Protein AF-0000000069042159 (afdb_homodimer)

Solvent-accessible surface area (backbone atoms only — not comparable to full-atom values): 61521 Å² total; per-residue (Å²): 100,77,75,77,75,79,74,76,74,69,69,56,66,71,62,62,56,32,76,40,25,38,33,40,35,64,17,33,31,37,26,49,87,48,72,45,83,33,25,41,34,33,45,80,24,24,22,69,42,70,40,71,87,74,88,71,70,82,74,48,42,73,44,80,29,67,89,23,36,37,28,33,17,25,34,32,68,30,34,33,58,53,36,77,51,77,90,43,57,24,56,23,30,37,38,39,39,29,46,14,14,40,66,26,26,23,29,29,40,24,30,59,30,64,45,55,91,91,48,49,61,63,56,25,47,52,51,46,52,57,60,34,57,68,23,17,37,28,30,32,36,56,31,38,38,47,50,66,75,52,74,65,52,53,50,46,51,50,47,35,36,75,75,61,27,30,26,36,38,35,34,31,39,25,55,70,93,69,37,34,48,50,66,50,44,48,45,54,50,35,43,51,22,45,75,63,32,31,38,33,27,34,34,45,31,40,20,43,56,35,52,55,38,42,52,51,38,47,74,71,66,45,23,49,54,65,42,49,40,69,26,49,47,51,64,42,30,18,49,25,44,48,47,52,52,51,46,25,59,75,64,68,27,51,36,35,39,48,54,47,49,40,65,56,26,46,50,46,53,32,50,55,32,50,49,33,25,74,74,66,33,23,61,45,62,43,32,24,31,33,30,52,37,48,63,44,53,42,48,68,86,75,42,70,49,69,64,59,31,39,50,58,34,34,84,71,33,51,39,64,55,80,59,43,18,61,51,53,48,49,32,43,58,36,63,52,27,47,34,39,21,25,49,21,22,28,59,34,71,73,57,34,51,64,11,67,80,33,28,90,42,33,42,65,21,30,65,23,49,34,47,27,54,32,42,48,39,35,63,27,40,74,64,63,64,36,53,69,27,54,50,34,25,30,33,12,26,41,52,19,32,61,48,33,38,50,63,45,36,35,28,78,46,68,69,4,41,25,30,30,18,36,33,27,62,80,36,73,48,66,41,40,46,87,72,52,62,52,64,38,79,60,46,88,57,55,68,43,75,26,58,32,41,47,33,29,21,20,48,53,52,39,70,29,22,56,80,61,41,77,50,78,50,75,34,65,26,44,85,48,65,17,47,47,54,19,60,71,56,70,42,86,62,72,53,78,83,59,73,68,68,80,37,82,68,65,63,58,69,73,55,77,67,69,69,67,83,72,75,71,72,71,76,74,69,86,77,75,85,66,92,82,77,88,84,74,88,82,77,89,84,84,92,80,91,85,86,90,87,94,85,77,64,90,85,86,86,89,84,88,84,83,88,84,93,85,91,95,79,93,86,95,92,93,99,94,98,100,80,90,131,133,84,80,76,74,75,75,78,76,72,73,56,67,71,62,63,55,31,74,40,26,38,33,40,35,63,19,33,32,37,27,51,89,49,72,46,81,33,25,41,33,32,46,80,24,24,22,68,43,70,40,70,90,74,89,72,71,82,74,48,44,74,45,80,30,66,88,22,35,37,26,34,16,24,34,31,68,30,33,31,56,52,36,78,48,80,91,43,56,22,56,23,30,37,37,40,41,29,46,14,15,37,64,26,27,25,30,28,38,25,31,59,29,64,43,54,92,89,48,49,62,63,56,24,47,52,51,46,52,58,62,35,57,69,22,17,37,26,30,31,36,56,32,39,39,47,51,67,77,50,72,65,51,54,52,43,52,51,46,34,36,75,74,62,27,30,26,37,38,36,34,29,38,24,56,70,94,69,35,33,48,50,65,50,45,48,45,52,50,34,44,50,22,46,74,63,32,30,38,33,29,34,34,44,31,40,21,43,55,34,53,52,38,42,52,51,38,47,74,71,67,45,22,49,53,67,40,48,38,69,27,50,46,54,64,41,30,17,49,25,44,48,47,51,52,50,47,25,59,74,64,68,27,51,37,35,40,49,54,46,49,40,65,56,26,46,52,45,52,33,49,54,31,52,50,33,25,73,74,67,32,24,62,44,62,42,32,24,30,32,31,52,36,49,63,42,52,42,48,69,86,75,42,72,49,68,66,60,32,38,50,59,34,35,84,69,34,50,38,64,56,78,58,43,17,61,51,54,48,50,31,42,59,36,62,54,27,45,36,38,20,25,48,22,22,26,58,33,70,72,56,33,52,64,10,67,82,32,27,90,42,35,42,64,21,30,67,21,50,35,48,28,55,31,44,48,40,34,62,26,40,74,62,62,64,35,52,69,26,53,50,35,24,30,34,12,26,43,52,20,32,60,50,32,39,52,62,45,36,35,29,78,46,69,70,5,42,23,30,31,18,37,33,27,61,80,36,75,48,66,40,40,45,88,71,52,61,53,62,39,78,62,46,86,56,54,68,43,74,26,58,32,40,46,32,29,21,21,47,52,53,40,70,29,22,56,80,62,42,76,50,78,50,75,34,64,26,46,84,49,65,18,47,48,53,18,59,72,56,70,44,87,62,71,55,78,81,60,72,69,70,80,40,84,69,65,69,62,67,78,56,78,70,71,69,69,82,73,79,72,75,74,73,80,72,82,79,66,86,67,78,74,82,74,87,69,91,84,76,88,86,85,88,76,85,91,83,93,88,92,94,94,92,97,95,90,93,88,89,92,89,83,88,85,86,80,91,78,82,87,86,88,85,92,80,75,88,82,72,87,132

Radius of gyration: 42.41 Å; Cα contacts (8 Å, |Δi|>4): 2519; chains: 2; bounding box: 76×169×133 Å

InterPro domains:
  IPR006680 Amidohydrolase-related [PF01979] (69-463)
  IPR011059 Metal-dependent hydrolase, composite domain superfamily [G3DSA:2.30.40.10] (20-493)
  IPR011059 Metal-dependent hydrolase, composite domain superfamily [SSF51338] (21-84)
  IPR011059 Metal-dependent hydrolase, composite domain superfamily [SSF51338] (387-484)
  IPR011778 Hydantoinase/dihydropyrimidinase [TIGR02033] (22-481)
  IPR011778 Hydantoinase/dihydropyrimidinase [cd01314] (22-477)
  IPR032466 Metal-dependent hydrolase [SSF51556] (73-410)
  IPR050378 Metallo-dependent Hydrolases Superfamily [PTHR11647] (15-495)

Structure (mmCIF, N/CA/C/O backbone):
data_AF-0000000069042159-model_v1
#
loop_
_entity.id
_entity.type
_entity.pdbx_description
1 polymer dihydropyrimidinase
#
loop_
_atom_site.group_PDB
_atom_site.id
_atom_site.type_symbol
_atom_site.label_atom_id
_atom_site.label_alt_id
_atom_site.label_comp_id
_atom_site.label_asym_id
_atom_site.label_entity_id
_atom_site.label_seq_id
_atom_site.pdbx_PDB_ins_code
_atom_site.Cartn_x
_atom_site.Cartn_y
_atom_site.Cartn_z
_atom_site.occupancy
_atom_site.B_iso_or_equiv
_atom_site.auth_seq_id
_atom_site.auth_comp_id
_atom_site.auth_asym_id
_atom_site.auth_atom_id
_atom_site.pdbx_PDB_model_num
ATOM 1 N N . MET A 1 1 ? 16.25 -82.562 -1.012 1 20.92 1 MET A N 1
ATOM 2 C CA . MET A 1 1 ? 15.82 -82.25 -2.373 1 20.92 1 MET A CA 1
ATOM 3 C C . MET A 1 1 ? 15.68 -80.75 -2.572 1 20.92 1 MET A C 1
ATOM 5 O O . MET A 1 1 ? 14.953 -80.062 -1.827 1 20.92 1 MET A O 1
ATOM 9 N N . ALA A 1 2 ? 16.828 -80.125 -3.121 1 24.36 2 ALA A N 1
ATOM 10 C CA . ALA A 1 2 ? 17.328 -78.812 -3.535 1 24.36 2 ALA A CA 1
ATOM 11 C C . ALA A 1 2 ? 16.344 -78.125 -4.477 1 24.36 2 ALA A C 1
ATOM 13 O O . ALA A 1 2 ? 16.125 -78.562 -5.602 1 24.36 2 ALA A O 1
ATOM 14 N N . ASN A 1 3 ? 15.266 -77.75 -3.994 1 24.73 3 ASN A N 1
ATOM 15 C CA . ASN A 1 3 ? 14.164 -77.125 -4.746 1 24.73 3 ASN A CA 1
ATOM 16 C C . ASN A 1 3 ? 14.656 -76 -5.629 1 24.73 3 ASN A C 1
ATOM 18 O O . ASN A 1 3 ? 14.672 -74.812 -5.203 1 24.73 3 ASN A O 1
ATOM 22 N N . GLN A 1 4 ? 15.938 -76.125 -6.219 1 28.98 4 GLN A N 1
ATOM 23 C CA . GLN A 1 4 ? 16.406 -74.938 -6.828 1 28.98 4 GLN A CA 1
ATOM 24 C C . GLN A 1 4 ? 15.375 -74.375 -7.82 1 28.98 4 GLN A C 1
ATOM 26 O O . GLN A 1 4 ? 14.734 -75.125 -8.539 1 28.98 4 GLN A O 1
ATOM 31 N N . SER A 1 5 ? 14.875 -73.125 -7.605 1 31.19 5 SER A N 1
ATOM 32 C CA . SER A 1 5 ? 14.156 -71.938 -8.086 1 31.19 5 SER A CA 1
ATOM 33 C C . SER A 1 5 ? 14.547 -71.625 -9.516 1 31.19 5 SER A C 1
ATOM 35 O O . SER A 1 5 ? 15.734 -71.562 -9.844 1 31.19 5 SER A O 1
ATOM 37 N N . ASN A 1 6 ? 13.773 -72 -10.469 1 32.53 6 ASN A N 1
ATOM 38 C CA . ASN A 1 6 ? 13.93 -71.75 -11.891 1 32.53 6 ASN A CA 1
ATOM 39 C C . ASN A 1 6 ? 14.242 -70.25 -12.148 1 32.53 6 ASN A C 1
ATOM 41 O O . ASN A 1 6 ? 13.562 -69.375 -11.617 1 32.53 6 ASN A O 1
ATOM 45 N N . PRO A 1 7 ? 15.477 -69.875 -12.531 1 33.12 7 PRO A N 1
ATOM 46 C CA . PRO A 1 7 ? 15.922 -68.5 -12.773 1 33.12 7 PRO A CA 1
ATOM 47 C C . PRO A 1 7 ? 14.977 -67.75 -13.695 1 33.12 7 PRO A C 1
ATOM 49 O O . PRO A 1 7 ? 14.375 -68.312 -14.594 1 33.12 7 PRO A O 1
ATOM 52 N N . VAL A 1 8 ? 14.258 -66.688 -13.195 1 35.41 8 VAL A N 1
ATOM 53 C CA . VAL A 1 8 ? 13.484 -65.75 -13.992 1 35.41 8 VAL A CA 1
ATOM 54 C C . VAL A 1 8 ? 14.312 -65.312 -15.188 1 35.41 8 VAL A C 1
ATOM 56 O O . VAL A 1 8 ? 15.445 -64.875 -15.031 1 35.41 8 VAL A O 1
ATOM 59 N N . LYS A 1 9 ? 14.141 -66.062 -16.234 1 34.44 9 LYS A N 1
ATOM 60 C CA . LYS A 1 9 ? 14.773 -65.688 -17.484 1 34.44 9 LYS A CA 1
ATOM 61 C C . LYS A 1 9 ? 14.836 -64.188 -17.609 1 34.44 9 LYS A C 1
ATOM 63 O O . LYS A 1 9 ? 13.812 -63.5 -17.562 1 34.44 9 LYS A O 1
ATOM 68 N N . LYS A 1 10 ? 15.953 -63.625 -17.328 1 37.38 10 LYS A N 1
ATOM 69 C CA . LYS A 1 10 ? 16.266 -62.219 -17.594 1 37.38 10 LYS A CA 1
ATOM 70 C C . LYS A 1 10 ? 15.859 -61.812 -19 1 37.38 10 LYS A C 1
ATOM 72 O O . LYS A 1 10 ? 16.266 -62.438 -19.984 1 37.38 10 LYS A O 1
ATOM 77 N N . VAL A 1 11 ? 14.711 -61.375 -19.109 1 39.34 11 VAL A N 1
ATOM 78 C CA . VAL A 1 11 ? 14.391 -60.812 -20.406 1 39.34 11 VAL A CA 1
ATOM 79 C C . VAL A 1 11 ? 15.617 -60.094 -20.969 1 39.34 11 VAL A C 1
ATOM 81 O O . VAL A 1 11 ? 16.312 -59.375 -20.266 1 39.34 11 VAL A O 1
ATOM 84 N N . PRO A 1 12 ? 16.156 -60.531 -22.078 1 36.91 12 PRO A N 1
ATOM 85 C CA . PRO A 1 12 ? 17.406 -59.969 -22.594 1 36.91 12 PRO A CA 1
ATOM 86 C C . PRO A 1 12 ? 17.391 -58.438 -22.562 1 36.91 12 PRO A C 1
ATOM 88 O O . PRO A 1 12 ? 16.344 -57.812 -22.734 1 36.91 12 PRO A O 1
ATOM 91 N N . ILE A 1 13 ? 18.406 -57.812 -22.047 1 41.16 13 ILE A N 1
ATOM 92 C CA . ILE A 1 13 ? 18.703 -56.375 -21.922 1 41.16 13 ILE A CA 1
ATOM 93 C C . ILE A 1 13 ? 18.297 -55.656 -23.203 1 41.16 13 ILE A C 1
ATOM 95 O O . ILE A 1 13 ? 17.844 -54.531 -23.156 1 41.16 13 ILE A O 1
ATOM 99 N N . HIS A 1 14 ? 18.469 -56.375 -24.281 1 40.78 14 HIS A N 1
ATOM 100 C CA . HIS A 1 14 ? 18.141 -55.719 -25.547 1 40.78 14 HIS A CA 1
ATOM 101 C C . HIS A 1 14 ? 16.641 -55.469 -25.672 1 40.78 14 HIS A C 1
ATOM 103 O O . HIS A 1 14 ? 16.219 -54.594 -26.422 1 40.78 14 HIS A O 1
ATOM 109 N N . LEU A 1 15 ? 15.828 -56.25 -25.234 1 42.81 15 LEU A N 1
ATOM 110 C CA . LEU A 1 15 ? 14.375 -56.062 -25.25 1 42.81 15 LEU A CA 1
ATOM 111 C C . LEU A 1 15 ? 13.953 -55 -24.25 1 42.81 15 LEU A C 1
ATOM 113 O O . LEU A 1 15 ? 12.922 -54.344 -24.422 1 42.81 15 LEU A O 1
ATOM 117 N N . GLN A 1 16 ? 14.547 -55.031 -23.109 1 43.59 16 GLN A N 1
ATOM 118 C CA . GLN A 1 16 ? 14.25 -54 -22.125 1 43.59 16 GLN A CA 1
ATOM 119 C C . GLN A 1 16 ? 14.531 -52.594 -22.688 1 43.59 16 GLN A C 1
ATOM 121 O O . GLN A 1 16 ? 13.82 -51.656 -22.375 1 43.59 16 GLN A O 1
ATOM 126 N N . SER A 1 17 ? 15.609 -52.562 -23.5 1 48.44 17 SER A N 1
ATOM 127 C CA . SER A 1 17 ? 16.125 -51.312 -24.047 1 48.44 17 SER A CA 1
ATOM 128 C C . SER A 1 17 ? 15.148 -50.719 -25.062 1 48.44 17 SER A C 1
ATOM 130 O O . SER A 1 17 ? 15 -49.5 -25.141 1 48.44 17 SER A O 1
ATOM 132 N N . SER A 1 18 ? 14.461 -51.562 -25.781 1 54.5 18 SER A N 1
ATOM 133 C CA . SER A 1 18 ? 13.586 -51.062 -26.844 1 54.5 18 SER A CA 1
ATOM 134 C C . SER A 1 18 ? 12.32 -50.438 -26.266 1 54.5 18 SER A C 1
ATOM 136 O O . SER A 1 18 ? 11.758 -49.531 -26.875 1 54.5 18 SER A O 1
ATOM 138 N N . GLN A 1 19 ? 11.969 -50.844 -25.078 1 60.5 19 GLN A N 1
ATOM 139 C CA . GLN A 1 19 ? 10.695 -50.406 -24.516 1 60.5 19 GLN A CA 1
ATOM 140 C C . GLN A 1 19 ? 10.773 -48.938 -24.062 1 60.5 19 GLN A C 1
ATOM 142 O O . GLN A 1 19 ? 9.75 -48.281 -23.875 1 60.5 19 GLN A O 1
ATOM 147 N N . ASN A 1 20 ? 11.891 -48.438 -24.219 1 84.44 20 ASN A N 1
ATOM 148 C CA . ASN A 1 20 ? 12.055 -47.062 -23.719 1 84.44 20 ASN A CA 1
ATOM 149 C C . ASN A 1 20 ? 12.352 -46.094 -24.844 1 84.44 20 ASN A C 1
ATOM 151 O O . ASN A 1 20 ? 12.898 -45 -24.609 1 84.44 20 ASN A O 1
ATOM 155 N N . ARG A 1 21 ? 12.039 -46.594 -26.047 1 94.75 21 ARG A N 1
ATOM 156 C CA . ARG A 1 21 ? 12.297 -45.719 -27.203 1 94.75 21 ARG A CA 1
ATOM 157 C C . ARG A 1 21 ? 10.984 -45.312 -27.891 1 94.75 21 ARG A C 1
ATOM 159 O O . ARG A 1 21 ? 10.125 -46.156 -28.141 1 94.75 21 ARG A O 1
ATOM 166 N N . ILE A 1 22 ? 10.867 -44 -28.094 1 97.31 22 ILE A N 1
ATOM 167 C CA . ILE A 1 22 ? 9.664 -43.469 -28.734 1 97.31 22 ILE A CA 1
ATOM 168 C C . ILE A 1 22 ? 10.055 -42.469 -29.812 1 97.31 22 ILE A C 1
ATOM 170 O O . ILE A 1 22 ? 10.984 -41.688 -29.625 1 97.31 22 ILE A O 1
ATOM 174 N N . LEU A 1 23 ? 9.453 -42.625 -30.953 1 97.69 23 LEU A N 1
ATOM 175 C CA . LEU A 1 23 ? 9.555 -41.594 -32 1 97.69 23 LEU A CA 1
ATOM 176 C C . LEU A 1 23 ? 8.211 -40.906 -32.219 1 97.69 23 LEU A C 1
ATOM 178 O O . LEU A 1 23 ? 7.211 -41.562 -32.531 1 97.69 23 LEU A O 1
ATOM 182 N N . ILE A 1 24 ? 8.125 -39.656 -32 1 98.31 24 ILE A N 1
ATOM 183 C CA . ILE A 1 24 ? 6.973 -38.844 -32.375 1 98.31 24 ILE A CA 1
ATOM 184 C C . ILE A 1 24 ? 7.184 -38.25 -33.75 1 98.31 24 ILE A C 1
ATOM 186 O O . ILE A 1 24 ? 8.094 -37.438 -33.969 1 98.31 24 ILE A O 1
ATOM 190 N N . LYS A 1 25 ? 6.309 -38.625 -34.656 1 96.88 25 LYS A N 1
ATOM 191 C CA . LYS A 1 25 ? 6.547 -38.281 -36.031 1 96.88 25 LYS A CA 1
ATOM 192 C C . LYS A 1 25 ? 5.445 -37.375 -36.594 1 96.88 25 LYS A C 1
ATOM 194 O O . LYS A 1 25 ? 4.285 -37.5 -36.188 1 96.88 25 LYS A O 1
ATOM 199 N N . ASN A 1 26 ? 5.82 -36.469 -37.469 1 96.12 26 ASN A N 1
ATOM 200 C CA . ASN A 1 26 ? 4.922 -35.688 -38.312 1 96.12 26 ASN A CA 1
ATOM 201 C C . ASN A 1 26 ? 4.195 -34.594 -37.5 1 96.12 26 ASN A C 1
ATOM 203 O O . ASN A 1 26 ? 3.152 -34.094 -37.938 1 96.12 26 ASN A O 1
ATOM 207 N N . GLY A 1 27 ? 4.617 -34.25 -36.344 1 96.88 27 GLY A N 1
ATOM 208 C CA . GLY A 1 27 ? 4 -33.188 -35.562 1 96.88 27 GLY A CA 1
ATOM 209 C C . GLY A 1 27 ? 4.664 -31.828 -35.75 1 96.88 27 GLY A C 1
ATOM 210 O O . GLY A 1 27 ? 5.715 -31.734 -36.375 1 96.88 27 GLY A O 1
ATOM 211 N N . LYS A 1 28 ? 4.023 -30.781 -35.312 1 98.19 28 LYS A N 1
ATOM 212 C CA . LYS A 1 28 ? 4.621 -29.453 -35.219 1 98.19 28 LYS A CA 1
ATOM 213 C C . LYS A 1 28 ? 5.113 -29.172 -33.812 1 98.19 28 LYS A C 1
ATOM 215 O O . LYS A 1 28 ? 4.312 -29.094 -32.875 1 98.19 28 LYS A O 1
ATOM 220 N N . ILE A 1 29 ? 6.367 -29.031 -33.656 1 98.62 29 ILE A N 1
ATOM 221 C CA . ILE A 1 29 ? 6.941 -28.734 -32.375 1 98.62 29 ILE A CA 1
ATOM 222 C C . ILE A 1 29 ? 6.668 -27.281 -32 1 98.62 29 ILE A C 1
ATOM 224 O O . ILE A 1 29 ? 6.887 -26.375 -32.812 1 98.62 29 ILE A O 1
ATOM 228 N N . VAL A 1 30 ? 6.113 -27.031 -30.828 1 98.81 30 VAL A N 1
ATOM 229 C CA . VAL A 1 30 ? 5.848 -25.688 -30.344 1 98.81 30 VAL A CA 1
ATOM 230 C C . VAL A 1 30 ? 6.629 -25.438 -29.062 1 98.81 30 VAL A C 1
ATOM 232 O O . VAL A 1 30 ? 6.359 -26.062 -28.031 1 98.81 30 VAL A O 1
ATOM 235 N N . ASN A 1 31 ? 7.625 -24.594 -29.078 1 98.69 31 ASN A N 1
ATOM 236 C CA . ASN A 1 31 ? 8.281 -24.031 -27.906 1 98.69 31 ASN A CA 1
ATOM 237 C C . ASN A 1 31 ? 7.828 -22.594 -27.656 1 98.69 31 ASN A C 1
ATOM 239 O O . ASN A 1 31 ? 7.031 -22.047 -28.422 1 98.69 31 ASN A O 1
ATOM 243 N N . ALA A 1 32 ? 8.312 -22.031 -26.594 1 98.56 32 ALA A N 1
ATOM 244 C CA . ALA A 1 32 ? 7.887 -20.688 -26.234 1 98.56 32 ALA A CA 1
ATOM 245 C C . ALA A 1 32 ? 8.336 -19.672 -27.281 1 98.56 32 ALA A C 1
ATOM 247 O O . ALA A 1 32 ? 7.688 -18.641 -27.469 1 98.56 32 ALA A O 1
ATOM 248 N N . ASP A 1 33 ? 9.375 -19.969 -27.984 1 96.56 33 ASP A N 1
ATOM 249 C CA . ASP A 1 33 ? 9.984 -18.953 -28.844 1 96.56 33 ASP A CA 1
ATOM 250 C C . ASP A 1 33 ? 9.781 -19.297 -30.312 1 96.56 33 ASP A C 1
ATOM 252 O O . ASP A 1 33 ? 9.969 -18.438 -31.188 1 96.56 33 ASP A O 1
ATOM 256 N N . LYS A 1 34 ? 9.391 -20.641 -30.625 1 96.25 34 LYS A N 1
ATOM 257 C CA . LYS A 1 34 ? 9.289 -20.969 -32.062 1 96.25 34 LYS A CA 1
ATOM 258 C C . LYS A 1 34 ? 8.422 -22.203 -32.25 1 96.25 34 LYS A C 1
ATOM 260 O O . LYS A 1 34 ? 8.18 -22.969 -31.328 1 96.25 34 LYS A O 1
ATOM 265 N N . MET A 1 35 ? 7.992 -22.328 -33.438 1 97.44 35 MET A N 1
ATOM 266 C CA . MET A 1 35 ? 7.273 -23.5 -33.938 1 97.44 35 MET A CA 1
ATOM 267 C C . MET A 1 35 ? 7.957 -24.094 -35.156 1 97.44 35 MET A C 1
ATOM 269 O O . MET A 1 35 ? 8.328 -23.359 -36.094 1 97.44 35 MET A O 1
ATOM 273 N N . VAL A 1 36 ? 8.141 -25.453 -35.094 1 96.81 36 VAL A N 1
ATOM 274 C CA . VAL A 1 36 ? 8.867 -26.062 -36.219 1 96.81 36 VAL A CA 1
ATOM 275 C C . VAL A 1 36 ? 8.289 -27.453 -36.5 1 96.81 36 VAL A C 1
ATOM 277 O O . VAL A 1 36 ? 7.969 -28.203 -35.594 1 96.81 36 VAL A O 1
ATOM 280 N N . ASP A 1 37 ? 8.195 -27.75 -37.812 1 96.19 37 ASP A N 1
ATOM 281 C CA . ASP A 1 37 ? 7.844 -29.109 -38.188 1 96.19 37 ASP A CA 1
ATOM 282 C C . ASP A 1 37 ? 9.039 -30.047 -38.062 1 96.19 37 ASP A C 1
ATOM 284 O O . ASP A 1 37 ? 10.031 -29.906 -38.781 1 96.19 37 ASP A O 1
ATOM 288 N N . SER A 1 38 ? 8.953 -30.953 -37.062 1 95.44 38 SER A N 1
ATOM 289 C CA . SER A 1 38 ? 10.062 -31.859 -36.812 1 95.44 38 SER A CA 1
ATOM 290 C C . SER A 1 38 ? 9.617 -33.094 -36.031 1 95.44 38 SER A C 1
ATOM 292 O O . SER A 1 38 ? 8.562 -33.062 -35.406 1 95.44 38 SER A O 1
ATOM 294 N N . ASP A 1 39 ? 10.438 -34.125 -36.156 1 97.5 39 ASP A N 1
ATOM 295 C CA . ASP A 1 39 ? 10.219 -35.344 -35.344 1 97.5 39 ASP A CA 1
ATOM 296 C C . ASP A 1 39 ? 11.023 -35.281 -34.062 1 97.5 39 ASP A C 1
ATOM 298 O O . ASP A 1 39 ? 12 -34.531 -33.938 1 97.5 39 ASP A O 1
ATOM 302 N N . VAL A 1 40 ? 10.555 -36 -33.094 1 98.5 40 VAL A N 1
ATOM 303 C CA . VAL A 1 40 ? 11.219 -36.094 -31.812 1 98.5 40 VAL A CA 1
ATOM 304 C C . VAL A 1 40 ? 11.523 -37.531 -31.453 1 98.5 40 VAL A C 1
ATOM 306 O O . VAL A 1 40 ? 10.617 -38.375 -31.406 1 98.5 40 VAL A O 1
ATOM 309 N N . TYR A 1 41 ? 12.766 -37.875 -31.281 1 97.94 41 TYR A N 1
ATOM 310 C CA . TYR A 1 41 ? 13.18 -39.188 -30.844 1 97.94 41 TYR A CA 1
ATOM 311 C C . TYR A 1 41 ? 13.562 -39.188 -29.359 1 97.94 41 TYR A C 1
ATOM 313 O O . TYR A 1 41 ? 14.375 -38.375 -28.938 1 97.94 41 TYR A O 1
ATOM 321 N N . ILE A 1 42 ? 12.945 -40.125 -28.625 1 97.94 42 ILE A N 1
ATOM 322 C CA . ILE A 1 42 ? 13.125 -40.219 -27.172 1 97.94 42 ILE A CA 1
ATOM 323 C C . ILE A 1 42 ? 13.789 -41.562 -26.828 1 97.94 42 ILE A C 1
ATOM 325 O O . ILE A 1 42 ? 13.43 -42.594 -27.375 1 97.94 42 ILE A O 1
ATOM 329 N N . GLU A 1 43 ? 14.719 -41.469 -25.953 1 96.19 43 GLU A N 1
ATOM 330 C CA . GLU A 1 43 ? 15.359 -42.656 -25.422 1 96.19 43 GLU A CA 1
ATOM 331 C C . GLU A 1 43 ? 15.703 -42.5 -23.938 1 96.19 43 GLU A C 1
ATOM 333 O O . GLU A 1 43 ? 16.281 -41.469 -23.547 1 96.19 43 GLU A O 1
ATOM 338 N N . ASP A 1 44 ? 15.359 -43.469 -23.156 1 95 44 ASP A N 1
ATOM 339 C CA . ASP A 1 44 ? 15.664 -43.5 -21.734 1 95 44 ASP A CA 1
ATOM 340 C C . ASP A 1 44 ? 15.188 -42.25 -21.031 1 95 44 ASP A C 1
ATOM 342 O O . ASP A 1 44 ? 15.93 -41.625 -20.25 1 95 44 ASP A O 1
ATOM 346 N N . GLY A 1 45 ? 14.008 -41.719 -21.453 1 96.81 45 GLY A N 1
ATOM 347 C CA . GLY A 1 45 ? 13.344 -40.656 -20.75 1 96.81 45 GLY A CA 1
ATOM 348 C C . GLY A 1 45 ? 13.844 -39.281 -21.172 1 96.81 45 GLY A C 1
ATOM 349 O O . GLY A 1 45 ? 13.406 -38.25 -20.625 1 96.81 45 GLY A O 1
ATOM 350 N N . ILE A 1 46 ? 14.711 -39.281 -22.156 1 97.94 46 ILE A N 1
ATOM 351 C CA . ILE A 1 46 ? 15.336 -38.031 -22.594 1 97.94 46 ILE A CA 1
ATOM 352 C C . ILE A 1 46 ? 15.125 -37.844 -24.094 1 97.94 46 ILE A C 1
ATOM 354 O O . ILE A 1 46 ? 15.125 -38.812 -24.859 1 97.94 46 ILE A O 1
ATOM 358 N N . ILE A 1 47 ? 14.914 -36.594 -24.484 1 98.38 47 ILE A N 1
ATOM 359 C CA . ILE A 1 47 ? 14.867 -36.312 -25.906 1 98.38 47 ILE A CA 1
ATOM 360 C C . ILE A 1 47 ? 16.266 -36.406 -26.5 1 98.38 47 ILE A C 1
ATOM 362 O O . ILE A 1 47 ? 17.156 -35.625 -26.172 1 98.38 47 ILE A O 1
ATOM 366 N N . LYS A 1 48 ? 16.438 -37.281 -27.422 1 97.44 48 LYS A N 1
ATOM 367 C CA . LYS A 1 48 ? 17.781 -37.562 -27.938 1 97.44 48 LYS A CA 1
ATOM 368 C C . LYS A 1 48 ? 18.016 -36.844 -29.266 1 97.44 48 LYS A C 1
ATOM 370 O O . LYS A 1 48 ? 19.141 -36.469 -29.578 1 97.44 48 LYS A O 1
ATOM 375 N N . MET A 1 49 ? 16.969 -36.781 -30.047 1 97.25 49 MET A N 1
ATOM 376 C CA . MET A 1 49 ? 17.078 -36.125 -31.344 1 97.25 49 MET A CA 1
ATOM 377 C C . MET A 1 49 ? 1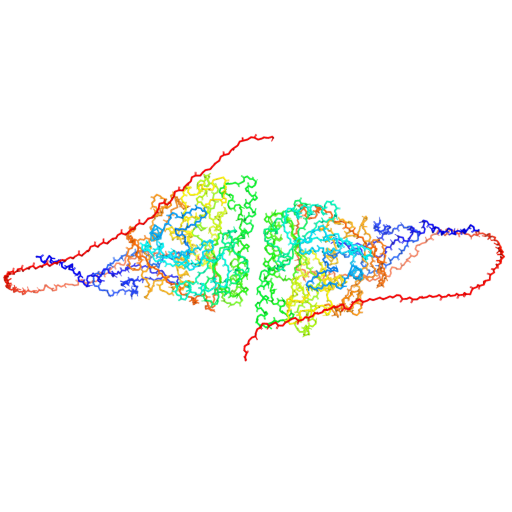5.812 -35.344 -31.688 1 97.25 49 MET A C 1
ATOM 379 O O . MET A 1 49 ? 14.711 -35.781 -31.328 1 97.25 49 MET A O 1
ATOM 383 N N . VAL A 1 50 ? 16 -34.281 -32.312 1 97.5 50 VAL A N 1
ATOM 384 C CA . VAL A 1 50 ? 14.938 -33.5 -32.938 1 97.5 50 VAL A CA 1
ATOM 385 C C . VAL A 1 50 ? 15.312 -33.156 -34.375 1 97.5 50 VAL A C 1
ATOM 387 O O . VAL A 1 50 ? 16.406 -32.656 -34.656 1 97.5 50 VAL A O 1
ATOM 390 N N . GLY A 1 51 ? 14.477 -33.531 -35.281 1 94.56 51 GLY A N 1
ATOM 391 C CA . GLY A 1 51 ? 14.805 -33.25 -36.688 1 94.56 51 GLY A CA 1
ATOM 392 C C . GLY A 1 51 ? 13.922 -34 -37.656 1 94.56 51 GLY A C 1
ATOM 393 O O . GLY A 1 51 ? 12.93 -34.625 -37.25 1 94.56 51 GLY A O 1
ATOM 394 N N . CYS A 1 52 ? 14.281 -33.844 -38.906 1 91.25 52 CYS A N 1
ATOM 395 C CA . CYS A 1 52 ? 13.547 -34.531 -39.969 1 91.25 52 CYS A CA 1
ATOM 396 C C . CYS A 1 52 ? 14.297 -35.781 -40.438 1 91.25 52 CYS A C 1
ATOM 398 O O . CYS A 1 52 ? 15.523 -35.812 -40.375 1 91.25 52 CYS A O 1
ATOM 400 N N . ASN A 1 53 ? 13.562 -36.75 -40.875 1 88.31 53 ASN A N 1
ATOM 401 C CA . ASN A 1 53 ? 14.117 -37.969 -41.469 1 88.31 53 ASN A CA 1
ATOM 402 C C . ASN A 1 53 ? 15.148 -38.625 -40.531 1 88.31 53 ASN A C 1
ATOM 404 O O . ASN A 1 53 ? 16.281 -38.906 -40.969 1 88.31 53 ASN A O 1
ATOM 408 N N . LEU A 1 54 ? 14.734 -38.812 -39.406 1 91.31 54 LEU A N 1
ATOM 409 C CA . LEU A 1 54 ? 15.633 -39.375 -38.406 1 91.31 54 LEU A CA 1
ATOM 410 C C . LEU A 1 54 ? 15.852 -40.875 -38.625 1 91.31 54 LEU A C 1
ATOM 412 O O . LEU A 1 54 ? 14.922 -41.594 -39 1 91.31 54 LEU A O 1
ATOM 416 N N . ILE A 1 55 ? 17.078 -41.281 -38.5 1 88.56 55 ILE A N 1
ATOM 417 C CA . ILE A 1 55 ? 17.406 -42.719 -38.5 1 88.56 55 ILE A CA 1
ATOM 418 C C . ILE A 1 55 ? 17.344 -43.25 -37.094 1 88.56 55 ILE A C 1
ATOM 420 O O . ILE A 1 55 ? 18.141 -42.875 -36.25 1 88.56 55 ILE A O 1
ATOM 424 N N . ILE A 1 56 ? 16.406 -44.094 -36.875 1 86.75 56 ILE A N 1
ATOM 425 C CA . ILE A 1 56 ? 16.203 -44.531 -35.5 1 86.75 56 ILE A CA 1
ATOM 426 C C . ILE A 1 56 ? 16.328 -46.031 -35.406 1 86.75 56 ILE A C 1
ATOM 428 O O . ILE A 1 56 ? 16.141 -46.75 -36.406 1 86.75 56 ILE A O 1
ATOM 432 N N . PRO A 1 57 ? 16.688 -46.562 -34.281 1 88.5 57 PRO A N 1
ATOM 433 C CA . PRO A 1 57 ? 16.797 -48 -34.125 1 88.5 57 PRO A CA 1
ATOM 434 C C . PRO A 1 57 ? 15.477 -48.75 -34.344 1 88.5 57 PRO A C 1
ATOM 436 O O . PRO A 1 57 ? 14.406 -48.156 -34.156 1 88.5 57 PRO A O 1
ATOM 439 N N . GLY A 1 58 ? 15.555 -50 -34.688 1 86.25 58 GLY A N 1
ATOM 440 C CA . GLY A 1 58 ? 14.367 -50.812 -34.812 1 86.25 58 GLY A CA 1
ATOM 441 C C . GLY A 1 58 ? 13.664 -51.062 -33.5 1 86.25 58 GLY A C 1
ATOM 442 O O . GLY A 1 58 ? 14.273 -50.938 -32.438 1 86.25 58 GLY A O 1
ATOM 443 N N . GLY A 1 59 ? 12.375 -51.312 -33.5 1 88.38 59 GLY A N 1
ATOM 444 C CA . GLY A 1 59 ? 11.609 -51.594 -32.312 1 88.38 59 GLY A CA 1
ATOM 445 C C . GLY A 1 59 ? 11.133 -50.375 -31.578 1 88.38 59 GLY A C 1
ATOM 446 O O . GLY A 1 59 ? 10.547 -50.469 -30.484 1 88.38 59 GLY A O 1
ATOM 447 N N . THR A 1 60 ? 11.406 -49.25 -32.125 1 92.94 60 THR A N 1
ATOM 448 C CA . THR A 1 60 ? 10.977 -47.969 -31.562 1 92.94 60 THR A CA 1
ATOM 449 C C . THR A 1 60 ? 9.477 -47.781 -31.766 1 92.94 60 THR A C 1
ATOM 451 O O . THR A 1 60 ? 8.945 -48.031 -32.844 1 92.94 60 THR A O 1
ATOM 454 N N . ARG A 1 61 ? 8.82 -47.438 -30.562 1 95.31 61 ARG A N 1
ATOM 455 C CA . ARG A 1 61 ? 7.406 -47.094 -30.688 1 95.31 61 ARG A CA 1
ATOM 456 C C . ARG A 1 61 ? 7.234 -45.781 -31.438 1 95.31 61 ARG A C 1
ATOM 458 O O . ARG A 1 61 ? 7.926 -44.812 -31.156 1 95.31 61 ARG A O 1
ATOM 465 N N . VAL A 1 62 ? 6.301 -45.812 -32.406 1 96 62 VAL A N 1
ATOM 466 C CA . VAL A 1 62 ? 6.074 -44.594 -33.219 1 96 62 VAL A CA 1
ATOM 467 C C . VAL A 1 62 ? 4.727 -44 -32.844 1 96 62 VAL A C 1
ATOM 469 O O . VAL A 1 62 ? 3.703 -44.688 -32.844 1 96 62 VAL A O 1
ATOM 472 N N . ILE A 1 63 ? 4.668 -42.781 -32.438 1 97.25 63 ILE A N 1
ATOM 473 C CA . ILE A 1 63 ? 3.467 -41.969 -32.25 1 97.25 63 ILE A CA 1
ATOM 474 C C . ILE A 1 63 ? 3.287 -41.031 -33.438 1 97.25 63 ILE A C 1
ATOM 476 O O . ILE A 1 63 ? 4.16 -40.188 -33.719 1 97.25 63 ILE A O 1
ATOM 480 N N . ASP A 1 64 ? 2.246 -41.188 -34.156 1 97.38 64 ASP A N 1
ATOM 481 C CA . ASP A 1 64 ? 1.938 -40.312 -35.281 1 97.38 64 ASP A CA 1
ATOM 482 C C . ASP A 1 64 ? 1.229 -39.031 -34.781 1 97.38 64 ASP A C 1
ATOM 484 O O . ASP A 1 64 ? 0.073 -39.094 -34.375 1 97.38 64 ASP A O 1
ATOM 488 N N . ALA A 1 65 ? 1.88 -37.969 -34.906 1 98 65 ALA A N 1
ATOM 489 C CA . ALA A 1 65 ? 1.353 -36.688 -34.438 1 98 65 ALA A CA 1
ATOM 490 C C . ALA A 1 65 ? 0.891 -35.812 -35.594 1 98 65 ALA A C 1
ATOM 492 O O . ALA A 1 65 ? 0.915 -34.562 -35.5 1 98 65 ALA A O 1
ATOM 493 N N . THR A 1 66 ? 0.466 -36.406 -36.656 1 96.88 66 THR A N 1
ATOM 494 C CA . THR A 1 66 ? -0.014 -35.656 -37.812 1 96.88 66 THR A CA 1
ATOM 495 C C . THR A 1 66 ? -1.143 -34.719 -37.406 1 96.88 66 THR A C 1
ATOM 497 O O . THR A 1 66 ? -2.094 -35.125 -36.75 1 96.88 66 THR A O 1
ATOM 500 N N . SER A 1 67 ? -1.038 -33.469 -37.781 1 96.69 67 SER A N 1
ATOM 501 C CA . SER A 1 67 ? -2.014 -32.406 -37.562 1 96.69 67 SER A CA 1
ATOM 502 C C . SER A 1 67 ? -2.135 -32.031 -36.094 1 96.69 67 SER A C 1
ATOM 504 O O . SER A 1 67 ? -3.145 -31.469 -35.656 1 96.69 67 SER A O 1
ATOM 506 N N . MET A 1 68 ? -1.129 -32.406 -35.344 1 98.38 68 MET A N 1
ATOM 507 C CA . MET A 1 68 ? -1.129 -32.094 -33.906 1 98.38 68 MET A CA 1
ATOM 508 C C . MET A 1 68 ? 0.119 -31.312 -33.531 1 98.38 68 MET A C 1
ATOM 510 O O . MET A 1 68 ? 1.008 -31.109 -34.344 1 98.38 68 MET A O 1
ATOM 514 N N . LEU A 1 69 ? 0.088 -30.781 -32.344 1 98.75 69 LEU A N 1
ATOM 515 C CA . LEU A 1 69 ? 1.2 -30 -31.812 1 98.75 69 LEU A CA 1
ATOM 516 C C . LEU A 1 69 ? 1.987 -30.812 -30.781 1 98.75 69 LEU A C 1
ATOM 518 O O . LEU A 1 69 ? 1.402 -31.547 -30 1 98.75 69 LEU A O 1
ATOM 522 N N . VAL A 1 70 ? 3.309 -30.75 -30.859 1 98.88 70 VAL A N 1
ATOM 523 C CA . VAL A 1 70 ? 4.199 -31.375 -29.891 1 98.88 70 VAL A CA 1
ATOM 524 C C . VAL A 1 70 ? 4.801 -30.312 -28.984 1 98.88 70 VAL A C 1
ATOM 526 O O . VAL A 1 70 ? 5.637 -29.516 -29.422 1 98.88 70 VAL A O 1
ATOM 529 N N . MET A 1 71 ? 4.398 -30.281 -27.734 1 98.81 71 MET A N 1
ATOM 530 C CA . MET A 1 71 ? 4.762 -29.219 -26.797 1 98.81 71 MET A CA 1
ATOM 531 C C . MET A 1 71 ? 5.371 -29.797 -25.516 1 98.81 71 MET A C 1
ATOM 533 O O . MET A 1 71 ? 5.172 -30.969 -25.203 1 98.81 71 MET A O 1
ATOM 537 N N . PRO A 1 72 ? 6.203 -28.984 -24.844 1 98.94 72 PRO A N 1
ATOM 538 C CA . PRO A 1 72 ? 6.566 -29.453 -23.5 1 98.94 72 PRO A CA 1
ATOM 539 C C . PRO A 1 72 ? 5.352 -29.656 -22.594 1 98.94 72 PRO A C 1
ATOM 541 O O . PRO A 1 72 ? 4.375 -28.906 -22.688 1 98.94 72 PRO A O 1
ATOM 544 N N . GLY A 1 73 ? 5.391 -30.703 -21.766 1 98.88 73 GLY A N 1
ATOM 545 C CA . GLY A 1 73 ? 4.344 -30.875 -20.766 1 98.88 73 GLY A CA 1
ATOM 546 C C . GLY A 1 73 ? 4.129 -29.656 -19.906 1 98.88 73 GLY A C 1
ATOM 547 O O . GLY A 1 73 ? 5.074 -28.922 -19.609 1 98.88 73 GLY A O 1
ATOM 548 N N . GLY A 1 74 ? 2.889 -29.391 -19.484 1 98.88 74 GLY A N 1
ATOM 549 C CA . GLY A 1 74 ? 2.625 -28.297 -18.578 1 98.88 74 GLY A CA 1
ATOM 550 C C . GLY A 1 74 ? 3.359 -28.438 -17.25 1 98.88 74 GLY A C 1
ATOM 551 O O . GLY A 1 74 ? 3.543 -29.547 -16.75 1 98.88 74 GLY A O 1
ATOM 552 N N . ILE A 1 75 ? 3.805 -27.359 -16.75 1 98.94 75 ILE A N 1
ATOM 553 C CA . ILE A 1 75 ? 4.332 -27.25 -15.391 1 98.94 75 ILE A CA 1
ATOM 554 C C . ILE A 1 75 ? 3.414 -26.375 -14.547 1 98.94 75 ILE A C 1
ATOM 556 O O . ILE A 1 75 ? 3.318 -25.172 -14.773 1 98.94 75 ILE A O 1
ATOM 560 N N . ASP A 1 76 ? 2.697 -26.969 -13.633 1 98.94 76 ASP A N 1
ATOM 561 C CA . ASP A 1 76 ? 1.813 -26.234 -12.734 1 98.94 76 ASP A CA 1
ATOM 562 C C . ASP A 1 76 ? 2.562 -25.766 -11.492 1 98.94 76 ASP A C 1
ATOM 564 O O . ASP A 1 76 ? 2.824 -26.562 -10.586 1 98.94 76 ASP A O 1
ATOM 568 N N . PRO A 1 77 ? 2.812 -24.484 -11.414 1 98.88 77 PRO A N 1
ATOM 569 C CA . PRO A 1 77 ? 3.66 -24 -10.32 1 98.88 77 PRO A CA 1
ATOM 570 C C . PRO A 1 77 ? 2.889 -23.828 -9.016 1 98.88 77 PRO A C 1
ATOM 572 O O . PRO A 1 77 ? 3.457 -23.375 -8.016 1 98.88 77 PRO A O 1
ATOM 575 N N . HIS A 1 78 ? 1.606 -24.203 -8.969 1 98.88 78 HIS A N 1
ATOM 576 C CA . HIS A 1 78 ? 0.776 -23.859 -7.812 1 98.88 78 HIS A CA 1
ATOM 577 C C . HIS A 1 78 ? -0.275 -24.938 -7.562 1 98.88 78 HIS A C 1
ATOM 579 O O . HIS A 1 78 ? -1.387 -24.859 -8.094 1 98.88 78 HIS A O 1
ATOM 585 N N . THR A 1 79 ? 0.026 -25.844 -6.707 1 98.88 79 THR A N 1
ATOM 586 C CA . THR A 1 79 ? -0.929 -26.859 -6.281 1 98.88 79 THR A CA 1
ATOM 587 C C . THR A 1 79 ? -0.867 -27.078 -4.77 1 98.88 79 THR A C 1
ATOM 589 O O . THR A 1 79 ? 0.128 -26.719 -4.133 1 98.88 79 THR A O 1
ATOM 592 N N . HIS A 1 80 ? -1.896 -27.516 -4.242 1 98.69 80 HIS A N 1
ATOM 593 C CA . HIS A 1 80 ? -2.004 -27.953 -2.854 1 98.69 80 HIS A CA 1
ATOM 594 C C . HIS A 1 80 ? -2.633 -29.328 -2.75 1 98.69 80 HIS A C 1
ATOM 596 O O . HIS A 1 80 ? -3.854 -29.453 -2.635 1 98.69 80 HIS A O 1
ATOM 602 N N . LEU A 1 81 ? -1.789 -30.375 -2.725 1 98.5 81 LEU A N 1
ATOM 603 C CA . LEU A 1 81 ? -2.273 -31.734 -2.629 1 98.5 81 LEU A CA 1
ATOM 604 C C . LEU A 1 81 ? -2.141 -32.281 -1.203 1 98.5 81 LEU A C 1
ATOM 606 O O . LEU A 1 81 ? -1.112 -32.062 -0.555 1 98.5 81 LEU A O 1
ATOM 610 N N . GLU A 1 82 ? -3.242 -32.875 -0.723 1 97.31 82 GLU A N 1
ATOM 611 C CA . GLU A 1 82 ? -3.311 -33.406 0.628 1 97.31 82 GLU A CA 1
ATOM 612 C C . GLU A 1 82 ? -2.969 -32.344 1.672 1 97.31 82 GLU A C 1
ATOM 614 O O . GLU A 1 82 ? -2.234 -32.625 2.623 1 97.31 82 GLU A O 1
ATOM 619 N N . LEU A 1 83 ? -3.447 -31.125 1.443 1 96.81 83 LEU A N 1
ATOM 620 C CA . LEU A 1 83 ? -3.211 -29.969 2.293 1 96.81 83 LEU A CA 1
ATOM 621 C C . LEU A 1 83 ? -4.168 -29.969 3.48 1 96.81 83 LEU A C 1
ATOM 623 O O . LEU A 1 83 ? -5.383 -30.094 3.305 1 96.81 83 LEU A O 1
ATOM 627 N N . GLU A 1 84 ? -3.645 -29.891 4.656 1 95.12 84 GLU A N 1
ATOM 628 C CA . GLU A 1 84 ? -4.453 -29.594 5.836 1 95.12 84 GLU A CA 1
ATOM 629 C C . GLU A 1 84 ? -4.699 -28.094 5.977 1 95.12 84 GLU A C 1
ATOM 631 O O . GLU A 1 84 ? -3.756 -27.328 6.18 1 95.12 84 GLU A O 1
ATOM 636 N N . PHE A 1 85 ? -5.961 -27.719 5.898 1 92.81 85 PHE A N 1
ATOM 637 C CA . PHE A 1 85 ? -6.262 -26.281 5.867 1 92.81 85 PHE A CA 1
ATOM 638 C C . PHE A 1 85 ? -7.703 -26.031 6.285 1 92.81 85 PHE A C 1
ATOM 640 O O . PHE A 1 85 ? -8.625 -26.688 5.805 1 92.81 85 PHE A O 1
ATOM 647 N N . MET A 1 86 ? -7.898 -25.125 7.219 1 94.81 86 MET A N 1
ATOM 648 C CA . MET A 1 86 ? -9.188 -24.625 7.676 1 94.81 86 MET A CA 1
ATOM 649 C C . MET A 1 86 ? -10.078 -25.75 8.172 1 94.81 86 MET A C 1
ATOM 651 O O . MET A 1 86 ? -11.273 -25.797 7.875 1 94.81 86 MET A O 1
ATOM 655 N N . GLY A 1 87 ? -9.477 -26.734 8.773 1 93.25 87 GLY A N 1
ATOM 656 C CA . GLY A 1 87 ? -10.211 -27.797 9.461 1 93.25 87 GLY A CA 1
ATOM 657 C C . GLY A 1 87 ? -10.484 -29 8.578 1 93.25 87 GLY A C 1
ATOM 658 O O . GLY A 1 87 ? -11.188 -29.922 8.984 1 93.25 87 GLY A O 1
ATOM 659 N N . ALA A 1 88 ? -9.891 -29.016 7.383 1 97.25 88 ALA A N 1
ATOM 660 C CA . ALA A 1 88 ? -10.086 -30.125 6.438 1 97.25 88 ALA A CA 1
ATOM 661 C C . ALA A 1 88 ? -8.789 -30.453 5.703 1 97.25 88 ALA A C 1
ATOM 663 O O . ALA A 1 88 ? -7.777 -29.766 5.887 1 97.25 88 ALA A O 1
ATOM 664 N N . VAL A 1 89 ? -8.797 -31.547 5.035 1 97.81 89 VAL A N 1
ATOM 665 C CA . VAL A 1 89 ? -7.699 -31.953 4.16 1 97.81 89 VAL A CA 1
ATOM 666 C C . VAL A 1 89 ? -8.18 -32 2.713 1 97.81 89 VAL A C 1
ATOM 668 O O . VAL A 1 89 ? -9.242 -32.562 2.426 1 97.81 89 VAL A O 1
ATOM 671 N N . SER A 1 90 ? -7.422 -31.375 1.854 1 98.06 90 SER A N 1
ATOM 672 C CA . SER A 1 90 ? -7.832 -31.406 0.455 1 98.06 90 SER A CA 1
ATOM 673 C C . SER A 1 90 ? -8.016 -32.844 -0.022 1 98.06 90 SER A C 1
ATOM 675 O O . SER A 1 90 ? -7.238 -33.75 0.341 1 98.06 90 SER A O 1
ATOM 677 N N . VAL A 1 91 ? -9.008 -33.094 -0.84 1 98.44 91 VAL A N 1
ATOM 678 C CA . VAL A 1 91 ? -9.422 -34.469 -1.164 1 98.44 91 VAL A CA 1
ATOM 679 C C . VAL A 1 91 ? -8.484 -35.031 -2.223 1 98.44 91 VAL A C 1
ATOM 681 O O . VAL A 1 91 ? -8.289 -36.25 -2.283 1 98.44 91 VAL A O 1
ATOM 684 N N . ASP A 1 92 ? -7.938 -34.219 -3.037 1 98.06 92 ASP A N 1
ATOM 685 C CA . ASP A 1 92 ? -6.922 -34.719 -3.957 1 98.06 92 ASP A CA 1
ATOM 686 C C . ASP A 1 92 ? -5.59 -34.938 -3.24 1 98.06 92 ASP A C 1
ATOM 688 O O . ASP A 1 92 ? -4.938 -33.969 -2.826 1 98.06 92 ASP A O 1
ATOM 692 N N . ASP A 1 93 ? -5.23 -36.156 -3.117 1 97.62 93 ASP A N 1
ATOM 693 C CA . ASP A 1 93 ? -3.887 -36.469 -2.625 1 97.62 93 ASP A CA 1
ATOM 694 C C . ASP A 1 93 ? -2.875 -36.469 -3.768 1 97.62 93 ASP A C 1
ATOM 696 O O . ASP A 1 93 ? -3.178 -36.031 -4.879 1 97.62 93 ASP A O 1
ATOM 700 N N . PHE A 1 94 ? -1.678 -36.938 -3.502 1 98.5 94 PHE A N 1
ATOM 701 C CA . PHE A 1 94 ? -0.622 -36.844 -4.504 1 98.5 94 PHE A CA 1
ATOM 702 C C . PHE A 1 94 ? -0.861 -37.844 -5.633 1 98.5 94 PHE A C 1
ATOM 704 O O . PHE A 1 94 ? -0.414 -37.625 -6.762 1 98.5 94 PHE A O 1
ATOM 711 N N . TYR A 1 95 ? -1.508 -38.969 -5.312 1 98.25 95 TYR A N 1
ATOM 712 C CA . TYR A 1 95 ? -1.833 -39.906 -6.387 1 98.25 95 TYR A CA 1
ATOM 713 C C . TYR A 1 95 ? -2.924 -39.344 -7.289 1 98.25 95 TYR A C 1
ATOM 715 O O . TYR A 1 95 ? -2.703 -39.125 -8.484 1 98.25 95 TYR A O 1
ATOM 723 N N . GLN A 1 96 ? -4.055 -39.031 -6.699 1 97.81 96 GLN A N 1
ATOM 724 C CA . GLN A 1 96 ? -5.195 -38.562 -7.48 1 97.81 96 GLN A CA 1
ATOM 725 C C . GLN A 1 96 ? -4.879 -37.25 -8.18 1 97.81 96 GLN A C 1
ATOM 727 O O . GLN A 1 96 ? -5.246 -37.031 -9.336 1 97.81 96 GLN A O 1
ATOM 732 N N . GLY A 1 97 ? -4.254 -36.344 -7.477 1 98.5 97 GLY A N 1
ATOM 733 C CA . GLY A 1 97 ? -3.939 -35.031 -8.031 1 98.5 97 GLY A CA 1
ATOM 734 C C . GLY A 1 97 ? -2.98 -35.094 -9.211 1 98.5 97 GLY A C 1
ATOM 735 O O . GLY A 1 97 ? -3.184 -34.438 -10.219 1 98.5 97 GLY A O 1
ATOM 736 N N . THR A 1 98 ? -1.909 -35.875 -9.102 1 98.75 98 THR A N 1
ATOM 737 C CA . THR A 1 98 ? -0.926 -35.938 -10.172 1 98.75 98 THR A CA 1
ATOM 738 C C . THR A 1 98 ? -1.469 -36.781 -11.336 1 98.75 98 THR A C 1
ATOM 740 O O . THR A 1 98 ? -1.12 -36.531 -12.492 1 98.75 98 THR A O 1
ATOM 743 N N . LYS A 1 99 ? -2.291 -37.781 -11.008 1 98.56 99 LYS A N 1
ATOM 744 C CA . LYS A 1 99 ? -3.014 -38.469 -12.055 1 98.56 99 LYS A CA 1
ATOM 745 C C . LYS A 1 99 ? -3.879 -37.531 -12.875 1 98.56 99 LYS A C 1
ATOM 747 O O . LYS A 1 99 ? -3.854 -37.562 -14.109 1 98.56 99 LYS A O 1
ATOM 752 N N . ALA A 1 100 ? -4.633 -36.688 -12.164 1 98.81 100 ALA A N 1
ATOM 753 C CA . ALA A 1 100 ? -5.469 -35.688 -12.82 1 98.81 100 ALA A CA 1
ATOM 754 C C . ALA A 1 100 ? -4.621 -34.719 -13.633 1 98.81 100 ALA A C 1
ATOM 756 O O . ALA A 1 100 ? -5.02 -34.281 -14.719 1 98.81 100 ALA A O 1
ATOM 757 N N . ALA A 1 101 ? -3.471 -34.312 -13.086 1 98.88 101 ALA A N 1
ATOM 758 C CA . ALA A 1 101 ? -2.557 -33.406 -13.797 1 98.88 101 ALA A CA 1
ATOM 759 C C . ALA A 1 101 ? -2.17 -34 -15.156 1 98.88 101 ALA A C 1
ATOM 761 O O . ALA A 1 101 ? -2.283 -33.312 -16.172 1 98.88 101 ALA A O 1
ATOM 762 N N . ILE A 1 102 ? -1.796 -35.25 -15.172 1 98.88 102 ILE A N 1
ATOM 763 C CA . ILE A 1 102 ? -1.367 -35.938 -16.391 1 98.88 102 ILE A CA 1
ATOM 764 C C . ILE A 1 102 ? -2.525 -36 -17.375 1 98.88 102 ILE A C 1
ATOM 766 O O . ILE A 1 102 ? -2.338 -35.75 -18.578 1 98.88 102 ILE A O 1
ATOM 770 N N . ALA A 1 103 ? -3.68 -36.25 -16.859 1 98.75 103 ALA A N 1
ATOM 771 C CA . ALA A 1 103 ? -4.859 -36.344 -17.719 1 98.75 103 ALA A CA 1
ATOM 772 C C . ALA A 1 103 ? -5.066 -35.031 -18.484 1 98.75 103 ALA A C 1
ATOM 774 O O . ALA A 1 103 ? -5.594 -35.062 -19.609 1 98.75 103 ALA A O 1
ATOM 775 N N . GLY A 1 104 ? -4.664 -33.969 -17.891 1 98.5 104 GLY A N 1
ATOM 776 C CA . GLY A 1 104 ? -4.859 -32.656 -18.5 1 98.5 104 GLY A CA 1
ATOM 777 C C . GLY A 1 104 ? -3.646 -32.156 -19.266 1 98.5 104 GLY A C 1
ATOM 778 O O . GLY A 1 104 ? -3.658 -31.047 -19.812 1 98.5 104 GLY A O 1
ATOM 779 N N . GLY A 1 105 ? -2.57 -32.875 -19.281 1 98.75 105 GLY A N 1
ATOM 780 C CA . GLY A 1 105 ? -1.398 -32.5 -20.047 1 98.75 105 GLY A CA 1
ATOM 781 C C . GLY A 1 105 ? -0.303 -31.875 -19.203 1 98.75 105 GLY A C 1
ATOM 782 O O . GLY A 1 105 ? 0.664 -31.328 -19.734 1 98.75 105 GLY A O 1
ATOM 783 N N . THR A 1 106 ? -0.462 -31.875 -17.906 1 98.88 106 THR A N 1
ATOM 784 C CA . THR A 1 106 ? 0.554 -31.391 -16.984 1 98.88 106 THR A CA 1
ATOM 785 C C . THR A 1 106 ? 1.469 -32.531 -16.531 1 98.88 106 THR A C 1
ATOM 787 O O . THR A 1 106 ? 0.998 -33.562 -16.047 1 98.88 106 THR A O 1
ATOM 790 N N . THR A 1 107 ? 2.76 -32.375 -16.734 1 98.88 107 THR A N 1
ATOM 791 C CA . THR A 1 107 ? 3.689 -33.469 -16.469 1 98.88 107 THR A CA 1
ATOM 792 C C . THR A 1 107 ? 4.527 -33.156 -15.227 1 98.88 107 THR A C 1
ATOM 794 O O . THR A 1 107 ? 5.312 -34.031 -14.789 1 98.88 107 THR A O 1
ATOM 797 N N . MET A 1 108 ? 4.355 -32 -14.68 1 98.88 108 MET A N 1
ATOM 798 C CA . MET A 1 108 ? 5.035 -31.656 -13.438 1 98.88 108 MET A CA 1
ATOM 799 C C . MET A 1 108 ? 4.223 -30.641 -12.633 1 98.88 108 MET A C 1
ATOM 801 O O . MET A 1 108 ? 3.629 -29.719 -13.203 1 98.88 108 MET A O 1
ATOM 805 N N . ILE A 1 109 ? 4.211 -30.859 -11.32 1 98.88 109 ILE A N 1
ATOM 806 C CA . ILE A 1 109 ? 3.613 -29.859 -10.43 1 98.88 109 ILE A CA 1
ATOM 807 C C . ILE A 1 109 ? 4.656 -29.391 -9.422 1 98.88 109 ILE A C 1
ATOM 809 O O . ILE A 1 109 ? 5.637 -30.078 -9.156 1 98.88 109 ILE A O 1
ATOM 813 N N . ILE A 1 110 ? 4.496 -28.141 -8.977 1 98.94 110 ILE A N 1
ATOM 814 C CA . ILE A 1 110 ? 5.223 -27.656 -7.801 1 98.94 110 ILE A CA 1
ATOM 815 C C . ILE A 1 110 ? 4.238 -27.375 -6.668 1 98.94 110 ILE A C 1
ATOM 817 O O . ILE A 1 110 ? 3.41 -26.469 -6.773 1 98.94 110 ILE A O 1
ATOM 821 N N . ASP A 1 111 ? 4.266 -28.188 -5.66 1 98.88 111 ASP A N 1
ATOM 822 C CA . ASP A 1 111 ? 3.326 -28.109 -4.547 1 98.88 111 ASP A CA 1
ATOM 823 C C . ASP A 1 111 ? 3.877 -27.234 -3.422 1 98.88 111 ASP A C 1
ATOM 825 O O . ASP A 1 111 ? 5.055 -26.875 -3.43 1 98.88 111 ASP A O 1
ATOM 829 N N . PHE A 1 112 ? 3.006 -26.797 -2.545 1 98.75 112 PHE A N 1
ATOM 830 C CA . PHE A 1 112 ? 3.408 -25.953 -1.42 1 98.75 112 PHE A CA 1
ATOM 831 C C . PHE A 1 112 ? 3.436 -26.766 -0.127 1 98.75 112 PHE A C 1
ATOM 833 O O . PHE A 1 112 ? 2.396 -27.234 0.339 1 98.75 112 PHE A O 1
ATOM 840 N N . ALA A 1 113 ? 4.586 -26.938 0.433 1 98.69 113 ALA A N 1
ATOM 841 C CA . ALA A 1 113 ? 4.707 -27.453 1.793 1 98.69 113 ALA A CA 1
ATOM 842 C C . ALA A 1 113 ? 4.539 -26.344 2.822 1 98.69 113 ALA A C 1
ATOM 844 O O . ALA A 1 113 ? 5.402 -25.469 2.945 1 98.69 113 ALA A O 1
ATOM 845 N N . LEU A 1 114 ? 3.475 -26.375 3.568 1 97.94 114 LEU A N 1
ATOM 846 C CA . LEU A 1 114 ? 3.146 -25.328 4.523 1 97.94 114 LEU A CA 1
ATOM 847 C C . LEU A 1 114 ? 3.287 -25.828 5.957 1 97.94 114 LEU A C 1
ATOM 849 O O . 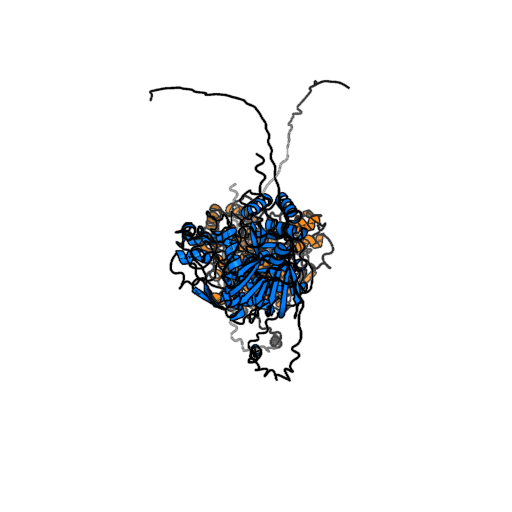LEU A 1 114 ? 2.545 -26.719 6.379 1 97.94 114 LEU A O 1
ATOM 853 N N . PRO A 1 115 ? 4.211 -25.281 6.691 1 97 115 PRO A N 1
ATOM 854 C CA . PRO A 1 115 ? 4.355 -25.703 8.086 1 97 115 PRO A CA 1
ATOM 855 C C . PRO A 1 115 ? 3.145 -25.328 8.945 1 97 115 PRO A C 1
ATOM 857 O O . PRO A 1 115 ? 2.559 -24.25 8.766 1 97 115 PRO A O 1
ATOM 860 N N . SER A 1 116 ? 2.781 -26.188 9.828 1 92.56 116 SER A N 1
ATOM 861 C CA . SER A 1 116 ? 1.829 -25.844 10.875 1 92.56 116 SER A CA 1
ATOM 862 C C . SER A 1 116 ? 2.447 -24.891 11.891 1 92.56 116 SER A C 1
ATOM 864 O O . SER A 1 116 ? 3.664 -24.688 11.906 1 92.56 116 SER A O 1
ATOM 866 N N . LYS A 1 117 ? 1.538 -24.328 12.68 1 88.25 117 LYS A N 1
ATOM 867 C CA . LYS A 1 117 ? 2.045 -23.422 13.703 1 88.25 117 LYS A CA 1
ATOM 868 C C . LYS A 1 117 ? 3.094 -24.109 14.578 1 88.25 117 LYS A C 1
ATOM 870 O O . LYS A 1 117 ? 2.838 -25.172 15.141 1 88.25 117 LYS A O 1
ATOM 875 N N . GLY A 1 118 ? 4.242 -23.547 14.641 1 89.38 118 GLY A N 1
ATOM 876 C CA . GLY A 1 118 ? 5.309 -24.094 15.477 1 89.38 118 GLY A CA 1
ATOM 877 C C . GLY A 1 118 ? 6.133 -25.156 14.781 1 89.38 118 GLY A C 1
ATOM 878 O O . GLY A 1 118 ? 7.176 -25.562 15.289 1 89.38 118 GLY A O 1
ATOM 879 N N . GLU A 1 119 ? 5.707 -25.625 13.625 1 95.62 119 GLU A N 1
ATOM 880 C CA . GLU A 1 119 ? 6.449 -26.625 12.859 1 95.62 119 GLU A CA 1
ATOM 881 C C . GLU A 1 119 ? 7.594 -25.984 12.078 1 95.62 119 GLU A C 1
ATOM 883 O O . GLU A 1 119 ? 7.438 -24.906 11.516 1 95.62 119 GLU A O 1
ATOM 888 N N . SER A 1 120 ? 8.758 -26.625 12.062 1 97.75 120 SER A N 1
ATOM 889 C CA . SER A 1 120 ? 9.906 -26.094 11.328 1 97.75 120 SER A CA 1
ATOM 890 C C . SER A 1 120 ? 9.711 -26.25 9.828 1 97.75 120 SER A C 1
ATOM 892 O O . SER A 1 120 ? 8.93 -27.078 9.375 1 97.75 120 SER A O 1
ATOM 894 N N . LEU A 1 121 ? 10.508 -25.5 9.039 1 98.69 121 LEU A N 1
ATOM 895 C CA . LEU A 1 121 ? 10.453 -25.594 7.582 1 98.69 121 LEU A CA 1
ATOM 896 C C . LEU A 1 121 ? 10.938 -26.969 7.117 1 98.69 121 LEU A C 1
ATOM 898 O O . LEU A 1 121 ? 10.367 -27.547 6.195 1 98.69 121 LEU A O 1
ATOM 902 N N . LEU A 1 122 ? 11.953 -27.484 7.77 1 98.69 122 LEU A N 1
ATOM 903 C CA . LEU A 1 122 ? 12.523 -28.781 7.414 1 98.69 122 LEU A CA 1
ATOM 904 C C . LEU A 1 122 ? 11.539 -29.906 7.688 1 98.69 122 LEU A C 1
ATOM 906 O O . LEU A 1 122 ? 11.414 -30.828 6.891 1 98.69 122 LEU A O 1
ATOM 910 N N . ASP A 1 123 ? 10.852 -29.781 8.828 1 98.56 123 ASP A N 1
ATOM 911 C CA . ASP A 1 123 ? 9.852 -30.797 9.148 1 98.56 123 ASP A CA 1
ATOM 912 C C . ASP A 1 123 ? 8.727 -30.797 8.117 1 98.56 123 ASP A C 1
ATOM 914 O O . ASP A 1 123 ? 8.25 -31.859 7.707 1 98.56 123 ASP A O 1
ATOM 918 N N . ALA A 1 124 ? 8.289 -29.688 7.746 1 98.5 124 ALA A N 1
ATOM 919 C CA . ALA A 1 124 ? 7.246 -29.578 6.727 1 98.5 124 ALA A CA 1
ATOM 920 C C . ALA A 1 124 ? 7.707 -30.188 5.406 1 98.5 124 ALA A C 1
ATOM 922 O O . ALA A 1 124 ? 6.961 -30.922 4.762 1 98.5 124 ALA A O 1
ATOM 923 N N . TYR A 1 125 ? 8.953 -29.891 5.043 1 98.69 125 TYR A N 1
ATOM 924 C CA . TYR A 1 125 ? 9.531 -30.438 3.824 1 98.69 125 TYR A CA 1
ATOM 925 C C . TYR A 1 125 ? 9.492 -31.969 3.846 1 98.69 125 TYR A C 1
ATOM 927 O O . TYR A 1 125 ? 9.016 -32.594 2.898 1 98.69 125 TYR A O 1
ATOM 935 N N . HIS A 1 126 ? 9.922 -32.531 4.902 1 98.62 126 HIS A N 1
ATOM 936 C CA . HIS A 1 126 ? 9.992 -33.969 5.004 1 98.62 126 HIS A CA 1
ATOM 937 C C . HIS A 1 126 ? 8.602 -34.594 5.035 1 98.62 126 HIS A C 1
ATOM 939 O O . HIS A 1 126 ? 8.383 -35.688 4.484 1 98.62 126 HIS A O 1
ATOM 945 N N . LYS A 1 127 ? 7.766 -33.938 5.672 1 98.12 127 LYS A N 1
ATOM 946 C CA . LYS A 1 127 ? 6.383 -34.406 5.711 1 98.12 127 LYS A CA 1
ATOM 947 C C . LYS A 1 127 ? 5.789 -34.469 4.305 1 98.12 127 LYS A C 1
ATOM 949 O O . LYS A 1 127 ? 5.164 -35.469 3.943 1 98.12 127 LYS A O 1
ATOM 954 N N . TRP A 1 128 ? 5.98 -33.469 3.508 1 98.5 128 TRP A N 1
ATOM 955 C CA . TRP A 1 128 ? 5.441 -33.469 2.152 1 98.5 128 TRP A CA 1
ATOM 956 C C . TRP A 1 128 ? 6.168 -34.469 1.265 1 98.5 128 TRP A C 1
ATOM 958 O O . TRP A 1 128 ? 5.555 -35.094 0.4 1 98.5 128 TRP A O 1
ATOM 968 N N . ARG A 1 129 ? 7.48 -34.625 1.448 1 98.38 129 ARG A N 1
ATOM 969 C CA . ARG A 1 129 ? 8.219 -35.656 0.719 1 98.38 129 ARG A CA 1
ATOM 970 C C . ARG A 1 129 ? 7.656 -37.062 0.999 1 98.38 129 ARG A C 1
ATOM 972 O O . ARG A 1 129 ? 7.504 -37.844 0.083 1 98.38 129 ARG A O 1
ATOM 979 N N . THR A 1 130 ? 7.34 -37.25 2.199 1 97.69 130 THR A N 1
ATOM 980 C CA . THR A 1 130 ? 6.777 -38.531 2.605 1 97.69 130 THR A CA 1
ATOM 981 C C . THR A 1 130 ? 5.395 -38.75 1.991 1 97.69 130 THR A C 1
ATOM 983 O O . THR A 1 130 ? 5.086 -39.844 1.498 1 97.69 130 THR A O 1
ATOM 986 N N . ARG A 1 131 ? 4.617 -37.719 2 1 96.81 131 ARG A N 1
ATOM 987 C CA . ARG A 1 131 ? 3.277 -37.781 1.426 1 96.81 131 ARG A CA 1
ATOM 988 C C . ARG A 1 131 ? 3.336 -38.094 -0.063 1 96.81 131 ARG A C 1
ATOM 990 O O . ARG A 1 131 ? 2.482 -38.812 -0.579 1 96.81 131 ARG A O 1
ATOM 997 N N . ALA A 1 132 ? 4.316 -37.562 -0.735 1 97.94 132 ALA A N 1
ATOM 998 C CA . ALA A 1 132 ? 4.406 -37.625 -2.191 1 97.94 132 ALA A CA 1
ATOM 999 C C . ALA A 1 132 ? 5.055 -38.969 -2.621 1 97.94 132 ALA A C 1
ATOM 1001 O O . ALA A 1 132 ? 4.688 -39.531 -3.648 1 97.94 132 ALA A O 1
ATOM 1002 N N . THR A 1 133 ? 5.934 -39.469 -1.753 1 93.31 133 THR A N 1
ATOM 1003 C CA . THR A 1 133 ? 6.727 -40.625 -2.096 1 93.31 133 THR A CA 1
ATOM 1004 C C . THR A 1 133 ? 5.824 -41.844 -2.389 1 93.31 133 THR A C 1
ATOM 1006 O O . THR A 1 133 ? 4.906 -42.125 -1.621 1 93.31 133 THR A O 1
ATOM 1009 N N . ASN A 1 134 ? 6.016 -42.469 -3.5 1 93.75 134 ASN A N 1
ATOM 1010 C CA . ASN A 1 134 ? 5.355 -43.656 -3.975 1 93.75 134 ASN A CA 1
ATOM 1011 C C . ASN A 1 134 ? 3.916 -43.406 -4.395 1 93.75 134 ASN A C 1
ATOM 1013 O O . ASN A 1 134 ? 3.15 -44.312 -4.648 1 93.75 134 ASN A O 1
ATOM 1017 N N . LYS A 1 135 ? 3.518 -42.156 -4.383 1 97.31 135 LYS A N 1
ATOM 1018 C CA . LYS A 1 135 ? 2.154 -41.844 -4.797 1 97.31 135 LYS A CA 1
ATOM 1019 C C . LYS A 1 135 ? 2.143 -41.062 -6.109 1 97.31 135 LYS A C 1
ATOM 1021 O O . LYS A 1 135 ? 1.271 -41.281 -6.957 1 97.31 135 LYS A O 1
ATOM 1026 N N . VAL A 1 136 ? 3.08 -40.188 -6.297 1 98.06 136 VAL A N 1
ATOM 1027 C CA . VAL A 1 136 ? 3.051 -39.219 -7.395 1 98.06 136 VAL A CA 1
ATOM 1028 C C . VAL A 1 136 ? 3.154 -39.969 -8.727 1 98.06 136 VAL A C 1
ATOM 1030 O O . VAL A 1 136 ? 3.908 -40.938 -8.852 1 98.06 136 VAL A O 1
ATOM 1033 N N . CYS A 1 137 ? 2.41 -39.5 -9.688 1 98.19 137 CYS A N 1
ATOM 1034 C CA . CYS A 1 137 ? 2.41 -40.094 -11.023 1 98.19 137 CYS A CA 1
ATOM 1035 C C . CYS A 1 137 ? 3.242 -39.25 -11.984 1 98.19 137 CYS A C 1
ATOM 1037 O O . CYS A 1 137 ? 3.785 -39.75 -12.961 1 98.19 137 CYS A O 1
ATOM 1039 N N . CYS A 1 138 ? 3.252 -37.969 -11.836 1 98.19 138 CYS A N 1
ATOM 1040 C CA . CYS A 1 138 ? 4.117 -37.094 -12.586 1 98.19 138 CYS A CA 1
ATOM 1041 C C . CYS A 1 138 ? 5.195 -36.5 -11.695 1 98.19 138 CYS A C 1
ATOM 1043 O O . CYS A 1 138 ? 5.176 -36.688 -10.477 1 98.19 138 CYS A O 1
ATOM 1045 N N . ASP A 1 139 ? 6.188 -35.75 -12.297 1 98.62 139 ASP A N 1
ATOM 1046 C CA . ASP A 1 139 ? 7.273 -35.156 -11.531 1 98.62 139 ASP A CA 1
ATOM 1047 C C . ASP A 1 139 ? 6.754 -34.031 -10.648 1 98.62 139 ASP A C 1
ATOM 1049 O O . ASP A 1 139 ? 5.676 -33.469 -10.898 1 98.62 139 ASP A O 1
ATOM 1053 N N . TYR A 1 140 ? 7.5 -33.75 -9.57 1 98.75 140 TYR A N 1
ATOM 1054 C CA . TYR A 1 140 ? 7.047 -32.719 -8.672 1 98.75 140 TYR A CA 1
ATOM 1055 C C . TYR A 1 140 ? 8.227 -32.031 -7.992 1 98.75 140 TYR A C 1
ATOM 1057 O O . TYR A 1 140 ? 9.344 -32.562 -7.992 1 98.75 140 TYR A O 1
ATOM 1065 N N . ALA A 1 141 ? 8.062 -30.812 -7.59 1 98.88 141 ALA A N 1
ATOM 1066 C CA . ALA A 1 141 ? 8.938 -30.047 -6.707 1 98.88 141 ALA A CA 1
ATOM 1067 C C . ALA A 1 141 ? 8.141 -29.375 -5.59 1 98.88 141 ALA A C 1
ATOM 1069 O O . ALA A 1 141 ? 6.926 -29.547 -5.496 1 98.88 141 ALA A O 1
ATOM 1070 N N . LEU A 1 142 ? 8.875 -28.719 -4.652 1 98.88 142 LEU A N 1
ATOM 1071 C CA . LEU A 1 142 ? 8.18 -28.125 -3.514 1 98.88 142 LEU A CA 1
ATOM 1072 C C . LEU A 1 142 ? 8.586 -26.672 -3.324 1 98.88 142 LEU A C 1
ATOM 1074 O O . LEU A 1 142 ? 9.766 -26.328 -3.434 1 98.88 142 LEU A O 1
ATOM 1078 N N . HIS A 1 143 ? 7.586 -25.812 -3.168 1 98.88 143 HIS A N 1
ATOM 1079 C CA . HIS A 1 143 ? 7.758 -24.531 -2.467 1 98.88 143 HIS A CA 1
ATOM 1080 C C . HIS A 1 143 ? 7.609 -24.719 -0.959 1 98.88 143 HIS A C 1
ATOM 1082 O O . HIS A 1 143 ? 6.809 -25.531 -0.504 1 98.88 143 HIS A O 1
ATOM 1088 N N . ILE A 1 144 ? 8.336 -23.891 -0.221 1 98.94 144 ILE A N 1
ATOM 1089 C CA . ILE A 1 144 ? 8.211 -24.016 1.228 1 98.94 144 ILE A CA 1
ATOM 1090 C C . ILE A 1 144 ? 7.617 -22.734 1.801 1 98.94 144 ILE A C 1
ATOM 1092 O O . ILE A 1 144 ? 8.047 -21.625 1.453 1 98.94 144 ILE A O 1
ATOM 1096 N N . GLY A 1 145 ? 6.629 -22.906 2.697 1 98.75 145 GLY A N 1
ATOM 1097 C CA . GLY A 1 145 ? 6.023 -21.766 3.352 1 98.75 145 GLY A CA 1
ATOM 1098 C C . GLY A 1 145 ? 6.871 -21.203 4.473 1 98.75 145 GLY A C 1
ATOM 1099 O O . GLY A 1 145 ? 7.469 -21.953 5.246 1 98.75 145 GLY A O 1
ATOM 1100 N N . VAL A 1 146 ? 6.996 -19.875 4.488 1 98.62 146 VAL A N 1
ATOM 1101 C CA . VAL A 1 146 ? 7.586 -19.141 5.602 1 98.62 146 VAL A CA 1
ATOM 1102 C C . VAL A 1 146 ? 6.5 -18.375 6.352 1 98.62 146 VAL A C 1
ATOM 1104 O O . VAL A 1 146 ? 6.145 -17.25 5.969 1 98.62 146 VAL A O 1
ATOM 1107 N N . THR A 1 147 ? 6.062 -18.891 7.461 1 97.75 147 THR A N 1
ATOM 1108 C CA . THR A 1 147 ? 4.902 -18.359 8.164 1 97.75 147 THR A CA 1
ATOM 1109 C C . THR A 1 147 ? 5.32 -17.656 9.445 1 97.75 147 THR A C 1
ATOM 1111 O O . THR A 1 147 ? 4.477 -17.266 10.258 1 97.75 147 THR A O 1
ATOM 1114 N N . SER A 1 148 ? 6.551 -17.578 9.695 1 97.19 148 SER A N 1
ATOM 1115 C CA . SER A 1 148 ? 7.199 -16.812 10.758 1 97.19 148 SER A CA 1
ATOM 1116 C C . SER A 1 148 ? 8.656 -16.516 10.422 1 97.19 148 SER A C 1
ATOM 1118 O O . SER A 1 148 ? 9.203 -17.078 9.469 1 97.19 148 SER A O 1
ATOM 1120 N N . TRP A 1 149 ? 9.281 -15.664 11.211 1 97.38 149 TRP A N 1
ATOM 1121 C CA . TRP A 1 149 ? 10.664 -15.328 10.906 1 97.38 149 TRP A CA 1
ATOM 1122 C C . TRP A 1 149 ? 11.531 -15.406 12.156 1 97.38 149 TRP A C 1
ATOM 1124 O O . TRP A 1 149 ? 11.109 -15 13.242 1 97.38 149 TRP A O 1
ATOM 1134 N N . SER A 1 150 ? 12.648 -15.922 12.078 1 97.69 150 SER A N 1
ATOM 1135 C CA . SER A 1 150 ? 13.719 -16 13.07 1 97.69 150 SER A CA 1
ATOM 1136 C C . SER A 1 150 ? 15.047 -16.391 12.422 1 97.69 150 SER A C 1
ATOM 1138 O O . SER A 1 150 ? 15.086 -16.734 11.242 1 97.69 150 SER A O 1
ATOM 1140 N N . ASP A 1 151 ? 16.125 -16.344 13.148 1 97.19 151 ASP A N 1
ATOM 1141 C CA . ASP A 1 151 ? 17.422 -16.797 12.648 1 97.19 151 ASP A CA 1
ATOM 1142 C C . ASP A 1 151 ? 17.391 -18.281 12.312 1 97.19 151 ASP A C 1
ATOM 1144 O O . ASP A 1 151 ? 18.078 -18.719 11.383 1 97.19 151 ASP A O 1
ATOM 1148 N N . GLU A 1 152 ? 16.656 -18.969 13.047 1 98.06 152 GLU A N 1
ATOM 1149 C CA . GLU A 1 152 ? 16.516 -20.406 12.773 1 98.06 152 GLU A CA 1
ATOM 1150 C C . GLU A 1 152 ? 15.836 -20.641 11.43 1 98.06 152 GLU A C 1
ATOM 1152 O O . GLU A 1 152 ? 16.25 -21.531 10.672 1 98.06 152 GLU A O 1
ATOM 1157 N N . VAL A 1 153 ? 14.805 -19.891 11.18 1 98.5 153 VAL A N 1
ATOM 1158 C CA . VAL A 1 153 ? 14.117 -20 9.898 1 98.5 153 VAL A CA 1
ATOM 1159 C C . VAL A 1 153 ? 15.094 -19.719 8.758 1 98.5 153 VAL A C 1
ATOM 1161 O O . VAL A 1 153 ? 15.117 -20.438 7.762 1 98.5 153 VAL A O 1
ATOM 1164 N N . LYS A 1 154 ? 15.914 -18.719 8.914 1 98.56 154 LYS A N 1
ATOM 1165 C CA . LYS A 1 154 ? 16.922 -18.391 7.91 1 98.56 154 LYS A CA 1
ATOM 1166 C C . LYS A 1 154 ? 17.875 -19.562 7.676 1 98.56 154 LYS A C 1
ATOM 1168 O O . LYS A 1 154 ? 18.203 -19.875 6.531 1 98.56 154 LYS A O 1
ATOM 1173 N N . ARG A 1 155 ? 18.297 -20.156 8.75 1 98.62 155 ARG A N 1
ATOM 1174 C CA . ARG A 1 155 ? 19.203 -21.297 8.656 1 98.62 155 ARG A CA 1
ATOM 1175 C C . ARG A 1 155 ? 18.547 -22.469 7.934 1 98.62 155 ARG A C 1
ATOM 1177 O O . ARG A 1 155 ? 19.172 -23.141 7.129 1 98.62 155 ARG A O 1
ATOM 1184 N N . GLU A 1 156 ? 17.328 -22.719 8.25 1 98.81 156 GLU A N 1
ATOM 1185 C CA . GLU A 1 156 ? 16.594 -23.812 7.605 1 98.81 156 GLU A CA 1
ATOM 1186 C C . GLU A 1 156 ? 16.406 -23.531 6.117 1 98.81 156 GLU A C 1
ATOM 1188 O O . GLU A 1 156 ? 16.469 -24.453 5.297 1 98.81 156 GLU A O 1
ATOM 1193 N N . MET A 1 157 ? 16.109 -22.281 5.777 1 98.88 157 MET A N 1
ATOM 1194 C CA . MET A 1 157 ? 16.031 -21.906 4.371 1 98.88 157 MET A CA 1
ATOM 1195 C C . MET A 1 157 ? 17.344 -22.219 3.645 1 98.88 157 MET A C 1
ATOM 1197 O O . MET A 1 157 ? 17.312 -22.75 2.527 1 98.88 157 MET A O 1
ATOM 1201 N N . GLU A 1 158 ? 18.422 -21.891 4.289 1 98.81 158 GLU A N 1
ATOM 1202 C CA . GLU A 1 158 ? 19.734 -22.172 3.711 1 98.81 158 GLU A CA 1
ATOM 1203 C C . GLU A 1 158 ? 19.938 -23.672 3.486 1 98.81 158 GLU A C 1
ATOM 1205 O O . GLU A 1 158 ? 20.406 -24.094 2.426 1 98.81 158 GLU A O 1
ATOM 1210 N N . GLU A 1 159 ? 19.578 -24.438 4.461 1 98.88 159 GLU A N 1
ATOM 1211 C CA . GLU A 1 159 ? 19.703 -25.891 4.344 1 98.88 159 GLU A CA 1
ATOM 1212 C C . GLU A 1 159 ? 18.828 -26.438 3.217 1 98.88 159 GLU A C 1
ATOM 1214 O O . GLU A 1 159 ? 19.266 -27.297 2.443 1 98.88 159 GLU A O 1
ATOM 1219 N N . LEU A 1 160 ? 17.641 -25.969 3.162 1 98.94 160 LEU A N 1
ATOM 1220 C CA . LEU A 1 160 ? 16.719 -26.406 2.131 1 98.94 160 LEU A CA 1
ATOM 1221 C C . LEU A 1 160 ? 17.25 -26.094 0.74 1 98.94 160 LEU A C 1
ATOM 1223 O O . LEU A 1 160 ? 17.125 -26.891 -0.179 1 98.94 160 LEU A O 1
ATOM 1227 N N . CYS A 1 161 ? 17.812 -24.922 0.598 1 98.88 161 CYS A N 1
ATOM 1228 C CA . CYS A 1 161 ? 18.375 -24.5 -0.682 1 98.88 161 CYS A CA 1
ATOM 1229 C C . CYS A 1 161 ? 19.594 -25.344 -1.035 1 98.88 161 CYS A C 1
ATOM 1231 O O . CYS A 1 161 ? 19.719 -25.844 -2.156 1 98.88 161 CYS A O 1
ATOM 1233 N N . LYS A 1 162 ? 20.469 -25.656 -0.085 1 98.5 162 LYS A N 1
ATOM 1234 C CA . LYS A 1 162 ? 21.766 -26.266 -0.335 1 98.5 162 LYS A CA 1
ATOM 1235 C C . LYS A 1 162 ? 21.641 -27.781 -0.452 1 98.5 162 LYS A C 1
ATOM 1237 O O . LYS A 1 162 ? 22.328 -28.406 -1.264 1 98.5 162 LYS A O 1
ATOM 1242 N N . LEU A 1 163 ? 20.75 -28.344 0.369 1 98.62 163 LEU A N 1
ATOM 1243 C CA . LEU A 1 163 ? 20.797 -29.797 0.513 1 98.62 163 LEU A CA 1
ATOM 1244 C C . LEU A 1 163 ? 19.547 -30.453 -0.079 1 98.62 163 LEU A C 1
ATOM 1246 O O . LEU A 1 163 ? 19.547 -31.656 -0.35 1 98.62 163 LEU A O 1
ATOM 1250 N N . HIS A 1 164 ? 18.5 -29.672 -0.293 1 98.62 164 HIS A N 1
ATOM 1251 C CA . HIS A 1 164 ? 17.25 -30.344 -0.617 1 98.62 164 HIS A CA 1
ATOM 1252 C C . HIS A 1 164 ? 16.672 -29.812 -1.923 1 98.62 164 HIS A C 1
ATOM 1254 O O . HIS A 1 164 ? 15.57 -30.219 -2.32 1 98.62 164 HIS A O 1
ATOM 1260 N N . GLY A 1 165 ? 17.266 -28.906 -2.641 1 98.56 165 GLY A N 1
ATOM 1261 C CA . GLY A 1 165 ? 16.859 -28.469 -3.965 1 98.56 165 GLY A CA 1
ATOM 1262 C C . GLY A 1 165 ? 15.594 -27.625 -3.945 1 98.56 165 GLY A C 1
ATOM 1263 O O . GLY A 1 165 ? 14.719 -27.797 -4.797 1 98.56 165 GLY A O 1
ATOM 1264 N N . VAL A 1 166 ? 15.492 -26.734 -2.951 1 98.88 166 VAL A N 1
ATOM 1265 C CA . VAL A 1 166 ? 14.375 -25.797 -2.85 1 98.88 166 VAL A CA 1
ATOM 1266 C C . VAL A 1 166 ? 14.859 -24.391 -3.154 1 98.88 166 VAL A C 1
ATOM 1268 O O . VAL A 1 166 ? 15.805 -23.891 -2.527 1 98.88 166 VAL A O 1
ATOM 1271 N N . ASN A 1 167 ? 14.211 -23.688 -4.078 1 98.81 167 ASN A N 1
ATOM 1272 C CA . ASN A 1 167 ? 14.695 -22.344 -4.387 1 98.81 167 ASN A CA 1
ATOM 1273 C C . ASN A 1 167 ? 13.586 -21.297 -4.262 1 98.81 167 ASN A C 1
ATOM 1275 O O . ASN A 1 167 ? 13.719 -20.172 -4.75 1 98.81 167 ASN A O 1
ATOM 1279 N N . SER A 1 168 ? 12.445 -21.672 -3.746 1 98.94 168 SER A N 1
ATOM 1280 C CA . SER A 1 168 ? 11.336 -20.734 -3.641 1 98.94 168 SER A CA 1
ATOM 1281 C C . SER A 1 168 ? 10.625 -20.859 -2.301 1 98.94 168 SER A C 1
ATOM 1283 O O . SER A 1 168 ? 10.43 -21.969 -1.801 1 98.94 168 SER A O 1
ATOM 1285 N N . PHE A 1 169 ? 10.273 -19.75 -1.708 1 98.94 169 PHE A N 1
ATOM 1286 C CA . PHE A 1 169 ? 9.672 -19.688 -0.383 1 98.94 169 PHE A CA 1
ATOM 1287 C C . PHE A 1 169 ? 8.438 -18.781 -0.395 1 98.94 169 PHE A C 1
ATOM 1289 O O . PHE A 1 169 ? 8.484 -17.656 -0.879 1 98.94 169 PHE A O 1
ATOM 1296 N N . LYS A 1 170 ? 7.336 -19.281 0.157 1 98.81 170 LYS A N 1
ATOM 1297 C CA . LYS A 1 170 ? 6.043 -18.609 0.104 1 98.81 170 LYS A CA 1
ATOM 1298 C C . LYS A 1 170 ? 5.738 -17.906 1.424 1 98.81 170 LYS A C 1
ATOM 1300 O O . LYS A 1 170 ? 5.797 -18.531 2.488 1 98.81 170 LYS A O 1
ATOM 1305 N N . MET A 1 171 ? 5.465 -16.609 1.364 1 98.75 171 MET A N 1
ATOM 1306 C CA . MET A 1 171 ? 4.961 -15.852 2.5 1 98.75 171 MET A CA 1
ATOM 1307 C C . MET A 1 171 ? 3.527 -15.398 2.256 1 98.75 171 MET A C 1
ATOM 1309 O O . MET A 1 171 ? 3.062 -15.375 1.114 1 98.75 171 MET A O 1
ATOM 1313 N N . PHE A 1 172 ? 2.838 -15.055 3.355 1 98.69 172 PHE A N 1
ATOM 1314 C CA . PHE A 1 172 ? 1.431 -14.68 3.277 1 98.69 172 PHE A CA 1
ATOM 1315 C C . PHE A 1 172 ? 1.197 -13.312 3.902 1 98.69 172 PHE A C 1
ATOM 1317 O O . PHE A 1 172 ? 1.7 -13.023 4.992 1 98.69 172 PHE A O 1
ATOM 1324 N N . MET A 1 173 ? 0.412 -12.484 3.199 1 98.75 173 MET A N 1
ATOM 1325 C CA . MET A 1 173 ? 0.001 -11.195 3.744 1 98.75 173 MET A CA 1
ATOM 1326 C C . MET A 1 173 ? -1.429 -11.258 4.27 1 98.75 173 MET A C 1
ATOM 1328 O O . MET A 1 173 ? -1.991 -10.234 4.676 1 98.75 173 MET A O 1
ATOM 1332 N N . ALA A 1 174 ? -2.008 -12.438 4.242 1 97.75 174 ALA A N 1
ATOM 1333 C CA . ALA A 1 174 ? -3.352 -12.688 4.762 1 97.75 174 ALA A CA 1
ATOM 1334 C C . ALA A 1 174 ? -3.379 -13.938 5.633 1 97.75 174 ALA A C 1
ATOM 1336 O O . ALA A 1 174 ? -2.328 -14.484 5.98 1 97.75 174 ALA A O 1
ATOM 1337 N N . TYR A 1 175 ? -4.633 -14.273 6.047 1 95.75 175 TYR A N 1
ATOM 1338 C CA . TYR A 1 175 ? -4.828 -15.375 6.98 1 95.75 175 TYR A CA 1
ATOM 1339 C C . TYR A 1 175 ? -4.262 -15.031 8.352 1 95.75 175 TYR A C 1
ATOM 1341 O O . TYR A 1 175 ? -3.416 -15.758 8.883 1 95.75 175 TYR A O 1
ATOM 1349 N N . LYS A 1 176 ? -4.797 -13.953 8.852 1 94.81 176 LYS A N 1
ATOM 1350 C CA . LYS A 1 176 ? -4.367 -13.406 10.133 1 94.81 176 LYS A CA 1
ATOM 1351 C C . LYS A 1 176 ? -4.449 -14.469 11.234 1 94.81 176 LYS A C 1
ATOM 1353 O O . LYS A 1 176 ? -5.469 -15.148 11.375 1 94.81 176 LYS A O 1
ATOM 1358 N N . GLY A 1 177 ? -3.369 -14.602 11.977 1 92.19 177 GLY A N 1
ATOM 1359 C CA . GLY A 1 177 ? -3.318 -15.547 13.078 1 92.19 177 GLY A CA 1
ATOM 1360 C C . GLY A 1 177 ? -2.896 -16.938 12.656 1 92.19 177 GLY A C 1
ATOM 1361 O O . GLY A 1 177 ? -2.709 -17.812 13.508 1 92.19 177 GLY A O 1
ATOM 1362 N N . VAL A 1 178 ? -2.744 -17.203 11.352 1 92.94 178 VAL A N 1
ATOM 1363 C CA . VAL A 1 178 ? -2.402 -18.516 10.844 1 92.94 178 VAL A CA 1
ATOM 1364 C C . VAL A 1 178 ? -1.097 -18.453 10.055 1 92.94 178 VAL A C 1
ATOM 1366 O O . VAL A 1 178 ? -0.022 -18.734 10.594 1 92.94 178 VAL A O 1
ATOM 1369 N N . PHE A 1 179 ? -1.133 -17.766 8.875 1 95.81 179 PHE A N 1
ATOM 1370 C CA . PHE A 1 179 ? 0.02 -17.75 7.984 1 95.81 179 PHE A CA 1
ATOM 1371 C C . PHE A 1 179 ? 0.619 -16.359 7.887 1 95.81 179 PHE A C 1
ATOM 1373 O O . PHE A 1 179 ? 1.796 -16.203 7.559 1 95.81 179 PHE A O 1
ATOM 1380 N N . MET A 1 180 ? -0.103 -15.352 8.164 1 97.69 180 MET A N 1
ATOM 1381 C CA . MET A 1 180 ? 0.229 -13.961 7.867 1 97.69 180 MET A CA 1
ATOM 1382 C C . MET A 1 180 ? 1.487 -13.531 8.617 1 97.69 180 MET A C 1
ATOM 1384 O O . MET A 1 180 ? 1.634 -13.805 9.805 1 97.69 180 MET A O 1
ATOM 1388 N N . VAL A 1 181 ? 2.375 -12.883 7.922 1 97.88 181 VAL A N 1
ATOM 1389 C CA . VAL A 1 181 ? 3.582 -12.336 8.531 1 97.88 181 VAL A CA 1
ATOM 1390 C C . VAL A 1 181 ? 3.59 -10.812 8.398 1 97.88 181 VAL A C 1
ATOM 1392 O O . VAL A 1 181 ? 2.879 -10.258 7.562 1 97.88 181 VAL A O 1
ATOM 1395 N N . THR A 1 182 ? 4.375 -10.125 9.188 1 97.62 182 THR A N 1
ATOM 1396 C CA . THR A 1 182 ? 4.461 -8.672 9.195 1 97.62 182 THR A CA 1
ATOM 1397 C C . THR A 1 182 ? 5.367 -8.18 8.07 1 97.62 182 THR A C 1
ATOM 1399 O O . THR A 1 182 ? 6.098 -8.969 7.465 1 97.62 182 THR A O 1
ATOM 1402 N N . ASP A 1 183 ? 5.289 -6.902 7.816 1 98.56 183 ASP A N 1
ATOM 1403 C CA . ASP A 1 183 ? 6.145 -6.316 6.793 1 98.56 183 ASP A CA 1
ATOM 1404 C C . ASP A 1 183 ? 7.621 -6.48 7.148 1 98.56 183 ASP A C 1
ATOM 1406 O O . ASP A 1 183 ? 8.461 -6.648 6.262 1 98.56 183 ASP A O 1
ATOM 1410 N N . SER A 1 184 ? 7.988 -6.391 8.422 1 98.5 184 SER A N 1
ATOM 1411 C CA . SER A 1 184 ? 9.367 -6.633 8.836 1 98.5 184 SER A CA 1
ATOM 1412 C C . SER A 1 184 ? 9.797 -8.062 8.523 1 98.5 184 SER A C 1
ATOM 1414 O O . SER A 1 184 ? 10.914 -8.297 8.07 1 98.5 184 SER A O 1
ATOM 1416 N N . GLU A 1 185 ? 8.914 -8.992 8.773 1 98.5 185 GLU A N 1
ATOM 1417 C CA . GLU A 1 185 ? 9.211 -10.391 8.484 1 98.5 185 GLU A CA 1
ATOM 1418 C C . GLU A 1 185 ? 9.328 -10.633 6.984 1 98.5 185 GLU A C 1
ATOM 1420 O O . GLU A 1 185 ? 10.195 -11.391 6.539 1 98.5 185 GLU A O 1
ATOM 1425 N N . LEU A 1 186 ? 8.453 -10.016 6.27 1 98.81 186 LEU A N 1
ATOM 1426 C CA . LEU A 1 186 ? 8.57 -10.086 4.816 1 98.81 186 LEU A CA 1
ATOM 1427 C C . LEU A 1 186 ? 9.906 -9.539 4.348 1 98.81 186 LEU A C 1
ATOM 1429 O O . LEU A 1 186 ? 10.602 -10.18 3.553 1 98.81 186 LEU A O 1
ATOM 1433 N N . TYR A 1 187 ? 10.25 -8.344 4.879 1 98.75 187 TYR A N 1
ATOM 1434 C CA . TYR A 1 187 ? 11.5 -7.68 4.535 1 98.75 187 TYR A CA 1
ATOM 1435 C C . TYR A 1 187 ? 12.688 -8.609 4.754 1 98.75 187 TYR A C 1
ATOM 1437 O O . TYR A 1 187 ? 13.516 -8.781 3.859 1 98.75 187 TYR A O 1
ATOM 1445 N N . ASN A 1 188 ? 12.758 -9.195 5.867 1 98.75 188 ASN A N 1
ATOM 1446 C CA . ASN A 1 188 ? 13.883 -10.062 6.227 1 98.75 188 ASN A CA 1
ATOM 1447 C C . ASN A 1 188 ? 13.859 -11.359 5.426 1 98.75 188 ASN A C 1
ATOM 1449 O O . ASN A 1 188 ? 14.914 -11.883 5.055 1 98.75 188 ASN A O 1
ATOM 1453 N N . SER A 1 189 ? 12.688 -11.891 5.16 1 98.81 189 SER A N 1
ATOM 1454 C CA . SER A 1 189 ? 12.562 -13.086 4.332 1 98.81 189 SER A CA 1
ATOM 1455 C C . SER A 1 189 ? 13.031 -12.82 2.904 1 98.81 189 SER A C 1
ATOM 1457 O O . SER A 1 189 ? 13.695 -13.656 2.297 1 98.81 189 SER A O 1
ATOM 1459 N N . PHE A 1 190 ? 12.609 -11.656 2.387 1 98.81 190 PHE A N 1
ATOM 1460 C CA . PHE A 1 190 ? 13.039 -11.266 1.05 1 98.81 190 PHE A CA 1
ATOM 1461 C C . PHE A 1 190 ? 14.555 -11.148 0.982 1 98.81 190 PHE A C 1
ATOM 1463 O O . PHE A 1 190 ? 15.172 -11.586 0.011 1 98.81 190 PHE A O 1
ATOM 1470 N N . GLU A 1 191 ? 15.117 -10.531 2.004 1 98.5 191 GLU A N 1
ATOM 1471 C CA . GLU A 1 191 ? 16.562 -10.375 2.057 1 98.5 191 GLU A CA 1
ATOM 1472 C C . GLU A 1 191 ? 17.266 -11.734 2.084 1 98.5 191 GLU A C 1
ATOM 1474 O O . GLU A 1 191 ? 18.266 -11.938 1.395 1 98.5 191 GLU A O 1
ATOM 1479 N N . ALA A 1 192 ? 16.766 -12.641 2.877 1 98.75 192 ALA A N 1
ATOM 1480 C CA . ALA A 1 192 ? 17.328 -13.992 2.938 1 98.75 192 ALA A CA 1
ATOM 1481 C C . ALA A 1 192 ? 17.25 -14.68 1.576 1 98.75 192 ALA A C 1
ATOM 1483 O O . ALA A 1 192 ? 18.219 -15.312 1.142 1 98.75 192 ALA A O 1
ATOM 1484 N N . CYS A 1 193 ? 16.141 -14.578 0.911 1 98.88 193 CYS A N 1
ATOM 1485 C CA . CYS A 1 193 ? 16 -15.164 -0.418 1 98.88 193 CYS A CA 1
ATOM 1486 C C . CYS A 1 193 ? 17.031 -14.594 -1.382 1 98.88 193 CYS A C 1
ATOM 1488 O O . CYS A 1 193 ? 17.641 -15.336 -2.148 1 98.88 193 CYS A O 1
ATOM 1490 N N . LYS A 1 194 ? 17.172 -13.289 -1.325 1 98.44 194 LYS A N 1
ATOM 1491 C CA . LYS A 1 194 ? 18.141 -12.625 -2.189 1 98.44 194 LYS A CA 1
ATOM 1492 C C . LYS A 1 194 ? 19.547 -13.18 -1.959 1 98.44 194 LYS A C 1
ATOM 1494 O O . LYS A 1 194 ? 20.266 -13.5 -2.914 1 98.44 194 LYS A O 1
ATOM 1499 N N . GLU A 1 195 ? 19.906 -13.32 -0.72 1 98.25 195 GLU A N 1
ATOM 1500 C CA . GLU A 1 195 ? 21.234 -13.812 -0.358 1 98.25 195 GLU A CA 1
ATOM 1501 C C . GLU A 1 195 ? 21.422 -15.258 -0.808 1 98.25 195 GLU A C 1
ATOM 1503 O O . GLU A 1 195 ? 22.516 -15.648 -1.223 1 98.25 195 GLU A O 1
ATOM 1508 N N . LEU A 1 196 ? 20.422 -16.016 -0.783 1 98.75 196 LEU A N 1
ATOM 1509 C CA . LEU A 1 196 ? 20.484 -17.438 -1.091 1 98.75 196 LEU A CA 1
ATOM 1510 C C . LEU A 1 196 ? 20.312 -17.672 -2.588 1 98.75 196 LEU A C 1
ATOM 1512 O O . LEU A 1 196 ? 20.562 -18.781 -3.072 1 98.75 196 LEU A O 1
ATOM 1516 N N . GLY A 1 197 ? 19.922 -16.656 -3.359 1 98.56 197 GLY A N 1
ATOM 1517 C CA . GLY A 1 197 ? 19.578 -16.844 -4.762 1 98.56 197 GLY A CA 1
ATOM 1518 C C . GLY A 1 197 ? 18.234 -17.516 -4.969 1 98.56 197 GLY A C 1
ATOM 1519 O O . GLY A 1 197 ? 18.016 -18.172 -5.988 1 98.56 197 GLY A O 1
ATOM 1520 N N . ALA A 1 198 ? 17.391 -17.453 -3.934 1 98.88 198 ALA A N 1
ATOM 1521 C CA . ALA A 1 198 ? 16.062 -18.047 -3.971 1 98.88 198 ALA A CA 1
ATOM 1522 C C . ALA A 1 198 ? 15.008 -17.031 -4.387 1 98.88 198 ALA A C 1
ATOM 1524 O O . ALA A 1 198 ? 15.32 -15.852 -4.586 1 98.88 198 ALA A O 1
ATOM 1525 N N . ILE A 1 199 ? 13.766 -17.484 -4.547 1 98.75 199 ILE A N 1
ATOM 1526 C CA . ILE A 1 199 ? 12.68 -16.625 -5.031 1 98.75 199 ILE A CA 1
ATOM 1527 C C . ILE A 1 199 ? 11.602 -16.516 -3.961 1 98.75 199 ILE A C 1
ATOM 1529 O O . ILE A 1 199 ? 10.984 -17.516 -3.582 1 98.75 199 ILE A O 1
ATOM 1533 N N . PRO A 1 200 ? 11.414 -15.289 -3.439 1 98.88 200 PRO A N 1
ATOM 1534 C CA . PRO A 1 200 ? 10.266 -15.117 -2.553 1 98.88 200 PRO A CA 1
ATOM 1535 C C . PRO A 1 200 ? 8.938 -15.07 -3.311 1 98.88 200 PRO A C 1
ATOM 1537 O O . PRO A 1 200 ? 8.844 -14.414 -4.355 1 98.88 200 PRO A O 1
ATOM 1540 N N . MET A 1 201 ? 7.941 -15.789 -2.82 1 98.88 201 MET A N 1
ATOM 1541 C CA . MET A 1 201 ? 6.57 -1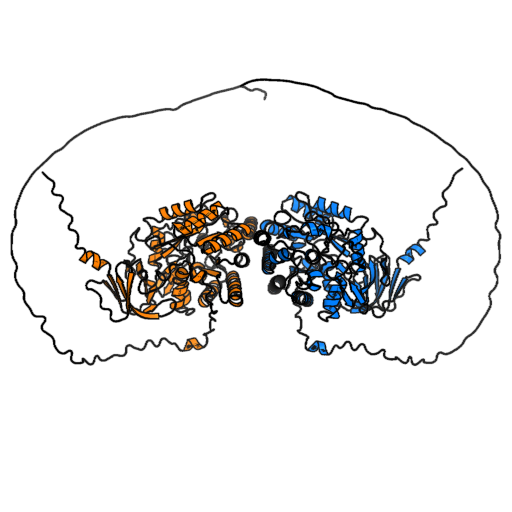5.805 -3.316 1 98.88 201 MET A CA 1
ATOM 1542 C C . MET A 1 201 ? 5.609 -15.219 -2.285 1 98.88 201 MET A C 1
ATOM 1544 O O . MET A 1 201 ? 5.762 -15.461 -1.086 1 98.88 201 MET A O 1
ATOM 1548 N N . VAL A 1 202 ? 4.609 -14.453 -2.807 1 98.88 202 VAL A N 1
ATOM 1549 C CA . VAL A 1 202 ? 3.756 -13.797 -1.819 1 98.88 202 VAL A CA 1
ATOM 1550 C C . VAL A 1 202 ? 2.289 -13.969 -2.209 1 98.88 202 VAL A C 1
ATOM 1552 O O . VAL A 1 202 ? 1.907 -13.695 -3.35 1 98.88 202 VAL A O 1
ATOM 1555 N N . HIS A 1 203 ? 1.483 -14.547 -1.29 1 98.81 203 HIS A N 1
ATOM 1556 C CA . HIS A 1 203 ? 0.034 -14.383 -1.313 1 98.81 203 HIS A CA 1
ATOM 1557 C C . HIS A 1 203 ? -0.372 -12.984 -0.851 1 98.81 203 HIS A C 1
ATOM 1559 O O . HIS A 1 203 ? -0.284 -12.672 0.338 1 98.81 203 HIS A O 1
ATOM 1565 N N . ALA A 1 204 ? -0.954 -12.219 -1.746 1 98.81 204 ALA A N 1
ATOM 1566 C CA . ALA A 1 204 ? -1.057 -10.789 -1.456 1 98.81 204 ALA A CA 1
ATOM 1567 C C . ALA A 1 204 ? -2.514 -10.367 -1.286 1 98.81 204 ALA A C 1
ATOM 1569 O O . ALA A 1 204 ? -3.217 -10.125 -2.27 1 98.81 204 ALA A O 1
ATOM 1570 N N . GLU A 1 205 ? -3.01 -10.18 -0.114 1 98.69 205 GLU A N 1
ATOM 1571 C CA . GLU A 1 205 ? -4.207 -9.516 0.395 1 98.69 205 GLU A CA 1
ATOM 1572 C C . GLU A 1 205 ? -3.928 -8.828 1.729 1 98.69 205 GLU A C 1
ATOM 1574 O O . GLU A 1 205 ? -3.17 -9.344 2.553 1 98.69 205 GLU A O 1
ATOM 1579 N N . ASN A 1 206 ? -4.426 -7.641 1.921 1 98.81 206 ASN A N 1
ATOM 1580 C CA . ASN A 1 206 ? -4.293 -7.047 3.248 1 98.81 206 ASN A CA 1
ATOM 1581 C C . ASN A 1 206 ? -5.109 -7.809 4.285 1 98.81 206 ASN A C 1
ATOM 1583 O O . ASN A 1 206 ? -6.312 -7.574 4.43 1 98.81 206 ASN A O 1
ATOM 1587 N N . GLY A 1 207 ? -4.398 -8.648 5.047 1 98.75 207 GLY A N 1
ATOM 1588 C CA . GLY A 1 207 ? -5.059 -9.562 5.961 1 98.75 207 GLY A CA 1
ATOM 1589 C C . GLY A 1 207 ? -5.789 -8.859 7.086 1 98.75 207 GLY A C 1
ATOM 1590 O O . GLY A 1 207 ? -6.793 -9.359 7.598 1 98.75 207 GLY A O 1
ATOM 1591 N N . ASP A 1 208 ? -5.297 -7.699 7.488 1 98.62 208 ASP A N 1
ATOM 1592 C CA . ASP A 1 208 ? -5.973 -6.922 8.523 1 98.62 208 ASP A CA 1
ATOM 1593 C C . ASP A 1 208 ? -7.324 -6.41 8.031 1 98.62 208 ASP A C 1
ATOM 1595 O O . ASP A 1 208 ? -8.32 -6.473 8.758 1 98.62 208 ASP A O 1
ATOM 1599 N N . ILE A 1 209 ? -7.363 -5.922 6.852 1 98.75 209 ILE A N 1
ATOM 1600 C CA . ILE A 1 209 ? -8.609 -5.422 6.285 1 98.75 209 ILE A CA 1
ATOM 1601 C C . ILE A 1 209 ? -9.594 -6.578 6.105 1 98.75 209 ILE A C 1
ATOM 1603 O O . ILE A 1 209 ? -10.773 -6.457 6.449 1 98.75 209 ILE A O 1
ATOM 1607 N N . VAL A 1 210 ? -9.086 -7.707 5.559 1 98.75 210 VAL A N 1
ATOM 1608 C CA . VAL A 1 210 ? -9.93 -8.875 5.352 1 98.75 210 VAL A CA 1
ATOM 1609 C C . VAL A 1 210 ? -10.562 -9.305 6.676 1 98.75 210 VAL A C 1
ATOM 1611 O O . VAL A 1 210 ? -11.758 -9.602 6.73 1 98.75 210 VAL A O 1
ATOM 1614 N N . PHE A 1 211 ? -9.758 -9.344 7.695 1 98.56 211 PHE A N 1
ATOM 1615 C CA . PHE A 1 211 ? -10.203 -9.742 9.023 1 98.56 211 PHE A CA 1
ATOM 1616 C C . PHE A 1 211 ? -11.312 -8.82 9.523 1 98.56 211 PHE A C 1
ATOM 1618 O O . PHE A 1 211 ? -12.367 -9.289 9.961 1 98.56 211 PHE A O 1
ATOM 1625 N N . GLU A 1 212 ? -11.125 -7.504 9.445 1 98.38 212 GLU A N 1
ATOM 1626 C CA . GLU A 1 212 ? -12.094 -6.535 9.945 1 98.38 212 GLU A CA 1
ATOM 1627 C C . GLU A 1 212 ? -13.359 -6.523 9.086 1 98.38 212 GLU A C 1
ATOM 1629 O O . GLU A 1 212 ? -14.469 -6.418 9.602 1 98.38 212 GLU A O 1
ATOM 1634 N N . ASN A 1 213 ? -13.211 -6.598 7.742 1 98.62 213 ASN A N 1
ATOM 1635 C CA . ASN A 1 213 ? -14.367 -6.684 6.855 1 98.62 213 ASN A CA 1
ATOM 1636 C C . ASN A 1 213 ? -15.227 -7.906 7.164 1 98.62 213 ASN A C 1
ATOM 1638 O O . ASN A 1 213 ? -16.453 -7.828 7.152 1 98.62 213 ASN A O 1
ATOM 1642 N N . SER A 1 214 ? -14.578 -9.055 7.348 1 98.56 214 SER A N 1
ATOM 1643 C CA . SER A 1 214 ? -15.289 -10.289 7.637 1 98.56 214 SER A CA 1
ATOM 1644 C C . SER A 1 214 ? -16.125 -10.156 8.906 1 98.56 214 SER A C 1
ATOM 1646 O O . SER A 1 214 ? -17.281 -10.578 8.938 1 98.56 214 SER A O 1
ATOM 1648 N N . LYS A 1 215 ? -15.531 -9.586 9.93 1 97.88 215 LYS A N 1
ATOM 1649 C CA . LYS A 1 215 ? -16.25 -9.359 11.18 1 97.88 215 LYS A CA 1
ATOM 1650 C C . LYS A 1 215 ? -17.469 -8.477 10.961 1 97.88 215 LYS A C 1
ATOM 1652 O O . LYS A 1 215 ? -18.562 -8.781 11.469 1 97.88 215 LYS A O 1
ATOM 1657 N N . ARG A 1 216 ? -17.297 -7.473 10.25 1 97.25 216 ARG A N 1
ATOM 1658 C CA . ARG A 1 216 ? -18.359 -6.516 10 1 97.25 216 ARG A CA 1
ATOM 1659 C C . ARG A 1 216 ? -19.5 -7.164 9.211 1 97.25 216 ARG A C 1
ATOM 1661 O O . ARG A 1 216 ? -20.672 -6.957 9.516 1 97.25 216 ARG A O 1
ATOM 1668 N N . LEU A 1 217 ? -19.156 -7.914 8.195 1 98.12 217 LEU A N 1
ATOM 1669 C CA . LEU A 1 217 ? -20.141 -8.562 7.344 1 98.12 217 LEU A CA 1
ATOM 1670 C C . LEU A 1 217 ? -20.953 -9.602 8.133 1 98.12 217 LEU A C 1
ATOM 1672 O O . LEU A 1 217 ? -22.172 -9.648 8.023 1 98.12 217 LEU A O 1
ATOM 1676 N N . LEU A 1 218 ? -20.297 -10.406 8.953 1 98.31 218 LEU A N 1
ATOM 1677 C CA . LEU A 1 218 ? -20.984 -11.383 9.781 1 98.31 218 LEU A CA 1
ATOM 1678 C C . LEU A 1 218 ? -21.938 -10.703 10.758 1 98.31 218 LEU A C 1
ATOM 1680 O O . LEU A 1 218 ? -23.078 -11.141 10.93 1 98.31 218 LEU A O 1
ATOM 1684 N N . LYS A 1 219 ? -21.469 -9.594 11.336 1 97.31 219 LYS A N 1
ATOM 1685 C CA . LYS A 1 219 ? -22.297 -8.828 12.258 1 97.31 219 LYS A CA 1
ATOM 1686 C C . LYS A 1 219 ? -23.531 -8.266 11.555 1 97.31 219 LYS A C 1
ATOM 1688 O O . LYS A 1 219 ? -24.594 -8.148 12.164 1 97.31 219 LYS A O 1
ATOM 1693 N N . SER A 1 220 ? -23.422 -8.008 10.305 1 97.31 220 SER A N 1
ATOM 1694 C CA . SER A 1 220 ? -24.516 -7.434 9.531 1 97.31 220 SER A CA 1
ATOM 1695 C C . SER A 1 220 ? -25.438 -8.523 9 1 97.31 220 SER A C 1
ATOM 1697 O O . SER A 1 220 ? -26.391 -8.234 8.266 1 97.31 220 SER A O 1
ATOM 1699 N N . GLY A 1 221 ? -25.109 -9.742 9.211 1 97.62 221 GLY A N 1
ATOM 1700 C CA . GLY A 1 221 ? -25.984 -10.852 8.859 1 97.62 221 GLY A CA 1
ATOM 1701 C C . GLY A 1 221 ? -25.609 -11.516 7.551 1 97.62 221 GLY A C 1
ATOM 1702 O O . GLY A 1 221 ? -26.297 -12.438 7.098 1 97.62 221 GLY A O 1
ATOM 1703 N N . ILE A 1 222 ? -24.547 -11.062 6.93 1 97.81 222 ILE A N 1
ATOM 1704 C CA . ILE A 1 222 ? -24.062 -11.711 5.715 1 97.81 222 ILE A CA 1
ATOM 1705 C C . ILE A 1 222 ? -23.188 -12.914 6.082 1 97.81 222 ILE A C 1
ATOM 1707 O O . ILE A 1 222 ? -22.094 -12.758 6.605 1 97.81 222 ILE A O 1
ATOM 1711 N N . ASN A 1 223 ? -23.625 -14.086 5.766 1 97.44 223 ASN A N 1
ATOM 1712 C CA . ASN A 1 223 ? -22.906 -15.258 6.25 1 97.44 223 ASN A CA 1
ATOM 1713 C C . ASN A 1 223 ? -22.766 -16.328 5.16 1 97.44 223 ASN A C 1
ATOM 1715 O O . ASN A 1 223 ? -22.203 -17.391 5.395 1 97.44 223 ASN A O 1
ATOM 1719 N N . GLY A 1 224 ? -23.344 -16.094 3.957 1 97.56 224 GLY A N 1
ATOM 1720 C CA . GLY A 1 224 ? -23.219 -17 2.83 1 97.56 224 GLY A CA 1
ATOM 1721 C C . GLY A 1 224 ? -21.891 -16.875 2.102 1 97.56 224 GLY A C 1
ATOM 1722 O O . GLY A 1 224 ? -21.094 -15.992 2.408 1 97.56 224 GLY A O 1
ATOM 1723 N N . PRO A 1 225 ? -21.688 -17.734 1.096 1 98.19 225 PRO A N 1
ATOM 1724 C CA . PRO A 1 225 ? -20.391 -17.75 0.399 1 98.19 225 PRO A CA 1
ATOM 1725 C C . PRO A 1 225 ? -20.047 -16.406 -0.254 1 98.19 225 PRO A C 1
ATOM 1727 O O . PRO A 1 225 ? -18.875 -16.094 -0.442 1 98.19 225 PRO A O 1
ATOM 1730 N N . ASP A 1 226 ? -21.078 -15.672 -0.546 1 96.31 226 ASP A N 1
ATOM 1731 C CA . ASP A 1 226 ? -20.859 -14.375 -1.186 1 96.31 226 ASP A CA 1
ATOM 1732 C C . ASP A 1 226 ? -20.109 -13.422 -0.261 1 96.31 226 ASP A C 1
ATOM 1734 O O . ASP A 1 226 ? -19.422 -12.516 -0.728 1 96.31 226 ASP A O 1
ATOM 1738 N N . GLY A 1 227 ? -20.25 -13.641 1.078 1 98.06 227 GLY A N 1
ATOM 1739 C CA . GLY A 1 227 ? -19.531 -12.828 2.043 1 98.06 227 GLY A CA 1
ATOM 1740 C C . GLY A 1 227 ? -18.031 -12.875 1.862 1 98.06 227 GLY A C 1
ATOM 1741 O O . GLY A 1 227 ? -17.328 -11.922 2.213 1 98.06 227 GLY A O 1
ATOM 1742 N N . HIS A 1 228 ? -17.562 -13.953 1.256 1 98.31 228 HIS A N 1
ATOM 1743 C CA . HIS A 1 228 ? -16.125 -14.125 1.074 1 98.31 228 HIS A CA 1
ATOM 1744 C C . HIS A 1 228 ? -15.547 -13.07 0.138 1 98.31 228 HIS A C 1
ATOM 1746 O O . HIS A 1 228 ? -14.609 -12.352 0.499 1 98.31 228 HIS A O 1
ATOM 1752 N N . ALA A 1 229 ? -16.141 -12.945 -0.99 1 97.5 229 ALA A N 1
ATOM 1753 C CA . ALA A 1 229 ? -15.672 -11.961 -1.958 1 97.5 229 ALA A CA 1
ATOM 1754 C C . ALA A 1 229 ? -15.938 -10.539 -1.473 1 97.5 229 ALA A C 1
ATOM 1756 O O . ALA A 1 229 ? -15.133 -9.633 -1.714 1 97.5 229 ALA A O 1
ATOM 1757 N N . LEU A 1 230 ? -17.062 -10.383 -0.786 1 97.75 230 LEU A N 1
ATOM 1758 C CA . LEU A 1 230 ? -17.438 -9.062 -0.275 1 97.75 230 LEU A CA 1
ATOM 1759 C C . LEU A 1 230 ? -16.406 -8.586 0.754 1 97.75 230 LEU A C 1
ATOM 1761 O O . LEU A 1 230 ? -16.172 -7.379 0.887 1 97.75 230 LEU A O 1
ATOM 1765 N N . SER A 1 231 ? -15.781 -9.469 1.455 1 98.5 231 SER A N 1
ATOM 1766 C CA . SER A 1 231 ? -14.797 -9.125 2.477 1 98.5 231 SER A CA 1
ATOM 1767 C C . SER A 1 231 ? -13.438 -8.82 1.857 1 98.5 231 SER A C 1
ATOM 1769 O O . SER A 1 231 ? -12.523 -8.352 2.543 1 98.5 231 SER A O 1
ATOM 1771 N N . ARG A 1 232 ? -13.32 -9.078 0.571 1 98.5 232 ARG A N 1
ATOM 1772 C CA . ARG A 1 232 ? -12.031 -9.008 -0.118 1 98.5 232 ARG A CA 1
ATOM 1773 C C . ARG A 1 232 ? -12.156 -8.234 -1.429 1 98.5 232 ARG A C 1
ATOM 1775 O O . ARG A 1 232 ? -11.789 -8.75 -2.49 1 98.5 232 ARG A O 1
ATOM 1782 N N . PRO A 1 233 ? -12.609 -7.02 -1.368 1 97.75 233 PRO A N 1
ATOM 1783 C CA . PRO A 1 233 ? -12.688 -6.25 -2.611 1 97.75 233 PRO A CA 1
ATOM 1784 C C . PRO A 1 233 ? -11.344 -6.148 -3.33 1 97.75 233 PRO A C 1
ATOM 1786 O O . PRO A 1 233 ? -10.297 -6.379 -2.723 1 97.75 233 PRO A O 1
ATOM 1789 N N . GLU A 1 234 ? -11.32 -5.793 -4.617 1 98.06 234 GLU A N 1
ATOM 1790 C CA . GLU A 1 234 ? -10.133 -5.809 -5.465 1 98.06 234 GLU A CA 1
ATOM 1791 C C . GLU A 1 234 ? -9.031 -4.91 -4.898 1 98.06 234 GLU A C 1
ATOM 1793 O O . GLU A 1 234 ? -7.848 -5.223 -5.02 1 98.06 234 GLU A O 1
ATOM 1798 N N . GLU A 1 235 ? -9.469 -3.816 -4.312 1 97.94 235 GLU A N 1
ATOM 1799 C CA . GLU A 1 235 ? -8.484 -2.85 -3.84 1 97.94 235 GLU A CA 1
ATOM 1800 C C . GLU A 1 235 ? -7.656 -3.42 -2.689 1 97.94 235 GLU A C 1
ATOM 1802 O O . GLU A 1 235 ? -6.516 -3.004 -2.471 1 97.94 235 GLU A O 1
ATOM 1807 N N . VAL A 1 236 ? -8.258 -4.371 -1.911 1 98.62 236 VAL A N 1
ATOM 1808 C CA . VAL A 1 236 ? -7.562 -5.012 -0.799 1 98.62 236 VAL A CA 1
ATOM 1809 C C . VAL A 1 236 ? -6.414 -5.863 -1.331 1 98.62 236 VAL A C 1
ATOM 1811 O O . VAL A 1 236 ? -5.336 -5.91 -0.729 1 98.62 236 VAL A O 1
ATOM 1814 N N . GLU A 1 237 ? -6.633 -6.516 -2.43 1 98.88 237 GLU A N 1
ATOM 1815 C CA . GLU A 1 237 ? -5.594 -7.273 -3.123 1 98.88 237 GLU A CA 1
ATOM 1816 C C . GLU A 1 237 ? -4.566 -6.344 -3.764 1 98.88 237 GLU A C 1
ATOM 1818 O O . GLU A 1 237 ? -3.359 -6.559 -3.637 1 98.88 237 GLU A O 1
ATOM 1823 N N . ALA A 1 238 ? -5.027 -5.348 -4.449 1 98.88 238 ALA A N 1
ATOM 1824 C CA . ALA A 1 238 ? -4.152 -4.414 -5.148 1 98.88 238 ALA A CA 1
ATOM 1825 C C . ALA A 1 238 ? -3.209 -3.713 -4.18 1 98.88 238 ALA A C 1
ATOM 1827 O O . ALA A 1 238 ? -2.023 -3.541 -4.473 1 98.88 238 ALA A O 1
ATOM 1828 N N . GLU A 1 239 ? -3.797 -3.287 -3.072 1 98.81 239 GLU A N 1
ATOM 1829 C CA . GLU A 1 239 ? -2.977 -2.645 -2.049 1 98.81 239 GLU A CA 1
ATOM 1830 C C . GLU A 1 239 ? -1.852 -3.564 -1.585 1 98.81 239 GLU A C 1
ATOM 1832 O O . GLU A 1 239 ? -0.707 -3.129 -1.44 1 98.81 239 GLU A O 1
ATOM 1837 N N . ALA A 1 240 ? -2.145 -4.809 -1.332 1 98.94 240 ALA A N 1
ATOM 1838 C CA . ALA A 1 240 ? -1.155 -5.766 -0.842 1 98.94 240 ALA A CA 1
ATOM 1839 C C . ALA A 1 240 ? -0.092 -6.043 -1.899 1 98.94 240 ALA A C 1
ATOM 1841 O O . ALA A 1 240 ? 1.09 -6.188 -1.578 1 98.94 240 ALA A O 1
ATOM 1842 N N . VAL A 1 241 ? -0.497 -6.156 -3.154 1 98.94 241 VAL A N 1
ATOM 1843 C CA . VAL A 1 241 ? 0.466 -6.344 -4.234 1 98.94 241 VAL A CA 1
ATOM 1844 C C . VAL A 1 241 ? 1.428 -5.16 -4.281 1 98.94 241 VAL A C 1
ATOM 1846 O O . VAL A 1 241 ? 2.641 -5.34 -4.418 1 98.94 241 VAL A O 1
ATOM 1849 N N . ASN A 1 242 ? 0.876 -3.934 -4.16 1 98.88 242 ASN A N 1
ATOM 1850 C CA . ASN A 1 242 ? 1.71 -2.736 -4.137 1 98.88 242 ASN A CA 1
ATOM 1851 C C . ASN A 1 242 ? 2.723 -2.779 -2.996 1 98.88 242 ASN A C 1
ATOM 1853 O O . ASN A 1 242 ? 3.889 -2.428 -3.182 1 98.88 242 ASN A O 1
ATOM 1857 N N . ARG A 1 243 ? 2.246 -3.15 -1.876 1 98.88 243 ARG A N 1
ATOM 1858 C CA . ARG A 1 243 ? 3.094 -3.197 -0.689 1 98.88 243 ARG A CA 1
ATOM 1859 C C . ARG A 1 243 ? 4.176 -4.262 -0.831 1 98.88 243 ARG A C 1
ATOM 1861 O O . ARG A 1 243 ? 5.344 -4.016 -0.515 1 98.88 243 ARG A O 1
ATOM 1868 N N . ALA A 1 244 ? 3.84 -5.426 -1.37 1 98.94 244 ALA A N 1
ATOM 1869 C CA . ALA A 1 244 ? 4.82 -6.484 -1.611 1 98.94 244 ALA A CA 1
ATOM 1870 C C . ALA A 1 244 ? 5.895 -6.023 -2.59 1 98.94 244 ALA A C 1
ATOM 1872 O O . ALA A 1 244 ? 7.086 -6.254 -2.367 1 98.94 244 ALA A O 1
ATOM 1873 N N . CYS A 1 245 ? 5.496 -5.402 -3.668 1 98.88 245 CYS A N 1
ATOM 1874 C CA . CYS A 1 245 ? 6.441 -4.902 -4.66 1 98.88 245 CYS A CA 1
ATOM 1875 C C . CYS A 1 245 ? 7.355 -3.846 -4.055 1 98.88 245 CYS A C 1
ATOM 1877 O O . CYS A 1 245 ? 8.555 -3.82 -4.34 1 98.88 245 CYS A O 1
ATOM 1879 N N . THR A 1 246 ? 6.754 -2.98 -3.203 1 98.81 246 THR A N 1
ATOM 1880 C CA . THR A 1 246 ? 7.551 -1.947 -2.551 1 98.81 246 THR A CA 1
ATOM 1881 C C . THR A 1 246 ? 8.617 -2.572 -1.655 1 98.81 246 THR A C 1
ATOM 1883 O O . THR A 1 246 ? 9.781 -2.164 -1.689 1 98.81 246 THR A O 1
ATOM 1886 N N . LEU A 1 247 ? 8.203 -3.553 -0.877 1 98.81 247 LEU A N 1
ATOM 1887 C CA . LEU A 1 247 ? 9.133 -4.262 -0.008 1 98.81 247 LEU A CA 1
ATOM 1888 C C . LEU A 1 247 ? 10.25 -4.906 -0.819 1 98.81 247 LEU A C 1
ATOM 1890 O O . LEU A 1 247 ? 11.43 -4.805 -0.454 1 98.81 247 LEU A O 1
ATOM 1894 N N . SER A 1 248 ? 9.891 -5.57 -1.902 1 98.62 248 SER A N 1
ATOM 1895 C CA . SER A 1 248 ? 10.883 -6.219 -2.754 1 98.62 248 SER A CA 1
ATOM 1896 C C . SER A 1 248 ? 11.859 -5.203 -3.336 1 98.62 248 SER A C 1
ATOM 1898 O O . SER A 1 248 ? 13.062 -5.469 -3.426 1 98.62 248 SER A O 1
ATOM 1900 N N . ASN A 1 249 ? 11.352 -4.078 -3.744 1 97.88 249 ASN A N 1
ATOM 1901 C CA . ASN A 1 249 ? 12.188 -3.008 -4.273 1 97.88 249 ASN A CA 1
ATOM 1902 C C . ASN A 1 249 ? 13.172 -2.496 -3.229 1 97.88 249 ASN A C 1
ATOM 1904 O O . ASN A 1 249 ? 14.336 -2.234 -3.543 1 97.88 249 ASN A O 1
ATOM 1908 N N . GLN A 1 250 ? 12.719 -2.32 -2.016 1 97.75 250 GLN A N 1
ATOM 1909 C CA . GLN A 1 250 ? 13.57 -1.833 -0.938 1 97.75 250 GLN A CA 1
ATOM 1910 C C . GLN A 1 250 ? 14.727 -2.793 -0.676 1 97.75 250 GLN A C 1
ATOM 1912 O O . GLN A 1 250 ? 15.852 -2.361 -0.413 1 97.75 250 GLN A O 1
ATOM 1917 N N . VAL A 1 251 ? 14.445 -4.051 -0.783 1 97.62 251 VAL A N 1
ATOM 1918 C CA . VAL A 1 251 ? 15.43 -5.086 -0.493 1 97.62 251 VAL A CA 1
ATOM 1919 C C . VAL A 1 251 ? 16.297 -5.34 -1.727 1 97.62 251 VAL A C 1
ATOM 1921 O O . VAL A 1 251 ? 17.453 -5.738 -1.607 1 97.62 251 VAL A O 1
ATOM 1924 N N . GLY A 1 252 ? 15.773 -5.109 -2.906 1 96.62 252 GLY A N 1
ATOM 1925 C CA . GLY A 1 252 ? 16.406 -5.496 -4.156 1 96.62 252 GLY A CA 1
ATOM 1926 C C . GLY A 1 252 ? 16.266 -6.973 -4.473 1 96.62 252 GLY A C 1
ATOM 1927 O O . GLY A 1 252 ? 17.141 -7.566 -5.105 1 96.62 252 GLY A O 1
ATOM 1928 N N . SER A 1 253 ? 15.266 -7.602 -3.979 1 97.81 253 SER A N 1
ATOM 1929 C CA . SER A 1 253 ? 14.992 -9.023 -4.172 1 97.81 253 SER A CA 1
ATOM 1930 C C . SER A 1 253 ? 14.016 -9.242 -5.324 1 97.81 253 SER A C 1
ATOM 1932 O O . SER A 1 253 ? 13.242 -8.352 -5.668 1 97.81 253 SER A O 1
ATOM 1934 N N . PRO A 1 254 ? 14.102 -10.438 -6 1 98.38 254 PRO A N 1
ATOM 1935 C CA . PRO A 1 254 ? 12.984 -10.812 -6.867 1 98.38 254 PRO A CA 1
ATOM 1936 C C . PRO A 1 254 ? 11.672 -10.977 -6.105 1 98.38 254 PRO A C 1
ATOM 1938 O O . PRO A 1 254 ? 11.672 -11.023 -4.871 1 98.38 254 PRO A O 1
ATOM 1941 N N . LEU A 1 255 ? 10.602 -11.008 -6.852 1 98.88 255 LEU A N 1
ATOM 1942 C CA . LEU A 1 255 ? 9.289 -11.219 -6.25 1 98.88 255 LEU A CA 1
ATOM 1943 C C . LEU A 1 255 ? 8.375 -11.984 -7.199 1 98.88 255 LEU A C 1
ATOM 1945 O O . LEU A 1 255 ? 8.312 -11.68 -8.391 1 98.88 255 LEU A O 1
ATOM 1949 N N . TYR A 1 256 ? 7.805 -13.039 -6.707 1 98.94 256 TYR A N 1
ATOM 1950 C CA . TYR A 1 256 ? 6.773 -13.805 -7.395 1 98.94 256 TYR A CA 1
ATOM 1951 C C . TYR A 1 256 ? 5.426 -13.656 -6.695 1 98.94 256 TYR A C 1
ATOM 1953 O O . TYR A 1 256 ? 5.23 -14.18 -5.598 1 98.94 256 TYR A O 1
ATOM 1961 N N . VAL A 1 257 ? 4.473 -12.922 -7.305 1 98.94 257 VAL A N 1
ATOM 1962 C CA . VAL A 1 257 ? 3.164 -12.711 -6.699 1 98.94 257 VAL A CA 1
ATOM 1963 C C . VAL A 1 257 ? 2.229 -13.859 -7.074 1 98.94 257 VAL A C 1
ATOM 1965 O O . VAL A 1 257 ? 1.963 -14.094 -8.258 1 98.94 257 VAL A O 1
ATOM 1968 N N . VAL A 1 258 ? 1.791 -14.586 -6.074 1 97.69 258 VAL A N 1
ATOM 1969 C CA . VAL A 1 258 ? 0.979 -15.781 -6.246 1 97.69 258 VAL A CA 1
ATOM 1970 C C . VAL A 1 258 ? -0.311 -15.656 -5.441 1 97.69 258 VAL A C 1
ATOM 1972 O O . VAL A 1 258 ? -0.305 -15.805 -4.219 1 97.69 258 VAL A O 1
ATOM 1975 N N . HIS A 1 259 ? -1.327 -15.438 -6 1 96.31 259 HIS A N 1
ATOM 1976 C CA . HIS A 1 259 ? -1.767 -15.305 -7.387 1 96.31 259 HIS A CA 1
ATOM 1977 C C . HIS A 1 259 ? -2.605 -14.047 -7.578 1 96.31 259 HIS A C 1
ATOM 1979 O O . HIS A 1 259 ? -3.172 -13.523 -6.621 1 96.31 259 HIS A O 1
ATOM 1985 N N . VAL A 1 260 ? -2.605 -13.586 -8.75 1 98.88 260 VAL A N 1
ATOM 1986 C CA . VAL A 1 260 ? -3.305 -12.359 -9.125 1 98.88 260 VAL A CA 1
ATOM 1987 C C . VAL A 1 260 ? -4.699 -12.703 -9.648 1 98.88 260 VAL A C 1
ATOM 1989 O O . VAL A 1 260 ? -4.836 -13.398 -10.656 1 98.88 260 VAL A O 1
ATOM 1992 N N . MET A 1 261 ? -5.758 -12.102 -9.039 1 98.81 261 MET A N 1
ATOM 1993 C CA . MET A 1 261 ? -7.117 -12.531 -9.344 1 98.81 261 MET A CA 1
ATOM 1994 C C . MET A 1 261 ? -7.969 -11.359 -9.812 1 98.81 261 MET A C 1
ATOM 1996 O O . MET A 1 261 ? -9.117 -11.539 -10.211 1 98.81 261 MET A O 1
ATOM 2000 N N . SER A 1 262 ? -7.406 -10.117 -9.812 1 98.81 262 SER A N 1
ATOM 2001 C CA . SER A 1 262 ? -8.219 -8.945 -10.117 1 98.81 262 SER A CA 1
ATOM 2002 C C . SER A 1 262 ? -7.516 -8.031 -11.117 1 98.81 262 SER A C 1
ATOM 2004 O O . SER A 1 262 ? -6.297 -8.094 -11.273 1 98.81 262 SER A O 1
ATOM 2006 N N . LYS A 1 263 ? -8.344 -7.199 -11.797 1 98.75 263 LYS A N 1
ATOM 2007 C CA . LYS A 1 263 ? -7.805 -6.203 -12.719 1 98.75 263 LYS A CA 1
ATOM 2008 C C . LYS A 1 263 ? -6.883 -5.227 -11.992 1 98.75 263 LYS A C 1
ATOM 2010 O O . LYS A 1 263 ? -5.777 -4.941 -12.461 1 98.75 263 LYS A O 1
ATOM 2015 N N . ALA A 1 264 ? -7.324 -4.785 -10.836 1 98.62 264 ALA A N 1
ATOM 2016 C CA . ALA A 1 264 ? -6.586 -3.783 -10.078 1 98.62 264 ALA A CA 1
ATOM 2017 C C . ALA A 1 264 ? -5.215 -4.312 -9.656 1 98.62 264 ALA A C 1
ATOM 2019 O O . ALA A 1 264 ? -4.211 -3.609 -9.766 1 98.62 264 ALA A O 1
ATOM 2020 N N . ALA A 1 265 ? -5.176 -5.516 -9.164 1 98.88 265 ALA A N 1
ATOM 2021 C CA . ALA A 1 265 ? -3.916 -6.117 -8.742 1 98.88 265 ALA A CA 1
ATOM 2022 C C . ALA A 1 265 ? -2.973 -6.312 -9.922 1 98.88 265 ALA A C 1
ATOM 2024 O O . ALA A 1 265 ? -1.769 -6.07 -9.812 1 98.88 265 ALA A O 1
ATOM 2025 N N . ALA A 1 266 ? -3.512 -6.766 -11.039 1 98.94 266 ALA A N 1
ATOM 2026 C CA . ALA A 1 266 ? -2.711 -6.961 -12.242 1 98.94 266 ALA A CA 1
ATOM 2027 C C . ALA A 1 266 ? -2.096 -5.648 -12.711 1 98.94 266 ALA A C 1
ATOM 2029 O O . ALA A 1 266 ? -0.93 -5.605 -13.109 1 98.94 266 ALA A O 1
ATOM 2030 N N . GLU A 1 267 ? -2.895 -4.625 -12.656 1 98.75 267 GLU A N 1
ATOM 2031 C CA . GLU A 1 267 ? -2.424 -3.309 -13.086 1 98.75 267 GLU A CA 1
ATOM 2032 C C . GLU A 1 267 ? -1.294 -2.811 -12.188 1 98.75 267 GLU A C 1
ATOM 2034 O O . GLU A 1 267 ? -0.315 -2.24 -12.672 1 98.75 267 GLU A O 1
ATOM 2039 N N . VAL A 1 268 ? -1.465 -3.002 -10.93 1 98.81 268 VAL A N 1
ATOM 2040 C CA . VAL A 1 268 ? -0.447 -2.566 -9.977 1 98.81 268 VAL A CA 1
ATOM 2041 C C . VAL A 1 268 ? 0.856 -3.32 -10.234 1 98.81 268 VAL A C 1
ATOM 2043 O O . VAL A 1 268 ? 1.933 -2.719 -10.266 1 98.81 268 VAL A O 1
ATOM 2046 N N . LEU A 1 269 ? 0.759 -4.602 -10.391 1 98.88 269 LEU A N 1
ATOM 2047 C CA . LEU A 1 269 ? 1.94 -5.41 -10.672 1 98.88 269 LEU A CA 1
ATOM 2048 C C . LEU A 1 269 ? 2.623 -4.949 -11.953 1 98.88 269 LEU A C 1
ATOM 2050 O O . LEU A 1 269 ? 3.846 -4.789 -11.992 1 98.88 269 LEU A O 1
ATOM 2054 N N . ALA A 1 270 ? 1.842 -4.777 -12.969 1 98.75 270 ALA A N 1
ATOM 2055 C CA . ALA A 1 270 ? 2.361 -4.348 -14.266 1 98.75 270 ALA A CA 1
ATOM 2056 C C . ALA A 1 270 ? 3.084 -3.01 -14.148 1 98.75 270 ALA A C 1
ATOM 2058 O O . ALA A 1 270 ? 4.105 -2.791 -14.805 1 98.75 270 ALA A O 1
ATOM 2059 N N . LYS A 1 271 ? 2.525 -2.16 -13.383 1 98.25 271 LYS A N 1
ATOM 2060 C CA . LYS A 1 271 ? 3.133 -0.846 -13.188 1 98.25 271 LYS A CA 1
ATOM 2061 C C . LYS A 1 271 ? 4.512 -0.967 -12.547 1 98.25 271 LYS A C 1
ATOM 2063 O O . LYS A 1 271 ? 5.453 -0.281 -12.945 1 98.25 271 LYS A O 1
ATOM 2068 N N . HIS A 1 272 ? 4.648 -1.757 -11.508 1 98.56 272 HIS A N 1
ATOM 2069 C CA . HIS A 1 272 ? 5.938 -1.954 -10.852 1 98.56 272 HIS A CA 1
ATOM 2070 C C . HIS A 1 272 ? 6.945 -2.594 -11.797 1 98.56 272 HIS A C 1
ATOM 2072 O O . HIS A 1 272 ? 8.133 -2.246 -11.773 1 98.56 272 HIS A O 1
ATOM 2078 N N . ARG A 1 273 ? 6.504 -3.551 -12.586 1 98.25 273 ARG A N 1
ATOM 2079 C CA . ARG A 1 273 ? 7.371 -4.16 -13.586 1 98.25 273 ARG A CA 1
ATOM 2080 C C . ARG A 1 273 ? 7.875 -3.117 -14.578 1 98.25 273 ARG A C 1
ATOM 2082 O O . ARG A 1 273 ? 9.07 -3.051 -14.867 1 98.25 273 ARG A O 1
ATOM 2089 N N . ALA A 1 274 ? 6.969 -2.334 -15.125 1 97.94 274 ALA A N 1
ATOM 2090 C CA . ALA A 1 274 ? 7.324 -1.296 -16.094 1 97.94 274 ALA A CA 1
ATOM 2091 C C . ALA A 1 274 ? 8.336 -0.321 -15.5 1 97.94 274 ALA A C 1
ATOM 2093 O O . ALA A 1 274 ? 9.266 0.112 -16.188 1 97.94 274 ALA A O 1
ATOM 2094 N N . LYS A 1 275 ? 8.086 0.014 -14.281 1 97 275 LYS A N 1
ATOM 2095 C CA . LYS A 1 275 ? 9 0.937 -13.609 1 97 275 LYS A CA 1
ATOM 2096 C C . LYS A 1 275 ? 10.406 0.347 -13.516 1 97 275 LYS A C 1
ATOM 2098 O O . LYS A 1 275 ? 11.391 1.04 -13.758 1 97 275 LYS A O 1
ATOM 2103 N N . GLN A 1 276 ? 10.516 -0.906 -13.102 1 96.38 276 GLN A N 1
ATOM 2104 C CA . GLN A 1 276 ? 11.812 -1.565 -13.016 1 96.38 276 GLN A CA 1
ATOM 2105 C C . GLN A 1 276 ? 12.484 -1.634 -14.383 1 96.38 276 GLN A C 1
ATOM 2107 O O . GLN A 1 276 ? 13.695 -1.433 -14.5 1 96.38 276 GLN A O 1
ATOM 2112 N N . ILE A 1 277 ? 11.711 -1.911 -15.375 1 96.19 277 ILE A N 1
ATOM 2113 C CA . ILE A 1 277 ? 12.25 -2.002 -16.719 1 96.19 277 ILE A CA 1
ATOM 2114 C C . ILE A 1 277 ? 12.805 -0.646 -17.156 1 96.19 277 ILE A C 1
ATOM 2116 O O . ILE A 1 277 ? 13.906 -0.565 -17.703 1 96.19 277 ILE A O 1
ATOM 2120 N N . LYS A 1 278 ? 12.047 0.389 -16.906 1 94.94 278 LYS A N 1
ATOM 2121 C CA . LYS A 1 278 ? 12.484 1.739 -17.25 1 94.94 278 LYS A CA 1
ATOM 2122 C C . LYS A 1 278 ? 13.766 2.111 -16.516 1 94.94 278 LYS A C 1
ATOM 2124 O O . LYS A 1 278 ? 14.672 2.719 -17.094 1 94.94 278 LYS A O 1
ATOM 2129 N N . GLN A 1 279 ? 13.875 1.703 -15.289 1 93.31 279 GLN A N 1
ATOM 2130 C CA . GLN A 1 279 ? 14.992 2.113 -14.438 1 93.31 279 GLN A CA 1
ATOM 2131 C C . GLN A 1 279 ? 16.203 1.221 -14.656 1 93.31 279 GLN A C 1
ATOM 2133 O O . GLN A 1 279 ? 17.344 1.703 -14.688 1 93.31 279 GLN A O 1
ATOM 2138 N N . ASN A 1 280 ? 15.93 -0.087 -14.828 1 91.62 280 ASN A N 1
ATOM 2139 C CA . ASN A 1 280 ? 17.031 -1.042 -14.781 1 91.62 280 ASN A CA 1
ATOM 2140 C C . ASN A 1 280 ? 17.203 -1.77 -16.109 1 91.62 280 ASN A C 1
ATOM 2142 O O . ASN A 1 280 ? 18.172 -2.51 -16.297 1 91.62 280 ASN A O 1
ATOM 2146 N N . GLY A 1 281 ? 16.297 -1.653 -17.016 1 92.31 281 GLY A N 1
ATOM 2147 C CA . GLY A 1 281 ? 16.328 -2.391 -18.266 1 92.31 281 GLY A CA 1
ATOM 2148 C C . GLY A 1 281 ? 15.734 -3.781 -18.141 1 92.31 281 GLY A C 1
ATOM 2149 O O . GLY A 1 281 ? 15.648 -4.508 -19.141 1 92.31 281 GLY A O 1
ATOM 2150 N N . ASN A 1 282 ? 15.383 -4.156 -16.891 1 94.25 282 ASN A N 1
ATOM 2151 C CA . ASN A 1 282 ? 14.773 -5.457 -16.641 1 94.25 282 ASN A CA 1
ATOM 2152 C C . ASN A 1 282 ? 13.891 -5.434 -15.391 1 94.25 282 ASN A C 1
ATOM 2154 O O . ASN A 1 282 ? 13.75 -4.391 -14.742 1 94.25 282 ASN A O 1
ATOM 2158 N N . THR A 1 283 ? 13.211 -6.582 -15.195 1 96.44 283 THR A N 1
ATOM 2159 C CA . THR A 1 283 ? 12.375 -6.703 -14.008 1 96.44 283 THR A CA 1
ATOM 2160 C C . THR A 1 283 ? 12.531 -8.086 -13.375 1 96.44 283 THR A C 1
ATOM 2162 O O . THR A 1 283 ? 12.836 -9.062 -14.07 1 96.44 283 THR A O 1
ATOM 2165 N N . LYS A 1 284 ? 12.43 -8.094 -12.102 1 97.06 284 LYS A N 1
ATOM 2166 C CA . LYS A 1 284 ? 12.5 -9.344 -11.359 1 97.06 284 LYS A CA 1
ATOM 2167 C C . LYS A 1 284 ? 11.188 -9.617 -10.617 1 97.06 284 LYS A C 1
ATOM 2169 O O . LYS A 1 284 ? 11.172 -10.328 -9.609 1 97.06 284 LYS A O 1
ATOM 2174 N N . ILE A 1 285 ? 10.172 -8.922 -11.07 1 98.56 285 ILE A N 1
ATOM 2175 C CA . ILE A 1 285 ? 8.836 -9.125 -10.523 1 98.56 285 ILE A CA 1
ATOM 2176 C C . ILE A 1 285 ? 8.008 -9.984 -11.477 1 98.56 285 ILE A C 1
ATOM 2178 O O . ILE A 1 285 ? 7.914 -9.672 -12.672 1 98.56 285 ILE A O 1
ATOM 2182 N N . TYR A 1 286 ? 7.465 -11.031 -10.961 1 98.81 286 TYR A N 1
ATOM 2183 C CA . TYR A 1 286 ? 6.676 -11.961 -11.758 1 98.81 286 TYR A CA 1
ATOM 2184 C C . TYR A 1 286 ? 5.281 -12.133 -11.172 1 98.81 286 TYR A C 1
ATOM 2186 O O . TYR A 1 286 ? 5.102 -12.078 -9.953 1 98.81 286 TYR A O 1
ATOM 2194 N N . GLY A 1 287 ? 4.309 -12.336 -12.023 1 98.88 287 GLY A N 1
ATOM 2195 C CA . GLY A 1 287 ? 2.93 -12.555 -11.609 1 98.88 287 GLY A CA 1
ATOM 2196 C C . GLY A 1 287 ? 2.348 -13.852 -12.141 1 98.88 287 GLY A C 1
ATOM 2197 O O . GLY A 1 287 ? 2.582 -14.219 -13.297 1 98.88 287 GLY A O 1
ATOM 2198 N N . GLU A 1 288 ? 1.632 -14.523 -11.297 1 98.88 288 GLU A N 1
ATOM 2199 C CA . GLU A 1 288 ? 0.881 -15.727 -11.633 1 98.88 288 GLU A CA 1
ATOM 2200 C C . GLU A 1 288 ? -0.623 -15.484 -11.531 1 98.88 288 GLU A C 1
ATOM 2202 O O . GLU A 1 288 ? -1.102 -14.922 -10.547 1 98.88 288 GLU A O 1
ATOM 2207 N N . THR A 1 289 ? -1.275 -15.789 -12.547 1 98.88 289 THR A N 1
ATOM 2208 C CA . THR A 1 289 ? -2.721 -15.922 -12.406 1 98.88 289 THR A CA 1
ATOM 2209 C C . THR A 1 289 ? -3.141 -17.391 -12.492 1 98.88 289 THR A C 1
ATOM 2211 O O . THR A 1 289 ? -2.293 -18.281 -12.539 1 98.88 289 THR A O 1
ATOM 2214 N N . LEU A 1 290 ? -4.438 -17.594 -12.383 1 98.88 290 LEU A N 1
ATOM 2215 C CA . LEU A 1 290 ? -4.902 -18.969 -12.266 1 98.88 290 LEU A CA 1
ATOM 2216 C C . LEU A 1 290 ? -5.824 -19.328 -13.43 1 98.88 290 LEU A C 1
ATOM 2218 O O . LEU A 1 290 ? -6.473 -18.453 -14.008 1 98.88 290 LEU A O 1
ATOM 2222 N N . ALA A 1 291 ? -5.863 -20.656 -13.703 1 98.81 291 ALA A N 1
ATOM 2223 C CA . ALA A 1 291 ? -6.895 -21.156 -14.602 1 98.81 291 ALA A CA 1
ATOM 2224 C C . ALA A 1 291 ? -8.281 -20.719 -14.148 1 98.81 291 ALA A C 1
ATOM 2226 O O . ALA A 1 291 ? -9.133 -20.375 -14.969 1 98.81 291 ALA A O 1
ATOM 2227 N N . ALA A 1 292 ? -8.516 -20.719 -12.828 1 98.81 292 ALA A N 1
ATOM 2228 C CA . ALA A 1 292 ? -9.805 -20.312 -12.281 1 98.81 292 ALA A CA 1
ATOM 2229 C C . ALA A 1 292 ? -10.117 -18.859 -12.641 1 98.81 292 ALA A C 1
ATOM 2231 O O . ALA A 1 292 ? -11.242 -18.547 -13.039 1 98.81 292 ALA A O 1
ATOM 2232 N N . ALA A 1 293 ? -9.148 -18.016 -12.539 1 98.81 293 ALA A N 1
ATOM 2233 C CA . ALA A 1 293 ? -9.336 -16.578 -12.734 1 98.81 293 ALA A CA 1
ATOM 2234 C C . ALA A 1 293 ? -9.57 -16.25 -14.211 1 98.81 293 ALA A C 1
ATOM 2236 O O . ALA A 1 293 ? -10.289 -15.312 -14.539 1 98.81 293 ALA A O 1
ATOM 2237 N N . VAL A 1 294 ? -8.984 -17.016 -15.133 1 98.69 294 VAL A N 1
ATOM 2238 C CA . VAL A 1 294 ? -9.125 -16.734 -16.562 1 98.69 294 VAL A CA 1
ATOM 2239 C C . VAL A 1 294 ? -10.266 -17.562 -17.141 1 98.69 294 VAL A C 1
ATOM 2241 O O . VAL A 1 294 ? -10.773 -17.266 -18.219 1 98.69 294 VAL A O 1
ATOM 2244 N N . GLY A 1 295 ? -10.703 -18.625 -16.453 1 98.5 295 GLY A N 1
ATOM 2245 C CA . GLY A 1 295 ? -11.672 -19.578 -16.984 1 98.5 295 GLY A CA 1
ATOM 2246 C C . GLY A 1 295 ? -13.086 -19.297 -16.531 1 98.5 295 GLY A C 1
ATOM 2247 O O . GLY A 1 295 ? -14.047 -19.734 -17.156 1 98.5 295 GLY A O 1
ATOM 2248 N N . THR A 1 296 ? -13.172 -18.641 -15.367 1 97.69 296 THR A N 1
ATOM 2249 C CA . THR A 1 296 ? -14.5 -18.344 -14.844 1 97.69 296 THR A CA 1
ATOM 2250 C C . THR A 1 296 ? -14.477 -17.109 -13.961 1 97.69 296 THR A C 1
ATOM 2252 O O . THR A 1 296 ? -13.461 -16.406 -13.898 1 97.69 296 THR A O 1
ATOM 2255 N N . HIS A 1 297 ? -15.609 -16.641 -13.516 1 97.88 297 HIS A N 1
ATOM 2256 C CA . HIS A 1 297 ? -15.797 -15.508 -12.609 1 97.88 297 HIS A CA 1
ATOM 2257 C C . HIS A 1 297 ? -16.953 -15.766 -11.648 1 97.88 297 HIS A C 1
ATOM 2259 O O . HIS A 1 297 ? -17.609 -16.812 -11.719 1 97.88 297 HIS A O 1
ATOM 2265 N N . TRP A 1 298 ? -17.078 -14.922 -10.648 1 97.75 298 TRP A N 1
ATOM 2266 C CA . TRP A 1 298 ? -18.203 -15.055 -9.727 1 97.75 298 TRP A CA 1
ATOM 2267 C C . TRP A 1 298 ? -19.5 -14.602 -10.383 1 97.75 298 TRP A C 1
ATOM 2269 O O . TRP A 1 298 ? -19.875 -13.43 -10.273 1 97.75 298 TRP A O 1
ATOM 2279 N N . ASP A 1 299 ? -20.188 -15.516 -10.961 1 96.19 299 ASP A N 1
ATOM 2280 C CA . ASP A 1 299 ? -21.453 -15.227 -11.648 1 96.19 299 ASP A CA 1
ATOM 2281 C C . ASP A 1 299 ? -22.641 -15.438 -10.711 1 96.19 299 ASP A C 1
ATOM 2283 O O . ASP A 1 299 ? -23.141 -16.547 -10.578 1 96.19 299 ASP A O 1
ATOM 2287 N N . GLU A 1 300 ? -23.188 -14.43 -10.258 1 92.12 300 GLU A N 1
ATOM 2288 C CA . GLU A 1 300 ? -24.266 -14.492 -9.266 1 92.12 300 GLU A CA 1
ATOM 2289 C C . GLU A 1 300 ? -25.5 -15.172 -9.836 1 92.12 300 GLU A C 1
ATOM 2291 O O . GLU A 1 300 ? -26.281 -15.766 -9.094 1 92.12 300 GLU A O 1
ATOM 2296 N N . ASN A 1 301 ? -25.656 -15.039 -11.094 1 93.19 301 ASN A N 1
ATOM 2297 C CA . ASN A 1 301 ? -26.828 -15.641 -11.727 1 93.19 301 ASN A CA 1
ATOM 2298 C C . ASN A 1 301 ? -26.719 -17.156 -11.82 1 93.19 301 ASN A C 1
ATOM 2300 O O . ASN A 1 301 ? -27.719 -17.859 -11.945 1 93.19 301 ASN A O 1
ATOM 2304 N N . LYS A 1 302 ? -25.5 -17.656 -11.781 1 92.31 302 LYS A N 1
ATOM 2305 C CA . LYS A 1 302 ? -25.281 -19.094 -11.906 1 92.31 302 LYS A CA 1
ATOM 2306 C C . LYS A 1 302 ? -25.016 -19.734 -10.547 1 92.31 302 LYS A C 1
ATOM 2308 O O . LYS A 1 302 ? -25.281 -20.922 -10.352 1 92.31 302 LYS A O 1
ATOM 2313 N N . LEU A 1 303 ? -24.5 -18.922 -9.68 1 94.38 303 LEU A N 1
ATOM 2314 C CA . LEU A 1 303 ? -24.141 -19.438 -8.359 1 94.38 303 LEU A CA 1
ATOM 2315 C C . LEU A 1 303 ? -25.25 -19.188 -7.355 1 94.38 303 LEU A C 1
ATOM 2317 O O . LEU A 1 303 ? -25.031 -18.531 -6.332 1 94.38 303 LEU A O 1
ATOM 2321 N N . THR A 1 304 ? -26.391 -19.828 -7.602 1 90.12 304 THR A N 1
ATOM 2322 C CA . THR A 1 304 ? -27.594 -19.531 -6.836 1 90.12 304 THR A CA 1
ATOM 2323 C C . THR A 1 304 ? -27.719 -20.484 -5.652 1 90.12 304 THR A C 1
ATOM 2325 O O . THR A 1 304 ? -28.328 -20.125 -4.637 1 90.12 304 THR A O 1
ATOM 2328 N N . CYS A 1 305 ? -27.203 -21.656 -5.762 1 94.12 305 CYS A N 1
ATOM 2329 C CA . CYS A 1 305 ? -27.266 -22.562 -4.617 1 94.12 305 CYS A CA 1
ATOM 2330 C C . CYS A 1 305 ? -26.016 -22.438 -3.76 1 94.12 305 CYS A C 1
ATOM 2332 O O . CYS A 1 305 ? -24.922 -22.156 -4.273 1 94.12 305 CYS A O 1
ATOM 2334 N N . TRP A 1 306 ? -26.156 -22.719 -2.475 1 96.94 306 TRP A N 1
ATOM 2335 C CA . TRP A 1 306 ? -25.078 -22.547 -1.505 1 96.94 306 TRP A CA 1
ATOM 2336 C C . TRP A 1 306 ? -23.859 -23.375 -1.89 1 96.94 306 TRP A C 1
ATOM 2338 O O . TRP A 1 306 ? -22.719 -22.875 -1.851 1 96.94 306 TRP A O 1
ATOM 2348 N N . HIS A 1 307 ? -24.094 -24.562 -2.301 1 96.94 307 HIS A N 1
ATOM 2349 C CA . HIS A 1 307 ? -23 -25.469 -2.576 1 96.94 307 HIS A CA 1
ATOM 2350 C C . HIS A 1 307 ? -22.203 -25.031 -3.799 1 96.94 307 HIS A C 1
ATOM 2352 O O . HIS A 1 307 ? -20.969 -25.141 -3.824 1 96.94 307 HIS A O 1
ATOM 2358 N N . ASP A 1 308 ? -22.875 -24.625 -4.793 1 96.56 308 ASP A N 1
ATOM 2359 C CA . ASP A 1 308 ? -22.188 -24.141 -5.988 1 96.56 308 ASP A CA 1
ATOM 2360 C C . ASP A 1 308 ? -21.344 -22.906 -5.684 1 96.56 308 ASP A C 1
ATOM 2362 O O . ASP A 1 308 ? -20.219 -22.766 -6.168 1 96.56 308 ASP A O 1
ATOM 2366 N N . ALA A 1 309 ? -21.969 -22.062 -4.902 1 98 309 ALA A N 1
ATOM 2367 C CA . ALA A 1 309 ? -21.25 -20.859 -4.5 1 98 309 ALA A CA 1
ATOM 2368 C C . ALA A 1 309 ? -20.031 -21.203 -3.646 1 98 309 ALA A C 1
ATOM 2370 O O . ALA A 1 309 ? -18.938 -20.688 -3.871 1 98 309 ALA A O 1
ATOM 2371 N N . ALA A 1 310 ? -20.188 -22.062 -2.684 1 98.5 310 ALA A N 1
ATOM 2372 C CA . ALA A 1 310 ? -19.109 -22.484 -1.793 1 98.5 310 ALA A CA 1
ATOM 2373 C C . ALA A 1 310 ? -17.984 -23.156 -2.574 1 98.5 310 ALA A C 1
ATOM 2375 O O . ALA A 1 310 ? -16.797 -23.031 -2.227 1 98.5 310 ALA A O 1
ATOM 2376 N N . ALA A 1 311 ? -18.375 -23.844 -3.641 1 98.06 311 ALA A N 1
ATOM 2377 C CA . ALA A 1 311 ? -17.406 -24.547 -4.488 1 98.06 311 ALA A CA 1
ATOM 2378 C C . ALA A 1 311 ? -16.453 -23.562 -5.168 1 98.06 311 ALA A C 1
ATOM 2380 O O . ALA A 1 311 ? -15.336 -23.906 -5.531 1 98.06 311 ALA A O 1
ATOM 2381 N N . HIS A 1 312 ? -16.859 -22.312 -5.281 1 98.38 312 HIS A N 1
ATOM 2382 C CA . HIS A 1 312 ? -16.109 -21.312 -6.035 1 98.38 312 HIS A CA 1
ATOM 2383 C C . HIS A 1 312 ? -15.336 -20.375 -5.105 1 98.38 312 HIS A C 1
ATOM 2385 O O . HIS A 1 312 ? -14.781 -19.375 -5.547 1 98.38 312 HIS A O 1
ATOM 2391 N N . VAL A 1 313 ? -15.273 -20.75 -3.793 1 98.44 313 VAL A N 1
ATOM 2392 C CA . VAL A 1 313 ? -14.602 -19.906 -2.807 1 98.44 313 VAL A CA 1
ATOM 2393 C C . VAL A 1 313 ? -13.102 -20.219 -2.814 1 98.44 313 VAL A C 1
ATOM 2395 O O . VAL A 1 313 ? -12.688 -21.359 -2.617 1 98.44 313 VAL A O 1
ATOM 2398 N N . LEU A 1 314 ? -12.305 -19.219 -3.104 1 98.44 314 LEU A N 1
ATOM 2399 C CA . LEU A 1 314 ? -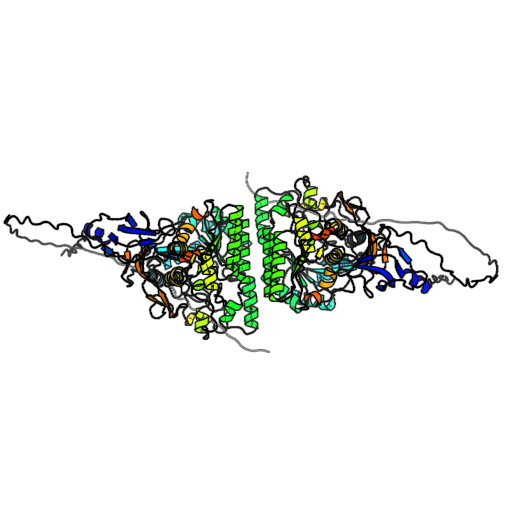10.859 -19.219 -2.945 1 98.44 314 LEU A CA 1
ATOM 2400 C C . LEU A 1 314 ? -10.352 -17.812 -2.652 1 98.44 314 LEU A C 1
ATOM 2402 O O . LEU A 1 314 ? -11.117 -16.844 -2.713 1 98.44 314 LEU A O 1
ATOM 2406 N N . SER A 1 315 ? -9.07 -17.672 -2.291 1 98.38 315 SER A N 1
ATOM 2407 C CA . SER A 1 315 ? -8.477 -16.391 -1.925 1 98.38 315 SER A CA 1
ATOM 2408 C C . SER A 1 315 ? -7.199 -16.125 -2.715 1 98.38 315 SER A C 1
ATOM 2410 O O . SER A 1 315 ? -6.312 -16.984 -2.771 1 98.38 315 SER A O 1
ATOM 2412 N N . PRO A 1 316 ? -7.031 -14.961 -3.287 1 98.56 316 PRO A N 1
ATOM 2413 C CA . PRO A 1 316 ? -8.062 -13.953 -3.512 1 98.56 316 PRO A CA 1
ATOM 2414 C C . PRO A 1 316 ? -9.242 -14.477 -4.328 1 98.56 316 PRO A C 1
ATOM 2416 O O . PRO A 1 316 ? -9.086 -15.43 -5.098 1 98.56 316 PRO A O 1
ATOM 2419 N N . PRO A 1 317 ? -10.406 -13.891 -4.152 1 98.75 317 PRO A N 1
ATOM 2420 C CA . PRO A 1 317 ? -11.617 -14.531 -4.688 1 98.75 317 PRO A CA 1
ATOM 2421 C C . PRO A 1 317 ? -11.781 -14.305 -6.188 1 98.75 317 PRO A C 1
ATOM 2423 O O . PRO A 1 317 ? -11.156 -13.414 -6.758 1 98.75 317 PRO A O 1
ATOM 2426 N N . LEU A 1 318 ? -12.578 -15.18 -6.773 1 98.62 318 LEU A N 1
ATOM 2427 C CA . LEU A 1 318 ? -13.117 -14.883 -8.102 1 98.62 318 LEU A CA 1
ATOM 2428 C C . LEU A 1 318 ? -13.898 -13.578 -8.086 1 98.62 318 LEU A C 1
ATOM 2430 O O . LEU A 1 318 ? -14.617 -13.281 -7.125 1 98.62 318 LEU A O 1
ATOM 2434 N N . ARG A 1 319 ? -13.781 -12.867 -9.148 1 98.56 319 ARG A N 1
ATOM 2435 C CA . ARG A 1 319 ? -14.383 -11.539 -9.188 1 98.56 319 ARG A CA 1
ATOM 2436 C C . ARG A 1 319 ? -15.727 -11.57 -9.906 1 98.56 319 ARG A C 1
ATOM 2438 O O . ARG A 1 319 ? -15.938 -12.391 -10.805 1 98.56 319 ARG A O 1
ATOM 2445 N N . ALA A 1 320 ? -16.609 -10.641 -9.539 1 97.5 320 ALA A N 1
ATOM 2446 C CA . ALA A 1 320 ? -17.953 -10.586 -10.109 1 97.5 320 ALA A CA 1
ATOM 2447 C C . ALA A 1 320 ? -17.938 -9.984 -11.516 1 97.5 320 ALA A C 1
ATOM 2449 O O . ALA A 1 320 ? -18.781 -10.305 -12.344 1 97.5 320 ALA A O 1
ATOM 2450 N N . ASP A 1 321 ? -16.969 -9.141 -11.812 1 97.75 321 ASP A N 1
ATOM 2451 C CA . ASP A 1 321 ? -16.859 -8.516 -13.125 1 97.75 321 ASP A CA 1
ATOM 2452 C C . ASP A 1 321 ? -16.594 -9.562 -14.211 1 97.75 321 ASP A C 1
ATOM 2454 O O . ASP A 1 321 ? -15.539 -10.195 -14.219 1 97.75 321 ASP A O 1
ATOM 2458 N N . PRO A 1 322 ? -17.484 -9.758 -15.133 1 97.69 322 PRO A N 1
ATOM 2459 C CA . PRO A 1 322 ? -17.328 -10.797 -16.156 1 97.69 322 PRO A CA 1
ATOM 2460 C C . PRO A 1 322 ? -16.188 -10.508 -17.125 1 97.69 322 PRO A C 1
ATOM 2462 O O . PRO A 1 322 ? -15.781 -11.391 -17.891 1 97.69 322 PRO A O 1
ATOM 2465 N N . ASP A 1 323 ? -15.625 -9.289 -17.062 1 98.25 323 ASP A N 1
ATOM 2466 C CA . ASP A 1 323 ? -14.539 -8.922 -17.969 1 98.25 323 ASP A CA 1
ATOM 2467 C C . ASP A 1 323 ? -13.18 -9.258 -17.359 1 98.25 323 ASP A C 1
ATOM 2469 O O . ASP A 1 323 ? -12.156 -9.219 -18.047 1 98.25 323 ASP A O 1
ATOM 2473 N N . THR A 1 324 ? -13.164 -9.609 -16.094 1 98.69 324 THR A N 1
ATOM 2474 C CA . THR A 1 324 ? -11.906 -9.844 -15.398 1 98.69 324 THR A CA 1
ATOM 2475 C C . THR A 1 324 ? -11.125 -10.977 -16.062 1 98.69 324 THR A C 1
ATOM 2477 O O . THR A 1 324 ? -9.922 -10.852 -16.297 1 98.69 324 THR A O 1
ATOM 2480 N N . PRO A 1 325 ? -11.734 -12.086 -16.422 1 98.75 325 PRO A N 1
ATOM 2481 C CA . PRO A 1 325 ? -10.977 -13.164 -17.062 1 98.75 325 PRO A CA 1
ATOM 2482 C C . PRO A 1 325 ? -10.266 -12.711 -18.328 1 98.75 325 PRO A C 1
ATOM 2484 O O . PRO A 1 325 ? -9.062 -12.945 -18.484 1 98.75 325 PRO A O 1
ATOM 2487 N N . ASN A 1 326 ? -11 -12.07 -19.188 1 98.69 326 ASN A N 1
ATOM 2488 C CA . ASN A 1 326 ? -10.406 -11.594 -20.438 1 98.69 326 ASN A CA 1
ATOM 2489 C C . ASN A 1 326 ? -9.297 -10.578 -20.188 1 98.69 326 ASN A C 1
ATOM 2491 O O . ASN A 1 326 ? -8.305 -10.547 -20.906 1 98.69 326 ASN A O 1
ATOM 2495 N N . PHE A 1 327 ? -9.57 -9.734 -19.203 1 98.81 327 PHE A N 1
ATOM 2496 C CA . PHE A 1 327 ? -8.547 -8.758 -18.844 1 98.81 327 PHE A CA 1
ATOM 2497 C C . PHE A 1 327 ? -7.25 -9.461 -18.453 1 98.81 327 PHE A C 1
ATOM 2499 O O . PHE A 1 327 ? -6.168 -9.086 -18.906 1 98.81 327 PHE A O 1
ATOM 2506 N N . LEU A 1 328 ? -7.301 -10.477 -17.625 1 98.88 328 LEU A N 1
ATOM 2507 C CA . LEU A 1 328 ? -6.129 -11.211 -17.156 1 98.88 328 LEU A CA 1
ATOM 2508 C C . LEU A 1 328 ? -5.469 -11.977 -18.297 1 98.88 328 LEU A C 1
ATOM 2510 O O . LEU A 1 328 ? -4.242 -12.102 -18.344 1 98.88 328 LEU A O 1
ATOM 2514 N N . LEU A 1 329 ? -6.266 -12.492 -19.219 1 98.88 329 LEU A N 1
ATOM 2515 C CA . LEU A 1 329 ? -5.719 -13.148 -20.406 1 98.88 329 LEU A CA 1
ATOM 2516 C C . LEU A 1 329 ? -4.895 -12.164 -21.234 1 98.88 329 LEU A C 1
ATOM 2518 O O . LEU A 1 329 ? -3.836 -12.523 -21.75 1 98.88 329 LEU A O 1
ATOM 2522 N N . ASN A 1 330 ? -5.398 -10.984 -21.344 1 98.81 330 ASN A N 1
ATOM 2523 C CA . ASN A 1 330 ? -4.648 -9.961 -22.062 1 98.81 330 ASN A CA 1
ATOM 2524 C C . ASN A 1 330 ? -3.338 -9.617 -21.359 1 98.81 330 ASN A C 1
ATOM 2526 O O . ASN A 1 330 ? -2.336 -9.32 -22.016 1 98.81 330 ASN A O 1
ATOM 2530 N N . MET A 1 331 ? -3.408 -9.633 -20.047 1 98.81 331 MET A N 1
ATOM 2531 C CA . MET A 1 331 ? -2.189 -9.398 -19.281 1 98.81 331 MET A CA 1
ATOM 2532 C C . MET A 1 331 ? -1.175 -10.516 -19.531 1 98.81 331 MET A C 1
ATOM 2534 O O . MET A 1 331 ? 0.031 -10.266 -19.562 1 98.81 331 MET A O 1
ATOM 2538 N N . LEU A 1 332 ? -1.625 -11.719 -19.688 1 98.81 332 LEU A N 1
ATOM 2539 C CA . LEU A 1 332 ? -0.765 -12.844 -20.031 1 98.81 332 LEU A CA 1
ATOM 2540 C C . LEU A 1 332 ? -0.212 -12.68 -21.453 1 98.81 332 LEU A C 1
ATOM 2542 O O . LEU A 1 332 ? 0.979 -12.891 -21.688 1 98.81 332 LEU A O 1
ATOM 2546 N N . ALA A 1 333 ? -1.057 -12.273 -22.328 1 98.62 333 ALA A N 1
ATOM 2547 C CA . ALA A 1 333 ? -0.681 -12.102 -23.734 1 98.62 333 ALA A CA 1
ATOM 2548 C C . ALA A 1 333 ? 0.43 -11.07 -23.891 1 98.62 333 ALA A C 1
ATOM 2550 O O . ALA A 1 333 ? 1.33 -11.227 -24.703 1 98.62 333 ALA A O 1
ATOM 2551 N N . SER A 1 334 ? 0.362 -10.047 -23.031 1 97.75 334 SER A N 1
ATOM 2552 C CA . SER A 1 334 ? 1.288 -8.93 -23.141 1 97.75 334 SER A CA 1
ATOM 2553 C C . SER A 1 334 ? 2.467 -9.078 -22.188 1 97.75 334 SER A C 1
ATOM 2555 O O . SER A 1 334 ? 3.223 -8.133 -21.969 1 97.75 334 SER A O 1
ATOM 2557 N N . ASP A 1 335 ? 2.57 -10.164 -21.531 1 97.5 335 ASP A N 1
ATOM 2558 C CA . ASP A 1 335 ? 3.666 -10.531 -20.641 1 97.5 335 ASP A CA 1
ATOM 2559 C C . ASP A 1 335 ? 3.695 -9.625 -19.406 1 97.5 335 ASP A C 1
ATOM 2561 O O . ASP A 1 335 ? 4.762 -9.375 -18.844 1 97.5 335 ASP A O 1
ATOM 2565 N N . LYS A 1 336 ? 2.576 -9.117 -19.109 1 98.44 336 LYS A N 1
ATOM 2566 C CA . LYS A 1 336 ? 2.449 -8.391 -17.859 1 98.44 336 LYS A CA 1
ATOM 2567 C C . LYS A 1 336 ? 2.209 -9.344 -16.688 1 98.44 336 LYS A C 1
ATOM 2569 O O . LYS A 1 336 ? 2.51 -9.016 -15.539 1 98.44 336 LYS A O 1
ATOM 2574 N N . LEU A 1 337 ? 1.677 -10.484 -16.969 1 98.81 337 LEU A N 1
ATOM 2575 C CA . LEU A 1 337 ? 1.696 -11.688 -16.141 1 98.81 337 LEU A CA 1
ATOM 2576 C C . LEU A 1 337 ? 2.49 -12.797 -16.812 1 98.81 337 LEU A C 1
ATOM 2578 O O . LEU A 1 337 ? 2.486 -12.914 -18.047 1 98.81 337 LEU A O 1
ATOM 2582 N N . GLN A 1 338 ? 3.123 -13.656 -16.047 1 98.69 338 GLN A N 1
ATOM 2583 C CA . GLN A 1 338 ? 4.152 -14.5 -16.641 1 98.69 338 GLN A CA 1
ATOM 2584 C C . GLN A 1 338 ? 3.74 -15.969 -16.625 1 98.69 338 GLN A C 1
ATOM 2586 O O . GLN A 1 338 ? 4.164 -16.75 -17.469 1 98.69 338 GLN A O 1
ATOM 2591 N N . THR A 1 339 ? 2.969 -16.344 -15.625 1 98.88 339 THR A N 1
ATOM 2592 C CA . THR A 1 339 ? 2.682 -17.766 -15.484 1 98.88 339 THR A CA 1
ATOM 2593 C C . THR A 1 339 ? 1.209 -17.984 -15.141 1 98.88 339 THR A C 1
ATOM 2595 O O . THR A 1 339 ? 0.504 -17.047 -14.773 1 98.88 339 THR A O 1
ATOM 2598 N N . THR A 1 340 ? 0.797 -19.219 -15.336 1 98.88 340 THR A N 1
ATOM 2599 C CA . THR A 1 340 ? -0.528 -19.672 -14.914 1 98.88 340 THR A CA 1
ATOM 2600 C C . THR A 1 340 ? -0.427 -20.906 -14.031 1 98.88 340 THR A C 1
ATOM 2602 O O . THR A 1 340 ? 0.321 -21.828 -14.344 1 98.88 340 THR A O 1
ATOM 2605 N N . GLY A 1 341 ? -1.062 -20.875 -12.93 1 98.88 341 GLY A N 1
ATOM 2606 C CA . GLY A 1 341 ? -1.2 -22.016 -12.039 1 98.88 341 GLY A CA 1
ATOM 2607 C C . GLY A 1 341 ? -2.641 -22.469 -11.859 1 98.88 341 GLY A C 1
ATOM 2608 O O . GLY A 1 341 ? -3.561 -21.828 -12.375 1 98.88 341 GLY A O 1
ATOM 2609 N N . SER A 1 342 ? -2.781 -23.594 -11.266 1 98.88 342 SER A N 1
ATOM 2610 C CA . SER A 1 342 ? -4.133 -24.062 -10.984 1 98.88 342 SER A CA 1
ATOM 2611 C C . SER A 1 342 ? -4.57 -23.688 -9.57 1 98.88 342 SER A C 1
ATOM 2613 O O . SER A 1 342 ? -5.758 -23.484 -9.312 1 98.88 342 SER A O 1
ATOM 2615 N N . ASP A 1 343 ? -3.605 -23.625 -8.672 1 98.69 343 ASP A N 1
ATOM 2616 C CA . ASP A 1 343 ? -3.906 -23.531 -7.246 1 98.69 343 ASP A CA 1
ATOM 2617 C C . ASP A 1 343 ? -4.914 -24.609 -6.836 1 98.69 343 ASP A C 1
ATOM 2619 O O . ASP A 1 343 ? -5.832 -24.344 -6.059 1 98.69 343 ASP A O 1
ATOM 2623 N N . ASN A 1 344 ? -4.777 -25.75 -7.438 1 98.81 344 ASN A N 1
ATOM 2624 C CA . ASN A 1 344 ? -5.645 -26.875 -7.094 1 98.81 344 ASN A CA 1
ATOM 2625 C C . ASN A 1 344 ? -5.605 -27.188 -5.598 1 98.81 344 ASN A C 1
ATOM 2627 O O . ASN A 1 344 ? -4.574 -27.609 -5.074 1 98.81 344 ASN A O 1
ATOM 2631 N N . ALA A 1 345 ? -6.574 -26.906 -4.945 1 98.5 345 ALA A N 1
ATOM 2632 C CA . ALA A 1 345 ? -6.863 -27.156 -3.535 1 98.5 345 ALA A CA 1
ATOM 2633 C C . ALA A 1 345 ? -8.336 -27.516 -3.332 1 98.5 345 ALA A C 1
ATOM 2635 O O . ALA A 1 345 ? -9.156 -26.641 -3.051 1 98.5 345 ALA A O 1
ATOM 2636 N N . THR A 1 346 ? -8.594 -28.797 -3.328 1 98.31 346 THR A N 1
ATOM 2637 C CA . THR A 1 346 ? -9.992 -29.203 -3.482 1 98.31 346 THR A CA 1
ATOM 2638 C C . THR A 1 346 ? -10.539 -29.75 -2.17 1 98.31 346 THR A C 1
ATOM 2640 O O . THR A 1 346 ? -9.914 -30.609 -1.538 1 98.31 346 THR A O 1
ATOM 2643 N N . PHE A 1 347 ? -11.688 -29.234 -1.817 1 98.69 347 PHE A N 1
ATOM 2644 C CA . PHE A 1 347 ? -12.5 -29.703 -0.706 1 98.69 347 PHE A CA 1
ATOM 2645 C C . PHE A 1 347 ? -13.898 -30.094 -1.186 1 98.69 347 PHE A C 1
ATOM 2647 O O . PHE A 1 347 ? -14.531 -29.359 -1.938 1 98.69 347 PHE A O 1
ATOM 2654 N N . ASN A 1 348 ? -14.328 -31.281 -0.797 1 97.94 348 ASN A N 1
ATOM 2655 C CA . ASN A 1 348 ? -15.617 -31.75 -1.303 1 97.94 348 ASN A CA 1
ATOM 2656 C C . ASN A 1 348 ? -16.781 -31 -0.668 1 97.94 348 ASN A C 1
ATOM 2658 O O . ASN A 1 348 ? -16.562 -30.109 0.157 1 97.94 348 ASN A O 1
ATOM 2662 N N . LYS A 1 349 ? -17.953 -31.328 -1.107 1 97.5 349 LYS A N 1
ATOM 2663 C CA . LYS A 1 349 ? -19.156 -30.609 -0.682 1 97.5 349 LYS A CA 1
ATOM 2664 C C . LYS A 1 349 ? -19.328 -30.688 0.833 1 97.5 349 LYS A C 1
ATOM 2666 O O . LYS A 1 349 ? -19.719 -29.688 1.462 1 97.5 349 LYS A O 1
ATOM 2671 N N . ASP A 1 350 ? -19.094 -31.797 1.388 1 98 350 ASP A N 1
ATOM 2672 C CA . ASP A 1 350 ? -19.25 -31.969 2.83 1 98 350 ASP A CA 1
ATOM 2673 C C . ASP A 1 350 ? -18.234 -31.109 3.59 1 98 350 ASP A C 1
ATOM 2675 O O . ASP A 1 350 ? -18.594 -30.469 4.586 1 98 350 ASP A O 1
ATOM 2679 N N . GLN A 1 351 ? -17.062 -31.094 3.125 1 98.31 351 GLN A N 1
ATOM 2680 C CA . GLN A 1 351 ? -16.031 -30.281 3.748 1 98.31 351 GLN A CA 1
ATOM 2681 C C . GLN A 1 351 ? -16.359 -28.797 3.633 1 98.31 351 GLN A C 1
ATOM 2683 O O . GLN A 1 351 ? -16.203 -28.031 4.598 1 98.31 351 GLN A O 1
ATOM 2688 N N . LYS A 1 352 ? -16.812 -28.359 2.461 1 98.25 352 LYS A N 1
ATOM 2689 C CA . LYS A 1 352 ? -17.188 -26.969 2.256 1 98.25 352 LYS A CA 1
ATOM 2690 C C . LYS A 1 352 ? -18.328 -26.562 3.184 1 98.25 352 LYS A C 1
ATOM 2692 O O . LYS A 1 352 ? -18.422 -25.406 3.59 1 98.25 352 LYS A O 1
ATOM 2697 N N . SER A 1 353 ? -19.156 -27.469 3.607 1 98 353 SER A N 1
ATOM 2698 C CA . SER A 1 353 ? -20.328 -27.219 4.434 1 98 353 SER A CA 1
ATOM 2699 C C . SER A 1 353 ? -19.938 -26.828 5.855 1 98 353 SER A C 1
ATOM 2701 O O . SER A 1 353 ? -20.766 -26.375 6.633 1 98 353 SER A O 1
ATOM 2703 N N . LEU A 1 354 ? -18.688 -27 6.148 1 97.56 354 LEU A N 1
ATOM 2704 C CA . LEU A 1 354 ? -18.188 -26.5 7.43 1 97.56 354 LEU A CA 1
ATOM 2705 C C . LEU A 1 354 ? -18.453 -25.016 7.574 1 97.56 354 LEU A C 1
ATOM 2707 O O . LEU A 1 354 ? -18.547 -24.5 8.688 1 97.56 354 LEU A O 1
ATOM 2711 N N . GLY A 1 355 ? -18.625 -24.297 6.461 1 97.94 355 GLY A N 1
ATOM 2712 C CA . GLY A 1 355 ? -18.781 -22.844 6.469 1 97.94 355 GLY A CA 1
ATOM 2713 C C . GLY A 1 355 ? -20.234 -22.406 6.387 1 97.94 355 GLY A C 1
ATOM 2714 O O . GLY A 1 355 ? -20.531 -21.234 6.211 1 97.94 355 GLY A O 1
ATOM 2715 N N . LYS A 1 356 ? -21.156 -23.406 6.492 1 97.62 356 LYS A N 1
ATOM 2716 C CA . LYS A 1 356 ? -22.562 -23.016 6.508 1 97.62 356 LYS A CA 1
ATOM 2717 C C . LYS A 1 356 ? -22.859 -22.078 7.676 1 97.62 356 LYS A C 1
ATOM 2719 O O . LYS A 1 356 ? -22.516 -22.375 8.82 1 97.62 356 LYS A O 1
ATOM 2724 N N . GLY A 1 357 ? -23.453 -20.969 7.367 1 97.5 357 GLY A N 1
ATOM 2725 C CA . GLY A 1 357 ? -23.797 -19.969 8.367 1 97.5 357 GLY A CA 1
ATOM 2726 C C . GLY A 1 357 ? -22.625 -19.062 8.719 1 97.5 357 GLY A C 1
ATOM 2727 O O . GLY A 1 357 ? -22.781 -18.141 9.523 1 97.5 357 GLY A O 1
ATOM 2728 N N . ASP A 1 358 ? -21.469 -19.266 8.227 1 98.5 358 ASP A N 1
ATOM 2729 C CA . ASP A 1 358 ? -20.25 -18.484 8.445 1 98.5 358 ASP A CA 1
ATOM 2730 C C . ASP A 1 358 ? -19.281 -18.641 7.281 1 98.5 358 ASP A C 1
ATOM 2732 O O . ASP A 1 358 ? -18.469 -19.562 7.266 1 98.5 358 ASP A O 1
ATOM 2736 N N . PHE A 1 359 ? -19.25 -17.688 6.387 1 98.44 359 PHE A N 1
ATOM 2737 C CA . PHE A 1 359 ? -18.484 -17.844 5.16 1 98.44 359 PHE A CA 1
ATOM 2738 C C . PHE A 1 359 ? -16.984 -17.906 5.461 1 98.44 359 PHE A C 1
ATOM 2740 O O . PHE A 1 359 ? -16.203 -18.406 4.641 1 98.44 359 PHE A O 1
ATOM 2747 N N . THR A 1 360 ? -16.547 -17.406 6.625 1 98.12 360 THR A N 1
ATOM 2748 C CA . THR A 1 360 ? -15.125 -17.406 6.969 1 98.12 360 THR A CA 1
ATOM 2749 C C . THR A 1 360 ? -14.641 -18.828 7.273 1 98.12 360 THR A C 1
ATOM 2751 O O . THR A 1 360 ? -13.438 -19.062 7.379 1 98.12 360 THR A O 1
ATOM 2754 N N . LYS A 1 361 ? -15.531 -19.781 7.355 1 98 361 LYS A N 1
ATOM 2755 C CA . LYS A 1 361 ? -15.188 -21.156 7.707 1 98 361 LYS A CA 1
ATOM 2756 C C . LYS A 1 361 ? -15.281 -22.062 6.488 1 98 361 LYS A C 1
ATOM 2758 O O . LYS A 1 361 ? -15.055 -23.281 6.598 1 98 361 LYS A O 1
ATOM 2763 N N . ILE A 1 362 ? -15.648 -21.562 5.371 1 98.31 362 ILE A N 1
ATOM 2764 C CA . ILE A 1 362 ? -15.641 -22.344 4.141 1 98.31 362 ILE A CA 1
ATOM 2765 C C . ILE A 1 362 ? -14.203 -22.609 3.705 1 98.31 362 ILE A C 1
ATOM 2767 O O . ILE A 1 362 ? -13.461 -21.672 3.395 1 98.31 362 ILE A O 1
ATOM 2771 N N . PRO A 1 363 ? -13.766 -23.844 3.66 1 97.81 363 PRO A N 1
ATOM 2772 C CA . PRO A 1 363 ? -12.414 -24.078 3.166 1 97.81 363 PRO A CA 1
ATOM 2773 C C . PRO A 1 363 ? -12.172 -23.484 1.781 1 97.81 363 PRO A C 1
ATOM 2775 O O . PRO A 1 363 ? -12.961 -23.703 0.86 1 97.81 363 PRO A O 1
ATOM 2778 N N . ASN A 1 364 ? -11.117 -22.688 1.68 1 97.31 364 ASN A N 1
ATOM 2779 C CA . ASN A 1 364 ? -10.781 -22.016 0.429 1 97.31 364 ASN A CA 1
ATOM 2780 C C . ASN A 1 364 ? -10.094 -22.969 -0.547 1 97.31 364 ASN A C 1
ATOM 2782 O O . ASN A 1 364 ? -9.133 -23.641 -0.183 1 97.31 364 ASN A O 1
ATOM 2786 N N . GLY A 1 365 ? -10.523 -23.016 -1.751 1 98.06 365 GLY A N 1
ATOM 2787 C CA . GLY A 1 365 ? -9.828 -23.781 -2.779 1 98.06 365 GLY A CA 1
ATOM 2788 C C . GLY A 1 365 ? -10.75 -24.25 -3.891 1 98.06 365 GLY A C 1
ATOM 2789 O O . GLY A 1 365 ? -11.938 -24.5 -3.658 1 98.06 365 GLY A O 1
ATOM 2790 N N . VAL A 1 366 ? -10.234 -24.406 -5.004 1 98.5 366 VAL A N 1
ATOM 2791 C CA . VAL A 1 366 ? -10.969 -24.875 -6.18 1 98.5 366 VAL A CA 1
ATOM 2792 C C . VAL A 1 366 ? -10.141 -25.906 -6.93 1 98.5 366 VAL A C 1
ATOM 2794 O O . VAL A 1 366 ? -8.992 -26.172 -6.57 1 98.5 366 VAL A O 1
ATOM 2797 N N . ASN A 1 367 ? -10.82 -26.547 -7.852 1 98.56 367 ASN A N 1
ATOM 2798 C CA . ASN A 1 367 ? -10.086 -27.438 -8.75 1 98.56 367 ASN A CA 1
ATOM 2799 C C . ASN A 1 367 ? -9.477 -26.688 -9.922 1 98.56 367 ASN A C 1
ATOM 2801 O O . ASN A 1 367 ? -9.922 -25.578 -10.25 1 98.56 367 ASN A O 1
ATOM 2805 N N . GLY A 1 368 ? -8.383 -27.266 -10.523 1 98.56 368 GLY A N 1
ATOM 2806 C CA . GLY A 1 368 ? -7.875 -26.641 -11.727 1 98.56 368 GLY A CA 1
ATOM 2807 C C . GLY A 1 368 ? -6.762 -27.438 -12.391 1 98.56 368 GLY A C 1
ATOM 2808 O O . GLY A 1 368 ? -6.449 -27.203 -13.562 1 98.56 368 GLY A O 1
ATOM 2809 N N . VAL A 1 369 ? -6.172 -28.406 -11.734 1 98.75 369 VAL A N 1
ATOM 2810 C CA . VAL A 1 369 ? -4.922 -29.016 -12.172 1 98.75 369 VAL A CA 1
ATOM 2811 C C . VAL A 1 369 ? -5.16 -29.812 -13.453 1 98.75 369 VAL A C 1
ATOM 2813 O O . VAL A 1 369 ? -4.309 -29.844 -14.344 1 98.75 369 VAL A O 1
ATOM 2816 N N . GLU A 1 370 ? -6.297 -30.516 -13.539 1 98.81 370 GLU A N 1
ATOM 2817 C CA . GLU A 1 370 ? -6.602 -31.328 -14.711 1 98.81 370 GLU A CA 1
ATOM 2818 C C . GLU A 1 370 ? -6.969 -30.438 -15.906 1 98.81 370 GLU A C 1
ATOM 2820 O O . GLU A 1 370 ? -6.605 -30.75 -17.047 1 98.81 370 GLU A O 1
ATOM 2825 N N . ASP A 1 371 ? -7.629 -29.344 -15.617 1 98.44 371 ASP A N 1
ATOM 2826 C CA . ASP A 1 371 ? -8.281 -28.594 -16.688 1 98.44 371 ASP A CA 1
ATOM 2827 C C . ASP A 1 371 ? -7.469 -27.359 -17.062 1 98.44 371 ASP A C 1
ATOM 2829 O O . ASP A 1 371 ? -7.77 -26.703 -18.062 1 98.44 371 ASP A O 1
ATOM 2833 N N . ARG A 1 372 ? -6.426 -27.047 -16.344 1 98.69 372 ARG A N 1
ATOM 2834 C CA . ARG A 1 372 ? -5.672 -25.812 -16.484 1 98.69 372 ARG A CA 1
ATOM 2835 C C . ARG A 1 372 ? -5.266 -25.578 -17.938 1 98.69 372 ARG A C 1
ATOM 2837 O O . ARG A 1 372 ? -5.586 -24.547 -18.531 1 98.69 372 ARG A O 1
ATOM 2844 N N . MET A 1 373 ? -4.68 -26.594 -18.609 1 98.56 373 MET A N 1
ATOM 2845 C CA . MET A 1 373 ? -4.16 -26.438 -19.969 1 98.56 373 MET A CA 1
ATOM 2846 C C . MET A 1 373 ? -5.293 -26.25 -20.969 1 98.56 373 MET A C 1
ATOM 2848 O O . MET A 1 373 ? -5.227 -25.359 -21.828 1 98.56 373 MET A O 1
ATOM 2852 N N . SER A 1 374 ? -6.344 -27 -20.859 1 98.44 374 SER A N 1
ATOM 2853 C CA . SER A 1 374 ? -7.465 -26.906 -21.781 1 98.44 374 SER A CA 1
ATOM 2854 C C . SER A 1 374 ? -8.203 -25.594 -21.625 1 98.44 374 SER A C 1
ATOM 2856 O O . SER A 1 374 ? -8.625 -24.984 -22.609 1 98.44 374 SER A O 1
ATOM 2858 N N . VAL A 1 375 ? -8.367 -25.156 -20.375 1 98.62 375 VAL A N 1
ATOM 2859 C CA . VAL A 1 375 ? -9.078 -23.922 -20.125 1 98.62 375 VAL A CA 1
ATOM 2860 C C . VAL A 1 375 ? -8.289 -22.75 -20.703 1 98.62 375 VAL A C 1
ATOM 2862 O O . VAL A 1 375 ? -8.852 -21.875 -21.375 1 98.62 375 VAL A O 1
ATOM 2865 N N . ILE A 1 376 ? -6.98 -22.703 -20.453 1 98.75 376 ILE A N 1
ATOM 2866 C CA . ILE A 1 376 ? -6.141 -21.609 -20.938 1 98.75 376 ILE A CA 1
ATOM 2867 C C . ILE A 1 376 ? -6.078 -21.641 -22.469 1 98.75 376 ILE A C 1
ATOM 2869 O O . ILE A 1 376 ? -6.098 -20.594 -23.125 1 98.75 376 ILE A O 1
ATOM 2873 N N . TRP A 1 377 ? -6.016 -22.844 -23.062 1 98.75 377 TRP A N 1
ATOM 2874 C CA . TRP A 1 377 ? -6.023 -22.984 -24.516 1 98.75 377 TRP A CA 1
ATOM 2875 C C . TRP A 1 377 ? -7.32 -22.438 -25.109 1 98.75 377 TRP A C 1
ATOM 2877 O O . TRP A 1 377 ? -7.297 -21.672 -26.062 1 98.75 377 TRP A O 1
ATOM 2887 N N . GLU A 1 378 ? -8.445 -22.797 -24.516 1 98.56 378 GLU A N 1
ATOM 2888 C CA . GLU A 1 378 ? -9.758 -22.391 -25 1 98.56 378 GLU A CA 1
ATOM 2889 C C . GLU A 1 378 ? -9.922 -20.875 -24.922 1 98.56 378 GLU A C 1
ATOM 2891 O O . GLU A 1 378 ? -10.352 -20.25 -25.891 1 98.56 378 GLU A O 1
ATOM 2896 N N . LYS A 1 379 ? -9.508 -20.359 -23.781 1 98.5 379 LYS A N 1
ATOM 2897 C CA . LYS A 1 379 ? -9.773 -18.938 -23.516 1 98.5 379 LYS A CA 1
ATOM 2898 C C . LYS A 1 379 ? -8.727 -18.047 -24.172 1 98.5 379 LYS A C 1
ATOM 2900 O O . LYS A 1 379 ? -8.969 -16.859 -24.391 1 98.5 379 LYS A O 1
ATOM 2905 N N . GLY A 1 380 ? -7.574 -18.578 -24.469 1 98.31 380 GLY A N 1
ATOM 2906 C CA . GLY A 1 380 ? -6.484 -17.766 -24.984 1 98.31 380 GLY A CA 1
ATOM 2907 C C . GLY A 1 380 ? -6.18 -18.031 -26.453 1 98.31 380 GLY A C 1
ATOM 2908 O O . GLY A 1 380 ? -6.238 -17.125 -27.281 1 98.31 380 GLY A O 1
ATOM 2909 N N . VAL A 1 381 ? -5.91 -19.25 -26.844 1 98.44 381 VAL A N 1
ATOM 2910 C CA . VAL A 1 381 ? -5.465 -19.594 -28.188 1 98.44 381 VAL A CA 1
ATOM 2911 C C . VAL A 1 381 ? -6.664 -19.656 -29.125 1 98.44 381 VAL A C 1
ATOM 2913 O O . VAL A 1 381 ? -6.664 -19.031 -30.188 1 98.44 381 VAL A O 1
ATOM 2916 N N . VAL A 1 382 ? -7.699 -20.422 -28.734 1 98.06 382 VAL A N 1
ATOM 2917 C CA . VAL A 1 382 ? -8.883 -20.578 -29.562 1 98.06 382 VAL A CA 1
ATOM 2918 C C . VAL A 1 382 ? -9.539 -19.219 -29.781 1 98.06 382 VAL A C 1
ATOM 2920 O O . VAL A 1 382 ? -10.039 -18.922 -30.875 1 98.06 382 VAL A O 1
ATOM 2923 N N . SER A 1 383 ? -9.5 -18.406 -28.75 1 96.81 383 SER A N 1
ATOM 2924 C CA . SER A 1 383 ? -10.078 -17.062 -28.828 1 96.81 383 SER A CA 1
ATOM 2925 C C . SER A 1 383 ? -9.148 -16.109 -29.562 1 96.81 383 SER A C 1
ATOM 2927 O O . SER A 1 383 ? -9.469 -14.922 -29.734 1 96.81 383 SER A O 1
ATOM 2929 N N . GLU A 1 384 ? -7.926 -16.5 -29.875 1 96.94 384 GLU A N 1
ATOM 2930 C CA . GLU A 1 384 ? -6.961 -15.781 -30.703 1 96.94 384 GLU A CA 1
ATOM 2931 C C . GLU A 1 384 ? -6.344 -14.617 -29.922 1 96.94 384 GLU A C 1
ATOM 2933 O O . GLU A 1 384 ? -5.969 -13.602 -30.516 1 96.94 384 GLU A O 1
ATOM 2938 N N . LEU A 1 385 ? -6.352 -14.742 -28.656 1 97.06 385 LEU A N 1
ATOM 2939 C CA . LEU A 1 385 ? -5.691 -13.727 -27.844 1 97.06 385 LEU A CA 1
ATOM 2940 C C . LEU A 1 385 ? -4.176 -13.898 -27.875 1 97.06 385 LEU A C 1
ATOM 2942 O O . LEU A 1 385 ? -3.434 -12.922 -27.797 1 97.06 385 LEU A O 1
ATOM 2946 N N . PHE A 1 386 ? -3.701 -15.148 -27.844 1 94.81 386 PHE A N 1
ATOM 2947 C CA . PHE A 1 386 ? -2.277 -15.398 -28.031 1 94.81 386 PHE A CA 1
ATOM 2948 C C . PHE A 1 386 ? -2.053 -16.719 -28.766 1 94.81 386 PHE A C 1
ATOM 2950 O O . PHE A 1 386 ? -2.986 -17.5 -28.938 1 94.81 386 PHE A O 1
ATOM 2957 N N . ASP A 1 387 ? -0.878 -16.859 -29.328 1 97.75 387 ASP A N 1
ATOM 2958 C CA . ASP A 1 387 ? -0.541 -18 -30.156 1 97.75 387 ASP A CA 1
ATOM 2959 C C . ASP A 1 387 ? -0.044 -19.172 -29.312 1 97.75 387 ASP A C 1
ATOM 2961 O O . ASP A 1 387 ? 0.095 -19.062 -28.094 1 97.75 387 ASP A O 1
ATOM 2965 N N . PRO A 1 388 ? 0.155 -20.312 -29.922 1 98.38 388 PRO A N 1
ATOM 2966 C CA . PRO A 1 388 ? 0.581 -21.5 -29.188 1 98.38 388 PRO A CA 1
ATOM 2967 C C . PRO A 1 388 ? 1.93 -21.312 -28.484 1 98.38 388 PRO A C 1
ATOM 2969 O O . PRO A 1 388 ? 2.174 -21.906 -27.438 1 98.38 388 PRO A O 1
ATOM 2972 N N . CYS A 1 389 ? 2.801 -20.516 -29.047 1 98.75 389 CYS A N 1
ATOM 2973 C CA . CYS A 1 389 ? 4.086 -20.266 -28.406 1 98.75 389 CYS A CA 1
ATOM 2974 C C . CYS A 1 389 ? 3.896 -19.562 -27.062 1 98.75 389 CYS A C 1
ATOM 2976 O O . CYS A 1 389 ? 4.52 -19.938 -26.078 1 98.75 389 CYS A O 1
ATOM 2978 N N . ARG A 1 390 ? 3.025 -18.578 -27.078 1 98.62 390 ARG A N 1
ATOM 2979 C CA . ARG A 1 390 ? 2.723 -17.875 -25.844 1 98.62 390 ARG A CA 1
ATOM 2980 C C . ARG A 1 390 ? 2.039 -18.812 -24.844 1 98.62 390 ARG A C 1
ATOM 2982 O O . ARG A 1 390 ? 2.277 -18.719 -23.641 1 98.62 390 ARG A O 1
ATOM 2989 N N . PHE A 1 391 ? 1.199 -19.641 -25.391 1 98.62 391 PHE A N 1
ATOM 2990 C CA . PHE A 1 391 ? 0.578 -20.656 -24.547 1 98.62 391 PHE A CA 1
ATOM 2991 C C . PHE A 1 391 ? 1.636 -21.5 -23.828 1 98.62 391 PHE A C 1
ATOM 2993 O O . PHE A 1 391 ? 1.556 -21.703 -22.625 1 98.62 391 PHE A O 1
ATOM 3000 N N . VAL A 1 392 ? 2.645 -21.953 -24.547 1 98.88 392 VAL A N 1
ATOM 3001 C CA . VAL A 1 392 ? 3.729 -22.734 -23.969 1 98.88 392 VAL A CA 1
ATOM 3002 C C . VAL A 1 392 ? 4.504 -21.906 -22.953 1 98.88 392 VAL A C 1
ATOM 3004 O O . VAL A 1 392 ? 4.875 -22.406 -21.891 1 98.88 392 VAL A O 1
ATOM 3007 N N . ALA A 1 393 ? 4.703 -20.656 -23.266 1 98.88 393 ALA A N 1
ATOM 3008 C CA . ALA A 1 393 ? 5.438 -19.766 -22.359 1 98.88 393 ALA A CA 1
ATOM 3009 C C . ALA A 1 393 ? 4.75 -19.688 -21 1 98.88 393 ALA A C 1
ATOM 3011 O O . ALA A 1 393 ? 5.391 -19.859 -19.953 1 98.88 393 ALA A O 1
ATOM 3012 N N . ILE A 1 394 ? 3.445 -19.516 -20.969 1 98.88 394 ILE A N 1
ATOM 3013 C CA . ILE A 1 394 ? 2.754 -19.156 -19.734 1 98.88 394 ILE A CA 1
ATOM 3014 C C . ILE A 1 394 ? 2.305 -20.438 -19.016 1 98.88 394 ILE A C 1
ATOM 3016 O O . ILE A 1 394 ? 1.906 -20.391 -17.844 1 98.88 394 ILE A O 1
ATOM 3020 N N . THR A 1 395 ? 2.418 -21.656 -19.672 1 98.88 395 THR A N 1
ATOM 3021 C CA . THR A 1 395 ? 1.939 -22.875 -19.031 1 98.88 395 THR A CA 1
ATOM 3022 C C . THR A 1 395 ? 3.104 -23.797 -18.688 1 98.88 395 THR A C 1
ATOM 3024 O O . THR A 1 395 ? 2.928 -24.781 -17.969 1 98.88 395 THR A O 1
ATOM 3027 N N . SER A 1 396 ? 4.293 -23.438 -19.203 1 98.88 396 SER A N 1
ATOM 3028 C CA . SER A 1 396 ? 5.375 -24.391 -19.016 1 98.88 396 SER A CA 1
ATOM 3029 C C . SER A 1 396 ? 6.727 -23.688 -18.922 1 98.88 396 SER A C 1
ATOM 3031 O O . SER A 1 396 ? 7.316 -23.594 -17.844 1 98.88 396 SER A O 1
ATOM 3033 N N . ALA A 1 397 ? 7.211 -23.031 -19.953 1 98.88 397 ALA A N 1
ATOM 3034 C CA . ALA A 1 397 ? 8.578 -22.547 -20.125 1 98.88 397 ALA A CA 1
ATOM 3035 C C . ALA A 1 397 ? 8.93 -21.516 -19.062 1 98.88 397 ALA A C 1
ATOM 3037 O O . ALA A 1 397 ? 10.016 -21.562 -18.469 1 98.88 397 ALA A O 1
ATOM 3038 N N . ASN A 1 398 ? 8.062 -20.562 -18.844 1 98.81 398 ASN A N 1
ATOM 3039 C CA . ASN A 1 398 ? 8.352 -19.5 -17.875 1 98.81 398 ASN A CA 1
ATOM 3040 C C . ASN A 1 398 ? 8.547 -20.078 -16.469 1 98.81 398 ASN A C 1
ATOM 3042 O O . ASN A 1 398 ? 9.453 -19.641 -15.742 1 98.81 398 ASN A O 1
ATOM 3046 N N . ALA A 1 399 ? 7.652 -21.016 -16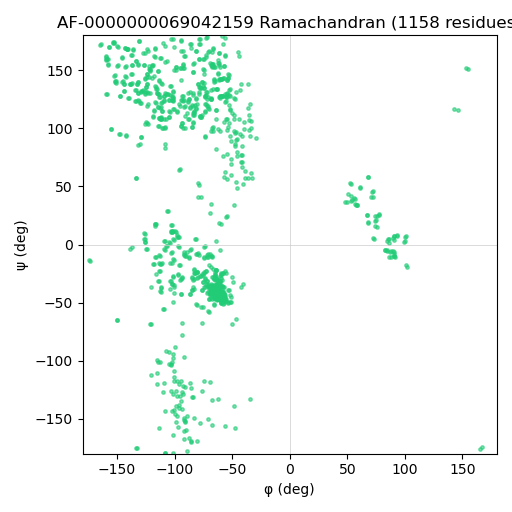.094 1 98.88 399 ALA A N 1
ATOM 3047 C CA . ALA A 1 399 ? 7.828 -21.656 -14.797 1 98.88 399 ALA A CA 1
ATOM 3048 C C . ALA A 1 399 ? 9.172 -22.375 -14.711 1 98.88 399 ALA A C 1
ATOM 3050 O O . ALA A 1 399 ? 9.867 -22.281 -13.703 1 98.88 399 ALA A O 1
ATOM 3051 N N . ALA A 1 400 ? 9.508 -23.078 -15.75 1 98.88 400 ALA A N 1
ATOM 3052 C CA . ALA A 1 400 ? 10.781 -23.797 -15.773 1 98.88 400 ALA A CA 1
ATOM 3053 C C . ALA A 1 400 ? 11.953 -22.828 -15.609 1 98.88 400 ALA A C 1
ATOM 3055 O O . ALA A 1 400 ? 12.922 -23.125 -14.898 1 98.88 400 ALA A O 1
ATOM 3056 N N . LYS A 1 401 ? 11.875 -21.688 -16.297 1 98.62 401 LYS A N 1
ATOM 3057 C CA . LYS A 1 401 ? 12.938 -20.688 -16.219 1 98.62 401 LYS A CA 1
ATOM 3058 C C . LYS A 1 401 ? 13.008 -20.062 -14.828 1 98.62 401 LYS A C 1
ATOM 3060 O O . LYS A 1 401 ? 14.086 -19.969 -14.242 1 98.62 401 LYS A O 1
ATOM 3065 N N . ILE A 1 402 ? 11.875 -19.688 -14.305 1 98.62 402 ILE A N 1
ATOM 3066 C CA . ILE A 1 402 ? 11.82 -18.984 -13.023 1 98.62 402 ILE A CA 1
ATOM 3067 C C . ILE A 1 402 ? 12.32 -19.906 -11.906 1 98.62 402 ILE A C 1
ATOM 3069 O O . ILE A 1 402 ? 13.094 -19.484 -11.047 1 98.62 402 ILE A O 1
ATOM 3073 N N . PHE A 1 403 ? 11.969 -21.172 -11.992 1 98.81 403 PHE A N 1
ATOM 3074 C CA . PHE A 1 403 ? 12.32 -22.078 -10.898 1 98.81 403 PHE A CA 1
ATOM 3075 C C . PHE A 1 403 ? 13.531 -22.922 -11.266 1 98.81 403 PHE A C 1
ATOM 3077 O O . PHE A 1 403 ? 13.812 -23.922 -10.609 1 98.81 403 PHE A O 1
ATOM 3084 N N . ASN A 1 404 ? 14.172 -22.578 -12.297 1 98.62 404 ASN A N 1
ATOM 3085 C CA . ASN A 1 404 ? 15.547 -22.938 -12.641 1 98.62 404 ASN A CA 1
ATOM 3086 C C . ASN A 1 404 ? 15.656 -24.406 -13.039 1 98.62 404 ASN A C 1
ATOM 3088 O O . ASN A 1 404 ? 16.594 -25.094 -12.641 1 98.62 404 ASN A O 1
ATOM 3092 N N . ILE A 1 405 ? 14.758 -24.859 -13.852 1 98.69 405 ILE A N 1
ATOM 3093 C CA . ILE A 1 405 ? 14.852 -26.234 -14.367 1 98.69 405 ILE A CA 1
ATOM 3094 C C . ILE A 1 405 ? 14.805 -26.219 -15.891 1 98.69 405 ILE A C 1
ATOM 3096 O O . ILE A 1 405 ? 14.719 -27.266 -16.531 1 98.69 405 ILE A O 1
ATOM 3100 N N . PHE A 1 406 ? 14.789 -25.016 -16.469 1 98.31 406 PHE A N 1
ATOM 3101 C CA . PHE A 1 406 ? 14.945 -24.844 -17.906 1 98.31 406 PHE A CA 1
ATOM 3102 C C . PHE A 1 406 ? 16.422 -24.969 -18.312 1 98.31 406 PHE A C 1
ATOM 3104 O O . PHE A 1 406 ? 17.297 -24.453 -17.625 1 98.31 406 PHE A O 1
ATOM 3111 N N . PRO A 1 407 ? 16.781 -25.703 -19.406 1 98 407 PRO A N 1
ATOM 3112 C CA . PRO A 1 407 ? 15.938 -26.312 -20.438 1 98 407 PRO A CA 1
ATOM 3113 C C . PRO A 1 407 ? 15.695 -27.797 -20.188 1 98 407 PRO A C 1
ATOM 3115 O O . PRO A 1 407 ? 15.219 -28.5 -21.078 1 98 407 PRO A O 1
ATOM 3118 N N . ARG A 1 408 ? 16.078 -28.281 -18.984 1 98.56 408 ARG A N 1
ATOM 3119 C CA . ARG A 1 408 ? 15.758 -29.672 -18.672 1 98.56 408 ARG A CA 1
ATOM 3120 C C . ARG A 1 408 ? 14.281 -29.953 -18.891 1 98.56 408 ARG A C 1
ATOM 3122 O O . ARG A 1 408 ? 13.914 -31.016 -19.406 1 98.56 408 ARG A O 1
ATOM 3129 N N . LYS A 1 409 ? 13.484 -29.078 -18.469 1 98.69 409 LYS A N 1
ATOM 3130 C CA . LYS A 1 409 ? 12.047 -29.094 -18.703 1 98.69 409 LYS A CA 1
ATOM 3131 C C . LYS A 1 409 ? 11.578 -27.766 -19.297 1 98.69 409 LYS A C 1
ATOM 3133 O O . LYS A 1 409 ? 12.328 -26.781 -19.312 1 98.69 409 LYS A O 1
ATOM 3138 N N . GLY A 1 410 ? 10.406 -27.734 -19.828 1 98.56 410 GLY A N 1
ATOM 3139 C CA . GLY A 1 410 ? 9.812 -26.5 -20.344 1 98.56 410 GLY A CA 1
ATOM 3140 C C . GLY A 1 410 ? 10.109 -26.25 -21.797 1 98.56 410 GLY A C 1
ATOM 3141 O O . GLY A 1 410 ? 9.766 -25.203 -22.344 1 98.56 410 GLY A O 1
ATOM 3142 N N . CYS A 1 411 ? 10.734 -27.234 -22.453 1 98.19 411 CYS A N 1
ATOM 3143 C CA . CYS A 1 411 ? 11 -27.094 -23.875 1 98.19 411 CYS A CA 1
ATOM 3144 C C . CYS A 1 411 ? 11.203 -28.469 -24.531 1 98.19 411 CYS A C 1
ATOM 3146 O O . CYS A 1 411 ? 11.461 -29.453 -23.828 1 98.19 411 CYS A O 1
ATOM 3148 N N . ILE A 1 412 ? 10.938 -28.5 -25.797 1 98.75 412 ILE A N 1
ATOM 3149 C CA . ILE A 1 412 ? 11.281 -29.641 -26.625 1 98.75 412 ILE A CA 1
ATOM 3150 C C . ILE A 1 412 ? 12.633 -29.406 -27.297 1 98.75 412 ILE A C 1
ATOM 3152 O O . ILE A 1 412 ? 12.719 -28.703 -28.312 1 98.75 412 ILE A O 1
ATOM 3156 N N . ASP A 1 413 ? 13.578 -30 -26.766 1 98.12 413 ASP A N 1
ATOM 3157 C CA . ASP A 1 413 ? 14.938 -29.875 -27.281 1 98.12 413 ASP A CA 1
ATOM 3158 C C . ASP A 1 413 ? 15.805 -31.047 -26.859 1 98.12 413 ASP A C 1
ATOM 3160 O O . ASP A 1 413 ? 15.461 -31.781 -25.938 1 98.12 413 ASP A O 1
ATOM 3164 N N . VAL A 1 414 ? 16.875 -31.203 -27.625 1 98.19 414 VAL A N 1
ATOM 3165 C CA . VAL A 1 414 ? 17.812 -32.281 -27.297 1 98.19 414 VAL A CA 1
ATOM 3166 C C . VAL A 1 414 ? 18.359 -32.094 -25.891 1 98.19 414 VAL A C 1
ATOM 3168 O O . VAL A 1 414 ? 18.797 -31 -25.531 1 98.19 414 VAL A O 1
ATOM 3171 N N . GLY A 1 415 ? 18.234 -33.156 -25.125 1 98.25 415 GLY A N 1
ATOM 3172 C CA . GLY A 1 415 ? 18.781 -33.094 -23.781 1 98.25 415 GLY A CA 1
ATOM 3173 C C . GLY A 1 415 ? 17.719 -32.844 -22.719 1 98.25 415 GLY A C 1
ATOM 3174 O O . GLY A 1 415 ? 17.938 -33.125 -21.531 1 98.25 415 GLY A O 1
ATOM 3175 N N . SER A 1 416 ? 16.547 -32.375 -23.078 1 98.69 416 SER A N 1
ATOM 3176 C CA . SER A 1 416 ? 15.453 -32.156 -22.156 1 98.69 416 SER A CA 1
ATOM 3177 C C . SER A 1 416 ? 14.789 -33.469 -21.75 1 98.69 416 SER A C 1
ATOM 3179 O O . SER A 1 416 ? 14.859 -34.438 -22.484 1 98.69 416 SER A O 1
ATOM 3181 N N . ASP A 1 417 ? 14.25 -33.469 -20.547 1 98.56 417 ASP A N 1
ATOM 3182 C CA . ASP A 1 417 ? 13.383 -34.594 -20.188 1 98.56 417 ASP A CA 1
ATOM 3183 C C . ASP A 1 417 ? 12.273 -34.781 -21.219 1 98.56 417 ASP A C 1
ATOM 3185 O O . ASP A 1 417 ? 11.766 -33.781 -21.781 1 98.56 417 ASP A O 1
ATOM 3189 N N . ALA A 1 418 ? 11.977 -36 -21.438 1 98.56 418 ALA A N 1
ATOM 3190 C CA . ALA A 1 418 ? 10.898 -36.281 -22.391 1 98.56 418 ALA A CA 1
ATOM 3191 C C . ALA A 1 418 ? 9.531 -36.094 -21.734 1 98.56 418 ALA A C 1
ATOM 3193 O O . ALA A 1 418 ? 8.711 -37 -21.703 1 98.56 418 ALA A O 1
ATOM 3194 N N . ASP A 1 419 ? 9.336 -35.031 -21.172 1 98.75 419 ASP A N 1
ATOM 3195 C CA . ASP A 1 419 ? 8.031 -34.531 -20.734 1 98.75 419 ASP A CA 1
ATOM 3196 C C . ASP A 1 419 ? 7.32 -33.812 -21.875 1 98.75 419 ASP A C 1
ATOM 3198 O O . ASP A 1 419 ? 7.578 -32.625 -22.109 1 98.75 419 ASP A O 1
ATOM 3202 N N . ILE A 1 420 ? 6.387 -34.469 -22.5 1 98.81 420 ILE A N 1
ATOM 3203 C CA . ILE A 1 420 ? 5.848 -34 -23.766 1 98.81 420 ILE A CA 1
ATOM 3204 C C . ILE A 1 420 ? 4.332 -34.188 -23.781 1 98.81 420 ILE A C 1
ATOM 3206 O O . ILE A 1 420 ? 3.814 -35.188 -23.297 1 98.81 420 ILE A O 1
ATOM 3210 N N . VAL A 1 421 ? 3.678 -33.219 -24.281 1 98.88 421 VAL A N 1
ATOM 3211 C CA . VAL A 1 421 ? 2.256 -33.344 -24.594 1 98.88 421 VAL A CA 1
ATOM 3212 C C . VAL A 1 421 ? 2.037 -33.25 -26.094 1 98.88 421 VAL A C 1
ATOM 3214 O O . VAL A 1 421 ? 2.508 -32.312 -26.734 1 98.88 421 VAL A O 1
ATOM 3217 N N . VAL A 1 422 ? 1.519 -34.281 -26.688 1 98.81 422 VAL A N 1
ATOM 3218 C CA . VAL A 1 422 ? 0.999 -34.188 -28.047 1 98.81 422 VAL A CA 1
ATOM 3219 C C . VAL A 1 422 ? -0.434 -33.656 -28.016 1 98.81 422 VAL A C 1
ATOM 3221 O O . VAL A 1 422 ? -1.361 -34.375 -27.641 1 98.81 422 VAL A O 1
ATOM 3224 N N . TRP A 1 423 ? -0.553 -32.438 -28.391 1 98.69 423 TRP A N 1
ATOM 3225 C CA . TRP A 1 423 ? -1.771 -31.641 -28.234 1 98.69 423 TRP A CA 1
ATOM 3226 C C . TRP A 1 423 ? -2.592 -31.656 -29.516 1 98.69 423 TRP A C 1
ATOM 3228 O O . TRP A 1 423 ? -2.084 -31.312 -30.594 1 98.69 423 TRP A O 1
ATOM 3238 N N . ASN A 1 424 ? -3.834 -32.125 -29.438 1 98.19 424 ASN A N 1
ATOM 3239 C CA . ASN A 1 424 ? -4.766 -32.125 -30.562 1 98.19 424 ASN A CA 1
ATOM 3240 C C . ASN A 1 424 ? -5.633 -30.875 -30.578 1 98.19 424 ASN A C 1
ATOM 3242 O O . ASN A 1 424 ? -6.625 -30.797 -29.844 1 98.19 424 ASN A O 1
ATOM 3246 N N . PRO A 1 425 ? -5.324 -29.906 -31.375 1 96.69 425 PRO A N 1
ATOM 3247 C CA . PRO A 1 425 ? -6.066 -28.641 -31.375 1 96.69 425 PRO A CA 1
ATOM 3248 C C . PRO A 1 425 ? -7.484 -28.797 -31.906 1 96.69 425 PRO A C 1
ATOM 3250 O O . PRO A 1 425 ? -8.305 -27.891 -31.766 1 96.69 425 PRO A O 1
ATOM 3253 N N . LYS A 1 426 ? -7.84 -29.922 -32.469 1 94.19 426 LYS A N 1
ATOM 3254 C CA . LYS A 1 426 ? -9.164 -30.156 -33.031 1 94.19 426 LYS A CA 1
ATOM 3255 C C . LYS A 1 426 ? -10.023 -31 -32.094 1 94.19 426 LYS A C 1
ATOM 3257 O O . LYS A 1 426 ? -11.242 -31.109 -32.281 1 94.19 426 LYS A O 1
ATOM 3262 N N . GLY A 1 427 ? -9.375 -31.609 -31.188 1 96.06 427 GLY A N 1
ATOM 3263 C CA . GLY A 1 427 ? -10.117 -32.406 -30.219 1 96.06 427 GLY A CA 1
ATOM 3264 C C . GLY A 1 427 ? -11.07 -31.578 -29.375 1 96.06 427 GLY A C 1
ATOM 3265 O O . GLY A 1 427 ? -10.812 -30.406 -29.109 1 96.06 427 GLY A O 1
ATOM 3266 N N . LYS A 1 428 ? -12.195 -32.219 -29.016 1 96 428 LYS A N 1
ATOM 3267 C CA . LYS A 1 428 ? -13.195 -31.562 -28.188 1 96 428 LYS A CA 1
ATOM 3268 C C . LYS A 1 428 ? -13.469 -32.344 -26.906 1 96 428 LYS A C 1
ATOM 3270 O O . LYS A 1 428 ? -13.391 -33.562 -26.891 1 96 428 LYS A O 1
ATOM 3275 N N . ARG A 1 429 ? -13.703 -31.562 -25.922 1 95.25 429 ARG A N 1
ATOM 3276 C CA . ARG A 1 429 ? -14.055 -32.156 -24.625 1 95.25 429 ARG A CA 1
ATOM 3277 C C . ARG A 1 429 ? -14.945 -31.203 -23.828 1 95.25 429 ARG A C 1
ATOM 3279 O O . ARG A 1 429 ? -14.766 -29.984 -23.875 1 95.25 429 ARG A O 1
ATOM 3286 N N . ILE A 1 430 ? -15.945 -31.781 -23.141 1 98.19 430 ILE A N 1
ATOM 3287 C CA . ILE A 1 430 ? -16.75 -31.031 -22.188 1 98.19 430 ILE A CA 1
ATOM 3288 C C . ILE A 1 430 ? -16.297 -31.359 -20.766 1 98.19 430 ILE A C 1
ATOM 3290 O O . ILE A 1 430 ? -16.281 -32.531 -20.359 1 98.19 430 ILE A O 1
ATOM 3294 N N . ILE A 1 431 ? -15.953 -30.375 -20.016 1 98.44 431 ILE A N 1
ATOM 3295 C CA . ILE A 1 431 ? -15.477 -30.578 -18.656 1 98.44 431 ILE A CA 1
ATOM 3296 C C . ILE A 1 431 ? -16.641 -30.984 -17.75 1 98.44 431 ILE A C 1
ATOM 3298 O O . ILE A 1 431 ? -17.719 -30.375 -17.812 1 98.44 431 ILE A O 1
ATOM 3302 N N . SER A 1 432 ? -16.406 -32.031 -17 1 98.38 432 SER A N 1
ATOM 3303 C CA . SER A 1 432 ? -17.438 -32.5 -16.094 1 98.38 432 SER A CA 1
ATOM 3304 C C . SER A 1 432 ? -16.844 -33.188 -14.883 1 98.38 432 SER A C 1
ATOM 3306 O O . SER A 1 432 ? -15.867 -33.938 -15.008 1 98.38 432 SER A O 1
ATOM 3308 N N . ALA A 1 433 ? -17.516 -33.031 -13.75 1 97.75 433 ALA A N 1
ATOM 3309 C CA . ALA A 1 433 ? -17.109 -33.719 -12.531 1 97.75 433 ALA A CA 1
ATOM 3310 C C . ALA A 1 433 ? -17.375 -35.219 -12.641 1 97.75 433 ALA A C 1
ATOM 3312 O O . ALA A 1 433 ? -16.766 -36.031 -11.938 1 97.75 433 ALA A O 1
ATOM 3313 N N . LYS A 1 434 ? -18.172 -35.625 -13.523 1 97.75 434 LYS A N 1
ATOM 3314 C CA . LYS A 1 434 ? -18.516 -37 -13.719 1 97.75 434 LYS A CA 1
ATOM 3315 C C . LYS A 1 434 ? -17.391 -37.75 -14.422 1 97.75 434 LYS A C 1
ATOM 3317 O O . LYS A 1 434 ? -17.266 -38.969 -14.289 1 97.75 434 LYS A O 1
ATOM 3322 N N . THR A 1 435 ? -16.609 -37.031 -15.164 1 96.94 435 THR A N 1
ATOM 3323 C CA . THR A 1 435 ? -15.656 -37.719 -16.031 1 96.94 435 THR A CA 1
ATOM 3324 C C . THR A 1 435 ? -14.227 -37.344 -15.664 1 96.94 435 THR A C 1
ATOM 3326 O O . THR A 1 435 ? -13.273 -37.969 -16.109 1 96.94 435 THR A O 1
ATOM 3329 N N . HIS A 1 436 ? -14.078 -36.25 -14.922 1 97.19 436 HIS A N 1
ATOM 3330 C CA . HIS A 1 436 ? -12.711 -35.844 -14.609 1 97.19 436 HIS A CA 1
ATOM 3331 C C . HIS A 1 436 ? -12.055 -36.875 -13.688 1 97.19 436 HIS A C 1
ATOM 3333 O O . HIS A 1 436 ? -12.719 -37.781 -13.172 1 97.19 436 HIS A O 1
ATOM 3339 N N . HIS A 1 437 ? -10.766 -36.812 -13.469 1 97.94 437 HIS A N 1
ATOM 3340 C CA . HIS A 1 437 ? -10.008 -37.812 -12.727 1 97.94 437 HIS A CA 1
ATOM 3341 C C . HIS A 1 437 ? -9.648 -37.312 -11.328 1 97.94 437 HIS A C 1
ATOM 3343 O O . HIS A 1 437 ? -8.961 -38 -10.578 1 97.94 437 HIS A O 1
ATOM 3349 N N . GLN A 1 438 ? -10.094 -36.125 -10.984 1 97.62 438 GLN A N 1
ATOM 3350 C CA . GLN A 1 438 ? -9.898 -35.562 -9.648 1 97.62 438 GLN A CA 1
ATOM 3351 C C . GLN A 1 438 ? -10.828 -36.219 -8.641 1 97.62 438 GLN A C 1
ATOM 3353 O O . GLN A 1 438 ? -11.836 -36.844 -9.016 1 97.62 438 GLN A O 1
ATOM 3358 N N . ALA A 1 439 ? -10.484 -36.125 -7.395 1 98 439 ALA A N 1
ATOM 3359 C CA . ALA A 1 439 ? -11.289 -36.75 -6.336 1 98 439 ALA A CA 1
ATOM 3360 C C . ALA A 1 439 ? -12.492 -35.875 -5.988 1 98 439 ALA A C 1
ATOM 3362 O O . ALA A 1 439 ? -13.492 -36.375 -5.465 1 98 439 ALA A O 1
ATOM 3363 N N . VAL A 1 440 ? -12.422 -34.656 -6.238 1 97.88 440 VAL A N 1
ATOM 3364 C CA . VAL A 1 440 ? -13.453 -33.688 -5.848 1 97.88 440 VAL A CA 1
ATOM 3365 C C . VAL A 1 440 ? -14.75 -33.969 -6.605 1 97.88 440 VAL A C 1
ATOM 3367 O O . VAL A 1 440 ? -14.719 -34.469 -7.734 1 97.88 440 VAL A O 1
ATOM 3370 N N . ASP A 1 441 ? -15.922 -33.594 -6.016 1 98.12 441 ASP A N 1
ATOM 3371 C CA . ASP A 1 441 ? -17.219 -34.031 -6.527 1 98.12 441 ASP A CA 1
ATOM 3372 C C . ASP A 1 441 ? -17.906 -32.906 -7.293 1 98.12 441 ASP A C 1
ATOM 3374 O O . ASP A 1 441 ? -19.109 -32.938 -7.531 1 98.12 441 ASP A O 1
ATOM 3378 N N . TYR A 1 442 ? -17.234 -31.859 -7.602 1 97.5 442 TYR A N 1
ATOM 3379 C CA . TYR A 1 442 ? -17.688 -30.766 -8.445 1 97.5 442 TYR A CA 1
ATOM 3380 C C . TYR A 1 442 ? -16.562 -30.25 -9.344 1 97.5 442 TYR A C 1
ATOM 3382 O O . TYR A 1 442 ? -15.414 -30.688 -9.211 1 97.5 442 TYR A O 1
ATOM 3390 N N . ASN A 1 443 ? -16.828 -29.469 -10.289 1 98.31 443 ASN A N 1
ATOM 3391 C CA . ASN A 1 443 ? -15.867 -28.766 -11.141 1 98.31 443 ASN A CA 1
ATOM 3392 C C . ASN A 1 443 ? -16.328 -27.344 -11.43 1 98.31 443 ASN A C 1
ATOM 3394 O O . ASN A 1 443 ? -17.438 -27.125 -11.922 1 98.31 443 ASN A O 1
ATOM 3398 N N . ILE A 1 444 ? -15.5 -26.391 -11.164 1 98.31 444 ILE A N 1
ATOM 3399 C CA . ILE A 1 444 ? -15.93 -25 -11.281 1 98.31 444 ILE A CA 1
ATOM 3400 C C . ILE A 1 444 ? -16.016 -24.609 -12.75 1 98.31 444 ILE A C 1
ATOM 3402 O O . ILE A 1 444 ? -16.562 -23.562 -13.094 1 98.31 444 ILE A O 1
ATOM 3406 N N . PHE A 1 445 ? -15.5 -25.469 -13.648 1 98.31 445 PHE A N 1
ATOM 3407 C CA . PHE A 1 445 ? -15.602 -25.25 -15.094 1 98.31 445 PHE A CA 1
ATOM 3408 C C . PHE A 1 445 ? -16.688 -26.141 -15.695 1 98.31 445 PHE A C 1
ATOM 3410 O O . PHE A 1 445 ? -16.688 -26.375 -16.906 1 98.31 445 PHE A O 1
ATOM 3417 N N . GLU A 1 446 ? -17.547 -26.672 -14.898 1 97.75 446 GLU A N 1
ATOM 3418 C CA . GLU A 1 446 ? -18.547 -27.641 -15.336 1 97.75 446 GLU A CA 1
ATOM 3419 C C . GLU A 1 446 ? -19.266 -27.156 -16.594 1 97.75 446 GLU A C 1
ATOM 3421 O O . GLU A 1 446 ? -19.781 -26.047 -16.641 1 97.75 446 GLU A O 1
ATOM 3426 N N . GLY A 1 447 ? -19.25 -28 -17.594 1 97.88 447 GLY A N 1
ATOM 3427 C CA . GLY A 1 447 ? -20.016 -27.734 -18.797 1 97.88 447 GLY A CA 1
ATOM 3428 C C . GLY A 1 447 ? -19.234 -26.953 -19.844 1 97.88 447 GLY A C 1
ATOM 3429 O O . GLY A 1 447 ? -19.688 -26.812 -20.984 1 97.88 447 GLY A O 1
ATOM 3430 N N . MET A 1 448 ? -18.062 -26.516 -19.531 1 97.81 448 MET A N 1
ATOM 3431 C CA . MET A 1 448 ? -17.25 -25.797 -20.5 1 97.81 448 MET A CA 1
ATOM 3432 C C . MET A 1 448 ? -16.781 -26.719 -21.625 1 97.81 448 MET A C 1
ATOM 3434 O O . MET A 1 448 ? -16.266 -27.797 -21.375 1 97.81 448 MET A O 1
ATOM 3438 N N . GLU A 1 449 ? -17.078 -26.312 -22.797 1 98.06 449 GLU A N 1
ATOM 3439 C CA . GLU A 1 449 ? -16.578 -27.031 -23.969 1 98.06 449 GLU A CA 1
ATOM 3440 C C . GLU A 1 449 ? -15.203 -26.5 -24.391 1 98.06 449 GLU A C 1
ATOM 3442 O O . GLU A 1 449 ? -15.047 -25.312 -24.656 1 98.06 449 GLU A O 1
ATOM 3447 N N . CYS A 1 450 ? -14.219 -27.375 -24.453 1 97.38 450 CYS A N 1
ATOM 3448 C CA . CYS A 1 450 ? -12.859 -27 -24.844 1 97.38 450 CYS A CA 1
ATOM 3449 C C . CYS A 1 450 ? -12.492 -27.609 -26.188 1 97.38 450 CYS A C 1
ATOM 3451 O O . CYS A 1 450 ? -12.875 -28.75 -26.484 1 97.38 450 CYS A O 1
ATOM 3453 N N . HIS A 1 451 ? -11.828 -26.828 -26.984 1 96.94 451 HIS A N 1
ATOM 3454 C CA . HIS A 1 451 ? -11.312 -27.25 -28.281 1 96.94 451 HIS A CA 1
ATOM 3455 C C . HIS A 1 451 ? -9.797 -27.375 -28.25 1 96.94 451 HIS A C 1
ATOM 3457 O O . HIS A 1 451 ? -9.086 -26.531 -28.812 1 96.94 451 HIS A O 1
ATOM 3463 N N . GLY A 1 452 ? -9.234 -28.375 -27.891 1 95.88 452 GLY A N 1
ATOM 3464 C CA . GLY A 1 452 ? -7.836 -28.688 -27.625 1 95.88 452 GLY A CA 1
ATOM 3465 C C . GLY A 1 452 ? -7.652 -29.625 -26.453 1 95.88 452 GLY A C 1
ATOM 3466 O O . GLY A 1 452 ? -8.039 -29.297 -25.328 1 95.88 452 GLY A O 1
ATOM 3467 N N . ILE A 1 453 ? -7.133 -30.766 -26.719 1 95.69 453 ILE A N 1
ATOM 3468 C CA . ILE A 1 453 ? -7.023 -31.781 -25.656 1 95.69 453 ILE A CA 1
ATOM 3469 C C . ILE A 1 453 ? -5.715 -32.562 -25.828 1 95.69 453 ILE A C 1
ATOM 3471 O O . ILE A 1 453 ? -5.168 -32.625 -26.922 1 95.69 453 ILE A O 1
ATOM 3475 N N . PRO A 1 454 ? -5.215 -33.062 -24.781 1 98.12 454 PRO A N 1
ATOM 3476 C CA . PRO A 1 454 ? -4.027 -33.938 -24.906 1 98.12 454 PRO A CA 1
ATOM 3477 C C . PRO A 1 454 ? -4.352 -35.312 -25.5 1 98.12 454 PRO A C 1
ATOM 3479 O O . PRO A 1 454 ? -5.113 -36.062 -24.906 1 98.12 454 PRO A O 1
ATOM 3482 N N . GLU A 1 455 ? -3.736 -35.594 -26.578 1 98.31 455 GLU A N 1
ATOM 3483 C CA . GLU A 1 455 ? -3.883 -36.906 -27.203 1 98.31 455 GLU A CA 1
ATOM 3484 C C . GLU A 1 455 ? -2.891 -37.906 -26.625 1 98.31 455 GLU A C 1
ATOM 3486 O O . GLU A 1 455 ? -3.229 -39.062 -26.422 1 98.31 455 GLU A O 1
ATOM 3491 N N . TYR A 1 456 ? -1.696 -37.469 -26.438 1 98.56 456 TYR A N 1
ATOM 3492 C CA . TYR A 1 456 ? -0.651 -38.188 -25.734 1 98.56 456 TYR A CA 1
ATOM 3493 C C . TYR A 1 456 ? 0.035 -37.312 -24.703 1 98.56 456 TYR A C 1
ATOM 3495 O O . TYR A 1 456 ? 0.24 -36.125 -24.922 1 98.56 456 TYR A O 1
ATOM 3503 N N . VAL A 1 457 ? 0.32 -37.906 -23.562 1 98.81 457 VAL A N 1
ATOM 3504 C CA . VAL A 1 457 ? 1.139 -37.219 -22.562 1 98.81 457 VAL A CA 1
ATOM 3505 C C . VAL A 1 457 ? 2.264 -38.156 -22.109 1 98.81 457 VAL A C 1
ATOM 3507 O O . VAL A 1 457 ? 2.014 -39.312 -21.719 1 98.81 457 VAL A O 1
ATOM 3510 N N . LEU A 1 458 ? 3.434 -37.719 -22.281 1 98.5 458 LEU A N 1
ATOM 3511 C CA . LEU A 1 458 ? 4.605 -38.469 -21.828 1 98.5 458 LEU A CA 1
ATOM 3512 C C . LEU A 1 458 ? 5.215 -37.844 -20.594 1 98.5 458 LEU A C 1
ATOM 3514 O O . LEU A 1 458 ? 5.43 -36.625 -20.547 1 98.5 458 LEU A O 1
ATOM 3518 N N . VAL A 1 459 ? 5.453 -38.625 -19.562 1 98.38 459 VAL A N 1
ATOM 3519 C CA . VAL A 1 459 ? 6.191 -38.219 -18.375 1 98.38 459 VAL A CA 1
ATOM 3520 C C . VAL A 1 459 ? 7.523 -38.969 -18.312 1 98.38 459 VAL A C 1
ATOM 3522 O O . VAL A 1 459 ? 7.559 -40.188 -18.094 1 98.38 459 VAL A O 1
ATOM 3525 N N . GLY A 1 460 ? 8.594 -38.25 -18.531 1 96.88 460 GLY A N 1
ATOM 3526 C CA . GLY A 1 460 ? 9.891 -38.906 -18.578 1 96.88 460 GLY A CA 1
ATOM 3527 C C . GLY A 1 460 ? 9.969 -40 -19.625 1 96.88 460 GLY A C 1
ATOM 3528 O O . GLY A 1 460 ? 10.508 -41.062 -19.359 1 96.88 460 GLY A O 1
ATOM 3529 N N . GLY A 1 461 ? 9.32 -39.812 -20.656 1 96.88 461 GLY A N 1
ATOM 3530 C CA . GLY A 1 461 ? 9.391 -40.75 -21.766 1 96.88 461 GLY A CA 1
ATOM 3531 C C . GLY A 1 461 ? 8.344 -41.844 -21.688 1 96.88 461 GLY A C 1
ATOM 3532 O O . GLY A 1 461 ? 8.164 -42.625 -22.625 1 96.88 461 GLY A O 1
ATOM 3533 N N . ARG A 1 462 ? 7.688 -41.938 -20.641 1 96.69 462 ARG A N 1
ATOM 3534 C CA . ARG A 1 462 ? 6.617 -42.906 -20.516 1 96.69 462 ARG A CA 1
ATOM 3535 C C . ARG A 1 462 ? 5.293 -42.344 -21.031 1 96.69 462 ARG A C 1
ATOM 3537 O O . ARG A 1 462 ? 4.887 -41.25 -20.625 1 96.69 462 ARG A O 1
ATOM 3544 N N . VAL A 1 463 ? 4.602 -43.094 -21.859 1 97.81 463 VAL A N 1
ATOM 3545 C CA . VAL A 1 463 ? 3.301 -42.656 -22.359 1 97.81 463 VAL A CA 1
ATOM 3546 C C . VAL A 1 463 ? 2.234 -42.875 -21.281 1 97.81 463 VAL A C 1
ATOM 3548 O O . VAL A 1 463 ? 1.838 -44 -21.031 1 97.81 463 VAL A O 1
ATOM 3551 N N . CYS A 1 464 ? 1.745 -41.844 -20.734 1 98.31 464 CYS A N 1
ATOM 3552 C CA . CYS A 1 464 ? 0.796 -41.906 -19.641 1 98.31 464 CYS A CA 1
ATOM 3553 C C . CYS A 1 464 ? -0.621 -41.625 -20.109 1 98.31 464 CYS A C 1
ATOM 3555 O O . CYS A 1 464 ? -1.593 -41.969 -19.438 1 98.31 464 CYS A O 1
ATOM 3557 N N . VAL A 1 465 ? -0.812 -40.844 -21.062 1 98.44 465 VAL A N 1
ATOM 3558 C CA . VAL A 1 465 ? -2.045 -40.719 -21.844 1 98.44 465 VAL A CA 1
ATOM 3559 C C . VAL A 1 465 ? -1.821 -41.219 -23.25 1 98.44 465 VAL A C 1
ATOM 3561 O O . VAL A 1 465 ? -0.907 -40.781 -23.953 1 98.44 465 VAL A O 1
ATOM 3564 N N . ASP A 1 466 ? -2.551 -42.156 -23.656 1 97.94 466 ASP A N 1
ATOM 3565 C CA . ASP A 1 466 ? -2.426 -42.812 -24.938 1 97.94 466 ASP A CA 1
ATOM 3566 C C . ASP A 1 466 ? -3.734 -42.75 -25.734 1 97.94 466 ASP A C 1
ATOM 3568 O O . ASP A 1 466 ? -4.668 -43.5 -25.469 1 97.94 466 ASP A O 1
ATOM 3572 N N . GLU A 1 467 ? -3.754 -41.875 -26.734 1 96.44 467 GLU A N 1
ATOM 3573 C CA . GLU A 1 467 ? -4.957 -41.594 -27.516 1 96.44 467 GLU A CA 1
ATOM 3574 C C . GLU A 1 467 ? -6.145 -41.281 -26.609 1 96.44 467 GLU A C 1
ATOM 3576 O O . GLU A 1 467 ? -7.207 -41.906 -26.734 1 96.44 467 GLU A O 1
ATOM 3581 N N . GLY A 1 468 ? -5.816 -40.5 -25.656 1 94.94 468 GLY A N 1
ATOM 3582 C CA . GLY A 1 468 ? -6.855 -40 -24.766 1 94.94 468 GLY A CA 1
ATOM 3583 C C . GLY A 1 468 ? -7.094 -40.875 -23.562 1 94.94 468 GLY A C 1
ATOM 3584 O O . GLY A 1 468 ? -7.793 -40.5 -22.625 1 94.94 468 GLY A O 1
ATOM 3585 N N . GLN A 1 469 ? -6.496 -42.062 -23.547 1 96.5 469 GLN A N 1
ATOM 3586 C CA . GLN A 1 469 ? -6.699 -42.969 -22.438 1 96.5 469 GLN A CA 1
ATOM 3587 C C . GLN A 1 469 ? -5.605 -42.812 -21.375 1 96.5 469 GLN A C 1
ATOM 3589 O O . GLN A 1 469 ? -4.418 -42.875 -21.703 1 96.5 469 GLN A O 1
ATOM 3594 N N . LEU A 1 470 ? -6.02 -42.625 -20.172 1 97.75 470 LEU A N 1
ATOM 3595 C CA . LEU A 1 470 ? -5.098 -42.406 -19.062 1 97.75 470 LEU A CA 1
ATOM 3596 C C . LEU A 1 470 ? -4.523 -43.719 -18.547 1 97.75 470 LEU A C 1
ATOM 3598 O O . LEU A 1 470 ? -5.273 -44.625 -18.188 1 97.75 470 LEU A O 1
ATOM 3602 N N . LYS A 1 471 ? -3.221 -43.844 -18.594 1 96.56 471 LYS A N 1
ATOM 3603 C CA . LYS A 1 471 ? -2.488 -45.031 -18.109 1 96.56 471 LYS A CA 1
ATOM 3604 C C . LYS A 1 471 ? -1.316 -44.594 -17.219 1 96.56 471 LYS A C 1
ATOM 3606 O O . LYS A 1 471 ? -0.17 -44.594 -17.672 1 96.56 471 LYS A O 1
ATOM 3611 N N . VAL A 1 472 ? -1.642 -44.406 -15.977 1 95.12 472 VAL A N 1
ATOM 3612 C CA . VAL A 1 472 ? -0.577 -43.938 -15.109 1 95.12 472 VAL A CA 1
ATOM 3613 C C . VAL A 1 472 ? -0.104 -45.062 -14.188 1 95.12 472 VAL A C 1
ATOM 3615 O O . VAL A 1 472 ? -0.808 -46.062 -14.008 1 95.12 472 VAL A O 1
ATOM 3618 N N . VAL A 1 473 ? 1.106 -44.875 -13.727 1 93.44 473 VAL A N 1
ATOM 3619 C CA . VAL A 1 473 ? 1.682 -45.781 -12.727 1 93.44 473 VAL A CA 1
ATOM 3620 C C . VAL A 1 473 ? 1.959 -45 -11.438 1 93.44 473 VAL A C 1
ATOM 3622 O O . VAL A 1 473 ? 2.697 -44 -11.445 1 93.44 473 VAL A O 1
ATOM 3625 N N . GLN A 1 474 ? 1.373 -45.469 -10.367 1 96 474 GLN A N 1
ATOM 3626 C CA . GLN A 1 474 ? 1.582 -44.875 -9.055 1 96 474 GLN A CA 1
ATOM 3627 C C . GLN A 1 474 ? 3.051 -44.938 -8.641 1 96 474 GLN A C 1
ATOM 3629 O O . GLN A 1 474 ? 3.666 -46 -8.695 1 96 474 GLN A O 1
ATOM 3634 N N . GLY A 1 475 ? 3.625 -43.781 -8.289 1 95.69 475 GLY A N 1
ATOM 3635 C CA . GLY A 1 475 ? 4.992 -43.719 -7.805 1 95.69 475 GLY A CA 1
ATOM 3636 C C . GLY A 1 475 ? 6.012 -43.531 -8.914 1 95.69 475 GLY A C 1
ATOM 3637 O O . GLY A 1 475 ? 7.219 -43.531 -8.656 1 95.69 475 GLY A O 1
ATOM 3638 N N . HIS A 1 476 ? 5.523 -43.344 -10.078 1 95.19 476 HIS A N 1
ATOM 3639 C CA . HIS A 1 476 ? 6.414 -43.188 -11.227 1 95.19 476 HIS A CA 1
ATOM 3640 C C . HIS A 1 476 ? 7.082 -41.812 -11.219 1 95.19 476 HIS A C 1
ATOM 3642 O O . HIS A 1 476 ? 8.219 -41.656 -11.68 1 95.19 476 HIS A O 1
ATOM 3648 N N . GLY A 1 477 ? 6.34 -40.75 -10.781 1 96.25 477 GLY A N 1
ATOM 3649 C CA . GLY A 1 477 ? 6.855 -39.406 -10.758 1 96.25 477 GLY A CA 1
ATOM 3650 C C . GLY A 1 477 ? 8.07 -39.25 -9.859 1 96.25 477 GLY A C 1
ATOM 3651 O O . GLY A 1 477 ? 8.227 -39.969 -8.883 1 96.25 477 GLY A O 1
ATOM 3652 N N . LYS A 1 478 ? 8.898 -38.281 -10.148 1 97 478 LYS A N 1
ATOM 3653 C CA . LYS A 1 478 ? 10.133 -38.031 -9.398 1 97 478 LYS A CA 1
ATOM 3654 C C . LYS A 1 478 ? 10.156 -36.625 -8.797 1 97 478 LYS A C 1
ATOM 3656 O O . LYS A 1 478 ? 9.555 -35.719 -9.352 1 97 478 LYS A O 1
ATOM 3661 N N . TYR A 1 479 ? 10.859 -36.594 -7.637 1 98.38 479 TYR A N 1
ATOM 3662 C CA . TYR A 1 479 ? 11.18 -35.25 -7.102 1 98.38 479 TYR A CA 1
ATOM 3663 C C . TYR A 1 479 ? 12.227 -34.562 -7.957 1 98.38 479 TYR A C 1
ATOM 3665 O O . TYR A 1 479 ? 13.273 -35.156 -8.273 1 98.38 479 TYR A O 1
ATOM 3673 N N . VAL A 1 480 ? 11.953 -33.344 -8.422 1 98.62 480 VAL A N 1
ATOM 3674 C CA . VAL A 1 480 ? 12.852 -32.562 -9.242 1 98.62 480 VAL A CA 1
ATOM 3675 C C . VAL A 1 480 ? 13.398 -31.391 -8.422 1 98.62 480 VAL A C 1
ATOM 3677 O O . VAL A 1 480 ? 12.672 -30.438 -8.125 1 98.62 480 VAL A O 1
ATOM 3680 N N . PRO A 1 481 ? 14.711 -31.422 -8.023 1 98.69 481 PRO A N 1
ATOM 3681 C CA . PRO A 1 481 ? 15.281 -30.281 -7.32 1 98.69 481 PRO A CA 1
ATOM 3682 C C . PRO A 1 481 ? 15.258 -29 -8.148 1 98.69 481 PRO A C 1
ATOM 3684 O O . PRO A 1 481 ? 15.477 -29.047 -9.367 1 98.69 481 PRO A O 1
ATOM 3687 N N . THR A 1 482 ? 15.016 -27.891 -7.543 1 98.81 482 THR A N 1
ATOM 3688 C CA . THR A 1 482 ? 15.07 -26.562 -8.148 1 98.81 482 THR A CA 1
ATOM 3689 C C . THR A 1 482 ? 16.25 -25.766 -7.602 1 98.81 482 THR A C 1
ATOM 3691 O O . THR A 1 482 ? 16.172 -25.203 -6.512 1 98.81 482 THR A O 1
ATOM 3694 N N . PRO A 1 483 ? 17.312 -25.703 -8.336 1 98.56 483 PRO A N 1
ATOM 3695 C CA . PRO A 1 483 ? 18.516 -25.031 -7.84 1 98.56 483 PRO A CA 1
ATOM 3696 C C . PRO A 1 483 ? 18.328 -23.516 -7.684 1 98.56 483 PRO A C 1
ATOM 3698 O O . PRO A 1 483 ? 17.531 -22.922 -8.414 1 98.56 483 PRO A O 1
ATOM 3701 N N . THR A 1 484 ? 19.094 -22.922 -6.828 1 98.5 484 THR A N 1
ATOM 3702 C CA . THR A 1 484 ? 19.047 -21.469 -6.621 1 98.5 484 THR A CA 1
ATOM 3703 C C . THR A 1 484 ? 19.797 -20.75 -7.734 1 98.5 484 THR A C 1
ATOM 3705 O O . THR A 1 484 ? 20.359 -21.375 -8.633 1 98.5 484 THR A O 1
ATOM 3708 N N . HIS A 1 485 ? 19.688 -19.406 -7.723 1 97.81 485 HIS A N 1
ATOM 3709 C CA . HIS A 1 485 ? 20.375 -18.516 -8.641 1 97.81 485 HIS A CA 1
ATOM 3710 C C . HIS A 1 485 ? 19.969 -18.781 -10.086 1 97.81 485 HIS A C 1
ATOM 3712 O O . HIS A 1 485 ? 20.828 -18.953 -10.953 1 97.81 485 HIS A O 1
ATOM 3718 N N . SER A 1 486 ? 18.672 -18.859 -10.266 1 97.62 486 SER A N 1
ATOM 3719 C CA . SER A 1 486 ? 18.156 -18.938 -11.633 1 97.62 486 SER A CA 1
ATOM 3720 C C . SER A 1 486 ? 18.719 -17.797 -12.484 1 97.62 486 SER A C 1
ATOM 3722 O O . SER A 1 486 ? 18.609 -16.625 -12.125 1 97.62 486 SER A O 1
ATOM 3724 N N . GLU A 1 487 ? 19.266 -18.141 -13.609 1 95.44 487 GLU A N 1
ATOM 3725 C CA . GLU A 1 487 ? 19.812 -17.125 -14.5 1 95.44 487 GLU A CA 1
ATOM 3726 C C . GLU A 1 487 ? 18.719 -16.188 -15 1 95.44 487 GLU A C 1
ATOM 3728 O O . GLU A 1 487 ? 18.938 -14.984 -15.156 1 95.44 487 GLU A O 1
ATOM 3733 N N . PHE A 1 488 ? 17.609 -16.719 -15.203 1 96.38 488 PHE A N 1
ATOM 3734 C CA . PHE A 1 488 ? 16.453 -15.969 -15.703 1 96.38 488 PHE A CA 1
ATOM 3735 C C . PHE A 1 488 ? 16.031 -14.898 -14.703 1 96.38 488 PHE A C 1
ATOM 3737 O O . PHE A 1 488 ? 15.609 -13.805 -15.094 1 96.38 488 PHE A O 1
ATOM 3744 N N . VAL A 1 489 ? 16.172 -15.172 -13.438 1 97.31 489 VAL A N 1
ATOM 3745 C CA . VAL A 1 489 ? 15.688 -14.289 -12.383 1 97.31 489 VAL A CA 1
ATOM 3746 C C . VAL A 1 489 ? 16.812 -13.367 -11.922 1 97.31 489 VAL A C 1
ATOM 3748 O O . VAL A 1 489 ? 16.594 -12.172 -11.711 1 97.31 489 VAL A O 1
ATOM 3751 N N . TYR A 1 490 ? 18.016 -13.867 -11.75 1 95.12 490 TYR A N 1
ATOM 3752 C CA . TYR A 1 490 ? 19.078 -13.125 -11.086 1 95.12 490 TYR A CA 1
ATOM 3753 C C . TYR A 1 490 ? 20.047 -12.539 -12.102 1 95.12 490 TYR A C 1
ATOM 3755 O O . TYR A 1 490 ? 20.859 -11.672 -11.758 1 95.12 490 TYR A O 1
ATOM 3763 N N . ASN A 1 491 ? 19.938 -12.984 -13.367 1 82.38 491 ASN A N 1
ATOM 3764 C CA . ASN A 1 491 ? 20.812 -12.375 -14.359 1 82.38 491 ASN A CA 1
ATOM 3765 C C . ASN A 1 491 ? 20.234 -11.07 -14.898 1 82.38 491 ASN A C 1
ATOM 3767 O O . ASN A 1 491 ? 19 -10.938 -15.016 1 82.38 491 ASN A O 1
ATOM 3771 N N . ASN A 1 492 ? 20.906 -9.977 -14.969 1 66.06 492 ASN A N 1
ATOM 3772 C CA . ASN A 1 492 ? 20.484 -8.625 -15.32 1 66.06 492 ASN A CA 1
ATOM 3773 C C . ASN A 1 492 ? 20.359 -8.453 -16.828 1 66.06 492 ASN A C 1
ATOM 3775 O O . ASN A 1 492 ? 20.656 -7.383 -17.375 1 66.06 492 ASN A O 1
ATOM 3779 N N . GLU A 1 493 ? 19.797 -9.5 -17.516 1 61.94 493 GLU A N 1
ATOM 3780 C CA . GLU A 1 493 ? 19.625 -9.266 -18.938 1 61.94 493 GLU A CA 1
ATOM 3781 C C . GLU A 1 493 ? 18.438 -8.344 -19.219 1 61.94 493 GLU A C 1
ATOM 3783 O O . GLU A 1 493 ? 17.438 -8.383 -18.5 1 61.94 493 GLU A O 1
ATOM 3788 N N . LYS A 1 494 ? 18.609 -7.461 -20.156 1 63.41 494 LYS A N 1
ATOM 3789 C CA . LYS A 1 494 ? 17.656 -6.406 -20.5 1 63.41 494 LYS A CA 1
ATOM 3790 C C . LYS A 1 494 ? 16.391 -6.984 -21.125 1 63.41 494 LYS A C 1
ATOM 3792 O O . LYS A 1 494 ? 16.469 -7.918 -21.922 1 63.41 494 LYS A O 1
ATOM 3797 N N . VAL A 1 495 ? 15.172 -6.73 -20.641 1 60.56 495 VAL A N 1
ATOM 3798 C CA . VAL A 1 495 ? 13.883 -7.199 -21.125 1 60.56 495 VAL A CA 1
ATOM 3799 C C . VAL A 1 495 ? 13.164 -6.066 -21.859 1 60.56 495 VAL A C 1
ATOM 3801 O O . VAL A 1 495 ? 13.219 -4.914 -21.438 1 60.56 495 VAL A O 1
ATOM 3804 N N . SER A 1 496 ? 12.734 -6.273 -23.188 1 50.56 496 SER A N 1
ATOM 3805 C CA . SER A 1 496 ? 11.93 -5.289 -23.906 1 50.56 496 SER A CA 1
ATOM 3806 C C . SER A 1 496 ? 10.445 -5.492 -23.641 1 50.56 496 SER A C 1
ATOM 3808 O O . SER A 1 496 ? 9.992 -6.625 -23.469 1 50.56 496 SER A O 1
ATOM 3810 N N . GLU A 1 497 ? 9.789 -4.578 -23.234 1 50.06 497 GLU A N 1
ATOM 3811 C CA . GLU A 1 497 ? 8.336 -4.641 -23.125 1 50.06 497 GLU A CA 1
ATOM 3812 C C . GLU A 1 497 ? 7.695 -5.086 -24.422 1 50.06 497 GLU A C 1
ATOM 3814 O O . GLU A 1 497 ? 8.062 -4.598 -25.5 1 50.06 497 GLU A O 1
ATOM 3819 N N . ILE A 1 498 ? 7.02 -6.246 -24.422 1 45.94 498 ILE A N 1
ATOM 3820 C CA . ILE A 1 498 ? 6.266 -6.652 -25.594 1 45.94 498 ILE A CA 1
ATOM 3821 C C . ILE A 1 498 ? 5.059 -5.73 -25.781 1 45.94 498 ILE A C 1
ATOM 3823 O O . ILE A 1 498 ? 4.223 -5.605 -24.891 1 45.94 498 ILE A O 1
ATOM 3827 N N . GLU A 1 499 ? 5.094 -4.809 -26.547 1 42.56 499 GLU A N 1
ATOM 3828 C CA . GLU A 1 499 ? 3.926 -4.004 -26.891 1 42.56 499 GLU A CA 1
ATOM 3829 C C . GLU A 1 499 ? 2.85 -4.855 -27.562 1 42.56 499 GLU A C 1
ATOM 3831 O O . GLU A 1 499 ? 3.123 -5.566 -28.531 1 42.56 499 GLU A O 1
ATOM 3836 N N . VAL A 1 500 ? 1.869 -5.281 -26.875 1 41.53 500 VAL A N 1
ATOM 3837 C CA . VAL A 1 500 ? 0.733 -5.879 -27.562 1 41.53 500 VAL A CA 1
ATOM 3838 C C . VAL A 1 500 ? 0.296 -4.977 -28.719 1 41.53 500 VAL A C 1
ATOM 3840 O O . VAL A 1 500 ? -0.075 -3.82 -28.5 1 41.53 500 VAL A O 1
ATOM 3843 N N . ILE A 1 501 ? 0.703 -5.219 -29.969 1 34.84 501 ILE A N 1
ATOM 3844 C CA . ILE A 1 501 ? 0.125 -4.594 -31.156 1 34.84 501 ILE A CA 1
ATOM 3845 C C . ILE A 1 501 ? -1.386 -4.812 -31.172 1 34.84 501 ILE A C 1
ATOM 3847 O O . ILE A 1 501 ? -1.856 -5.945 -31.016 1 34.84 501 ILE A O 1
ATOM 3851 N N . ASP A 1 502 ? -2.158 -3.852 -30.75 1 34.31 502 ASP A N 1
ATOM 3852 C CA . ASP A 1 502 ? -3.564 -3.893 -31.141 1 34.31 502 ASP A CA 1
ATOM 3853 C C . ASP A 1 502 ? -3.727 -4.422 -32.562 1 34.31 502 ASP A C 1
ATOM 3855 O O . ASP A 1 502 ? -3.543 -3.684 -33.531 1 34.31 502 ASP A O 1
ATOM 3859 N N . GLU A 1 503 ? -3.268 -5.566 -32.844 1 33.53 503 GLU A N 1
ATOM 3860 C CA . GLU A 1 503 ? -3.48 -6.188 -34.125 1 33.53 503 GLU A CA 1
ATOM 3861 C C . GLU A 1 503 ? -4.969 -6.379 -34.406 1 33.53 503 GLU A C 1
ATOM 3863 O O . GLU A 1 503 ? -5.34 -7.105 -35.344 1 33.53 503 GLU A O 1
ATOM 3868 N N . SER A 1 504 ? -5.938 -5.781 -33.812 1 30.55 504 SER A N 1
ATOM 3869 C CA . SER A 1 504 ? -7.168 -5.91 -34.594 1 30.55 504 SER A CA 1
ATOM 3870 C C . SER A 1 504 ? -6.945 -5.531 -36.062 1 30.55 504 SER A C 1
ATOM 3872 O O . SER A 1 504 ? -7.766 -5.848 -36.906 1 30.55 504 SER A O 1
ATOM 3874 N N . LYS A 1 505 ? -6.031 -4.566 -36.375 1 28.91 505 LYS A N 1
ATOM 3875 C CA . LYS A 1 505 ? -6.047 -4.348 -37.812 1 28.91 505 LYS A CA 1
ATOM 3876 C C . LYS A 1 505 ? -5.348 -5.488 -38.562 1 28.91 505 LYS A C 1
ATOM 3878 O O . LYS A 1 505 ? -5.75 -5.863 -39.656 1 28.91 505 LYS A O 1
ATOM 3883 N N . GLU A 1 506 ? -4.098 -5.797 -38.188 1 26.08 506 GLU A N 1
ATOM 3884 C CA . GLU A 1 506 ? -3.443 -6.633 -39.188 1 26.08 506 GLU A CA 1
ATOM 3885 C C . GLU A 1 506 ? -3.707 -8.109 -38.906 1 26.08 506 GLU A C 1
ATOM 3887 O O . GLU A 1 506 ? -3.168 -8.977 -39.625 1 26.08 506 GLU A O 1
ATOM 3892 N N . ILE A 1 507 ? -4.312 -8.477 -37.844 1 28.77 507 ILE A N 1
ATOM 3893 C CA . ILE A 1 507 ? -4.551 -9.922 -37.812 1 28.77 507 ILE A CA 1
ATOM 3894 C C . ILE A 1 507 ? -5.43 -10.336 -39 1 28.77 507 ILE A C 1
ATOM 3896 O O . ILE A 1 507 ? -6.172 -11.312 -38.906 1 28.77 507 ILE A O 1
ATOM 3900 N N . LYS A 1 508 ? -5.844 -9.203 -39.719 1 26.94 508 LYS A N 1
ATOM 3901 C CA . LYS A 1 508 ? -6.668 -9.734 -40.781 1 26.94 508 LYS A CA 1
ATOM 3902 C C . LYS A 1 508 ? -5.984 -10.922 -41.469 1 26.94 508 LYS A C 1
ATOM 3904 O O . LYS A 1 508 ? -6.641 -11.906 -41.812 1 26.94 508 LYS A O 1
ATOM 3909 N N . ALA A 1 509 ? -4.832 -10.57 -42.094 1 24.53 509 ALA A N 1
ATOM 3910 C CA . ALA A 1 509 ? -4.516 -11.352 -43.281 1 24.53 509 ALA A CA 1
ATOM 3911 C C . ALA A 1 509 ? -3.873 -12.688 -42.906 1 24.53 509 ALA A C 1
ATOM 3913 O O . ALA A 1 509 ? -3.518 -13.477 -43.781 1 24.53 509 ALA A O 1
ATOM 3914 N N . LEU A 1 510 ? -3.256 -12.711 -41.688 1 24.02 510 LEU A N 1
ATOM 3915 C CA . LEU A 1 510 ? -2.537 -13.984 -41.688 1 24.02 510 LEU A CA 1
ATOM 3916 C C . LEU A 1 510 ? -3.506 -15.156 -41.625 1 24.02 510 LEU A C 1
ATOM 3918 O O . LEU A 1 510 ? -3.912 -15.578 -40.531 1 24.02 510 LEU A O 1
ATOM 3922 N N . LYS A 1 511 ? -4.723 -14.875 -42.156 1 27.19 511 LYS A N 1
ATOM 3923 C CA . LYS A 1 511 ? -5.5 -16.078 -42.469 1 27.19 511 LYS A CA 1
ATOM 3924 C C . LYS A 1 511 ? -4.59 -17.25 -42.812 1 27.19 511 LYS A C 1
ATOM 3926 O O . LYS A 1 511 ? -3.748 -17.156 -43.719 1 27.19 511 LYS A O 1
ATOM 3931 N N . LEU A 1 512 ? -4.289 -18 -41.75 1 23.86 512 LEU A N 1
ATOM 3932 C CA . LEU A 1 512 ? -3.633 -19.297 -41.875 1 23.86 512 LEU A CA 1
ATOM 3933 C C . LEU A 1 512 ? -4.078 -19.984 -43.156 1 23.86 512 LEU A C 1
ATOM 3935 O O . LEU A 1 512 ? -5.246 -20.359 -43.312 1 23.86 512 LEU A O 1
ATOM 3939 N N . GLN A 1 513 ? -3.863 -19.312 -44.312 1 26.56 513 GLN A N 1
ATOM 3940 C CA . GLN A 1 513 ? -4.086 -20.047 -45.531 1 26.56 513 GLN A CA 1
ATOM 3941 C C . GLN A 1 513 ? -3.602 -21.5 -45.406 1 26.56 513 GLN A C 1
ATOM 3943 O O . GLN A 1 513 ? -2.398 -21.734 -45.312 1 26.56 513 GLN A O 1
ATOM 3948 N N . ILE A 1 514 ? -4.242 -22.188 -44.5 1 25.48 514 ILE A N 1
ATOM 3949 C CA . ILE A 1 514 ? -4.031 -23.625 -44.625 1 25.48 514 ILE A CA 1
ATOM 3950 C C . ILE A 1 514 ? -4.094 -24.016 -46.094 1 25.48 514 ILE A C 1
ATOM 3952 O O . ILE A 1 514 ? -5.102 -23.781 -46.781 1 25.48 514 ILE A O 1
ATOM 3956 N N . SER A 1 515 ? -3.08 -23.766 -46.812 1 25.02 515 SER A N 1
ATOM 3957 C CA . SER A 1 515 ? -2.98 -24.141 -48.219 1 25.02 515 SER A CA 1
ATOM 3958 C C . SER A 1 515 ? -3.695 -25.453 -48.5 1 25.02 515 SER A C 1
ATOM 3960 O O . SER A 1 515 ? -3.652 -26.375 -47.688 1 25.02 515 SER A O 1
ATOM 3962 N N . PRO A 1 516 ? -4.875 -25.406 -49.156 1 26.02 516 PRO A N 1
ATOM 3963 C CA . PRO A 1 516 ? -5.566 -26.641 -49.531 1 26.02 516 PRO A CA 1
ATOM 3964 C C . PRO A 1 516 ? -4.602 -27.75 -49.938 1 26.02 516 PRO A C 1
ATOM 3966 O O . PRO A 1 516 ? -3.461 -27.484 -50.312 1 26.02 516 PRO A O 1
ATOM 3969 N N . PRO A 1 517 ? -4.867 -28.953 -49.5 1 21.23 517 PRO A N 1
ATOM 3970 C CA . PRO A 1 517 ? -3.996 -30.078 -49.844 1 21.23 517 PRO A CA 1
ATOM 3971 C C . PRO A 1 517 ? -3.537 -30.047 -51.312 1 21.23 517 PRO A C 1
ATOM 3973 O O . PRO A 1 517 ? -4.363 -29.953 -52.219 1 21.23 517 PRO A O 1
ATOM 3976 N N . SER A 1 518 ? -2.66 -29.125 -51.688 1 22.33 518 SER A N 1
ATOM 3977 C CA . SER A 1 518 ? -2.189 -29.203 -53.094 1 22.33 518 SER A CA 1
ATOM 3978 C C . SER A 1 518 ? -2.066 -30.656 -53.562 1 22.33 518 SER A C 1
ATOM 3980 O O . SER A 1 518 ? -1.487 -31.484 -52.844 1 22.33 518 SER A O 1
ATOM 3982 N N . SER A 1 519 ? -3.086 -31.125 -54.281 1 20.73 519 SER A N 1
ATOM 3983 C CA . SER A 1 519 ? -3.01 -32.375 -55.031 1 20.73 519 SER A CA 1
ATOM 3984 C C . SER A 1 519 ? -1.664 -32.531 -55.719 1 20.73 519 SER A C 1
ATOM 3986 O O . SER A 1 519 ? -1.395 -31.859 -56.719 1 20.73 519 SER A O 1
ATOM 3988 N N . VAL A 1 520 ? -0.565 -32.375 -54.938 1 21.36 520 VAL A N 1
ATOM 3989 C CA . VAL A 1 520 ? 0.65 -32.719 -55.656 1 21.36 520 VAL A CA 1
ATOM 3990 C C . VAL A 1 520 ? 0.418 -34 -56.5 1 21.36 520 VAL A C 1
ATOM 3992 O O . VAL A 1 520 ? 0.116 -35.062 -55.938 1 21.36 520 VAL A O 1
ATOM 3995 N N . THR A 1 521 ? -0.292 -33.844 -57.656 1 20.92 521 THR A N 1
ATOM 3996 C CA . THR A 1 521 ? -0.234 -34.938 -58.656 1 20.92 521 THR A CA 1
ATOM 3997 C C . THR A 1 521 ? 1.188 -35.469 -58.781 1 20.92 521 THR A C 1
ATOM 3999 O O . THR A 1 521 ? 2.113 -34.719 -59.094 1 20.92 521 THR A O 1
ATOM 4002 N N . SER A 1 522 ? 1.546 -36.406 -57.875 1 20.56 522 SER A N 1
ATOM 4003 C CA . SER A 1 522 ? 2.779 -37.156 -58.031 1 20.56 522 SER A CA 1
ATOM 4004 C C . SER A 1 522 ? 2.994 -37.594 -59.5 1 20.56 522 SER A C 1
ATOM 4006 O O . SER A 1 522 ? 2.156 -38.281 -60.062 1 20.56 522 SER A O 1
ATOM 4008 N N . ASP A 1 523 ? 3.299 -36.594 -60.375 1 20.02 523 ASP A N 1
ATOM 4009 C CA . ASP A 1 523 ? 3.699 -37.188 -61.625 1 20.02 523 ASP A CA 1
ATOM 4010 C C . ASP A 1 523 ? 4.598 -38.406 -61.406 1 20.02 523 ASP A C 1
ATOM 4012 O O . ASP A 1 523 ? 5.66 -38.312 -60.781 1 20.02 523 ASP A O 1
ATOM 4016 N N . VAL A 1 524 ? 3.908 -39.531 -61.375 1 22.66 524 VAL A N 1
ATOM 4017 C CA . VAL A 1 524 ? 4.41 -40.906 -61.375 1 22.66 524 VAL A CA 1
ATOM 4018 C C . VAL A 1 524 ? 5.5 -41.062 -62.438 1 22.66 524 VAL A C 1
ATOM 4020 O O . VAL A 1 524 ? 5.211 -41.125 -63.625 1 22.66 524 VAL A O 1
ATOM 4023 N N . SER A 1 525 ? 6.523 -40.219 -62.562 1 19.11 525 SER A N 1
ATOM 4024 C CA . SER A 1 525 ? 7.488 -40.75 -63.531 1 19.11 525 SER A CA 1
ATOM 4025 C C . SER A 1 525 ? 7.73 -42.219 -63.312 1 19.11 525 SER A C 1
ATOM 4027 O O . SER A 1 525 ? 7.527 -42.75 -62.219 1 19.11 525 SER A O 1
ATOM 4029 N N . THR A 1 526 ? 8.336 -42.906 -64.438 1 17.34 526 THR A N 1
ATOM 4030 C CA . THR A 1 526 ? 8.484 -44.25 -64.938 1 17.34 526 THR A CA 1
ATOM 4031 C C . THR A 1 526 ? 9.062 -45.156 -63.844 1 17.34 526 THR A C 1
ATOM 4033 O O . THR A 1 526 ? 10.133 -44.875 -63.312 1 17.34 526 THR A O 1
ATOM 4036 N N . CYS A 1 527 ? 8.195 -45.969 -63.281 1 18.44 527 CYS A N 1
ATOM 4037 C CA . CYS A 1 527 ? 8.109 -47.125 -62.406 1 18.44 527 CYS A CA 1
ATOM 4038 C C . CYS A 1 527 ? 8.969 -48.281 -62.938 1 18.44 527 CYS A C 1
ATOM 4040 O O . CYS A 1 527 ? 8.656 -49.438 -62.75 1 18.44 527 CYS A O 1
ATOM 4042 N N . THR A 1 528 ? 10.062 -47.875 -63.781 1 15.84 528 THR A N 1
ATOM 4043 C CA . THR A 1 528 ? 10.445 -49.094 -64.5 1 15.84 528 THR A CA 1
ATOM 4044 C C . THR A 1 528 ? 10.5 -50.281 -63.531 1 15.84 528 THR A C 1
ATOM 4046 O O . THR A 1 528 ? 10.695 -50.094 -62.344 1 15.84 528 THR A O 1
ATOM 4049 N N . LYS A 1 529 ? 10.547 -51.5 -64.312 1 17.28 529 LYS A N 1
ATOM 4050 C CA . LYS A 1 529 ? 10.484 -52.969 -64.375 1 17.28 529 LYS A CA 1
ATOM 4051 C C . LYS A 1 529 ? 11.391 -53.594 -63.312 1 17.28 529 LYS A C 1
ATOM 4053 O O . LYS A 1 529 ? 12.297 -52.938 -62.812 1 17.28 529 LYS A O 1
ATOM 4058 N N . SER A 1 530 ? 12.117 -54.688 -63.719 1 15.54 530 SER A N 1
ATOM 4059 C CA . SER A 1 530 ? 11.641 -56.062 -63.719 1 15.54 530 SER A CA 1
ATOM 4060 C C . SER A 1 530 ? 12.508 -56.938 -62.844 1 15.54 530 SER A C 1
ATOM 4062 O O . SER A 1 530 ? 12.086 -58.031 -62.406 1 15.54 530 SER A O 1
ATOM 4064 N N . PRO A 1 531 ? 13.906 -56.719 -62.781 1 16.17 531 PRO A N 1
ATOM 4065 C CA . PRO A 1 531 ? 14.43 -58.094 -62.906 1 16.17 531 PRO A CA 1
ATOM 4066 C C . PRO A 1 531 ? 14.039 -58.969 -61.75 1 16.17 531 PRO A C 1
ATOM 4068 O O . PRO A 1 531 ? 13.836 -58.5 -60.625 1 16.17 531 PRO A O 1
ATOM 4071 N N . MET A 1 532 ? 13.555 -60.25 -62.125 1 15.41 532 MET A N 1
ATOM 4072 C CA . MET A 1 532 ? 12.969 -61.469 -61.562 1 15.41 532 MET A CA 1
ATOM 4073 C C . MET A 1 532 ? 13.875 -62.094 -60.5 1 15.41 532 MET A C 1
ATOM 4075 O O . MET A 1 532 ? 13.391 -62.531 -59.469 1 15.41 532 MET A O 1
ATOM 4079 N N . ILE A 1 533 ? 15.281 -62.344 -60.812 1 15.46 533 ILE A N 1
ATOM 4080 C CA . ILE A 1 533 ? 15.609 -63.75 -61 1 15.46 533 ILE A CA 1
ATOM 4081 C C . ILE A 1 533 ? 15.68 -64.438 -59.625 1 15.46 533 ILE A C 1
ATOM 4083 O O . ILE A 1 533 ? 15.008 -65.438 -59.406 1 15.46 533 ILE A O 1
ATOM 4087 N N . HIS A 1 534 ? 16.891 -65.062 -59.5 1 14.8 534 HIS A N 1
ATOM 4088 C CA . HIS A 1 534 ? 17.078 -66.5 -59.312 1 14.8 534 HIS A CA 1
ATOM 4089 C C . HIS A 1 534 ? 16.781 -66.875 -57.844 1 14.8 534 HIS A C 1
ATOM 4091 O O . HIS A 1 534 ? 16.703 -66 -56.969 1 14.8 534 HIS A O 1
ATOM 4097 N N . THR A 1 535 ? 17.438 -67.938 -57.531 1 14.7 535 THR A N 1
ATOM 4098 C CA . THR A 1 535 ? 17.266 -69.375 -57.281 1 14.7 535 THR A CA 1
ATOM 4099 C C . THR A 1 535 ? 17.234 -69.688 -55.781 1 14.7 535 THR A C 1
ATOM 4101 O O . THR A 1 535 ? 16.266 -70.25 -55.281 1 14.7 535 THR A O 1
ATOM 4104 N N . GLY A 1 536 ? 18.266 -70.5 -55.406 1 13.89 536 GLY A N 1
ATOM 4105 C CA . GLY A 1 536 ? 18.234 -71.875 -54.906 1 13.89 536 GLY A CA 1
ATOM 4106 C C . GLY A 1 536 ? 18.219 -71.938 -53.406 1 13.89 536 GLY A C 1
ATOM 4107 O O . GLY A 1 536 ? 17.469 -72.75 -52.812 1 13.89 536 GLY A O 1
ATOM 4108 N N . LYS A 1 537 ? 19.391 -71.5 -52.781 1 14.77 537 LYS A N 1
ATOM 4109 C CA . LYS A 1 537 ? 20.094 -72.562 -52.125 1 14.77 53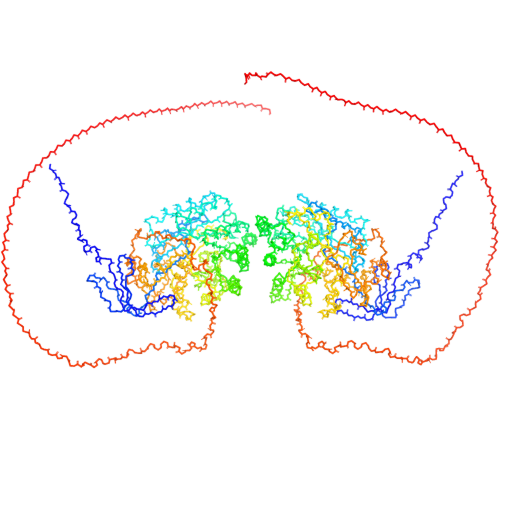7 LYS A CA 1
ATOM 4110 C C . LYS A 1 537 ? 19.328 -73.125 -50.906 1 14.77 537 LYS A C 1
ATOM 4112 O O . LYS A 1 537 ? 18.609 -72.312 -50.25 1 14.77 537 LYS A O 1
ATOM 4117 N N . GLY A 1 538 ? 19.641 -74.375 -50.688 1 14.22 538 GLY A N 1
ATOM 4118 C CA . GLY A 1 538 ? 19.266 -75.625 -50.125 1 14.22 538 GLY A CA 1
ATOM 4119 C C . GLY A 1 538 ? 19.078 -75.625 -48.625 1 14.22 538 GLY A C 1
ATOM 4120 O O . GLY A 1 538 ? 19.266 -74.562 -48 1 14.22 538 GLY A O 1
ATOM 4121 N N . MET A 1 539 ? 19.703 -76.688 -47.938 1 14.19 539 MET A N 1
ATOM 4122 C CA . MET A 1 539 ? 19.281 -77.812 -47.156 1 14.19 539 MET A CA 1
ATOM 4123 C C . MET A 1 539 ? 19.438 -77.562 -45.656 1 14.19 539 MET A C 1
ATOM 4125 O O . MET A 1 539 ? 18.656 -78.062 -44.844 1 14.19 539 MET A O 1
ATOM 4129 N N . ARG A 1 540 ? 20.672 -77.062 -45.219 1 14.27 540 ARG A N 1
ATOM 4130 C CA . ARG A 1 540 ? 21.359 -78.062 -44.375 1 14.27 540 ARG A CA 1
ATOM 4131 C C . ARG A 1 540 ? 20.484 -78.438 -43.188 1 14.27 540 ARG A C 1
ATOM 4133 O O . ARG A 1 540 ? 19.641 -77.688 -42.75 1 14.27 540 ARG A O 1
ATOM 4140 N N . MET A 1 541 ? 21.047 -79.5 -42.469 1 13.95 541 MET A N 1
ATOM 4141 C CA . MET A 1 541 ? 20.844 -80.812 -41.812 1 13.95 541 MET A CA 1
ATOM 4142 C C . MET A 1 541 ? 20.375 -80.625 -40.375 1 13.95 541 MET A C 1
ATOM 4144 O O . MET A 1 541 ? 19.359 -81.188 -39.969 1 13.95 541 MET A O 1
ATOM 4148 N N . GLU A 1 542 ? 21.281 -81.188 -39.406 1 14.06 542 GLU A N 1
ATOM 4149 C CA . GLU A 1 542 ? 21.188 -82.375 -38.562 1 14.06 542 GLU A CA 1
ATOM 4150 C C . GLU A 1 542 ? 20.609 -82.062 -37.188 1 14.06 542 GLU A C 1
ATOM 4152 O O . GLU A 1 542 ? 20.266 -80.938 -36.906 1 14.06 542 GLU A O 1
ATOM 4157 N N . GLY A 1 543 ? 21.516 -82.438 -36.125 1 14.28 543 GLY A N 1
ATOM 4158 C CA . GLY A 1 543 ? 21.438 -83.562 -35.188 1 14.28 543 GLY A CA 1
ATOM 4159 C C . GLY A 1 543 ? 20.672 -83.25 -33.906 1 14.28 543 GLY A C 1
ATOM 4160 O O . GLY A 1 543 ? 20.391 -82.062 -33.625 1 14.28 543 GLY A O 1
ATOM 4161 N N . GLN A 1 544 ? 20.578 -84.312 -32.844 1 13.88 544 GLN A N 1
ATOM 4162 C CA . GLN A 1 544 ? 19.875 -85.188 -31.906 1 13.88 544 GLN A CA 1
ATOM 4163 C C . GLN A 1 544 ? 20.016 -84.688 -30.484 1 13.88 544 GLN A C 1
ATOM 4165 O O . GLN A 1 544 ? 19.156 -84.938 -29.625 1 13.88 544 GLN A O 1
ATOM 4170 N N . ARG A 1 545 ? 21.203 -84.125 -30 1 14.1 545 ARG A N 1
ATOM 4171 C CA . ARG A 1 545 ? 21.688 -84.875 -28.828 1 14.1 545 ARG A CA 1
ATOM 4172 C C . ARG A 1 545 ? 20.688 -84.812 -27.688 1 14.1 545 ARG A C 1
ATOM 4174 O O . ARG A 1 545 ? 19.938 -83.875 -27.547 1 14.1 545 ARG A O 1
ATOM 4181 N N . ASP A 1 546 ? 20.891 -85.938 -26.734 1 14.09 546 ASP A N 1
ATOM 4182 C CA . ASP A 1 546 ? 20.391 -86.938 -25.781 1 14.09 546 ASP A CA 1
ATOM 4183 C C . ASP A 1 546 ? 20.016 -86.25 -24.453 1 14.09 546 ASP A C 1
ATOM 4185 O O . ASP A 1 546 ? 18.891 -86.438 -23.984 1 14.09 546 ASP A O 1
ATOM 4189 N N . LEU A 1 547 ? 20.844 -86.75 -23.312 1 14.12 547 LEU A N 1
ATOM 4190 C CA . LEU A 1 547 ? 20.562 -87.688 -22.203 1 14.12 547 LEU A CA 1
ATOM 4191 C C . LEU A 1 547 ? 20.109 -86.875 -20.969 1 14.12 547 LEU A C 1
ATOM 4193 O O . LEU A 1 547 ? 19.062 -87.188 -20.391 1 14.12 547 LEU A O 1
ATOM 4197 N N . GLN A 1 548 ? 21.047 -87 -19.766 1 14.2 548 GLN A N 1
ATOM 4198 C CA . GLN A 1 548 ? 20.984 -87.75 -18.531 1 14.2 548 GLN A CA 1
ATOM 4199 C C . GLN A 1 548 ? 20.359 -87 -17.391 1 14.2 548 GLN A C 1
ATOM 4201 O O . GLN A 1 548 ? 20.234 -85.75 -17.5 1 14.2 548 GLN A O 1
ATOM 4206 N N . SER A 1 549 ? 20.891 -87.375 -15.961 1 14.01 549 SER A N 1
ATOM 4207 C CA . SER A 1 549 ? 20.5 -88.062 -14.711 1 14.01 549 SER A CA 1
ATOM 4208 C C . SER A 1 549 ? 20.156 -87 -13.641 1 14.01 549 SER A C 1
ATOM 4210 O O . SER A 1 549 ? 19.078 -87.062 -13.039 1 14.01 549 SER A O 1
ATOM 4212 N N . SER A 1 550 ? 21.172 -86.75 -12.602 1 14.45 550 SER A N 1
ATOM 4213 C CA . SER A 1 550 ? 21.188 -87.312 -11.234 1 14.45 550 SER A CA 1
ATOM 4214 C C . SER A 1 550 ? 20.422 -86.375 -10.289 1 14.45 550 SER A C 1
ATOM 4216 O O . SER A 1 550 ? 20.172 -85.188 -10.617 1 14.45 550 SER A O 1
ATOM 4218 N N . THR A 1 551 ? 20.781 -86.562 -8.773 1 14.02 551 THR A N 1
ATOM 4219 C CA . THR A 1 551 ? 20.406 -87 -7.449 1 14.02 551 THR A CA 1
ATOM 4220 C C . THR A 1 551 ? 20.078 -85.875 -6.52 1 14.02 551 THR A C 1
ATOM 4222 O O . THR A 1 551 ? 19.031 -85.812 -5.879 1 14.02 551 THR A O 1
ATOM 4225 N N . PHE A 1 552 ? 21.109 -85.5 -5.508 1 14.53 552 PHE A N 1
ATOM 4226 C CA . PHE A 1 552 ? 21.047 -85.75 -4.078 1 14.53 552 PHE A CA 1
ATOM 4227 C C . PHE A 1 552 ? 20.25 -84.688 -3.35 1 14.53 552 PHE A C 1
ATOM 4229 O O . PHE A 1 552 ? 20 -83.625 -3.9 1 14.53 552 PHE A O 1
ATOM 4236 N N . SER A 1 553 ? 20.703 -84.438 -1.942 1 13.86 553 SER A N 1
ATOM 4237 C CA . SER A 1 553 ? 20.406 -84.812 -0.556 1 13.86 553 SER A CA 1
ATOM 4238 C C . SER A 1 553 ? 19.906 -83.625 0.222 1 13.86 553 SER A C 1
ATOM 4240 O O . SER A 1 553 ? 18.859 -83.688 0.884 1 13.86 553 SER A O 1
ATOM 4242 N N . ILE A 1 554 ? 20.875 -82.938 1.116 1 14.57 554 ILE A N 1
ATOM 4243 C CA . ILE A 1 554 ? 21 -83.062 2.564 1 14.57 554 ILE A CA 1
ATOM 4244 C C . ILE A 1 554 ? 20.125 -82 3.24 1 14.57 554 ILE A C 1
ATOM 4246 O O . ILE A 1 554 ? 19.766 -81 2.629 1 14.57 554 ILE A O 1
ATOM 4250 N N . SER A 1 555 ? 20.641 -81.625 4.551 1 13.96 555 SER A N 1
ATOM 4251 C CA . SER A 1 555 ? 20.359 -81.812 5.969 1 13.96 555 SER A CA 1
ATOM 4252 C C . SER A 1 555 ? 19.641 -80.562 6.559 1 13.96 555 SER A C 1
ATOM 4254 O O . SER A 1 555 ? 18.578 -80.75 7.176 1 13.96 555 SER A O 1
ATOM 4256 N N . SER A 1 556 ? 20.469 -79.875 7.531 1 14 556 SER A N 1
ATOM 4257 C CA . SER A 1 556 ? 20.391 -79.875 8.984 1 14 556 SER A CA 1
ATOM 4258 C C . SER A 1 556 ? 19.453 -78.75 9.5 1 14 556 SER A C 1
ATOM 4260 O O . SER A 1 556 ? 19.078 -77.875 8.766 1 14 556 SER A O 1
ATOM 4262 N N . GLU A 1 557 ? 19.922 -78.25 10.766 1 14.47 557 GLU A N 1
ATOM 4263 C CA . GLU A 1 557 ? 19.516 -78.312 12.164 1 14.47 557 GLU A CA 1
ATOM 4264 C C . GLU A 1 557 ? 18.656 -77.125 12.555 1 14.47 557 GLU A C 1
ATOM 4266 O O . GLU A 1 557 ? 18.375 -76.25 11.719 1 14.47 557 GLU A O 1
ATOM 4271 N N . PHE A 1 558 ? 19.219 -76.5 13.719 1 14.38 558 PHE A N 1
ATOM 4272 C CA . PHE A 1 558 ? 18.844 -76.5 15.125 1 14.38 558 PHE A CA 1
ATOM 4273 C C . PHE A 1 558 ? 17.922 -75.312 15.461 1 14.38 558 PHE A C 1
ATOM 4275 O O . PHE A 1 558 ? 17.75 -74.438 14.648 1 14.38 558 PHE A O 1
ATOM 4282 N N . ASN A 1 559 ? 18.406 -74.562 16.594 1 13.91 559 ASN A N 1
ATOM 4283 C CA . ASN A 1 559 ? 17.969 -74.5 17.984 1 13.91 559 ASN A CA 1
ATOM 4284 C C . ASN A 1 559 ? 17.016 -73.312 18.25 1 13.91 559 ASN A C 1
ATOM 4286 O O . ASN A 1 559 ? 15.906 -73.562 18.75 1 13.91 559 ASN A O 1
ATOM 4290 N N . ASP A 1 560 ? 17.516 -72.438 19.203 1 14.54 560 ASP A N 1
ATOM 4291 C CA . ASP A 1 560 ? 17.125 -72.312 20.609 1 14.54 560 ASP A CA 1
ATOM 4292 C C . ASP A 1 560 ? 15.977 -71.375 20.797 1 14.54 560 ASP A C 1
ATOM 4294 O O . ASP A 1 560 ? 15.766 -70.438 19.984 1 14.54 560 ASP A O 1
ATOM 4298 N N . PRO A 1 561 ? 15.859 -71.062 22.188 1 14.66 561 PRO A N 1
ATOM 4299 C CA . PRO A 1 561 ? 14.852 -71.062 23.25 1 14.66 561 PRO A CA 1
ATOM 4300 C C . PRO A 1 561 ? 14.125 -69.688 23.375 1 14.66 561 PRO A C 1
ATOM 4302 O O . PRO A 1 561 ? 12.891 -69.688 23.359 1 14.66 561 PRO A O 1
ATOM 4305 N N . VAL A 1 562 ? 14.703 -68.875 24.406 1 13.84 562 VAL A N 1
ATOM 4306 C CA . VAL A 1 562 ? 14.133 -68.688 25.734 1 13.84 562 VAL A CA 1
ATOM 4307 C C . VAL A 1 562 ? 13.125 -67.562 25.719 1 13.84 562 VAL A C 1
ATOM 4309 O O . VAL A 1 562 ? 11.953 -67.75 26.078 1 13.84 562 VAL A O 1
ATOM 4312 N N . LYS A 1 563 ? 13.508 -66.5 26.75 1 14.79 563 LYS A N 1
ATOM 4313 C CA . LYS A 1 563 ? 12.93 -66.25 28.062 1 14.79 563 LYS A CA 1
ATOM 4314 C C . LYS A 1 563 ? 11.797 -65.188 27.953 1 14.79 563 LYS A C 1
ATOM 4316 O O . LYS A 1 563 ? 11.727 -64.438 27 1 14.79 563 LYS A O 1
ATOM 4321 N N . LYS A 1 564 ? 11.711 -64.438 29.234 1 14.68 564 LYS A N 1
ATOM 4322 C CA . LYS A 1 564 ? 10.852 -64.375 30.406 1 14.68 564 LYS A CA 1
ATOM 4323 C C . LYS A 1 564 ? 9.922 -63.156 30.312 1 14.68 564 LYS A C 1
ATOM 4325 O O . LYS A 1 564 ? 8.711 -63.281 30.5 1 14.68 564 LYS A O 1
ATOM 4330 N N . SER A 1 565 ? 10.359 -61.906 31.078 1 14.09 565 SER A N 1
ATOM 4331 C CA . SER A 1 565 ? 9.922 -61.594 32.438 1 14.09 565 SER A CA 1
ATOM 4332 C C . SER A 1 565 ? 8.672 -60.719 32.438 1 14.09 565 SER A C 1
ATOM 4334 O O . SER A 1 565 ? 8.352 -60.094 31.422 1 14.09 565 SER A O 1
ATOM 4336 N N . SER A 1 566 ? 8.422 -59.969 33.75 1 14.05 566 SER A N 1
ATOM 4337 C CA . SER A 1 566 ? 7.551 -59.938 34.906 1 14.05 566 SER A CA 1
ATOM 4338 C C . SER A 1 566 ? 6.531 -58.812 34.812 1 14.05 566 SER A C 1
ATOM 4340 O O . SER A 1 566 ? 5.328 -59.031 34.938 1 14.05 566 SER A O 1
ATOM 4342 N N . ILE A 1 567 ? 6.754 -57.594 35.625 1 14.46 567 ILE A N 1
ATOM 4343 C CA . ILE A 1 567 ? 6.148 -57.375 36.938 1 14.46 567 ILE A CA 1
ATOM 4344 C C . ILE A 1 567 ? 4.848 -56.594 36.781 1 14.46 567 ILE A C 1
ATOM 4346 O O . ILE A 1 567 ? 4.641 -55.906 35.75 1 14.46 567 ILE A O 1
ATOM 4350 N N . ARG A 1 568 ? 4.527 -55.469 37.906 1 14.53 568 ARG A N 1
ATOM 4351 C CA . ARG A 1 568 ? 3.711 -55.281 39.094 1 14.53 568 ARG A CA 1
ATOM 4352 C C . ARG A 1 568 ? 2.459 -54.469 38.781 1 14.53 568 ARG A C 1
ATOM 4354 O O . ARG A 1 568 ? 2.465 -53.625 37.844 1 14.53 568 ARG A O 1
ATOM 4361 N N . VAL A 1 569 ? 1.412 -54.406 39.875 1 15.43 569 VAL A N 1
ATOM 4362 C CA . VAL A 1 569 ? 0.031 -54.5 40.344 1 15.43 569 VAL A CA 1
ATOM 4363 C C . VAL A 1 569 ? -0.484 -53.156 40.781 1 15.43 569 VAL A C 1
ATOM 4365 O O . VAL A 1 569 ? -1.676 -52.844 40.656 1 15.43 569 VAL A O 1
ATOM 4368 N N . ARG A 1 570 ? 0.138 -52.188 41.469 1 15.53 570 ARG A N 1
ATOM 4369 C CA . ARG A 1 570 ? -0.417 -51.781 42.75 1 15.53 570 ARG A CA 1
ATOM 4370 C C . ARG A 1 570 ? -1.768 -51.094 42.562 1 15.53 570 ARG A C 1
ATOM 4372 O O . ARG A 1 570 ? -2.002 -50.438 41.562 1 15.53 570 ARG A O 1
ATOM 4379 N N . ASN A 1 571 ? -2.627 -50.938 43.906 1 15.15 571 ASN A N 1
ATOM 4380 C CA . ASN A 1 571 ? -3.871 -51.125 44.656 1 15.15 571 ASN A CA 1
ATOM 4381 C C . ASN A 1 571 ? -4.633 -49.812 44.812 1 15.15 571 ASN A C 1
ATOM 4383 O O . ASN A 1 571 ? -5.832 -49.75 44.531 1 15.15 571 ASN A O 1
ATOM 4387 N N . PRO A 1 572 ? -4.441 -48.875 46.062 1 16.33 572 PRO A N 1
ATOM 4388 C CA . PRO A 1 572 ? -5.352 -48.969 47.188 1 16.33 572 PRO A CA 1
ATOM 4389 C C . PRO A 1 572 ? -6.555 -48.031 47.062 1 16.33 572 PRO A C 1
ATOM 4391 O O . PRO A 1 572 ? -6.547 -47.125 46.219 1 16.33 572 PRO A O 1
ATOM 4394 N N . PRO A 1 573 ? -7.348 -47.406 48.531 1 16.89 573 PRO A N 1
ATOM 4395 C CA . PRO A 1 573 ? -8.539 -47.531 49.406 1 16.89 573 PRO A CA 1
ATOM 4396 C C . PRO A 1 573 ? -9.391 -46.281 49.406 1 16.89 573 PRO A C 1
ATOM 4398 O O . PRO A 1 573 ? -10.602 -46.344 49.188 1 16.89 573 PRO A O 1
ATOM 4401 N N . GLY A 1 574 ? -9.344 -45.094 50.625 1 16.59 574 GLY A N 1
ATOM 4402 C CA . GLY A 1 574 ? -10.133 -44.875 51.812 1 16.59 574 GLY A CA 1
ATOM 4403 C C . GLY A 1 574 ? -11.273 -43.906 51.594 1 16.59 574 GLY A C 1
ATOM 4404 O O . GLY A 1 574 ? -11.484 -43.406 50.5 1 16.59 574 GLY A O 1
ATOM 4405 N N . GLY A 1 575 ? -11.609 -42.656 52.688 1 17.34 575 GLY A N 1
ATOM 4406 C CA . GLY A 1 575 ? -12.43 -42.312 53.844 1 17.34 575 GLY A CA 1
ATOM 4407 C C . GLY A 1 575 ? -13.625 -41.469 53.5 1 17.34 575 GLY A C 1
ATOM 4408 O O . GLY A 1 575 ? -13.711 -40.906 52.406 1 17.34 575 GLY A O 1
ATOM 4409 N N . GLN A 1 576 ? -14.516 -40.594 54.75 1 17.91 576 GLN A N 1
ATOM 4410 C CA . GLN A 1 576 ? -15.688 -40.562 55.625 1 17.91 576 GLN A CA 1
ATOM 4411 C C . GLN A 1 576 ? -16.594 -39.406 55.281 1 17.91 576 GLN A C 1
ATOM 4413 O O . GLN A 1 576 ? -17.797 -39.562 55.031 1 17.91 576 GLN A O 1
ATOM 4418 N N . SER A 1 577 ? -16.922 -38.219 56.438 1 18.81 577 SER A N 1
ATOM 4419 C CA . SER A 1 577 ? -17.938 -37.938 57.438 1 18.81 577 SER A CA 1
ATOM 4420 C C . SER A 1 577 ? -18.984 -36.969 56.938 1 18.81 577 SER A C 1
ATOM 4422 O O . SER A 1 577 ? -18.797 -36.312 55.906 1 18.81 577 SER A O 1
ATOM 4424 N N . LEU A 1 578 ? -19.906 -36.031 58.125 1 20.27 578 LEU A N 1
ATOM 4425 C CA . LEU A 1 578 ? -21.125 -35.781 58.906 1 20.27 578 LEU A CA 1
ATOM 4426 C C . LEU A 1 578 ? -21.828 -34.531 58.438 1 20.27 578 LEU A C 1
ATOM 4428 O O . LEU A 1 578 ? -23.016 -34.562 58.094 1 20.27 578 LEU A O 1
ATOM 4432 N N . GLY A 1 579 ? -22.156 -33.406 59.625 1 19.33 579 GLY A N 1
ATOM 4433 C CA . GLY A 1 579 ? -22.859 -32.688 60.656 1 19.33 579 GLY A CA 1
ATOM 4434 C C . GLY A 1 579 ? -23.172 -31.25 60.281 1 19.33 579 GLY A C 1
ATOM 4435 O O . GLY A 1 579 ? -24.297 -30.797 60.406 1 19.33 579 GLY A O 1
ATOM 4436 N N . PHE A 1 580 ? -22.562 -30.172 60.875 1 21.3 580 PHE A N 1
ATOM 4437 C CA . PHE A 1 580 ? -23.062 -29.016 61.594 1 21.3 580 PHE A CA 1
ATOM 4438 C C . PHE A 1 580 ? -23.844 -28.094 60.688 1 21.3 580 PHE A C 1
ATOM 4440 O O . PHE A 1 580 ? -23.719 -28.188 59.469 1 21.3 580 PHE A O 1
ATOM 4447 N N . TRP A 1 581 ? -23.812 -26.734 61.25 1 21.67 581 TRP A N 1
ATOM 4448 C CA . TRP A 1 581 ? -24.438 -25.453 61.594 1 21.67 581 TRP A CA 1
ATOM 4449 C C . TRP A 1 581 ? -24.547 -24.562 60.344 1 21.67 581 TRP A C 1
ATOM 4451 O O . TRP A 1 581 ? -23.688 -24.594 59.469 1 21.67 581 TRP A O 1
ATOM 4461 N N . MET B 1 1 ? -8.055 55.562 63 1 20.34 1 MET B N 1
ATOM 4462 C CA . MET B 1 1 ? -8.125 56.281 61.719 1 20.34 1 MET B CA 1
ATOM 4463 C C . MET B 1 1 ? -8.273 55.312 60.562 1 20.34 1 MET B C 1
ATOM 4465 O O . MET B 1 1 ? -7.488 54.375 60.438 1 20.34 1 MET B O 1
ATOM 4469 N N . ALA B 1 2 ? -9.617 55.25 60.125 1 28.31 2 ALA B N 1
ATOM 4470 C CA . ALA B 1 2 ? -10.398 54.594 59.094 1 28.31 2 ALA B CA 1
ATOM 4471 C C . ALA B 1 2 ? -9.758 54.812 57.719 1 28.31 2 ALA B C 1
ATOM 4473 O O . ALA B 1 2 ? -9.656 55.938 57.219 1 28.31 2 ALA B O 1
ATOM 4474 N N . ASN B 1 3 ? -8.633 54.125 57.469 1 24.47 3 ASN B N 1
ATOM 4475 C CA . ASN B 1 3 ? -7.859 54.25 56.25 1 24.47 3 ASN B CA 1
ATOM 4476 C C . ASN B 1 3 ? -8.758 54.188 55 1 24.47 3 ASN B C 1
ATOM 4478 O O . ASN B 1 3 ? -9.469 53.219 54.781 1 24.47 3 ASN B O 1
ATOM 4482 N N . GLN B 1 4 ? -9.352 55.344 54.594 1 29.48 4 GLN B N 1
ATOM 4483 C CA . GLN B 1 4 ? -10.203 55.625 53.469 1 29.48 4 GLN B CA 1
ATOM 4484 C C . GLN B 1 4 ? -9.539 55.188 52.156 1 29.48 4 GLN B C 1
ATOM 4486 O O . GLN B 1 4 ? -8.5 55.688 51.75 1 29.48 4 GLN B O 1
ATOM 4491 N N . SER B 1 5 ? -9.57 53.906 51.906 1 31.92 5 SER B N 1
ATOM 4492 C CA . SER B 1 5 ? -9.078 53.312 50.656 1 31.92 5 SER B CA 1
ATOM 4493 C C . SER B 1 5 ? -9.68 54 49.438 1 31.92 5 SER B C 1
ATOM 4495 O O . SER B 1 5 ? -10.891 54.188 49.375 1 31.92 5 SER B O 1
ATOM 4497 N N . ASN B 1 6 ? -9.031 55 48.875 1 32.47 6 ASN B N 1
ATOM 4498 C CA . ASN B 1 6 ? -9.383 55.75 47.688 1 32.47 6 ASN B CA 1
ATOM 4499 C C . ASN B 1 6 ? -9.859 54.844 46.562 1 32.47 6 ASN B C 1
ATOM 4501 O O . ASN B 1 6 ? -9.18 53.906 46.188 1 32.47 6 ASN B O 1
ATOM 4505 N N . PRO B 1 7 ? -11.164 54.875 46.281 1 35.44 7 PRO B N 1
ATOM 4506 C CA . PRO B 1 7 ? -11.773 54.031 45.25 1 35.44 7 PRO B CA 1
ATOM 4507 C C . PRO B 1 7 ? -11.125 54.25 43.875 1 35.44 7 PRO B C 1
ATOM 4509 O O . PRO B 1 7 ? -10.719 55.344 43.531 1 35.44 7 PRO B O 1
ATOM 4512 N N . VAL B 1 8 ? -10.344 53.312 43.469 1 39.22 8 VAL B N 1
ATOM 4513 C CA . VAL B 1 8 ? -9.805 53.312 42.094 1 39.22 8 VAL B CA 1
ATOM 4514 C C . VAL B 1 8 ? -10.898 53.688 41.125 1 39.22 8 VAL B C 1
ATOM 4516 O O . VAL B 1 8 ? -11.992 53.125 41.125 1 39.22 8 VAL B O 1
ATOM 4519 N N . LYS B 1 9 ? -11.016 54.938 40.75 1 35.78 9 LYS B N 1
ATOM 4520 C CA . LYS B 1 9 ? -11.922 55.469 39.719 1 35.78 9 LYS B CA 1
ATOM 4521 C C . LYS B 1 9 ? -12.086 54.5 38.562 1 35.78 9 LYS B C 1
ATOM 4523 O O . LYS B 1 9 ? -11.102 54.094 37.938 1 35.78 9 LYS B O 1
ATOM 4528 N N . LYS B 1 10 ? -13.172 53.938 38.531 1 41.44 10 LYS B N 1
ATOM 4529 C CA . LYS B 1 10 ? -13.656 53.125 37.406 1 41.44 10 LYS B CA 1
ATOM 4530 C C . LYS B 1 10 ? -13.539 53.875 36.094 1 41.44 10 LYS B C 1
ATOM 4532 O O . LYS B 1 10 ? -14.102 54.969 35.938 1 41.44 10 LYS B O 1
ATOM 4537 N N . VAL B 1 11 ? -12.477 53.781 35.438 1 39.81 11 VAL B N 1
ATOM 4538 C CA . VAL B 1 11 ? -12.453 54.312 34.094 1 39.81 11 VAL B CA 1
ATOM 4539 C C . VAL B 1 11 ? -13.82 54.125 33.438 1 39.81 11 VAL B C 1
ATOM 4541 O O . VAL B 1 11 ? -14.414 53.062 33.531 1 39.81 11 VAL B O 1
ATOM 4544 N N . PRO B 1 12 ? -14.508 55.125 33 1 38.34 12 PRO B N 1
ATOM 4545 C CA . PRO B 1 12 ? -15.867 55 32.469 1 38.34 12 PRO B CA 1
ATOM 4546 C C . PRO B 1 12 ? -15.977 53.938 31.375 1 38.34 12 PRO B C 1
ATOM 4548 O O . PRO B 1 12 ? -15.023 53.719 30.625 1 38.34 12 PRO B O 1
ATOM 4551 N N . ILE B 1 13 ? -16.938 53.094 31.422 1 42.34 13 ILE B N 1
ATOM 4552 C CA . ILE B 1 13 ? -17.328 52 30.516 1 42.34 13 ILE B CA 1
ATOM 4553 C C . ILE B 1 13 ? -17.203 52.469 29.078 1 42.34 13 ILE B C 1
ATOM 4555 O O . ILE B 1 13 ? -16.859 51.688 28.188 1 42.34 13 ILE B O 1
ATOM 4559 N N . HIS B 1 14 ? -17.531 53.719 28.891 1 41.25 14 HIS B N 1
ATOM 4560 C CA . HIS B 1 14 ? -17.5 54.219 27.5 1 41.25 14 HIS B CA 1
ATOM 4561 C C . HIS B 1 14 ? -16.078 54.25 26.969 1 41.25 14 HIS B C 1
ATOM 4563 O O . HIS B 1 14 ? -15.852 54.219 25.766 1 41.25 14 HIS B O 1
ATOM 4569 N N . LEU B 1 15 ? -15.109 54.562 27.688 1 43.06 15 LEU B N 1
ATOM 4570 C CA . LEU B 1 15 ? -13.711 54.562 27.266 1 43.06 15 LEU B CA 1
ATOM 4571 C C . LEU B 1 15 ? -13.195 53.125 27.078 1 43.06 15 LEU B C 1
ATOM 4573 O O . LEU B 1 15 ? -12.273 52.906 26.297 1 43.06 15 LEU B O 1
ATOM 4577 N N . GLN B 1 16 ? -13.57 52.281 27.953 1 43.91 16 GLN B N 1
ATOM 4578 C CA . GLN B 1 16 ? -13.188 50.875 27.797 1 43.91 16 GLN B CA 1
ATOM 4579 C C . GLN B 1 16 ? -13.68 50.312 26.469 1 43.91 16 GLN B C 1
ATOM 4581 O O . GLN B 1 16 ? -13 49.5 25.844 1 43.91 16 GLN B O 1
ATOM 4586 N N . SER B 1 17 ? -14.898 50.781 26.094 1 48.78 17 SER B N 1
ATOM 4587 C CA . SER B 1 17 ? -15.609 50.312 24.906 1 48.78 17 SER B CA 1
ATOM 4588 C C . SER B 1 17 ? -14.898 50.719 23.625 1 48.78 17 SER B C 1
ATOM 4590 O O . SER B 1 17 ? -14.867 49.969 22.656 1 48.78 17 SER B O 1
ATOM 4592 N N . SER B 1 18 ? -14.297 51.875 23.641 1 54.91 18 SER B N 1
ATOM 4593 C CA . SER B 1 18 ? -13.695 52.406 22.422 1 54.91 18 SER B CA 1
ATOM 4594 C C . SER B 1 18 ? -12.398 51.688 22.078 1 54.91 18 SER B C 1
ATOM 4596 O O . SER B 1 18 ? -12.039 51.562 20.906 1 54.91 18 SER B O 1
ATOM 4598 N N . GLN B 1 19 ? -11.789 51.125 23.094 1 60.66 19 GLN B N 1
ATOM 4599 C CA . GLN B 1 19 ? -10.477 50.5 22.891 1 60.66 19 GLN B CA 1
ATOM 4600 C C . GLN B 1 19 ? -10.594 49.188 22.141 1 60.66 19 GLN B C 1
ATOM 4602 O O . GLN B 1 19 ? -9.617 48.719 21.562 1 60.66 19 GLN B O 1
ATOM 4607 N N . ASN B 1 20 ? -11.766 48.875 21.859 1 84.5 20 ASN B N 1
ATOM 4608 C CA . ASN B 1 20 ? -11.961 47.562 21.234 1 84.5 20 ASN B CA 1
ATOM 4609 C C . ASN B 1 20 ? -12.547 47.719 19.828 1 84.5 20 ASN B C 1
ATOM 4611 O O . ASN B 1 20 ? -13.125 46.75 19.297 1 84.5 20 ASN B O 1
ATOM 4615 N N . ARG B 1 21 ? -12.438 48.969 19.344 1 94.75 21 ARG B N 1
ATOM 4616 C CA . ARG B 1 21 ? -12.977 49.219 18.016 1 94.75 21 ARG B CA 1
ATOM 4617 C C . ARG B 1 21 ? -11.859 49.562 17.031 1 94.75 21 ARG B C 1
ATOM 4619 O O . ARG B 1 21 ? -11 50.375 17.312 1 94.75 21 ARG B O 1
ATOM 4626 N N . ILE B 1 22 ? -11.891 48.844 15.906 1 97.31 22 ILE B N 1
ATOM 4627 C CA . ILE B 1 22 ? -10.891 49.062 14.875 1 97.31 22 ILE B CA 1
ATOM 4628 C C . ILE B 1 22 ? -11.562 49.125 13.508 1 97.31 22 ILE B C 1
ATOM 4630 O O . ILE B 1 22 ? -12.5 48.375 13.227 1 97.31 22 ILE B O 1
ATOM 4634 N N . LEU B 1 23 ? -11.188 50.125 12.734 1 97.62 23 LEU B N 1
ATOM 4635 C CA . LEU B 1 23 ? -11.578 50.188 11.336 1 97.62 23 LEU B CA 1
ATOM 4636 C C . LEU B 1 23 ? -10.367 50.031 10.422 1 97.62 23 LEU B C 1
ATOM 4638 O O . LEU B 1 23 ? -9.383 50.75 10.531 1 97.62 23 LEU B O 1
ATOM 4642 N N . ILE B 1 24 ? -10.336 49 9.625 1 98.25 24 ILE B N 1
ATOM 4643 C CA . ILE B 1 24 ? -9.352 48.844 8.57 1 98.25 24 ILE B CA 1
ATOM 4644 C C . ILE B 1 24 ? -9.875 49.438 7.27 1 98.25 24 ILE B C 1
ATOM 4646 O O . ILE B 1 24 ? -10.867 48.969 6.719 1 98.25 24 ILE B O 1
ATOM 4650 N N . LYS B 1 25 ? -9.141 50.406 6.809 1 96.81 25 LYS B N 1
ATOM 4651 C CA . LYS B 1 25 ? -9.672 51.188 5.695 1 96.81 25 LYS B CA 1
ATOM 4652 C C . LYS B 1 25 ? -8.773 51.094 4.469 1 96.81 25 LYS B C 1
ATOM 4654 O O . LYS B 1 25 ? -7.555 50.969 4.594 1 96.81 25 LYS B O 1
ATOM 4659 N N . ASN B 1 26 ? -9.398 51.062 3.281 1 96.06 26 ASN B N 1
ATOM 4660 C CA . ASN B 1 26 ? -8.742 51.25 1.984 1 96.06 26 ASN B CA 1
ATOM 4661 C C . ASN B 1 26 ? -7.973 50 1.58 1 96.06 26 ASN B C 1
ATOM 4663 O O . ASN B 1 26 ? -7.078 50.062 0.734 1 96.06 26 ASN B O 1
ATOM 4667 N N . GLY B 1 27 ? -8.18 48.844 2.178 1 96.81 27 GLY B N 1
ATOM 4668 C CA . GLY B 1 27 ? -7.516 47.594 1.787 1 96.81 27 GLY B CA 1
ATOM 4669 C C . GLY B 1 27 ? -8.32 46.781 0.791 1 96.81 27 GLY B C 1
ATOM 4670 O O . GLY B 1 27 ? -9.477 47.125 0.506 1 96.81 27 GLY B O 1
ATOM 4671 N N . LYS B 1 28 ? -7.703 45.812 0.187 1 98.19 28 LYS B N 1
ATOM 4672 C CA . LYS B 1 28 ? -8.383 44.812 -0.62 1 98.19 28 LYS B CA 1
ATOM 4673 C C . LYS B 1 28 ? -8.617 43.531 0.182 1 98.19 28 LYS B C 1
ATOM 4675 O O . LYS B 1 28 ? -7.664 42.875 0.584 1 98.19 28 LYS B O 1
ATOM 4680 N N . ILE B 1 29 ? -9.836 43.25 0.414 1 98.62 29 ILE B N 1
ATOM 4681 C CA . ILE B 1 29 ? -10.172 42.031 1.151 1 98.62 29 ILE B CA 1
ATOM 4682 C C . ILE B 1 29 ? -9.961 40.812 0.261 1 98.62 29 ILE B C 1
ATOM 4684 O O . ILE B 1 29 ? -10.406 40.781 -0.889 1 98.62 29 ILE B O 1
ATOM 4688 N N . VAL B 1 30 ? -9.211 39.812 0.731 1 98.81 30 VAL B N 1
ATOM 4689 C CA . VAL B 1 30 ? -8.977 38.594 0.004 1 98.81 30 VAL B CA 1
ATOM 4690 C C . VAL B 1 30 ? -9.516 37.406 0.808 1 98.81 30 VAL B C 1
ATOM 4692 O O . VAL B 1 30 ? -9 37.094 1.884 1 98.81 30 VAL B O 1
ATOM 4695 N N . ASN B 1 31 ? -10.57 36.781 0.375 1 98.69 31 ASN B N 1
ATOM 4696 C CA . ASN B 1 31 ? -11.031 35.469 0.839 1 98.69 31 ASN B CA 1
ATOM 4697 C C . ASN B 1 31 ? -10.664 34.375 -0.142 1 98.69 31 ASN B C 1
ATOM 4699 O O . ASN B 1 31 ? -10.07 34.625 -1.188 1 98.69 31 ASN B O 1
ATOM 4703 N N . ALA B 1 32 ? -10.984 33.156 0.236 1 98.56 32 ALA B N 1
ATOM 4704 C CA . ALA B 1 32 ? -10.617 32.031 -0.602 1 98.56 32 ALA B CA 1
ATOM 4705 C C . ALA B 1 32 ? -11.344 32.062 -1.94 1 98.56 32 ALA B C 1
ATOM 4707 O O . ALA B 1 32 ? -10.836 31.562 -2.949 1 98.56 32 ALA B O 1
ATOM 4708 N N . ASP B 1 33 ? -12.469 32.719 -1.979 1 96.56 33 ASP B N 1
ATOM 4709 C CA . ASP B 1 33 ? -13.32 32.594 -3.16 1 96.56 33 ASP B CA 1
ATOM 4710 C C . ASP B 1 33 ? -13.383 33.938 -3.912 1 96.56 33 ASP B C 1
ATOM 4712 O O . ASP B 1 33 ? -13.805 33.969 -5.066 1 96.56 33 ASP B O 1
ATOM 4716 N N . LYS B 1 34 ? -12.945 35.094 -3.201 1 96.19 34 LYS B N 1
ATOM 4717 C CA . LYS B 1 34 ? -13.094 36.375 -3.893 1 96.19 34 LYS B CA 1
ATOM 4718 C C . LYS B 1 34 ? -12.164 37.438 -3.295 1 96.19 34 LYS B C 1
ATOM 4720 O O . LYS B 1 34 ? -11.68 37.281 -2.172 1 96.19 34 LYS B O 1
ATOM 4725 N N . MET B 1 35 ? -11.969 38.438 -4.062 1 97.38 35 MET B N 1
ATOM 4726 C CA . MET B 1 35 ? -11.25 39.625 -3.652 1 97.38 35 MET B CA 1
ATOM 4727 C C . MET B 1 35 ? -12.102 40.875 -3.889 1 97.38 35 MET B C 1
ATOM 4729 O O . MET B 1 35 ? -12.695 41.031 -4.957 1 97.38 35 MET B O 1
ATOM 4733 N N . VAL B 1 36 ? -12.156 41.75 -2.82 1 96.81 36 VAL B N 1
ATOM 4734 C CA . VAL B 1 36 ? -13.023 42.906 -2.953 1 96.81 36 VAL B CA 1
ATOM 4735 C C . VAL B 1 36 ? -12.398 44.094 -2.234 1 96.81 36 VAL B C 1
ATOM 4737 O O . VAL B 1 36 ? -11.852 43.969 -1.142 1 96.81 36 VAL B O 1
ATOM 4740 N N . ASP B 1 37 ? -12.523 45.25 -2.877 1 96.12 37 ASP B N 1
ATOM 4741 C CA . ASP B 1 37 ? -12.133 46.5 -2.195 1 96.12 37 ASP B CA 1
ATOM 4742 C C . ASP B 1 37 ? -13.203 46.938 -1.193 1 96.12 37 ASP B C 1
ATOM 4744 O O . ASP B 1 37 ? -14.328 47.281 -1.58 1 96.12 37 ASP B O 1
ATOM 4748 N N . SER B 1 38 ? -12.852 46.812 0.105 1 95.44 38 SER B N 1
ATOM 4749 C CA . SER B 1 38 ? -13.82 47.156 1.146 1 95.44 38 SER B CA 1
ATOM 4750 C C . SER B 1 38 ? -13.125 47.438 2.475 1 95.44 38 SER B C 1
ATOM 4752 O O . SER B 1 38 ? -11.969 47.031 2.67 1 95.44 38 SER B O 1
ATOM 4754 N N . ASP B 1 39 ? -13.867 48.156 3.32 1 97.5 39 ASP B N 1
ATOM 4755 C CA . ASP B 1 39 ? -13.398 48.406 4.684 1 97.5 39 ASP B CA 1
ATOM 4756 C C . ASP B 1 39 ? -13.938 47.344 5.645 1 97.5 39 ASP B C 1
ATOM 4758 O O . ASP B 1 39 ? -14.938 46.688 5.348 1 97.5 39 ASP B O 1
ATOM 4762 N N . VAL B 1 40 ? -13.227 47.156 6.703 1 98.44 40 VAL B N 1
ATOM 4763 C CA . VAL B 1 40 ? -13.625 46.219 7.723 1 98.44 40 VAL B CA 1
ATOM 4764 C C . VAL B 1 40 ? -13.734 46.906 9.078 1 98.44 40 VAL B C 1
ATOM 4766 O O . VAL B 1 40 ? -12.773 47.5 9.547 1 98.44 40 VAL B O 1
ATOM 4769 N N . TYR B 1 41 ? -14.891 46.875 9.68 1 97.94 41 TYR B N 1
ATOM 4770 C CA . TYR B 1 41 ? -15.094 47.406 11.016 1 97.94 41 TYR B CA 1
ATOM 4771 C C . TYR B 1 41 ? -15.188 46.281 12.047 1 97.94 41 TYR B C 1
ATOM 4773 O O . TYR B 1 41 ? -15.969 45.344 11.883 1 97.94 41 TYR B O 1
ATOM 4781 N N . ILE B 1 42 ? -14.359 46.438 13.102 1 97.94 42 ILE B N 1
ATOM 4782 C CA . ILE B 1 42 ? -14.25 45.438 14.148 1 97.94 42 ILE B CA 1
ATOM 4783 C C . ILE B 1 42 ? -14.711 46 15.484 1 97.94 42 ILE B C 1
ATOM 4785 O O . ILE B 1 42 ? -14.375 47.125 15.82 1 97.94 42 ILE B O 1
ATOM 4789 N N . GLU B 1 43 ? -15.469 45.219 16.172 1 96.19 43 GLU B N 1
ATOM 4790 C CA . GLU B 1 43 ? -15.883 45.594 17.531 1 96.19 43 GLU B CA 1
ATOM 4791 C C . GLU B 1 43 ? -15.953 44.344 18.422 1 96.19 43 GLU B C 1
ATOM 4793 O O . GLU B 1 43 ? -16.531 43.344 18.047 1 96.19 43 GLU B O 1
ATOM 4798 N N . ASP B 1 44 ? -15.375 44.438 19.578 1 95 44 ASP B N 1
ATOM 4799 C CA . ASP B 1 44 ? -15.398 43.406 20.594 1 95 44 ASP B CA 1
ATOM 4800 C C . ASP B 1 44 ? -14.906 42.062 20.031 1 95 44 ASP B C 1
ATOM 4802 O O . ASP B 1 44 ? -15.531 41.031 20.234 1 95 44 ASP B O 1
ATOM 4806 N N . GLY B 1 45 ? -13.883 42.156 19.156 1 96.75 45 GLY B N 1
ATOM 4807 C CA . GLY B 1 45 ? -13.188 40.969 18.688 1 96.75 45 GLY B CA 1
ATOM 4808 C C . GLY B 1 45 ? -13.875 40.312 17.5 1 96.75 45 GLY B C 1
ATOM 4809 O O . GLY B 1 45 ? -13.43 39.25 17.016 1 96.75 45 GLY B O 1
ATOM 4810 N N . ILE B 1 46 ? -14.914 40.938 17.016 1 97.94 46 ILE B N 1
ATOM 4811 C CA . ILE B 1 46 ? -15.719 40.375 15.938 1 97.94 46 ILE B CA 1
ATOM 4812 C C . ILE B 1 46 ? -15.812 41.375 14.781 1 97.94 46 ILE B C 1
ATOM 4814 O O . ILE B 1 46 ? -15.867 42.594 15.008 1 97.94 46 ILE B O 1
ATOM 4818 N N . ILE B 1 47 ? -15.789 40.844 13.594 1 98.31 47 ILE B N 1
ATOM 4819 C CA . ILE B 1 47 ? -16.047 41.688 12.438 1 98.31 47 ILE B CA 1
ATOM 4820 C C . ILE B 1 47 ? -17.531 42.094 12.398 1 98.31 47 ILE B C 1
ATOM 4822 O O . ILE B 1 47 ? -18.391 41.219 12.211 1 98.31 47 ILE B O 1
ATOM 4826 N N . LYS B 1 48 ? -17.781 43.344 12.461 1 97.38 48 LYS B N 1
ATOM 4827 C CA . LYS B 1 48 ? -19.172 43.781 12.586 1 97.38 48 LYS B CA 1
ATOM 4828 C C . LYS B 1 48 ? -19.719 44.281 11.242 1 97.38 48 LYS B C 1
ATOM 4830 O O . LYS B 1 48 ? -20.906 44.125 10.969 1 97.38 48 LYS B O 1
ATOM 4835 N N . MET B 1 49 ? -18.844 44.875 10.484 1 97.25 49 MET B N 1
ATOM 4836 C CA . MET B 1 49 ? -19.266 45.406 9.188 1 97.25 49 MET B CA 1
ATOM 4837 C C . MET B 1 49 ? -18.156 45.219 8.156 1 97.25 49 MET B C 1
ATOM 4839 O O . MET B 1 49 ? -16.969 45.344 8.484 1 97.25 49 MET B O 1
ATOM 4843 N N . VAL B 1 50 ? -18.547 44.969 6.984 1 97.44 50 VAL B N 1
ATOM 4844 C CA . VAL B 1 50 ? -17.703 44.969 5.801 1 97.44 50 VAL B CA 1
ATOM 4845 C C . VAL B 1 50 ? -18.375 45.781 4.691 1 97.44 50 VAL B C 1
ATOM 4847 O O . VAL B 1 50 ? -19.531 45.531 4.363 1 97.44 50 VAL B O 1
ATOM 4850 N N . GLY B 1 51 ? -17.688 46.75 4.195 1 94.44 51 GLY B N 1
ATOM 4851 C CA . GLY B 1 51 ? -18.312 47.562 3.16 1 94.44 51 GLY B CA 1
ATOM 4852 C C . GLY B 1 51 ? -17.562 48.875 2.906 1 94.44 51 GLY B C 1
ATOM 4853 O O . GLY B 1 51 ? -16.484 49.062 3.438 1 94.44 51 GLY B O 1
ATOM 4854 N N . CYS B 1 52 ? -18.172 49.625 2.041 1 91.19 52 CYS B N 1
ATOM 4855 C CA . CYS B 1 52 ? -17.609 50.938 1.705 1 91.19 52 CYS B CA 1
ATOM 4856 C C . CYS B 1 52 ? -18.312 52.062 2.465 1 91.19 52 CYS B C 1
ATOM 4858 O O . CYS B 1 52 ? -19.5 51.938 2.771 1 91.19 52 CYS B O 1
ATOM 4860 N N . ASN B 1 53 ? -17.594 53.125 2.748 1 88.25 53 ASN B N 1
ATOM 4861 C CA . ASN B 1 53 ? -18.141 54.312 3.375 1 88.25 53 ASN B CA 1
ATOM 4862 C C . ASN B 1 53 ? -18.906 53.969 4.652 1 88.25 53 ASN B C 1
ATOM 4864 O O . ASN B 1 53 ? -20.062 54.375 4.805 1 88.25 53 ASN B O 1
ATOM 4868 N N . LEU B 1 54 ? -18.281 53.312 5.445 1 91.12 54 LEU B N 1
ATOM 4869 C CA . LEU B 1 54 ? -18.922 52.875 6.684 1 91.12 54 LEU B CA 1
ATOM 4870 C C . LEU B 1 54 ? -19.047 54.062 7.664 1 91.12 54 LEU B C 1
ATOM 4872 O O . LEU B 1 54 ? -18.141 54.875 7.762 1 91.12 54 LEU B O 1
ATOM 4876 N N . ILE B 1 55 ? -20.172 54.125 8.312 1 88.5 55 ILE B N 1
ATOM 4877 C CA . ILE B 1 55 ? -20.375 55.062 9.414 1 88.5 55 ILE B CA 1
ATOM 4878 C C . ILE B 1 55 ? -20 54.406 10.734 1 88.5 55 ILE B C 1
ATOM 4880 O O . ILE B 1 55 ? -20.656 53.438 11.156 1 88.5 55 ILE B O 1
ATOM 4884 N N . ILE B 1 56 ? -18.969 54.844 11.289 1 86.62 56 ILE B N 1
ATOM 4885 C CA . ILE B 1 56 ? -18.469 54.156 12.469 1 86.62 56 ILE B CA 1
ATOM 4886 C C . ILE B 1 56 ? -18.453 55.125 13.664 1 86.62 56 ILE B C 1
ATOM 4888 O O . ILE B 1 56 ? -18.391 56.344 13.484 1 86.62 56 ILE B O 1
ATOM 4892 N N . PRO B 1 57 ? -18.547 54.625 14.844 1 88.44 57 PRO B N 1
ATOM 4893 C CA . PRO B 1 57 ? -18.516 55.469 16.047 1 88.44 57 PRO B CA 1
ATOM 4894 C C . PRO B 1 57 ? -17.203 56.219 16.188 1 88.44 57 PRO B C 1
ATOM 4896 O O . PRO B 1 57 ? -16.172 55.781 15.672 1 88.44 57 PRO B O 1
ATOM 4899 N N . GLY B 1 58 ? -17.219 57.312 16.891 1 86.06 58 GLY B N 1
ATOM 4900 C CA . GLY B 1 58 ? -16.016 58.062 17.188 1 86.06 58 GLY B CA 1
ATOM 4901 C C . GLY B 1 58 ? -15.055 57.312 18.094 1 86.06 58 GLY B C 1
ATOM 4902 O O . GLY B 1 58 ? -15.461 56.406 18.828 1 86.06 58 GLY B O 1
ATOM 4903 N N . GLY B 1 59 ? -13.781 57.594 18.016 1 88.38 59 GLY B N 1
ATOM 4904 C CA . GLY B 1 59 ? -12.789 56.969 18.875 1 88.38 59 GLY B CA 1
ATOM 4905 C C . GLY B 1 59 ? -12.281 55.656 18.344 1 88.38 59 GLY B C 1
ATOM 4906 O O . GLY B 1 59 ? -11.492 54.969 19.016 1 88.38 59 GLY B O 1
ATOM 4907 N N . THR B 1 60 ? -12.758 55.281 17.203 1 92.94 60 THR B N 1
ATOM 4908 C CA . THR B 1 60 ? -12.336 54.031 16.562 1 92.94 60 THR B CA 1
ATOM 4909 C C . THR B 1 60 ? -10.922 54.156 16 1 92.94 60 THR B C 1
ATOM 4911 O O . THR B 1 60 ? -10.602 55.188 15.367 1 92.94 60 THR B O 1
ATOM 4914 N N . ARG B 1 61 ? -10.07 53.125 16.438 1 95.31 61 ARG B N 1
ATOM 4915 C CA . ARG B 1 61 ? -8.742 53.125 15.82 1 95.31 61 ARG B CA 1
ATOM 4916 C C . ARG B 1 61 ? -8.836 52.812 14.328 1 95.31 61 ARG B C 1
ATOM 4918 O O . ARG B 1 61 ? -9.539 51.875 13.93 1 95.31 61 ARG B O 1
ATOM 4925 N N . VAL B 1 62 ? -8.109 53.625 13.523 1 95.94 62 VAL B N 1
ATOM 4926 C CA . VAL B 1 62 ? -8.141 53.406 12.086 1 95.94 62 VAL B CA 1
ATOM 4927 C C . VAL B 1 62 ? -6.805 52.844 11.609 1 95.94 62 VAL B C 1
ATOM 4929 O O . VAL B 1 62 ? -5.75 53.406 11.922 1 95.94 62 VAL B O 1
ATOM 4932 N N . ILE B 1 63 ? -6.777 51.75 10.969 1 97.19 63 ILE B N 1
ATOM 4933 C CA . ILE B 1 63 ? -5.633 51.156 10.273 1 97.19 63 ILE B CA 1
ATOM 4934 C C . ILE B 1 63 ? -5.766 51.406 8.773 1 97.19 63 ILE B C 1
ATOM 4936 O O . ILE B 1 63 ? -6.742 50.969 8.148 1 97.19 63 ILE B O 1
ATOM 4940 N N . ASP B 1 64 ? -4.867 52.125 8.242 1 97.31 64 ASP B N 1
ATOM 4941 C CA . ASP B 1 64 ? -4.855 52.375 6.805 1 97.31 64 ASP B CA 1
ATOM 4942 C C . ASP B 1 64 ? -4.176 51.25 6.051 1 97.31 64 ASP B C 1
ATOM 4944 O O . ASP B 1 64 ? -2.959 51.062 6.145 1 97.31 64 ASP B O 1
ATOM 4948 N N . ALA B 1 65 ? -4.93 50.562 5.293 1 97.94 65 ALA B N 1
ATOM 4949 C CA . ALA B 1 65 ? -4.43 49.375 4.57 1 97.94 65 ALA B CA 1
ATOM 4950 C C . ALA B 1 65 ? -4.277 49.688 3.084 1 97.94 65 ALA B C 1
ATOM 4952 O O . ALA B 1 65 ? -4.387 48.781 2.248 1 97.94 65 ALA B O 1
ATOM 4953 N N . THR B 1 66 ? -4.016 50.906 2.748 1 96.81 66 THR B N 1
ATOM 4954 C CA . THR B 1 66 ? -3.832 51.312 1.354 1 96.81 66 THR B CA 1
ATOM 4955 C C . THR B 1 66 ? -2.732 50.469 0.7 1 96.81 66 THR B C 1
ATOM 4957 O O . THR B 1 66 ? -1.639 50.344 1.254 1 96.81 66 THR B O 1
ATOM 4960 N N . SER B 1 67 ? -3.008 49.875 -0.434 1 96.56 67 SER B N 1
ATOM 4961 C CA . SER B 1 67 ? -2.104 49.062 -1.268 1 96.56 67 SER B CA 1
ATOM 4962 C C . SER B 1 67 ? -1.736 47.75 -0.597 1 96.56 67 SER B C 1
ATOM 4964 O O . SER B 1 67 ? -0.723 47.156 -0.937 1 96.56 67 SER B O 1
ATOM 4966 N N . MET B 1 68 ? -2.547 47.375 0.369 1 98.38 68 MET B N 1
ATOM 4967 C CA . MET B 1 68 ? -2.299 46.125 1.071 1 98.38 68 MET B CA 1
ATOM 4968 C C . MET B 1 68 ? -3.512 45.219 0.988 1 98.38 68 MET B C 1
ATOM 4970 O O . MET B 1 68 ? -4.555 45.594 0.463 1 98.38 68 MET B O 1
ATOM 4974 N N . LEU B 1 69 ? -3.299 43.969 1.352 1 98.75 69 LEU B N 1
ATOM 4975 C CA . LEU B 1 69 ? -4.352 42.969 1.343 1 98.75 69 LEU B CA 1
ATOM 4976 C C . LEU B 1 69 ? -4.855 42.688 2.756 1 98.75 69 LEU B C 1
ATOM 4978 O O . LEU B 1 69 ? -4.066 42.656 3.705 1 98.75 69 LEU B O 1
ATOM 4982 N N . VAL B 1 70 ? -6.164 42.594 2.918 1 98.88 70 VAL B N 1
ATOM 4983 C CA . VAL B 1 70 ? -6.793 42.219 4.184 1 98.88 70 VAL B CA 1
ATOM 4984 C C . VAL B 1 70 ? -7.301 40.781 4.105 1 98.88 70 VAL B C 1
ATOM 4986 O O . VAL B 1 70 ? -8.273 40.5 3.398 1 98.88 70 VAL B O 1
ATOM 4989 N N . MET B 1 71 ? -6.672 39.875 4.812 1 98.81 71 MET B N 1
ATOM 4990 C CA . MET B 1 71 ? -6.934 38.438 4.711 1 98.81 71 MET B CA 1
ATOM 4991 C C . MET B 1 71 ? -7.238 37.844 6.078 1 98.81 71 MET B C 1
ATOM 4993 O O . MET B 1 71 ? -6.879 38.406 7.105 1 98.81 71 MET B O 1
ATOM 4997 N N . PRO B 1 72 ? -7.992 36.719 6.09 1 98.94 72 PRO B N 1
ATOM 4998 C CA . PRO B 1 72 ? -8.055 36.031 7.371 1 98.94 72 PRO B CA 1
ATOM 4999 C C . PRO B 1 72 ? -6.672 35.594 7.879 1 98.94 72 PRO B C 1
ATOM 5001 O O . PRO B 1 72 ? -5.801 35.25 7.082 1 98.94 72 PRO B O 1
ATOM 5004 N N . GLY B 1 73 ? -6.465 35.688 9.195 1 98.88 73 GLY B N 1
ATOM 5005 C CA . GLY B 1 73 ? -5.23 35.188 9.766 1 98.88 73 GLY B CA 1
ATOM 5006 C C . GLY B 1 73 ? -4.961 33.75 9.391 1 98.88 73 GLY B C 1
ATOM 5007 O O . GLY B 1 73 ? -5.895 32.938 9.227 1 98.88 73 GLY B O 1
ATOM 5008 N N . GLY B 1 74 ? -3.693 33.344 9.227 1 98.88 74 GLY B N 1
ATOM 5009 C CA . GLY B 1 74 ? -3.354 31.969 8.969 1 98.88 74 GLY B CA 1
ATOM 5010 C C . GLY B 1 74 ? -3.807 31.031 10.07 1 98.88 74 GLY B C 1
ATOM 5011 O O . GLY B 1 74 ? -3.799 31.391 11.25 1 98.88 74 GLY B O 1
ATOM 5012 N N . ILE B 1 75 ? -4.238 29.891 9.688 1 98.94 75 ILE B N 1
ATOM 5013 C CA . ILE B 1 75 ? -4.496 28.781 10.594 1 98.94 75 ILE B CA 1
ATOM 5014 C C . ILE B 1 75 ? -3.51 27.656 10.328 1 98.94 75 ILE B C 1
ATOM 5016 O O . ILE B 1 75 ? -3.553 27.016 9.266 1 98.94 75 ILE B O 1
ATOM 5020 N N . ASP B 1 76 ? -2.592 27.438 11.219 1 98.94 76 ASP B N 1
ATOM 5021 C CA . ASP B 1 76 ? -1.617 26.359 11.094 1 98.94 76 ASP B CA 1
ATOM 5022 C C . ASP B 1 76 ? -2.15 25.078 11.711 1 98.94 76 ASP B C 1
ATOM 5024 O O . ASP B 1 76 ? -2.164 24.922 12.93 1 98.94 76 ASP B O 1
ATOM 5028 N N . PRO B 1 77 ? -2.492 24.125 10.859 1 98.88 77 PRO B N 1
ATOM 5029 C CA . PRO B 1 77 ? -3.15 22.938 11.391 1 98.88 77 PRO B CA 1
ATOM 5030 C C . PRO B 1 77 ? -2.16 21.922 11.953 1 98.88 77 PRO B C 1
ATOM 5032 O O . PRO B 1 77 ? -2.561 20.828 12.383 1 98.88 77 PRO B O 1
ATOM 5035 N N . HIS B 1 78 ? -0.868 22.234 12 1 98.88 78 HIS B N 1
ATOM 5036 C CA . HIS B 1 78 ? 0.137 21.234 12.344 1 98.88 78 HIS B CA 1
ATOM 5037 C C . HIS B 1 78 ? 1.304 21.875 13.102 1 98.88 78 HIS B C 1
ATOM 5039 O O . HIS B 1 78 ? 2.279 22.312 12.484 1 98.88 78 HIS B O 1
ATOM 5045 N N . THR B 1 79 ? 1.251 21.828 14.398 1 98.88 79 THR B N 1
ATOM 5046 C CA . THR B 1 79 ? 2.352 22.281 15.234 1 98.88 79 THR B CA 1
ATOM 5047 C C . THR B 1 79 ? 2.6 21.312 16.375 1 98.88 79 THR B C 1
ATOM 5049 O O . THR B 1 79 ? 1.722 20.516 16.719 1 98.88 79 THR B O 1
ATOM 5052 N N . HIS B 1 80 ? 3.74 21.297 16.844 1 98.69 80 HIS B N 1
ATOM 5053 C CA . HIS B 1 80 ? 4.145 20.578 18.047 1 98.69 80 HIS B CA 1
ATOM 5054 C C . HIS B 1 80 ? 4.898 21.484 19.016 1 98.69 80 HIS B C 1
ATOM 5056 O O . HIS B 1 80 ? 6.125 21.578 18.953 1 98.69 80 HIS B O 1
ATOM 5062 N N . LEU B 1 81 ? 4.168 22.094 19.953 1 98.5 81 LEU B N 1
ATOM 5063 C CA . LEU B 1 81 ? 4.777 22.984 20.922 1 98.5 81 LEU B CA 1
ATOM 5064 C C . LEU B 1 81 ? 4.965 22.281 22.266 1 98.5 81 LEU B C 1
ATOM 5066 O O . LEU B 1 81 ? 4.07 21.578 22.734 1 98.5 81 LEU B O 1
ATOM 5070 N N . GLU B 1 82 ? 6.176 22.422 22.797 1 97.25 82 GLU B N 1
ATOM 5071 C CA . GLU B 1 82 ? 6.547 21.812 24.078 1 97.25 82 GLU B CA 1
ATOM 5072 C C . GLU B 1 82 ? 6.324 20.297 24.031 1 97.25 82 GLU B C 1
ATOM 5074 O O . GLU B 1 82 ? 5.801 19.719 24.984 1 97.25 82 GLU B O 1
ATOM 5079 N N . LEU B 1 83 ? 6.641 19.688 22.906 1 96.75 83 LEU B N 1
ATOM 5080 C CA . LEU B 1 83 ? 6.473 18.25 22.641 1 96.75 83 LEU B CA 1
ATOM 5081 C C . LEU B 1 83 ? 7.633 17.453 23.234 1 96.75 83 LEU B C 1
ATOM 5083 O O . LEU B 1 83 ? 8.797 17.781 22.984 1 96.75 83 LEU B O 1
ATOM 5087 N N . GLU B 1 84 ? 7.336 16.516 24.031 1 94.94 84 GLU B N 1
ATOM 5088 C CA . GLU B 1 84 ? 8.328 15.516 24.438 1 94.94 84 GLU B CA 1
ATOM 5089 C C . GLU B 1 84 ? 8.469 14.422 23.375 1 94.94 84 GLU B C 1
ATOM 5091 O O . GLU B 1 84 ? 7.523 13.672 23.125 1 94.94 84 GLU B O 1
ATOM 5096 N N . PHE B 1 85 ? 9.641 14.336 22.797 1 92.56 85 PHE B N 1
ATOM 5097 C CA . PHE B 1 85 ? 9.812 13.422 21.672 1 92.56 85 PHE B CA 1
ATOM 5098 C C . PHE B 1 85 ? 11.281 13.062 21.484 1 92.56 85 PHE B C 1
ATOM 5100 O O . PHE B 1 85 ? 12.141 13.945 21.484 1 92.56 85 PHE B O 1
ATOM 5107 N N . MET B 1 86 ? 11.586 11.789 21.391 1 94.62 86 MET B N 1
ATOM 5108 C CA . MET B 1 86 ? 12.898 11.227 21.062 1 94.62 86 MET B CA 1
ATOM 5109 C C . MET B 1 86 ? 13.953 11.695 22.062 1 94.62 86 MET B C 1
ATOM 5111 O O . MET B 1 86 ? 15.062 12.047 21.672 1 94.62 86 MET B O 1
ATOM 5115 N N . GLY B 1 87 ? 13.57 11.875 23.281 1 92.94 87 GLY B N 1
ATOM 5116 C CA . GLY B 1 87 ? 14.5 12.141 24.375 1 92.94 87 GLY B CA 1
ATOM 5117 C C . GLY B 1 87 ? 14.703 13.617 24.641 1 92.94 87 GLY B C 1
ATOM 5118 O O . GLY B 1 87 ? 15.555 14 25.438 1 92.94 87 GLY B O 1
ATOM 5119 N N . ALA B 1 88 ? 13.906 14.469 23.969 1 97.12 88 ALA B N 1
ATOM 5120 C CA . ALA B 1 88 ? 14.016 15.914 24.141 1 97.12 88 ALA B CA 1
ATOM 5121 C C . ALA B 1 88 ? 12.633 16.562 24.141 1 97.12 88 ALA B C 1
ATOM 5123 O O . ALA B 1 88 ? 11.617 15.891 23.969 1 97.12 88 ALA B O 1
ATOM 5124 N N . VAL B 1 89 ? 12.602 17.797 24.516 1 97.75 89 VAL B N 1
ATOM 5125 C CA . VAL B 1 89 ? 11.398 18.609 24.453 1 97.75 89 VAL B CA 1
ATOM 5126 C C . VAL B 1 89 ? 11.594 19.75 23.469 1 97.75 89 VAL B C 1
ATOM 5128 O O . VAL B 1 89 ? 12.625 20.438 23.484 1 97.75 89 VAL B O 1
ATOM 5131 N N . SER B 1 90 ? 10.633 19.891 22.578 1 98.06 90 SER B N 1
ATOM 5132 C CA . SER B 1 90 ? 10.766 20.984 21.609 1 98.06 90 SER B CA 1
ATOM 5133 C C . SER B 1 90 ? 10.969 22.312 22.328 1 98.06 90 SER B C 1
ATOM 5135 O O . SER B 1 90 ? 10.352 22.578 23.359 1 98.06 90 SER B O 1
ATOM 5137 N N . VAL B 1 91 ? 11.812 23.172 21.797 1 98.38 91 VAL B N 1
ATOM 5138 C CA . VAL B 1 91 ? 12.266 24.359 22.5 1 98.38 91 VAL B CA 1
ATOM 5139 C C . VAL B 1 91 ? 11.203 25.453 22.422 1 98.38 91 VAL B C 1
ATOM 5141 O O . VAL B 1 91 ? 11.102 26.297 23.328 1 98.38 91 VAL B O 1
ATOM 5144 N N . ASP B 1 92 ? 10.438 25.438 21.406 1 98.06 92 ASP B N 1
ATOM 5145 C CA . ASP B 1 92 ? 9.305 26.359 21.359 1 98.06 92 ASP B CA 1
ATOM 5146 C C . ASP B 1 92 ? 8.164 25.875 22.25 1 98.06 92 ASP B C 1
ATOM 5148 O O . ASP B 1 92 ? 7.52 24.875 21.938 1 98.06 92 ASP B O 1
ATOM 5152 N N . ASP B 1 93 ? 7.949 26.578 23.312 1 97.56 93 ASP B N 1
ATOM 5153 C CA . ASP B 1 93 ? 6.754 26.297 24.109 1 97.56 93 ASP B CA 1
ATOM 5154 C C . ASP B 1 93 ? 5.543 27.062 23.562 1 97.56 93 ASP B C 1
ATOM 5156 O O . ASP B 1 93 ? 5.59 27.594 22.453 1 97.56 93 ASP B O 1
ATOM 5160 N N . PHE B 1 94 ? 4.465 27.078 24.312 1 98.5 94 PHE B N 1
ATOM 5161 C CA . PHE B 1 94 ? 3.234 27.656 23.781 1 98.5 94 PHE B CA 1
ATOM 5162 C C . PHE B 1 94 ? 3.336 29.188 23.734 1 98.5 94 PHE B C 1
ATOM 5164 O O . PHE B 1 94 ? 2.66 29.828 22.938 1 98.5 94 PHE B O 1
ATOM 5171 N N . TYR B 1 95 ? 4.125 29.766 24.641 1 98.19 95 TYR B N 1
ATOM 5172 C CA . TYR B 1 95 ? 4.316 31.203 24.562 1 98.19 95 TYR B CA 1
ATOM 5173 C C . TYR B 1 95 ? 5.16 31.594 23.359 1 98.19 95 TYR B C 1
ATOM 5175 O O . TYR B 1 95 ? 4.699 32.312 22.469 1 98.19 95 TYR B O 1
ATOM 5183 N N . GLN B 1 96 ? 6.355 31.047 23.297 1 97.75 96 GLN B N 1
ATOM 5184 C CA . GLN B 1 96 ? 7.277 31.391 22.219 1 97.75 96 GLN B CA 1
ATOM 5185 C C . GLN B 1 96 ? 6.719 30.984 20.859 1 97.75 96 GLN B C 1
ATOM 5187 O O . GLN B 1 96 ? 6.836 31.734 19.891 1 97.75 96 GLN B O 1
ATOM 5192 N N . GLY B 1 97 ? 6.164 29.797 20.781 1 98.5 97 GLY B N 1
ATOM 5193 C CA . GLY B 1 97 ? 5.637 29.312 19.516 1 98.5 97 GLY B CA 1
ATOM 5194 C C . GLY B 1 97 ? 4.48 30.125 18.984 1 98.5 97 GLY B C 1
ATOM 5195 O O . GLY B 1 97 ? 4.426 30.438 17.797 1 98.5 97 GLY B O 1
ATOM 5196 N N . THR B 1 98 ? 3.527 30.484 19.828 1 98.75 98 THR B N 1
ATOM 5197 C CA . THR B 1 98 ? 2.367 31.25 19.375 1 98.75 98 THR B CA 1
ATOM 5198 C C . THR B 1 98 ? 2.746 32.719 19.125 1 98.75 98 THR B C 1
ATOM 5200 O O . THR B 1 98 ? 2.16 33.375 18.25 1 98.75 98 THR B O 1
ATOM 5203 N N . LYS B 1 99 ? 3.697 33.219 19.906 1 98.56 99 LYS B N 1
ATOM 5204 C CA . LYS B 1 99 ? 4.266 34.531 19.609 1 98.56 99 LYS B CA 1
ATOM 5205 C C . LYS B 1 99 ? 4.871 34.562 18.203 1 98.56 99 LYS B C 1
ATOM 5207 O O . LYS B 1 99 ? 4.613 35.469 17.438 1 98.56 99 LYS B O 1
ATOM 5212 N N . ALA B 1 100 ? 5.676 33.531 17.906 1 98.75 100 ALA B N 1
ATOM 5213 C CA . ALA B 1 100 ? 6.285 33.406 16.594 1 98.75 100 ALA B CA 1
ATOM 5214 C C . ALA B 1 100 ? 5.215 33.281 15.508 1 98.75 100 ALA B C 1
ATOM 5216 O O . ALA B 1 100 ? 5.359 33.812 14.414 1 98.75 100 ALA B O 1
ATOM 5217 N N . ALA B 1 101 ? 4.156 32.5 15.781 1 98.88 101 ALA B N 1
ATOM 5218 C CA . ALA B 1 101 ? 3.049 32.344 14.844 1 98.88 101 ALA B CA 1
ATOM 5219 C C . ALA B 1 101 ? 2.461 33.719 14.461 1 98.88 101 ALA B C 1
ATOM 5221 O O . ALA B 1 101 ? 2.316 34 13.273 1 98.88 101 ALA B O 1
ATOM 5222 N N . ILE B 1 102 ? 2.195 34.531 15.438 1 98.88 102 ILE B N 1
ATOM 5223 C CA . ILE B 1 102 ? 1.602 35.844 15.234 1 98.88 102 ILE B CA 1
ATOM 5224 C C . ILE B 1 102 ? 2.547 36.719 14.406 1 98.88 102 ILE B C 1
ATOM 5226 O O . ILE B 1 102 ? 2.115 37.406 13.484 1 98.88 102 ILE B O 1
ATOM 5230 N N . ALA B 1 103 ? 3.807 36.594 14.719 1 98.75 103 ALA B N 1
ATOM 5231 C CA . ALA B 1 103 ? 4.801 37.406 13.992 1 98.75 103 ALA B CA 1
ATOM 5232 C C . ALA B 1 103 ? 4.75 37.094 12.5 1 98.75 103 ALA B C 1
ATOM 5234 O O . ALA B 1 103 ? 5.051 37.969 11.68 1 98.75 103 ALA B O 1
ATOM 5235 N N . GLY B 1 104 ? 4.371 35.906 12.164 1 98.5 104 GLY B N 1
ATOM 5236 C CA . GLY B 1 104 ? 4.34 35.469 10.773 1 98.5 104 GLY B CA 1
ATOM 5237 C C . GLY B 1 104 ? 2.965 35.594 10.148 1 98.5 104 GLY B C 1
ATOM 5238 O O . GLY B 1 104 ? 2.779 35.25 8.977 1 98.5 104 GLY B O 1
ATOM 5239 N N . GLY B 1 105 ? 1.969 36.031 10.867 1 98.75 105 GLY B N 1
ATOM 5240 C CA . GLY B 1 105 ? 0.643 36.219 10.305 1 98.75 105 GLY B CA 1
ATOM 5241 C C . GLY B 1 105 ? -0.32 35.094 10.617 1 98.75 105 GLY B C 1
ATOM 5242 O O . GLY B 1 105 ? -1.415 35.031 10.055 1 98.75 105 GLY B O 1
ATOM 5243 N N . THR B 1 106 ? 0.084 34.156 11.445 1 98.88 106 THR B N 1
ATOM 5244 C CA . THR B 1 106 ? -0.772 33.062 11.891 1 98.88 106 THR B CA 1
ATOM 5245 C C . THR B 1 106 ? -1.484 33.406 13.188 1 98.88 106 THR B C 1
ATOM 5247 O O . THR B 1 106 ? -0.841 33.781 14.172 1 98.88 106 THR B O 1
ATOM 5250 N N . THR B 1 107 ? -2.795 33.344 13.188 1 98.88 107 THR B N 1
ATOM 5251 C CA . THR B 1 107 ? -3.559 33.812 14.344 1 98.88 107 THR B CA 1
ATOM 5252 C C . THR B 1 107 ? -4.164 32.625 15.102 1 98.88 107 THR B C 1
ATOM 5254 O O . THR B 1 107 ? -4.781 32.812 16.156 1 98.88 107 THR B O 1
ATOM 5257 N N . MET B 1 108 ? -3.992 31.453 14.555 1 98.88 108 MET B N 1
ATOM 5258 C CA . MET B 1 108 ? -4.449 30.25 15.242 1 98.88 108 MET B CA 1
ATOM 5259 C C . MET B 1 108 ? -3.586 29.047 14.859 1 98.88 108 MET B C 1
ATOM 5261 O O . MET B 1 108 ? -3.189 28.891 13.703 1 98.88 108 MET B O 1
ATOM 5265 N N . ILE B 1 109 ? -3.307 28.219 15.867 1 98.88 109 ILE B N 1
ATOM 5266 C CA . ILE B 1 109 ? -2.633 26.953 15.602 1 98.88 109 ILE B CA 1
ATOM 5267 C C . ILE B 1 109 ? -3.494 25.797 16.109 1 98.88 109 ILE B C 1
ATOM 5269 O O . ILE B 1 109 ? -4.344 25.984 16.984 1 98.88 109 ILE B O 1
ATOM 5273 N N . ILE B 1 110 ? -3.355 24.656 15.453 1 98.94 110 ILE B N 1
ATOM 5274 C CA . ILE B 1 110 ? -3.881 23.406 16 1 98.94 110 ILE B CA 1
ATOM 5275 C C . ILE B 1 110 ? -2.727 22.469 16.344 1 98.94 110 ILE B C 1
ATOM 5277 O O . ILE B 1 110 ? -2.014 22 15.445 1 98.94 110 ILE B O 1
ATOM 5281 N N . ASP B 1 111 ? -2.502 22.281 17.594 1 98.88 111 ASP B N 1
ATOM 5282 C CA . ASP B 1 111 ? -1.375 21.484 18.094 1 98.88 111 ASP B CA 1
ATOM 5283 C C . ASP B 1 111 ? -1.771 20.031 18.281 1 98.88 111 ASP B C 1
ATOM 5285 O O . ASP B 1 111 ? -2.953 19.688 18.234 1 98.88 111 ASP B O 1
ATOM 5289 N N . PHE B 1 112 ? -0.785 19.141 18.375 1 98.75 112 PHE B N 1
ATOM 5290 C CA . PHE B 1 112 ? -1.035 17.719 18.562 1 98.75 112 PHE B CA 1
ATOM 5291 C C . PHE B 1 112 ? -0.744 17.312 20 1 98.75 112 PHE B C 1
ATOM 5293 O O . PHE B 1 112 ? 0.403 17.375 20.438 1 98.75 112 PHE B O 1
ATOM 5300 N N . ALA B 1 113 ? -1.741 16.906 20.719 1 98.69 113 ALA B N 1
ATOM 5301 C CA . ALA B 1 113 ? -1.554 16.25 22.016 1 98.69 113 ALA B CA 1
ATOM 5302 C C . ALA B 1 113 ? -1.288 14.758 21.828 1 98.69 113 ALA B C 1
ATOM 5304 O O . ALA B 1 113 ? -2.18 14.008 21.422 1 98.69 113 ALA B O 1
ATOM 5305 N N . LEU B 1 114 ? -0.102 14.32 22.125 1 98 114 LEU B N 1
ATOM 5306 C CA . LEU B 1 114 ? 0.311 12.938 21.906 1 98 114 LEU B CA 1
ATOM 5307 C C . LEU B 1 114 ? 0.496 12.211 23.234 1 98 114 LEU B C 1
ATOM 5309 O O . LEU B 1 114 ? 1.384 12.562 24.016 1 98 114 LEU B O 1
ATOM 5313 N N . PRO B 1 115 ? -0.312 11.227 23.484 1 97 115 PRO B N 1
ATOM 5314 C CA . PRO B 1 115 ? -0.148 10.469 24.734 1 97 115 PRO B CA 1
ATOM 5315 C C . PRO B 1 115 ? 1.166 9.695 24.781 1 97 115 PRO B C 1
ATOM 5317 O O . PRO B 1 115 ? 1.609 9.156 23.766 1 97 115 PRO B O 1
ATOM 5320 N N . SER B 1 116 ? 1.751 9.656 25.922 1 92.5 116 SER B N 1
ATOM 5321 C CA . SER B 1 116 ? 2.854 8.734 26.172 1 92.5 116 SER B CA 1
ATOM 5322 C C . SER B 1 116 ? 2.363 7.293 26.234 1 92.5 116 SER B C 1
ATOM 5324 O O . SER B 1 116 ? 1.159 7.047 26.344 1 92.5 116 SER B O 1
ATOM 5326 N N . LYS B 1 117 ? 3.348 6.41 26.172 1 88.19 117 LYS B N 1
ATOM 5327 C CA . LYS B 1 117 ? 2.973 5 26.25 1 88.19 117 LYS B CA 1
ATOM 5328 C C . LYS B 1 117 ? 2.176 4.727 27.531 1 88.19 117 LYS B C 1
ATOM 5330 O O . LYS B 1 117 ? 2.627 5.043 28.625 1 88.19 117 LYS B O 1
ATOM 5335 N N . GLY B 1 118 ? 1.021 4.223 27.391 1 89.44 118 GLY B N 1
ATOM 5336 C CA . GLY B 1 118 ? 0.188 3.875 28.531 1 89.44 118 GLY B CA 1
ATOM 5337 C C . GLY B 1 118 ? -0.666 5.031 29.016 1 89.44 118 GLY B C 1
ATOM 5338 O O . GLY B 1 118 ? -1.556 4.84 29.844 1 89.44 118 GLY B O 1
ATOM 5339 N N . GLU B 1 119 ? -0.421 6.234 28.531 1 95.69 119 GLU B N 1
ATOM 5340 C CA . GLU B 1 119 ? -1.207 7.406 28.922 1 95.69 119 GLU B CA 1
ATOM 5341 C C . GLU B 1 119 ? -2.529 7.453 28.156 1 95.69 119 GLU B C 1
ATOM 5343 O O . GLU B 1 119 ? -2.574 7.152 26.953 1 95.69 119 GLU B O 1
ATOM 5348 N N . SER B 1 120 ? -3.611 7.797 28.844 1 97.75 120 SER B N 1
ATOM 5349 C CA . SER B 1 120 ? -4.918 7.887 28.203 1 97.75 120 SER B CA 1
ATOM 5350 C C . SER B 1 120 ? -5.008 9.109 27.297 1 97.75 120 SER B C 1
ATOM 5352 O O . SER B 1 120 ? -4.254 10.07 27.469 1 97.75 120 SER B O 1
ATOM 5354 N N . LEU B 1 121 ? -5.992 9.102 26.375 1 98.69 121 LEU B N 1
ATOM 5355 C CA . LEU B 1 121 ? -6.211 10.242 25.5 1 98.69 121 LEU B CA 1
ATOM 5356 C C . LEU B 1 121 ? -6.656 11.461 26.312 1 98.69 121 LEU B C 1
ATOM 5358 O O . LEU B 1 121 ? -6.223 12.586 26.031 1 98.69 121 LEU B O 1
ATOM 5362 N N . LEU B 1 122 ? -7.484 11.25 27.297 1 98.69 122 LEU B N 1
ATOM 5363 C CA . LEU B 1 122 ? -8 12.328 28.125 1 98.69 122 LEU B CA 1
ATOM 5364 C C . LEU B 1 122 ? -6.887 12.977 28.938 1 98.69 122 LEU B C 1
ATOM 5366 O O . LEU B 1 122 ? -6.844 14.195 29.094 1 98.69 122 LEU B O 1
ATOM 5370 N N . ASP B 1 123 ? -6.008 12.109 29.453 1 98.56 123 ASP B N 1
ATOM 5371 C CA . ASP B 1 123 ? -4.883 12.648 30.219 1 98.56 123 ASP B CA 1
ATOM 5372 C C . ASP B 1 123 ? -3.979 13.5 29.328 1 98.56 123 ASP B C 1
ATOM 5374 O O . ASP B 1 123 ? -3.51 14.562 29.766 1 98.56 123 ASP B O 1
ATOM 5378 N N . ALA B 1 124 ? -3.727 13.062 28.188 1 98.5 124 ALA B N 1
ATOM 5379 C CA . ALA B 1 124 ? -2.912 13.828 27.25 1 98.5 124 ALA B CA 1
ATOM 5380 C C . ALA B 1 124 ? -3.566 15.164 26.922 1 98.5 124 ALA B C 1
ATOM 5382 O O . ALA B 1 124 ? -2.898 16.203 26.906 1 98.5 124 ALA B O 1
ATOM 5383 N N . TYR B 1 125 ? -4.883 15.141 26.719 1 98.69 125 TYR B N 1
ATOM 5384 C CA . TYR B 1 125 ? -5.637 16.359 26.438 1 98.69 125 TYR B CA 1
ATOM 5385 C C . TYR B 1 125 ? -5.465 17.375 27.562 1 98.69 125 TYR B C 1
ATOM 5387 O O . TYR B 1 125 ? -5.125 18.531 27.328 1 98.69 125 TYR B O 1
ATOM 5395 N N . HIS B 1 126 ? -5.629 16.922 28.75 1 98.62 126 HIS B N 1
ATOM 5396 C CA . HIS B 1 126 ? -5.555 17.812 29.906 1 98.62 126 HIS B CA 1
ATOM 5397 C C . HIS B 1 126 ? -4.137 18.328 30.109 1 98.62 126 HIS B C 1
ATOM 5399 O O . HIS B 1 126 ? -3.939 19.484 30.5 1 98.62 126 HIS B O 1
ATOM 5405 N N . LYS B 1 127 ? -3.242 17.5 29.875 1 98.06 127 LYS B N 1
ATOM 5406 C CA . LYS B 1 127 ? -1.843 17.906 29.984 1 98.06 127 LYS B CA 1
ATOM 5407 C C . LYS B 1 127 ? -1.528 19.047 29.016 1 98.06 127 LYS B C 1
ATOM 5409 O O . LYS B 1 127 ? -0.899 20.031 29.391 1 98.06 127 LYS B O 1
ATOM 5414 N N . TRP B 1 128 ? -1.966 18.922 27.797 1 98.44 128 TRP B N 1
ATOM 5415 C CA . TRP B 1 128 ? -1.704 19.953 26.797 1 98.44 128 TRP B CA 1
ATOM 5416 C C . TRP B 1 128 ? -2.5 21.219 27.109 1 98.44 128 TRP B C 1
ATOM 5418 O O . TRP B 1 128 ? -2.014 22.328 26.906 1 98.44 128 TRP B O 1
ATOM 5428 N N . ARG B 1 129 ? -3.725 21.094 27.578 1 98.38 129 ARG B N 1
ATOM 5429 C CA . ARG B 1 129 ? -4.504 22.25 28 1 98.38 129 ARG B CA 1
ATOM 5430 C C . ARG B 1 129 ? -3.781 23.031 29.094 1 98.38 129 ARG B C 1
ATOM 5432 O O . ARG B 1 129 ? -3.742 24.266 29.078 1 98.38 129 ARG B O 1
ATOM 5439 N N . THR B 1 130 ? -3.223 22.312 29.969 1 97.69 130 THR B N 1
ATOM 5440 C CA . THR B 1 130 ? -2.49 22.922 31.078 1 97.69 130 THR B CA 1
ATOM 5441 C C . THR B 1 130 ? -1.237 23.625 30.578 1 97.69 130 THR B C 1
ATOM 5443 O O . THR B 1 130 ? -0.938 24.75 30.984 1 97.69 130 THR B O 1
ATOM 5446 N N . ARG B 1 131 ? -0.552 23 29.656 1 96.75 131 ARG B N 1
ATOM 5447 C CA . ARG B 1 131 ? 0.653 23.578 29.078 1 96.75 131 ARG B CA 1
ATOM 5448 C C . ARG B 1 131 ? 0.34 24.891 28.359 1 96.75 131 ARG B C 1
ATOM 5450 O O . ARG B 1 131 ? 1.136 25.828 28.391 1 96.75 131 ARG B O 1
ATOM 5457 N N . ALA B 1 132 ? -0.798 24.922 27.703 1 97.88 132 ALA B N 1
ATOM 5458 C CA . ALA B 1 132 ? -1.158 26.047 26.844 1 97.88 132 ALA B CA 1
ATOM 5459 C C . ALA B 1 132 ? -1.765 27.188 27.656 1 97.88 132 ALA B C 1
ATOM 5461 O O . ALA B 1 132 ? -1.555 28.359 27.328 1 97.88 132 ALA B O 1
ATOM 5462 N N . THR B 1 133 ? -2.414 26.828 28.75 1 93.12 133 THR B N 1
ATOM 5463 C CA . THR B 1 133 ? -3.156 27.797 29.547 1 93.12 133 THR B CA 1
ATOM 5464 C C . THR B 1 133 ? -2.23 28.891 30.062 1 93.12 133 THR B C 1
ATOM 5466 O O . THR B 1 133 ? -1.155 28.609 30.594 1 93.12 133 THR B O 1
ATOM 5469 N N . ASN B 1 134 ? -2.584 30.109 29.828 1 93.62 134 ASN B N 1
ATOM 5470 C CA . ASN B 1 134 ? -1.93 31.328 30.281 1 93.62 134 ASN B CA 1
ATOM 5471 C C . ASN B 1 134 ? -0.627 31.594 29.531 1 93.62 134 ASN B C 1
ATOM 5473 O O . ASN B 1 134 ? 0.149 32.469 29.891 1 93.62 134 ASN B O 1
ATOM 5477 N N . LYS B 1 135 ? -0.335 30.781 28.547 1 97.31 135 LYS B N 1
ATOM 5478 C CA . LYS B 1 135 ? 0.892 31 27.797 1 97.31 135 LYS B CA 1
ATOM 5479 C C . LYS B 1 135 ? 0.584 31.438 26.359 1 97.31 135 LYS B C 1
ATOM 5481 O O . LYS B 1 135 ? 1.291 32.281 25.812 1 97.31 135 LYS B O 1
ATOM 5486 N N . VAL B 1 136 ? -0.443 30.906 25.781 1 98.06 136 VAL B N 1
ATOM 5487 C CA . VAL B 1 136 ? -0.704 31.078 24.344 1 98.06 136 VAL B CA 1
ATOM 5488 C C . VAL B 1 136 ? -1.001 32.531 24.031 1 98.06 136 VAL B C 1
ATOM 5490 O O . VAL B 1 136 ? -1.685 33.219 24.812 1 98.06 136 VAL B O 1
ATOM 5493 N N . CYS B 1 137 ? -0.488 33 22.953 1 98.12 137 CYS B N 1
ATOM 5494 C CA . CYS B 1 137 ? -0.698 34.375 22.5 1 98.12 137 CYS B CA 1
ATOM 5495 C C . CYS B 1 137 ? -1.766 34.438 21.406 1 98.12 137 CYS B C 1
ATOM 5497 O O . CYS B 1 137 ? -2.443 35.469 21.266 1 98.12 137 CYS B O 1
ATOM 5499 N N . CYS B 1 138 ? -1.85 33.5 20.594 1 98.19 138 CYS B N 1
ATOM 5500 C CA . CYS B 1 138 ? -2.916 33.344 19.594 1 98.19 138 CYS B CA 1
ATOM 5501 C C . CYS B 1 138 ? -3.85 32.219 19.953 1 98.19 138 CYS B C 1
ATOM 5503 O O . CYS B 1 138 ? -3.58 31.453 20.891 1 98.19 138 CYS B O 1
ATOM 5505 N N . ASP B 1 139 ? -4.996 32.062 19.234 1 98.62 139 ASP B N 1
ATOM 5506 C CA . ASP B 1 139 ? -5.961 31 19.484 1 98.62 139 ASP B CA 1
ATOM 5507 C C . ASP B 1 139 ? -5.383 29.641 19.125 1 98.62 139 ASP B C 1
ATOM 5509 O O . ASP B 1 139 ? -4.426 29.547 18.359 1 98.62 139 ASP B O 1
ATOM 5513 N N . TYR B 1 140 ? -5.922 28.609 19.781 1 98.75 140 TYR B N 1
ATOM 5514 C CA . TYR B 1 140 ? -5.398 27.281 19.5 1 98.75 140 TYR B CA 1
ATOM 5515 C C . TYR B 1 140 ? -6.48 26.219 19.672 1 98.75 140 TYR B C 1
ATOM 5517 O O . TYR B 1 140 ? -7.523 26.484 20.281 1 98.75 140 TYR B O 1
ATOM 5525 N N . ALA B 1 141 ? -6.352 25.125 19.016 1 98.88 141 ALA B N 1
ATOM 5526 C CA . ALA B 1 141 ? -7.102 23.891 19.188 1 98.88 141 ALA B CA 1
ATOM 5527 C C . ALA B 1 141 ? -6.164 22.688 19.281 1 98.88 141 ALA B C 1
ATOM 5529 O O . ALA B 1 141 ? -4.941 22.844 19.219 1 98.88 141 ALA B O 1
ATOM 5530 N N . LEU B 1 142 ? -6.766 21.5 19.547 1 98.88 142 LEU B N 1
ATOM 5531 C CA . LEU B 1 142 ? -5.914 20.328 19.719 1 98.88 142 LEU B CA 1
ATOM 5532 C C . LEU B 1 142 ? -6.402 19.172 18.844 1 98.88 142 LEU B C 1
ATOM 5534 O O . LEU B 1 142 ? -7.605 18.922 18.75 1 98.88 142 LEU B O 1
ATOM 5538 N N . HIS B 1 143 ? -5.465 18.547 18.109 1 98.88 143 HIS B N 1
ATOM 5539 C CA . HIS B 1 143 ? -5.605 17.172 17.672 1 98.88 143 HIS B CA 1
ATOM 5540 C C . HIS B 1 143 ? -5.156 16.188 18.75 1 98.88 143 HIS B C 1
ATOM 5542 O O . HIS B 1 143 ? -4.215 16.469 19.5 1 98.88 143 HIS B O 1
ATOM 5548 N N . ILE B 1 144 ? -5.797 15.031 18.766 1 98.94 144 ILE B N 1
ATOM 5549 C CA . ILE B 1 144 ? -5.387 14.055 19.766 1 98.94 144 ILE B CA 1
ATOM 5550 C C . ILE B 1 144 ? -4.805 12.82 19.078 1 98.94 144 ILE B C 1
ATOM 5552 O O . ILE B 1 144 ? -5.391 12.297 18.141 1 98.94 144 ILE B O 1
ATOM 5556 N N . GLY B 1 145 ? -3.648 12.375 19.609 1 98.75 145 GLY B N 1
ATOM 5557 C CA . GLY B 1 145 ? -3.027 11.172 19.078 1 98.75 145 GLY B CA 1
ATOM 5558 C C . GLY B 1 145 ? -3.689 9.898 19.547 1 98.75 145 GLY B C 1
ATOM 5559 O O . GLY B 1 145 ? -4.062 9.781 20.719 1 98.75 145 GLY B O 1
ATOM 5560 N N . VAL B 1 146 ? -3.924 8.977 18.609 1 98.69 146 VAL B N 1
ATOM 5561 C CA . VAL B 1 146 ? -4.352 7.613 18.906 1 98.69 146 VAL B CA 1
ATOM 5562 C C . VAL B 1 146 ? -3.211 6.637 18.625 1 98.69 146 VAL B C 1
ATOM 5564 O O . VAL B 1 146 ? -3.041 6.191 17.484 1 98.69 146 VAL B O 1
ATOM 5567 N N . THR B 1 147 ? -2.527 6.215 19.656 1 97.75 147 THR B N 1
ATOM 5568 C CA . THR B 1 147 ? -1.305 5.438 19.484 1 97.75 147 THR B CA 1
ATOM 5569 C C . THR B 1 147 ? -1.527 3.984 19.891 1 97.75 147 THR B C 1
ATOM 5571 O O . THR B 1 147 ? -0.577 3.203 19.969 1 97.75 147 THR B O 1
ATOM 5574 N N . SER B 1 148 ? -2.689 3.658 20.234 1 97.25 148 SER B N 1
ATOM 5575 C CA . SER B 1 148 ? -3.184 2.309 20.484 1 97.25 148 SER B CA 1
ATOM 5576 C C . SER B 1 148 ? -4.699 2.236 20.328 1 97.25 148 SER B C 1
ATOM 5578 O O . SER B 1 148 ? -5.367 3.266 20.234 1 97.25 148 SER B O 1
ATOM 5580 N N . TRP B 1 149 ? -5.23 1.022 20.328 1 97.38 149 TRP B N 1
ATOM 5581 C CA . TRP B 1 149 ? -6.672 0.898 20.156 1 97.38 149 TRP B CA 1
ATOM 5582 C C . TRP B 1 149 ? -7.273 -0.042 21.188 1 97.38 149 TRP B C 1
ATOM 5584 O O . TRP B 1 149 ? -6.684 -1.075 21.516 1 97.38 149 TRP B O 1
ATOM 5594 N N . SER B 1 150 ? -8.336 0.249 21.734 1 97.69 150 SER B N 1
ATOM 5595 C CA . SER B 1 150 ? -9.188 -0.514 22.641 1 97.69 150 SER B CA 1
ATOM 5596 C C . SER B 1 150 ? -10.578 0.108 22.75 1 97.69 150 SER B C 1
ATOM 5598 O O . SER B 1 150 ? -10.812 1.208 22.25 1 97.69 150 SER B O 1
ATOM 5600 N N . ASP B 1 151 ? -11.5 -0.543 23.406 1 97.19 151 ASP B N 1
ATOM 5601 C CA . ASP B 1 151 ? -12.82 0.012 23.656 1 97.19 151 ASP B CA 1
ATOM 5602 C C . ASP B 1 151 ? -12.734 1.266 24.531 1 97.19 151 ASP B C 1
ATOM 5604 O O . ASP B 1 151 ? -13.539 2.188 24.375 1 97.19 151 ASP B O 1
ATOM 5608 N N . GLU B 1 152 ? -11.812 1.247 25.375 1 98.06 152 GLU B N 1
ATOM 5609 C CA . GLU B 1 152 ? -11.602 2.42 26.219 1 98.06 152 GLU B CA 1
ATOM 5610 C C . GLU B 1 152 ? -11.18 3.629 25.391 1 98.06 152 GLU B C 1
ATOM 5612 O O . GLU B 1 152 ? -11.641 4.746 25.641 1 98.06 152 GLU B O 1
ATOM 5617 N N . VAL B 1 153 ? -10.273 3.408 24.484 1 98.5 153 VAL B N 1
ATOM 5618 C CA . VAL B 1 153 ? -9.836 4.473 23.578 1 98.5 153 VAL B CA 1
ATOM 5619 C C . VAL B 1 153 ? -11.039 5.043 22.828 1 98.5 153 VAL B C 1
ATOM 5621 O O . VAL B 1 153 ? -11.188 6.262 22.719 1 98.5 153 VAL B O 1
ATOM 5624 N N . LYS B 1 154 ? -11.898 4.188 22.359 1 98.56 154 LYS B N 1
ATOM 5625 C CA . LYS B 1 154 ? -13.094 4.617 21.656 1 98.56 154 LYS B CA 1
ATOM 5626 C C . LYS B 1 154 ? -13.977 5.496 22.547 1 98.56 154 LYS B C 1
ATOM 5628 O O . LYS B 1 154 ? -14.484 6.527 22.094 1 98.56 154 LYS B O 1
ATOM 5633 N N . ARG B 1 155 ? -14.133 5.078 23.766 1 98.62 155 ARG B N 1
ATOM 5634 C CA . ARG B 1 155 ? -14.945 5.84 24.719 1 98.62 155 ARG B CA 1
ATOM 5635 C C . ARG B 1 155 ? -14.328 7.211 24.984 1 98.62 155 ARG B C 1
ATOM 5637 O O . ARG B 1 155 ? -15.047 8.211 25.078 1 98.62 155 ARG B O 1
ATOM 5644 N N . GLU B 1 156 ? -13.062 7.242 25.141 1 98.81 156 GLU B N 1
ATOM 5645 C CA . GLU B 1 156 ? -12.367 8.508 25.375 1 98.81 156 GLU B CA 1
ATOM 5646 C C . GLU B 1 156 ? -12.492 9.438 24.172 1 98.81 156 GLU B C 1
ATOM 5648 O O . GLU B 1 156 ? -12.648 10.648 24.328 1 98.81 156 GLU B O 1
ATOM 5653 N N . MET B 1 157 ? -12.391 8.859 22.984 1 98.88 157 MET B N 1
ATOM 5654 C CA . MET B 1 157 ? -12.617 9.656 21.781 1 98.88 157 MET B CA 1
ATOM 5655 C C . MET B 1 157 ? -14 10.289 21.797 1 98.88 157 MET B C 1
ATOM 5657 O O . MET B 1 157 ? -14.156 11.461 21.453 1 98.88 157 MET B O 1
ATOM 5661 N N . GLU B 1 158 ? -14.969 9.508 22.172 1 98.88 158 GLU B N 1
ATOM 5662 C CA . GLU B 1 158 ? -16.344 10.008 22.25 1 98.88 158 GLU B CA 1
ATOM 5663 C C . GLU B 1 158 ? -16.438 11.164 23.25 1 98.88 158 GLU B C 1
ATOM 5665 O O . GLU B 1 158 ? -17.078 12.18 22.953 1 98.88 158 GLU B O 1
ATOM 5670 N N . GLU B 1 159 ? -15.844 10.992 24.375 1 98.88 159 GLU B N 1
ATOM 5671 C CA . GLU B 1 159 ? -15.867 12.039 25.391 1 98.88 159 GLU B CA 1
ATOM 5672 C C . GLU B 1 159 ? -15.18 13.305 24.891 1 98.88 159 GLU B C 1
ATOM 5674 O O . GLU B 1 159 ? -15.688 14.414 25.109 1 98.88 159 GLU B O 1
ATOM 5679 N N . LEU B 1 160 ? -14.07 13.141 24.281 1 98.94 160 LEU B N 1
ATOM 5680 C CA . LEU B 1 160 ? -13.312 14.273 23.766 1 98.94 160 LEU B CA 1
ATOM 5681 C C . LEU B 1 160 ? -14.133 15.039 22.719 1 98.94 160 LEU B C 1
ATOM 5683 O O . LEU B 1 160 ? -14.117 16.266 22.703 1 98.94 160 LEU B O 1
ATOM 5687 N N . CYS B 1 161 ? -14.812 14.305 21.891 1 98.88 161 CYS B N 1
ATOM 5688 C CA . CYS B 1 161 ? -15.648 14.922 20.875 1 98.88 161 CYS B CA 1
ATOM 5689 C C . CYS B 1 161 ? -16.844 15.648 21.5 1 98.88 161 CYS B C 1
ATOM 5691 O O . CYS B 1 161 ? -17.125 16.797 21.156 1 98.88 161 CYS B O 1
ATOM 5693 N N . LYS B 1 162 ? -17.484 15.078 22.5 1 98.5 162 LYS B N 1
ATOM 5694 C CA . LYS B 1 162 ? -18.75 15.562 23.047 1 98.5 162 LYS B CA 1
ATOM 5695 C C . LYS B 1 162 ? -18.516 16.688 24.047 1 98.5 162 LYS B C 1
ATOM 5697 O O . LYS B 1 162 ? -19.297 17.641 24.109 1 98.5 162 LYS B O 1
ATOM 5702 N N . LEU B 1 163 ? -17.438 16.531 24.828 1 98.62 163 LEU B N 1
ATOM 5703 C CA . LEU B 1 163 ? -17.328 17.391 25.984 1 98.62 163 LEU B CA 1
ATOM 5704 C C . LEU B 1 163 ? -16.172 18.375 25.844 1 98.62 163 LEU B C 1
ATOM 5706 O O . LEU B 1 163 ? -16.109 19.375 26.547 1 98.62 163 LEU B O 1
ATOM 5710 N N . HIS B 1 164 ? -15.258 18.094 24.922 1 98.62 164 HIS B N 1
ATOM 5711 C CA . HIS B 1 164 ? -14.039 18.891 24.953 1 98.62 164 HIS B CA 1
ATOM 5712 C C . HIS B 1 164 ? -13.766 19.547 23.609 1 98.62 164 HIS B C 1
ATOM 5714 O O . HIS B 1 164 ? -12.734 20.203 23.438 1 98.62 164 HIS B O 1
ATOM 5720 N N . GLY B 1 165 ? -14.57 19.422 22.594 1 98.56 165 GLY B N 1
ATOM 5721 C CA . GLY B 1 165 ? -14.461 20.125 21.328 1 98.56 165 GLY B CA 1
ATOM 5722 C C . GLY B 1 165 ? -13.289 19.656 20.484 1 98.56 165 GLY B C 1
ATOM 5723 O O . GLY B 1 165 ? -12.586 20.469 19.875 1 98.56 165 GLY B O 1
ATOM 5724 N N . VAL B 1 166 ? -13.078 18.328 20.469 1 98.88 166 VAL B N 1
ATOM 5725 C CA . VAL B 1 166 ? -12.047 17.719 19.625 1 98.88 166 VAL B CA 1
ATOM 5726 C C . VAL B 1 166 ? -12.695 16.953 18.484 1 98.88 166 VAL B C 1
ATOM 5728 O O . VAL B 1 166 ? -13.539 16.094 18.703 1 98.88 166 VAL B O 1
ATOM 5731 N N . ASN B 1 167 ? -12.297 17.219 17.234 1 98.81 167 ASN B N 1
ATOM 5732 C CA . ASN B 1 167 ? -12.945 16.5 16.141 1 98.81 167 ASN B CA 1
ATOM 5733 C C . ASN B 1 167 ? -11.922 15.812 15.242 1 98.81 167 ASN B C 1
ATOM 5735 O O . ASN B 1 167 ? -12.242 15.406 14.125 1 98.81 167 ASN B O 1
ATOM 5739 N N . SER B 1 168 ? -10.688 15.773 15.633 1 98.94 168 SER B N 1
ATOM 5740 C CA . SER B 1 168 ? -9.656 15.164 14.797 1 98.94 168 SER B CA 1
ATOM 5741 C C . SER B 1 168 ? -8.688 14.328 15.625 1 98.94 168 SER B C 1
ATOM 5743 O O . SER B 1 168 ? -8.312 14.719 16.734 1 98.94 168 SER B O 1
ATOM 5745 N N . PHE B 1 169 ? -8.328 13.172 15.117 1 98.94 169 PHE B N 1
ATOM 5746 C CA . PHE B 1 169 ? -7.492 12.203 15.82 1 98.94 169 PHE B CA 1
ATOM 5747 C C . PHE B 1 169 ? -6.363 11.719 14.922 1 98.94 169 PHE B C 1
ATOM 5749 O O . PHE B 1 169 ? -6.602 11.305 13.781 1 98.94 169 PHE B O 1
ATOM 5756 N N . LYS B 1 170 ? -5.137 11.742 15.43 1 98.81 170 LYS B N 1
ATOM 5757 C CA . LYS B 1 170 ? -3.941 11.438 14.648 1 98.81 170 LYS B CA 1
ATOM 5758 C C . LYS B 1 170 ? -3.445 10.023 14.938 1 98.81 170 LYS B C 1
ATOM 5760 O O . LYS B 1 170 ? -3.24 9.656 16.094 1 98.81 170 LYS B O 1
ATOM 5765 N N . MET B 1 171 ? -3.305 9.219 13.891 1 98.75 171 MET B N 1
ATOM 5766 C CA . MET B 1 171 ? -2.658 7.91 13.969 1 98.75 171 MET B CA 1
ATOM 5767 C C . MET B 1 171 ? -1.341 7.906 13.203 1 98.75 171 MET B C 1
ATOM 5769 O O . MET B 1 171 ? -1.109 8.773 12.352 1 98.75 171 MET B O 1
ATOM 5773 N N . PHE B 1 172 ? -0.49 6.934 13.539 1 98.69 172 PHE B N 1
ATOM 5774 C CA . PHE B 1 172 ? 0.839 6.863 12.938 1 98.69 172 PHE B CA 1
ATOM 5775 C C . PHE B 1 172 ? 1.07 5.5 12.297 1 98.69 172 PHE B C 1
ATOM 5777 O O . PHE B 1 172 ? 0.765 4.465 12.891 1 98.69 172 PHE B O 1
ATOM 5784 N N . MET B 1 173 ? 1.626 5.527 11.078 1 98.75 173 MET B N 1
ATOM 5785 C CA . MET B 1 173 ? 2.025 4.293 10.406 1 98.75 173 MET B CA 1
ATOM 5786 C C . MET B 1 173 ? 3.529 4.07 10.531 1 98.75 173 MET B C 1
ATOM 5788 O O . MET B 1 173 ? 4.07 3.127 9.945 1 98.75 173 MET B O 1
ATOM 5792 N N . ALA B 1 174 ? 4.191 4.945 11.258 1 97.69 174 ALA B N 1
ATOM 5793 C CA . ALA B 1 174 ? 5.625 4.848 11.523 1 97.69 174 ALA B CA 1
ATOM 5794 C C . ALA B 1 174 ? 5.926 5.051 13.008 1 97.69 174 ALA B C 1
ATOM 5796 O O . ALA B 1 174 ? 5.012 5.07 13.836 1 97.69 174 ALA B O 1
ATOM 5797 N N . TYR B 1 175 ? 7.25 5.074 13.281 1 95.69 175 TYR B N 1
ATOM 5798 C CA . TYR B 1 175 ? 7.715 5.145 14.656 1 95.69 175 TYR B CA 1
ATOM 5799 C C . TYR B 1 175 ? 7.398 3.857 15.414 1 95.69 175 TYR B C 1
ATOM 5801 O O . TYR B 1 175 ? 6.73 3.883 16.438 1 95.69 175 TYR B O 1
ATOM 5809 N N . LYS B 1 176 ? 7.941 2.811 14.836 1 94.81 176 LYS B N 1
ATOM 5810 C CA . LYS B 1 176 ? 7.723 1.463 15.359 1 94.81 176 LYS B CA 1
ATOM 5811 C C . LYS B 1 176 ? 8.102 1.374 16.828 1 94.81 176 LYS B C 1
ATOM 5813 O O . LYS B 1 176 ? 9.18 1.818 17.234 1 94.81 176 LYS B O 1
ATOM 5818 N N . GLY B 1 177 ? 7.199 0.832 17.625 1 92.19 177 GLY B N 1
ATOM 5819 C CA . GLY B 1 177 ? 7.441 0.644 19.047 1 92.19 177 GLY B CA 1
ATOM 5820 C C . GLY B 1 177 ? 7.062 1.854 19.875 1 92.19 177 GLY B C 1
ATOM 5821 O O . GLY B 1 177 ? 7.117 1.808 21.109 1 92.19 177 GLY B O 1
ATOM 5822 N N . VAL B 1 178 ? 6.676 2.977 19.234 1 92.88 178 VAL B N 1
ATOM 5823 C CA . VAL B 1 178 ? 6.352 4.211 19.953 1 92.88 178 VAL B CA 1
ATOM 5824 C C . VAL B 1 178 ? 4.918 4.629 19.625 1 92.88 178 VAL B C 1
ATOM 5826 O O . VAL B 1 178 ? 3.994 4.324 20.391 1 92.88 178 VAL B O 1
ATOM 5829 N N . PHE B 1 179 ? 4.68 5.035 18.375 1 95.88 179 PHE B N 1
ATOM 5830 C CA . PHE B 1 179 ? 3.381 5.586 18 1 95.88 179 PHE B CA 1
ATOM 5831 C C . PHE B 1 179 ? 2.658 4.664 17.031 1 95.88 179 PHE B C 1
ATOM 5833 O O . PHE B 1 179 ? 1.431 4.695 16.922 1 95.88 179 PHE B O 1
ATOM 5840 N N . MET B 1 180 ? 3.34 3.842 16.328 1 97.69 180 MET B N 1
ATOM 5841 C CA . MET B 1 180 ? 2.84 3.098 15.172 1 97.69 180 MET B CA 1
ATOM 5842 C C . MET B 1 180 ? 1.716 2.15 15.578 1 97.69 180 MET B C 1
ATOM 5844 O O . MET B 1 180 ? 1.823 1.454 16.594 1 97.69 180 MET B O 1
ATOM 5848 N N . VAL B 1 181 ? 0.661 2.146 14.82 1 97.94 181 VAL B N 1
ATOM 5849 C CA . VAL B 1 181 ? -0.448 1.226 15.055 1 97.94 181 VAL B CA 1
ATOM 5850 C C . VAL B 1 181 ? -0.613 0.302 13.852 1 97.94 181 VAL B C 1
ATOM 5852 O O . VAL B 1 181 ? -0.127 0.603 12.758 1 97.94 181 VAL B O 1
ATOM 5855 N N . THR B 1 182 ? -1.297 -0.803 14.008 1 97.69 182 THR B N 1
ATOM 5856 C CA . THR B 1 182 ? -1.506 -1.796 12.961 1 97.69 182 THR B CA 1
ATOM 5857 C C . THR B 1 182 ? -2.648 -1.378 12.039 1 97.69 182 THR B C 1
ATOM 5859 O O . THR B 1 182 ? -3.412 -0.465 12.367 1 97.69 182 THR B O 1
ATOM 5862 N N . ASP B 1 183 ? -2.725 -2.051 10.922 1 98.56 183 ASP B N 1
ATOM 5863 C CA . ASP B 1 183 ? -3.807 -1.762 9.992 1 98.56 183 ASP B CA 1
ATOM 5864 C C . ASP B 1 183 ? -5.168 -2.037 10.625 1 98.56 183 ASP B C 1
ATOM 5866 O O . ASP B 1 183 ? -6.145 -1.345 10.336 1 98.56 183 ASP B O 1
ATOM 5870 N N . SER B 1 184 ? -5.297 -3.066 11.461 1 98.5 184 SER B N 1
ATOM 5871 C CA . SER B 1 184 ? -6.543 -3.324 12.172 1 98.5 184 SER B CA 1
ATOM 5872 C C . SER B 1 184 ? -6.898 -2.17 13.102 1 98.5 184 SER B C 1
ATOM 5874 O O . SER B 1 184 ? -8.062 -1.772 13.195 1 98.5 184 SER B O 1
ATOM 5876 N N . GLU B 1 185 ? -5.914 -1.651 13.773 1 98.56 185 GLU B N 1
ATOM 5877 C CA . GLU B 1 185 ? -6.141 -0.524 14.672 1 98.56 185 GLU B CA 1
ATOM 5878 C C . GLU B 1 185 ? -6.52 0.733 13.898 1 98.56 185 GLU B C 1
ATOM 5880 O O . GLU B 1 185 ? -7.383 1.5 14.328 1 98.56 185 GLU B O 1
ATOM 5885 N N . LEU B 1 186 ? -5.844 0.921 12.805 1 98.81 186 LEU B N 1
ATOM 5886 C CA . LEU B 1 186 ? -6.227 2.025 11.93 1 98.81 186 LEU B CA 1
ATOM 5887 C C . LEU B 1 186 ? -7.676 1.888 11.484 1 98.81 186 LEU B C 1
ATOM 5889 O O . LEU B 1 186 ? -8.453 2.844 11.562 1 98.81 186 LEU B O 1
ATOM 5893 N N . TYR B 1 187 ? -8.008 0.671 11.023 1 98.75 187 TYR B N 1
ATOM 5894 C CA . TYR B 1 187 ? -9.352 0.369 10.547 1 98.75 187 TYR B CA 1
ATOM 5895 C C . TYR B 1 187 ? -10.398 0.73 11.602 1 98.75 187 TYR B C 1
ATOM 5897 O O . TYR B 1 187 ? -11.359 1.439 11.312 1 98.75 187 TYR B O 1
ATOM 5905 N N . ASN B 1 188 ? -10.203 0.305 12.766 1 98.75 188 ASN B N 1
ATOM 5906 C CA . ASN B 1 188 ? -11.156 0.526 13.852 1 98.75 188 ASN B CA 1
ATOM 5907 C C . ASN B 1 188 ? -11.18 1.989 14.289 1 98.75 188 ASN B C 1
ATOM 5909 O O . ASN B 1 188 ? -12.234 2.521 14.633 1 98.75 188 ASN B O 1
ATOM 5913 N N . SER B 1 189 ? -10.039 2.637 14.273 1 98.81 189 SER B N 1
ATOM 5914 C CA . SER B 1 189 ? -9.977 4.059 14.586 1 98.81 189 SER B CA 1
ATOM 5915 C C . SER B 1 189 ? -10.734 4.887 13.555 1 98.81 189 SER B C 1
ATOM 5917 O O . SER B 1 189 ? -11.43 5.84 13.898 1 98.81 189 SER B O 1
ATOM 5919 N N . PHE B 1 190 ? -10.516 4.512 12.281 1 98.81 190 PHE B N 1
ATOM 5920 C CA . PHE B 1 190 ? -11.234 5.195 11.211 1 98.81 190 PHE B CA 1
ATOM 5921 C C . PHE B 1 190 ? -12.734 5.035 11.375 1 98.81 190 PHE B C 1
ATOM 5923 O O . PHE B 1 190 ? -13.492 5.988 11.188 1 98.81 190 PHE B O 1
ATOM 5930 N N . GLU B 1 191 ? -13.141 3.826 11.695 1 98.5 191 GLU B N 1
ATOM 5931 C CA . GLU B 1 191 ? -14.562 3.559 11.898 1 98.5 191 GLU B CA 1
ATOM 5932 C C . GLU B 1 191 ? -15.125 4.391 13.047 1 98.5 191 GLU B C 1
ATOM 5934 O O . GLU B 1 191 ? -16.219 4.949 12.938 1 98.5 191 GLU B O 1
ATOM 5939 N N . ALA B 1 192 ? -14.398 4.461 14.133 1 98.81 192 ALA B N 1
ATOM 5940 C CA . ALA B 1 192 ? -14.82 5.273 15.273 1 98.81 192 ALA B CA 1
ATOM 5941 C C . ALA B 1 192 ? -14.953 6.742 14.883 1 98.81 192 ALA B C 1
ATOM 5943 O O . ALA B 1 192 ? -15.922 7.406 15.25 1 98.81 192 ALA B O 1
ATOM 5944 N N . CYS B 1 193 ? -14 7.266 14.156 1 98.88 193 CYS B N 1
ATOM 5945 C CA . CYS B 1 193 ? -14.062 8.648 13.695 1 98.88 193 CYS B CA 1
ATOM 5946 C C . CYS B 1 193 ? -15.312 8.883 12.852 1 98.88 193 CYS B C 1
ATOM 5948 O O . CYS B 1 193 ? -16 9.891 13.016 1 98.88 193 CYS B O 1
ATOM 5950 N N . LYS B 1 194 ? -15.547 7.949 11.961 1 98.44 194 LYS B N 1
ATOM 5951 C CA . LYS B 1 194 ? -16.719 8.055 11.102 1 98.44 194 LYS B CA 1
ATOM 5952 C C . LYS B 1 194 ? -18 8.141 11.93 1 98.44 194 LYS B C 1
ATOM 5954 O O . LYS B 1 194 ? -18.859 8.992 11.68 1 98.44 194 LYS B O 1
ATOM 5959 N N . GLU B 1 195 ? -18.109 7.293 12.891 1 98.25 195 GLU B N 1
ATOM 5960 C CA . GLU B 1 195 ? -19.281 7.246 13.742 1 98.25 195 GLU B CA 1
ATOM 5961 C C . GLU B 1 195 ? -19.438 8.531 14.547 1 98.25 195 GLU B C 1
ATOM 5963 O O . GLU B 1 195 ? -20.562 9.008 14.766 1 98.25 195 GLU B O 1
ATOM 5968 N N . LEU B 1 196 ? -18.391 9.109 14.93 1 98.75 196 LEU B N 1
ATOM 5969 C CA . LEU B 1 196 ? -18.391 10.281 15.797 1 98.75 196 LEU B CA 1
ATOM 5970 C C . LEU B 1 196 ? -18.5 11.562 14.969 1 98.75 196 LEU B C 1
ATOM 5972 O O . LEU B 1 196 ? -18.734 12.641 15.508 1 98.75 196 LEU B O 1
ATOM 5976 N N . GLY B 1 197 ? -18.344 11.477 13.633 1 98.5 197 GLY B N 1
ATOM 5977 C CA . GLY B 1 197 ? -18.266 12.656 12.789 1 98.5 197 GLY B CA 1
ATOM 5978 C C . GLY B 1 197 ? -16.938 13.375 12.891 1 98.5 197 GLY B C 1
ATOM 5979 O O . GLY B 1 197 ? -16.859 14.586 12.672 1 98.5 197 GLY B O 1
ATOM 5980 N N . ALA B 1 198 ? -15.914 12.656 13.352 1 98.88 198 ALA B N 1
ATOM 5981 C CA . ALA B 1 198 ? -14.57 13.203 13.516 1 98.88 198 ALA B CA 1
ATOM 5982 C C . ALA B 1 198 ? -13.711 12.906 12.289 1 98.88 198 ALA B C 1
ATOM 5984 O O . ALA B 1 198 ? -14.156 12.234 11.359 1 98.88 198 ALA B O 1
ATOM 5985 N N . ILE B 1 199 ? -12.484 13.43 12.273 1 98.81 199 ILE B N 1
ATOM 5986 C CA . ILE B 1 199 ? -11.594 13.305 11.125 1 98.81 199 ILE B CA 1
ATOM 5987 C C . ILE B 1 199 ? -10.336 12.531 11.531 1 98.81 199 ILE B C 1
ATOM 5989 O O . ILE B 1 199 ? -9.578 12.984 12.391 1 98.81 199 ILE B O 1
ATOM 5993 N N . PRO B 1 200 ? -10.164 11.336 10.93 1 98.88 200 PRO B N 1
ATOM 5994 C CA . PRO B 1 200 ? -8.883 10.672 11.164 1 98.88 200 PRO B CA 1
ATOM 5995 C C . PRO B 1 200 ? -7.734 11.305 10.383 1 98.88 200 PRO B C 1
ATOM 5997 O O . PRO B 1 200 ? -7.898 11.648 9.211 1 98.88 200 PRO B O 1
ATOM 6000 N N . MET B 1 201 ? -6.602 11.523 11.039 1 98.88 201 MET B N 1
ATOM 6001 C CA . MET B 1 201 ? -5.355 12.023 10.469 1 98.88 201 MET B CA 1
ATOM 6002 C C . MET B 1 201 ? -4.27 10.953 10.523 1 98.88 201 MET B C 1
ATOM 6004 O O . MET B 1 201 ? -4.164 10.219 11.5 1 98.88 201 MET B O 1
ATOM 6008 N N . VAL B 1 202 ? -3.453 10.898 9.422 1 98.88 202 VAL B N 1
ATOM 6009 C CA . VAL B 1 202 ? -2.488 9.805 9.414 1 98.88 202 VAL B CA 1
ATOM 6010 C C . VAL B 1 202 ? -1.114 10.336 9.008 1 98.88 202 VAL B C 1
ATOM 6012 O O . VAL B 1 202 ? -0.982 11.023 7.996 1 98.88 202 VAL B O 1
ATOM 6015 N N . HIS B 1 203 ? -0.099 10.125 9.875 1 98.81 203 HIS B N 1
ATOM 6016 C CA . HIS B 1 203 ? 1.3 10.156 9.469 1 98.81 203 HIS B CA 1
ATOM 6017 C C . HIS B 1 203 ? 1.667 8.914 8.664 1 98.81 203 HIS B C 1
ATOM 6019 O O . HIS B 1 203 ? 1.784 7.82 9.219 1 98.81 203 HIS B O 1
ATOM 6025 N N . ALA B 1 204 ? 1.989 9.094 7.402 1 98.81 204 ALA B N 1
ATOM 6026 C CA . ALA B 1 204 ? 2.027 7.93 6.523 1 98.81 204 ALA B CA 1
ATOM 6027 C C . ALA B 1 204 ? 3.449 7.648 6.047 1 98.81 204 ALA B C 1
ATOM 6029 O O . ALA B 1 204 ? 3.926 8.266 5.094 1 98.81 204 ALA B O 1
ATOM 6030 N N . GLU B 1 205 ? 4.145 6.711 6.57 1 98.69 205 GLU B N 1
ATOM 6031 C CA . GLU B 1 205 ? 5.355 5.988 6.188 1 98.69 205 GLU B CA 1
ATOM 6032 C C . GLU B 1 205 ? 5.281 4.523 6.605 1 98.69 205 GLU B C 1
ATOM 6034 O O . GLU B 1 205 ? 4.75 4.203 7.668 1 98.69 205 GLU B O 1
ATOM 6039 N N . ASN B 1 206 ? 5.707 3.625 5.758 1 98.81 206 ASN B N 1
ATOM 6040 C CA . ASN B 1 206 ? 5.777 2.238 6.211 1 98.81 206 ASN B CA 1
ATOM 6041 C C . ASN B 1 206 ? 6.84 2.055 7.289 1 98.81 206 ASN B C 1
ATOM 6043 O O . ASN B 1 206 ? 8.023 1.9 6.98 1 98.81 206 ASN B O 1
ATOM 6047 N N . GLY B 1 207 ? 6.355 2.004 8.531 1 98.75 207 GLY B N 1
ATOM 6048 C CA . GLY B 1 207 ? 7.254 2.002 9.672 1 98.75 207 GLY B CA 1
ATOM 6049 C C . GLY B 1 207 ? 8.125 0.759 9.75 1 98.75 207 GLY B C 1
ATOM 6050 O O . GLY B 1 207 ? 9.242 0.808 10.258 1 98.75 207 GLY B O 1
ATOM 6051 N N . ASP B 1 208 ? 7.625 -0.354 9.25 1 98.62 208 ASP B N 1
ATOM 6052 C CA . ASP B 1 208 ? 8.414 -1.58 9.227 1 98.62 208 ASP B CA 1
ATOM 6053 C C . ASP B 1 208 ? 9.602 -1.446 8.273 1 98.62 208 ASP B C 1
ATOM 6055 O O . ASP B 1 208 ? 10.719 -1.855 8.594 1 98.62 208 ASP B O 1
ATOM 6059 N N . ILE B 1 209 ? 9.375 -0.91 7.133 1 98.75 209 ILE B N 1
ATOM 6060 C CA . ILE B 1 209 ? 10.445 -0.721 6.16 1 98.75 209 ILE B CA 1
ATOM 6061 C C . ILE B 1 209 ? 11.469 0.271 6.703 1 98.75 209 ILE B C 1
ATOM 6063 O O . ILE B 1 209 ? 12.672 0.039 6.613 1 98.75 209 ILE B O 1
ATOM 6067 N N . VAL B 1 210 ? 10.961 1.396 7.281 1 98.75 210 VAL B N 1
ATOM 6068 C CA . VAL B 1 210 ? 11.844 2.412 7.844 1 98.75 210 VAL B CA 1
ATOM 6069 C C . VAL B 1 210 ? 12.75 1.78 8.898 1 98.75 210 VAL B C 1
ATOM 6071 O O . VAL B 1 210 ? 13.961 2.045 8.922 1 98.75 210 VAL B O 1
ATOM 6074 N N . PHE B 1 211 ? 12.164 0.984 9.742 1 98.56 211 PHE B N 1
ATOM 6075 C CA . PHE B 1 211 ? 12.891 0.314 10.812 1 98.56 211 PHE B CA 1
ATOM 6076 C C . PHE B 1 211 ? 13.992 -0.574 10.242 1 98.56 211 PHE B C 1
ATOM 6078 O O . PHE B 1 211 ? 15.141 -0.492 10.672 1 98.56 211 PHE B O 1
ATOM 6085 N N . GLU B 1 212 ? 13.68 -1.418 9.266 1 98.38 212 GLU B N 1
ATOM 6086 C CA . GLU B 1 212 ? 14.641 -2.352 8.688 1 98.38 212 GLU B CA 1
ATOM 6087 C C . GLU B 1 212 ? 15.711 -1.616 7.887 1 98.38 212 GLU B C 1
ATOM 6089 O O . GLU B 1 212 ? 16.891 -1.972 7.938 1 98.38 212 GLU B O 1
ATOM 6094 N N . ASN B 1 213 ? 15.32 -0.601 7.098 1 98.69 213 ASN B N 1
ATOM 6095 C CA . ASN B 1 213 ? 16.281 0.212 6.363 1 98.69 213 ASN B CA 1
ATOM 6096 C C . ASN B 1 213 ? 17.281 0.881 7.301 1 98.69 213 ASN B C 1
ATOM 6098 O O . ASN B 1 213 ? 18.469 0.947 6.996 1 98.69 213 ASN B O 1
ATOM 6102 N N . SER B 1 214 ? 16.781 1.46 8.383 1 98.56 214 SER B N 1
ATOM 6103 C CA . SER B 1 214 ? 17.641 2.141 9.344 1 98.56 214 SER B CA 1
ATOM 6104 C C . SER B 1 214 ? 18.688 1.191 9.914 1 98.56 214 SER B C 1
ATOM 6106 O O . SER B 1 214 ? 19.859 1.549 10.023 1 98.56 214 SER B O 1
ATOM 6108 N N . LYS B 1 215 ? 18.266 0.006 10.273 1 97.88 215 LYS B N 1
ATOM 6109 C CA . LYS B 1 215 ? 19.172 -1.008 10.781 1 97.88 215 LYS B CA 1
ATOM 6110 C C . LYS B 1 215 ? 20.266 -1.331 9.758 1 97.88 215 LYS B C 1
ATOM 6112 O O . LYS B 1 215 ? 21.438 -1.402 10.094 1 97.88 215 LYS B O 1
ATOM 6117 N N . ARG B 1 216 ? 19.859 -1.501 8.586 1 97.31 216 ARG B N 1
ATOM 6118 C CA . ARG B 1 216 ? 20.781 -1.862 7.512 1 97.31 216 ARG B CA 1
ATOM 6119 C C . ARG B 1 216 ? 21.797 -0.749 7.258 1 97.31 216 ARG B C 1
ATOM 6121 O O . ARG B 1 216 ? 22.984 -1.014 7.074 1 97.31 216 ARG B O 1
ATOM 6128 N N . LEU B 1 217 ? 21.328 0.466 7.223 1 98.12 217 LEU B N 1
ATOM 6129 C CA . LEU B 1 217 ? 22.188 1.616 6.957 1 98.12 217 LEU B CA 1
ATOM 6130 C C . LEU B 1 217 ? 23.203 1.801 8.078 1 98.12 217 LEU B C 1
ATOM 6132 O O . LEU B 1 217 ? 24.391 2.021 7.812 1 98.12 217 LEU B O 1
ATOM 6136 N N . LEU B 1 218 ? 22.797 1.687 9.32 1 98.31 218 LEU B N 1
ATOM 6137 C CA . LEU B 1 218 ? 23.719 1.799 10.453 1 98.31 218 LEU B CA 1
ATOM 6138 C C . LEU B 1 218 ? 24.781 0.705 10.398 1 98.31 218 LEU B C 1
ATOM 6140 O O . LEU B 1 218 ? 25.953 0.97 10.617 1 98.31 218 LEU B O 1
ATOM 6144 N N . LYS B 1 219 ? 24.328 -0.502 10.047 1 97.31 219 LYS B N 1
ATOM 6145 C CA . LYS B 1 219 ? 25.25 -1.629 9.922 1 97.31 219 LYS B CA 1
ATOM 6146 C C . LYS B 1 219 ? 26.281 -1.38 8.82 1 97.31 219 LYS B C 1
ATOM 6148 O O . LYS B 1 219 ? 27.422 -1.821 8.922 1 97.31 219 LYS B O 1
ATOM 6153 N N . SER B 1 220 ? 25.891 -0.653 7.844 1 97.31 220 SER B N 1
ATOM 6154 C CA . SER B 1 220 ? 26.781 -0.378 6.711 1 97.31 220 SER B CA 1
ATOM 6155 C C . SER B 1 220 ? 27.672 0.824 6.984 1 97.31 220 SER B C 1
ATOM 6157 O O . SER B 1 220 ? 28.438 1.243 6.117 1 97.31 220 SER B O 1
ATOM 6159 N N . GLY B 1 221 ? 27.484 1.461 8.078 1 97.62 221 GLY B N 1
ATOM 6160 C CA . GLY B 1 221 ? 28.359 2.535 8.5 1 97.62 221 GLY B CA 1
ATOM 6161 C C . GLY B 1 221 ? 27.812 3.916 8.219 1 97.62 221 GLY B C 1
ATOM 6162 O O . GLY B 1 221 ? 28.469 4.926 8.461 1 97.62 221 GLY B O 1
ATOM 6163 N N . ILE B 1 222 ? 26.609 3.98 7.688 1 97.81 222 ILE B N 1
ATOM 6164 C CA . ILE B 1 222 ? 25.953 5.266 7.469 1 97.81 222 ILE B CA 1
ATOM 6165 C C . ILE B 1 222 ? 25.281 5.727 8.758 1 97.81 222 ILE B C 1
ATOM 6167 O O . ILE B 1 222 ? 24.281 5.137 9.195 1 97.81 222 ILE B O 1
ATOM 6171 N N . ASN B 1 223 ? 25.719 6.789 9.328 1 97.38 223 ASN B N 1
ATOM 6172 C CA . ASN B 1 223 ? 25.219 7.168 10.648 1 97.38 223 ASN B CA 1
ATOM 6173 C C . ASN B 1 223 ? 24.969 8.672 10.742 1 97.38 223 ASN B C 1
ATOM 6175 O O . ASN B 1 223 ? 24.531 9.164 11.781 1 97.38 223 ASN B O 1
ATOM 6179 N N . GLY B 1 224 ? 25.297 9.453 9.688 1 97.56 224 GLY B N 1
ATOM 6180 C CA . GLY B 1 224 ? 25.031 10.883 9.641 1 97.56 224 GLY B CA 1
ATOM 6181 C C . GLY B 1 224 ? 23.594 11.219 9.328 1 97.56 224 GLY B C 1
ATOM 6182 O O . GLY B 1 224 ? 22.781 10.328 9.023 1 97.56 224 GLY B O 1
ATOM 6183 N N . PRO B 1 225 ? 23.266 12.516 9.336 1 98.19 225 PRO B N 1
ATOM 6184 C CA . PRO B 1 225 ? 21.875 12.93 9.141 1 98.19 225 PRO B CA 1
ATOM 6185 C C . PRO B 1 225 ? 21.297 12.484 7.797 1 98.19 225 PRO B C 1
ATOM 6187 O O . PRO B 1 225 ? 20.094 12.305 7.664 1 98.19 225 PRO B O 1
ATOM 6190 N N . ASP B 1 226 ? 22.188 12.281 6.867 1 96.25 226 ASP B N 1
ATOM 6191 C CA . ASP B 1 226 ? 21.75 11.859 5.543 1 96.25 226 ASP B CA 1
ATOM 6192 C C . ASP B 1 226 ? 21.109 10.477 5.59 1 96.25 226 ASP B C 1
ATOM 6194 O O . ASP B 1 226 ? 20.266 10.141 4.75 1 96.25 226 ASP B O 1
ATOM 6198 N N . GLY B 1 227 ? 21.531 9.648 6.594 1 98.06 227 GLY B N 1
ATOM 6199 C CA . GLY B 1 227 ? 20.938 8.328 6.762 1 98.06 227 GLY B CA 1
ATOM 6200 C C . GLY B 1 227 ? 19.438 8.367 6.973 1 98.06 227 GLY B C 1
ATOM 6201 O O . GLY B 1 227 ? 18.734 7.406 6.637 1 98.06 227 GLY B O 1
ATOM 6202 N N . HIS B 1 228 ? 18.953 9.492 7.461 1 98.31 228 HIS B N 1
ATOM 6203 C CA . HIS B 1 228 ? 17.531 9.617 7.746 1 98.31 228 HIS B CA 1
ATOM 6204 C C . HIS B 1 228 ? 16.703 9.547 6.469 1 98.31 228 HIS B C 1
ATOM 6206 O O . HIS B 1 228 ? 15.789 8.719 6.355 1 98.31 228 HIS B O 1
ATOM 6212 N N . ALA B 1 229 ? 17.062 10.344 5.523 1 97.5 229 ALA B N 1
ATOM 6213 C CA . ALA B 1 229 ? 16.312 10.352 4.262 1 97.5 229 ALA B CA 1
ATOM 6214 C C . ALA B 1 229 ? 16.547 9.062 3.482 1 97.5 229 ALA B C 1
ATOM 6216 O O . ALA B 1 229 ? 15.648 8.562 2.811 1 97.5 229 ALA B O 1
ATOM 6217 N N . LEU B 1 230 ? 17.781 8.547 3.594 1 97.69 230 LEU B N 1
ATOM 6218 C CA . LEU B 1 230 ? 18.109 7.316 2.887 1 97.69 230 LEU B CA 1
ATOM 6219 C C . LEU B 1 230 ? 17.281 6.148 3.398 1 97.69 230 LEU B C 1
ATOM 6221 O O . LEU B 1 230 ? 16.969 5.223 2.645 1 97.69 230 LEU B O 1
ATOM 6225 N N . SER B 1 231 ? 16.875 6.184 4.629 1 98.5 231 SER B N 1
ATOM 6226 C CA . SER B 1 231 ? 16.078 5.113 5.227 1 98.5 231 SER B CA 1
ATOM 6227 C C . SER B 1 231 ? 14.602 5.25 4.863 1 98.5 231 SER B C 1
ATOM 6229 O O . SER B 1 231 ? 13.805 4.355 5.141 1 98.5 231 SER B O 1
ATOM 6231 N N . ARG B 1 232 ? 14.258 6.355 4.234 1 98.5 232 ARG B N 1
ATOM 6232 C CA . ARG B 1 232 ? 12.859 6.703 3.982 1 98.5 232 ARG B CA 1
ATOM 6233 C C . ARG B 1 232 ? 12.664 7.16 2.541 1 98.5 232 ARG B C 1
ATOM 6235 O O . ARG B 1 232 ? 12.141 8.25 2.295 1 98.5 232 ARG B O 1
ATOM 6242 N N . PRO B 1 233 ? 13.016 6.328 1.593 1 97.75 233 PRO B N 1
ATOM 6243 C CA . PRO B 1 233 ? 12.789 6.73 0.202 1 97.75 233 PRO B CA 1
ATOM 6244 C C . PRO B 1 233 ? 11.328 7.078 -0.082 1 97.75 233 PRO B C 1
ATOM 6246 O O . PRO B 1 233 ? 10.438 6.699 0.687 1 97.75 233 PRO B O 1
ATOM 6249 N N . GLU B 1 234 ? 11.031 7.781 -1.18 1 98.12 234 GLU B N 1
ATOM 6250 C CA . GLU B 1 234 ? 9.711 8.312 -1.497 1 98.12 234 GLU B CA 1
ATOM 6251 C C . GLU B 1 234 ? 8.672 7.199 -1.579 1 98.12 234 GLU B C 1
ATOM 6253 O O . GLU B 1 234 ? 7.512 7.395 -1.205 1 98.12 234 GLU B O 1
ATOM 6258 N N . GLU B 1 235 ? 9.109 6.059 -2.082 1 98 235 GLU B N 1
ATOM 6259 C CA . GLU B 1 235 ? 8.148 4.98 -2.295 1 98 235 GLU B CA 1
ATOM 6260 C C . GLU B 1 235 ? 7.613 4.449 -0.968 1 98 235 GLU B C 1
ATOM 6262 O O . GLU B 1 235 ? 6.508 3.91 -0.911 1 98 235 GLU B O 1
ATOM 6267 N N . VAL B 1 236 ? 8.43 4.562 0.123 1 98.69 236 VAL B N 1
ATOM 6268 C CA . VAL B 1 236 ? 8.023 4.121 1.451 1 98.69 236 VAL B CA 1
ATOM 6269 C C . VAL B 1 236 ? 6.867 4.988 1.949 1 98.69 236 VAL B C 1
ATOM 6271 O O . VAL B 1 236 ? 5.934 4.484 2.578 1 98.69 236 VAL B O 1
ATOM 6274 N N . GLU B 1 237 ? 6.93 6.258 1.674 1 98.88 237 GLU B N 1
ATOM 6275 C CA . GLU B 1 237 ? 5.844 7.188 1.978 1 98.88 237 GLU B CA 1
ATOM 6276 C C . GLU B 1 237 ? 4.641 6.945 1.072 1 98.88 237 GLU B C 1
ATOM 6278 O O . GLU B 1 237 ? 3.504 6.891 1.543 1 98.88 237 GLU B O 1
ATOM 6283 N N . ALA B 1 238 ? 4.879 6.816 -0.194 1 98.88 238 ALA B N 1
ATOM 6284 C CA . ALA B 1 238 ? 3.811 6.625 -1.17 1 98.88 238 ALA B CA 1
ATOM 6285 C C . ALA B 1 238 ? 3.014 5.359 -0.87 1 98.88 238 ALA B C 1
ATOM 6287 O O . ALA B 1 238 ? 1.783 5.359 -0.959 1 98.88 238 ALA B O 1
ATOM 6288 N N . GLU B 1 239 ? 3.768 4.305 -0.572 1 98.81 239 GLU B N 1
ATOM 6289 C CA . GLU B 1 239 ? 3.107 3.053 -0.222 1 98.81 239 GLU B CA 1
ATOM 6290 C C . GLU B 1 239 ? 2.174 3.234 0.972 1 98.81 239 GLU B C 1
ATOM 6292 O O . GLU B 1 239 ? 1.047 2.736 0.965 1 98.81 239 GLU B O 1
ATOM 6297 N N . ALA B 1 240 ? 2.607 3.912 1.991 1 98.94 240 ALA B N 1
ATOM 6298 C CA . ALA B 1 240 ? 1.815 4.109 3.203 1 98.94 240 ALA B CA 1
ATOM 6299 C C . ALA B 1 240 ? 0.597 4.984 2.924 1 98.94 240 ALA B C 1
ATOM 6301 O O . ALA B 1 240 ? -0.485 4.746 3.467 1 98.94 240 ALA B O 1
ATOM 6302 N N . VAL B 1 241 ? 0.768 6.012 2.107 1 98.94 241 VAL B N 1
ATOM 6303 C CA . VAL B 1 241 ? -0.365 6.852 1.73 1 98.94 241 VAL B CA 1
ATOM 6304 C C . VAL B 1 241 ? -1.417 6.008 1.014 1 98.94 241 VAL B C 1
ATOM 6306 O O . VAL B 1 241 ? -2.611 6.125 1.294 1 98.94 241 VAL B O 1
ATOM 6309 N N . ASN B 1 242 ? -0.96 5.141 0.095 1 98.88 242 ASN B N 1
ATOM 6310 C CA . ASN B 1 242 ? -1.876 4.25 -0.609 1 98.88 242 ASN B CA 1
ATOM 6311 C C . ASN B 1 242 ? -2.641 3.352 0.359 1 98.88 242 ASN B C 1
ATOM 6313 O O . ASN B 1 242 ? -3.846 3.15 0.205 1 98.88 242 ASN B O 1
ATOM 6317 N N . ARG B 1 243 ? -1.93 2.82 1.266 1 98.88 243 ARG B N 1
ATOM 6318 C CA . ARG B 1 243 ? -2.523 1.906 2.236 1 98.88 243 ARG B CA 1
ATOM 6319 C C . ARG B 1 243 ? -3.521 2.635 3.133 1 98.88 243 ARG B C 1
ATOM 6321 O O . ARG B 1 243 ? -4.621 2.135 3.379 1 98.88 243 ARG B O 1
ATOM 6328 N N . ALA B 1 244 ? -3.193 3.846 3.576 1 98.94 244 ALA B N 1
ATOM 6329 C CA . ALA B 1 244 ? -4.105 4.648 4.383 1 98.94 244 ALA B CA 1
ATOM 6330 C C . ALA B 1 244 ? -5.387 4.965 3.615 1 98.94 244 ALA B C 1
ATOM 6332 O O . ALA B 1 244 ? -6.488 4.852 4.156 1 98.94 244 ALA B O 1
ATOM 6333 N N . CYS B 1 245 ? -5.258 5.371 2.379 1 98.88 245 CYS B N 1
ATOM 6334 C CA . CYS B 1 245 ? -6.414 5.68 1.547 1 98.88 245 CYS B CA 1
ATOM 6335 C C . CYS B 1 245 ? -7.281 4.445 1.339 1 98.88 245 CYS B C 1
ATOM 6337 O O . CYS B 1 245 ? -8.508 4.535 1.361 1 98.88 245 CYS B O 1
ATOM 6339 N N . THR B 1 246 ? -6.594 3.295 1.14 1 98.81 246 THR B N 1
ATOM 6340 C CA . THR B 1 246 ? -7.336 2.051 0.957 1 98.81 246 THR B CA 1
ATOM 6341 C C . THR B 1 246 ? -8.156 1.721 2.201 1 98.81 246 THR B C 1
ATOM 6343 O O . THR B 1 246 ? -9.336 1.373 2.1 1 98.81 246 THR B O 1
ATOM 6346 N N . LEU B 1 247 ? -7.527 1.845 3.355 1 98.81 247 LEU B N 1
ATOM 6347 C CA . LEU B 1 247 ? -8.211 1.604 4.621 1 98.81 247 LEU B CA 1
ATOM 6348 C C . LEU B 1 247 ? -9.406 2.535 4.777 1 98.81 247 LEU B C 1
ATOM 6350 O O . LEU B 1 247 ? -10.492 2.096 5.16 1 98.81 247 LEU B O 1
ATOM 6354 N N . SER B 1 248 ? -9.203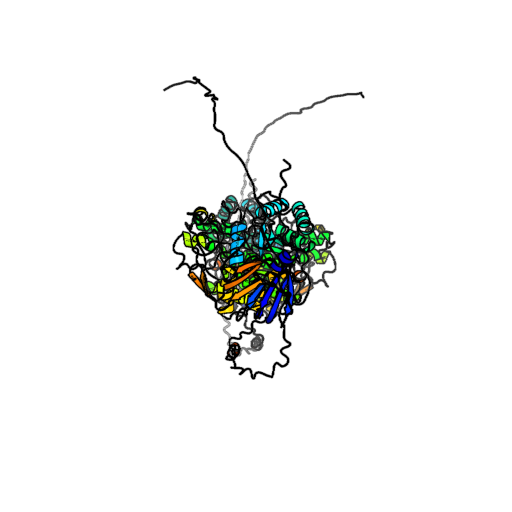 3.811 4.492 1 98.62 248 SER B N 1
ATOM 6355 C CA . SER B 1 248 ? -10.281 4.789 4.605 1 98.62 248 SER B CA 1
ATOM 6356 C C . SER B 1 248 ? -11.438 4.449 3.668 1 98.62 248 SER B C 1
ATOM 6358 O O . SER B 1 248 ? -12.602 4.59 4.035 1 98.62 248 SER B O 1
ATOM 6360 N N . ASN B 1 249 ? -11.109 4.031 2.479 1 97.88 249 ASN B N 1
ATOM 6361 C CA . ASN B 1 249 ? -12.125 3.631 1.507 1 97.88 249 ASN B CA 1
ATOM 6362 C C . ASN B 1 249 ? -12.93 2.436 1.999 1 97.88 249 ASN B C 1
ATOM 6364 O O . ASN B 1 249 ? -14.148 2.391 1.823 1 97.88 249 ASN B O 1
ATOM 6368 N N . GLN B 1 250 ? -12.266 1.467 2.576 1 97.69 250 GLN B N 1
ATOM 6369 C CA . GLN B 1 250 ? -12.945 0.276 3.082 1 97.69 250 GLN B CA 1
ATOM 6370 C C . GLN B 1 250 ? -13.945 0.633 4.18 1 97.69 250 GLN B C 1
ATOM 6372 O O . GLN B 1 250 ? -15.031 0.056 4.246 1 97.69 250 GLN B O 1
ATOM 6377 N N . VAL B 1 251 ? -13.586 1.575 4.98 1 97.62 251 VAL B N 1
ATOM 6378 C CA . VAL B 1 251 ? -14.398 1.976 6.121 1 97.62 251 VAL B CA 1
ATOM 6379 C C . VAL B 1 251 ? -15.461 2.979 5.672 1 97.62 251 VAL B C 1
ATOM 6381 O O . VAL B 1 251 ? -16.531 3.064 6.27 1 97.62 251 VAL B O 1
ATOM 6384 N N . GLY B 1 252 ? -15.195 3.748 4.633 1 96.56 252 GLY B N 1
ATOM 6385 C CA . GLY B 1 252 ? -16.016 4.871 4.227 1 96.56 252 GLY B CA 1
ATOM 6386 C C . GLY B 1 252 ? -15.812 6.109 5.074 1 96.56 252 GLY B C 1
ATOM 6387 O O . GLY B 1 252 ? -16.734 6.906 5.262 1 96.56 252 GLY B O 1
ATOM 6388 N N . SER B 1 253 ? -14.688 6.246 5.672 1 97.81 253 SER B N 1
ATOM 6389 C CA . SER B 1 253 ? -14.336 7.363 6.539 1 97.81 253 SER B CA 1
ATOM 6390 C C . SER B 1 253 ? -13.586 8.445 5.77 1 97.81 253 SER B C 1
ATOM 6392 O O . SER B 1 253 ? -12.961 8.164 4.742 1 97.81 253 SER B O 1
ATOM 6394 N N . PRO B 1 254 ? -13.703 9.742 6.223 1 98.38 254 PRO B N 1
ATOM 6395 C CA . PRO B 1 254 ? -12.742 10.734 5.719 1 98.38 254 PRO B CA 1
ATOM 6396 C C . PRO B 1 254 ? -11.297 10.391 6.086 1 98.38 254 PRO B C 1
ATOM 6398 O O . PRO B 1 254 ? -11.055 9.516 6.918 1 98.38 254 PRO B O 1
ATOM 6401 N N . LEU B 1 255 ? -10.383 11.047 5.418 1 98.88 255 LEU B N 1
ATOM 6402 C CA . LEU B 1 255 ? -8.969 10.859 5.711 1 98.88 255 LEU B CA 1
ATOM 6403 C C . LEU B 1 255 ? -8.188 12.148 5.484 1 98.88 255 LEU B C 1
ATOM 6405 O O . LEU B 1 255 ? -8.375 12.82 4.469 1 98.88 255 LEU B O 1
ATOM 6409 N N . TYR B 1 256 ? -7.445 12.547 6.461 1 98.94 256 TYR B N 1
ATOM 6410 C CA . TYR B 1 256 ? -6.504 13.656 6.379 1 98.94 256 TYR B CA 1
ATOM 6411 C C . TYR B 1 256 ? -5.066 13.164 6.465 1 98.94 256 TYR B C 1
ATOM 6413 O O . TYR B 1 256 ? -4.617 12.727 7.527 1 98.94 256 TYR B O 1
ATOM 6421 N N . VAL B 1 257 ? -4.312 13.195 5.348 1 98.94 257 VAL B N 1
ATOM 6422 C CA . VAL B 1 257 ? -2.934 12.719 5.332 1 98.94 257 VAL B CA 1
ATOM 6423 C C . VAL B 1 257 ? -1.995 13.852 5.754 1 98.94 257 VAL B C 1
ATOM 6425 O O . VAL B 1 257 ? -1.946 14.898 5.113 1 98.94 257 VAL B O 1
ATOM 6428 N N . VAL B 1 258 ? -1.304 13.633 6.848 1 97.75 258 VAL B N 1
ATOM 6429 C CA . VAL B 1 258 ? -0.451 14.641 7.473 1 97.75 258 VAL B CA 1
ATOM 6430 C C . VAL B 1 258 ? 0.958 14.086 7.656 1 97.75 258 VAL B C 1
ATOM 6432 O O . VAL B 1 258 ? 1.203 13.297 8.57 1 97.75 258 VAL B O 1
ATOM 6435 N N . HIS B 1 259 ? 1.813 14.43 6.934 1 96.31 259 HIS B N 1
ATOM 6436 C CA . HIS B 1 259 ? 1.967 15.391 5.848 1 96.31 259 HIS B CA 1
ATOM 6437 C C . HIS B 1 259 ? 2.645 14.758 4.637 1 96.31 259 HIS B C 1
ATOM 6439 O O . HIS B 1 259 ? 3.326 13.742 4.77 1 96.31 259 HIS B O 1
ATOM 6445 N N . VAL B 1 260 ? 2.385 15.312 3.537 1 98.88 260 VAL B N 1
ATOM 6446 C CA . VAL B 1 260 ? 2.895 14.82 2.262 1 98.88 260 VAL B CA 1
ATOM 6447 C C . VAL B 1 260 ? 4.184 15.547 1.903 1 98.88 260 VAL B C 1
ATOM 6449 O O . VAL B 1 260 ? 4.188 16.766 1.74 1 98.88 260 VAL B O 1
ATOM 6452 N N . MET B 1 261 ? 5.285 14.789 1.652 1 98.81 261 MET B N 1
ATOM 6453 C CA . MET B 1 261 ? 6.594 15.422 1.51 1 98.81 261 MET B CA 1
ATOM 6454 C C . MET B 1 261 ? 7.23 15.055 0.175 1 98.81 261 MET B C 1
ATOM 6456 O O . MET B 1 261 ? 8.297 15.562 -0.169 1 98.81 261 MET B O 1
ATOM 6460 N N . SER B 1 262 ? 6.578 14.164 -0.632 1 98.81 262 SER B N 1
ATOM 6461 C CA . SER B 1 262 ? 7.215 13.672 -1.85 1 98.81 262 SER B CA 1
ATOM 6462 C C . SER B 1 262 ? 6.258 13.727 -3.035 1 98.81 262 SER B C 1
ATOM 6464 O O . SER B 1 262 ? 5.039 13.781 -2.854 1 98.81 262 SER B O 1
ATOM 6466 N N . LYS B 1 263 ? 6.863 13.75 -4.246 1 98.75 263 LYS B N 1
ATOM 6467 C CA . LYS B 1 263 ? 6.074 13.711 -5.477 1 98.75 263 LYS B CA 1
ATOM 6468 C C . LYS B 1 263 ? 5.23 12.438 -5.543 1 98.75 263 LYS B C 1
ATOM 6470 O O . LYS B 1 263 ? 4.035 12.5 -5.844 1 98.75 263 LYS B O 1
ATOM 6475 N N . ALA B 1 264 ? 5.848 11.328 -5.195 1 98.62 264 ALA B N 1
ATOM 6476 C CA . ALA B 1 264 ? 5.184 10.031 -5.293 1 98.62 264 ALA B CA 1
ATOM 6477 C C . ALA B 1 264 ? 3.975 9.961 -4.367 1 98.62 264 ALA B C 1
ATOM 6479 O O . ALA B 1 264 ? 2.91 9.477 -4.762 1 98.62 264 ALA B O 1
ATOM 6480 N N . ALA B 1 265 ? 4.129 10.406 -3.16 1 98.88 265 ALA B N 1
ATOM 6481 C CA . ALA B 1 265 ? 3.033 10.391 -2.195 1 98.88 265 ALA B CA 1
ATOM 6482 C C . ALA B 1 265 ? 1.897 11.305 -2.643 1 98.88 265 ALA B C 1
ATOM 6484 O O . ALA B 1 265 ? 0.722 10.961 -2.516 1 98.88 265 ALA B O 1
ATOM 6485 N N . ALA B 1 266 ? 2.252 12.477 -3.139 1 98.94 266 ALA B N 1
ATOM 6486 C CA . ALA B 1 266 ? 1.253 13.43 -3.625 1 98.94 266 ALA B CA 1
ATOM 6487 C C . ALA B 1 266 ? 0.45 12.836 -4.781 1 98.94 266 ALA B C 1
ATOM 6489 O O . ALA B 1 266 ? -0.77 13 -4.844 1 98.94 266 ALA B O 1
ATOM 6490 N N . GLU B 1 267 ? 1.15 12.172 -5.648 1 98.75 267 GLU B N 1
ATOM 6491 C CA . GLU B 1 267 ? 0.495 11.562 -6.801 1 98.75 267 GLU B CA 1
ATOM 6492 C C . GLU B 1 267 ? -0.478 10.469 -6.367 1 98.75 267 GLU B C 1
ATOM 6494 O O . GLU B 1 267 ? -1.577 10.359 -6.914 1 98.75 267 GLU B O 1
ATOM 6499 N N . VAL B 1 268 ? -0.045 9.688 -5.438 1 98.81 268 VAL B N 1
ATOM 6500 C CA . VAL B 1 268 ? -0.895 8.609 -4.945 1 98.81 268 VAL B CA 1
ATOM 6501 C C . VAL B 1 268 ? -2.154 9.188 -4.309 1 98.81 268 VAL B C 1
ATOM 6503 O O . VAL B 1 268 ? -3.264 8.711 -4.562 1 98.81 268 VAL B O 1
ATOM 6506 N N . LEU B 1 269 ? -1.982 10.18 -3.484 1 98.88 269 LEU B N 1
ATOM 6507 C CA . LEU B 1 269 ? -3.121 10.828 -2.846 1 98.88 269 LEU B CA 1
ATOM 6508 C C . LEU B 1 269 ? -4.074 11.398 -3.887 1 98.88 269 LEU B C 1
ATOM 6510 O O . LEU B 1 269 ? -5.289 11.211 -3.793 1 98.88 269 LEU B O 1
ATOM 6514 N N . ALA B 1 270 ? -3.525 12.102 -4.828 1 98.75 270 ALA B N 1
ATOM 6515 C CA . ALA B 1 270 ? -4.32 12.719 -5.887 1 98.75 270 ALA B CA 1
ATOM 6516 C C . ALA B 1 270 ? -5.121 11.672 -6.656 1 98.75 270 ALA B C 1
ATOM 6518 O O . ALA B 1 270 ? -6.262 11.922 -7.047 1 98.75 270 ALA B O 1
ATOM 6519 N N . LYS B 1 271 ? -4.492 10.578 -6.891 1 98.25 271 LYS B N 1
ATOM 6520 C CA . LYS B 1 271 ? -5.16 9.5 -7.613 1 98.25 271 LYS B CA 1
ATOM 6521 C C . LYS B 1 271 ? -6.375 8.992 -6.84 1 98.25 271 LYS B C 1
ATOM 6523 O O . LYS B 1 271 ? -7.43 8.742 -7.426 1 98.25 271 LYS B O 1
ATOM 6528 N N . HIS B 1 272 ? -6.25 8.758 -5.559 1 98.5 272 HIS B N 1
ATOM 6529 C CA . HIS B 1 272 ? -7.367 8.297 -4.738 1 98.5 272 HIS B CA 1
ATOM 6530 C C . HIS B 1 272 ? -8.484 9.336 -4.688 1 98.5 272 HIS B C 1
ATOM 6532 O O . HIS B 1 272 ? -9.664 8.984 -4.707 1 98.5 272 HIS B O 1
ATOM 6538 N N . ARG B 1 273 ? -8.117 10.602 -4.578 1 98.25 273 ARG B N 1
ATOM 6539 C CA . ARG B 1 273 ? -9.102 11.672 -4.617 1 98.25 273 ARG B CA 1
ATOM 6540 C C . ARG B 1 273 ? -9.875 11.656 -5.934 1 98.25 273 ARG B C 1
ATOM 6542 O O . ARG B 1 273 ? -11.109 11.719 -5.938 1 98.25 273 ARG B O 1
ATOM 6549 N N . ALA B 1 274 ? -9.164 11.609 -7.043 1 97.94 274 ALA B N 1
ATOM 6550 C CA . ALA B 1 274 ? -9.781 11.594 -8.367 1 97.94 274 ALA B CA 1
ATOM 6551 C C . ALA B 1 274 ? -10.742 10.414 -8.508 1 97.94 274 ALA B C 1
ATOM 6553 O O . ALA B 1 274 ? -11.82 10.547 -9.094 1 97.94 274 ALA B O 1
ATOM 6554 N N . LYS B 1 275 ? -10.289 9.312 -8.008 1 97 275 LYS B N 1
ATOM 6555 C CA . LYS B 1 275 ? -11.133 8.125 -8.07 1 97 275 LYS B CA 1
ATOM 6556 C C . LYS B 1 275 ? -12.438 8.328 -7.309 1 97 275 LYS B C 1
ATOM 6558 O O . LYS B 1 275 ? -13.508 7.957 -7.789 1 97 275 LYS B O 1
ATOM 6563 N N . GLN B 1 276 ? -12.359 8.859 -6.098 1 96.38 276 GLN B N 1
ATOM 6564 C CA . GLN B 1 276 ? -13.555 9.125 -5.309 1 96.38 276 GLN B CA 1
ATOM 6565 C C . GLN B 1 276 ? -14.469 10.117 -6.02 1 96.38 276 GLN B C 1
ATOM 6567 O O . GLN B 1 276 ? -15.695 9.961 -6.012 1 96.38 276 GLN B O 1
ATOM 6572 N N . ILE B 1 277 ? -13.883 11.109 -6.598 1 96.12 277 ILE B N 1
ATOM 6573 C CA . ILE B 1 277 ? -14.664 12.117 -7.309 1 96.12 277 ILE B CA 1
ATOM 6574 C C . ILE B 1 277 ? -15.406 11.469 -8.477 1 96.12 277 ILE B C 1
ATOM 6576 O O . ILE B 1 277 ? -16.594 11.727 -8.688 1 96.12 277 ILE B O 1
ATOM 6580 N N . LYS B 1 278 ? -14.703 10.648 -9.219 1 94.94 278 LYS B N 1
ATOM 6581 C CA . LYS B 1 278 ? -15.312 9.961 -10.352 1 94.94 278 LYS B CA 1
ATOM 6582 C C . LYS B 1 278 ? -16.453 9.062 -9.906 1 94.94 278 LYS B C 1
ATOM 6584 O O . LYS B 1 278 ? -17.5 9 -10.555 1 94.94 278 LYS B O 1
ATOM 6589 N N . GLN B 1 279 ? -16.297 8.43 -8.781 1 93.31 279 GLN B N 1
ATOM 6590 C CA . GLN B 1 279 ? -17.266 7.434 -8.32 1 93.31 279 GLN B CA 1
ATOM 6591 C C . GLN B 1 279 ? -18.422 8.094 -7.57 1 93.31 279 GLN B C 1
ATOM 6593 O O . GLN B 1 279 ? -19.562 7.684 -7.719 1 93.31 279 GLN B O 1
ATOM 6598 N N . ASN B 1 280 ? -18.047 9.109 -6.781 1 91.56 280 ASN B N 1
ATOM 6599 C CA . ASN B 1 280 ? -19.031 9.625 -5.836 1 91.56 280 ASN B CA 1
ATOM 6600 C C . ASN B 1 280 ? -19.391 11.07 -6.133 1 91.56 280 ASN B C 1
ATOM 6602 O O . ASN B 1 280 ? -20.312 11.625 -5.523 1 91.56 280 ASN B O 1
ATOM 6606 N N . GLY B 1 281 ? -18.703 11.734 -6.965 1 92.25 281 GLY B N 1
ATOM 6607 C CA . GLY B 1 281 ? -18.906 13.148 -7.234 1 92.25 281 GLY B CA 1
ATOM 6608 C C . GLY B 1 281 ? -18.188 14.055 -6.254 1 92.25 281 GLY B C 1
ATOM 6609 O O . GLY B 1 281 ? -18.234 15.281 -6.379 1 92.25 281 GLY B O 1
ATOM 6610 N N . ASN B 1 282 ? -17.562 13.406 -5.227 1 94.19 282 ASN B N 1
ATOM 6611 C CA . ASN B 1 282 ? -16.812 14.148 -4.223 1 94.19 282 ASN B CA 1
ATOM 6612 C C . ASN B 1 282 ? -15.711 13.289 -3.6 1 94.19 282 ASN B C 1
ATOM 6614 O O . ASN B 1 282 ? -15.547 12.133 -3.971 1 94.19 282 ASN B O 1
ATOM 6618 N N . THR B 1 283 ? -14.906 13.992 -2.766 1 96.44 283 THR B N 1
ATOM 6619 C CA . THR B 1 283 ? -13.852 13.266 -2.059 1 96.44 283 THR B CA 1
ATOM 6620 C C . THR B 1 283 ? -13.773 13.719 -0.604 1 96.44 283 THR B C 1
ATOM 6622 O O . THR B 1 283 ? -14.117 14.859 -0.281 1 96.44 283 THR B O 1
ATOM 6625 N N . LYS B 1 284 ? -13.43 12.789 0.215 1 97.06 284 LYS B N 1
ATOM 6626 C CA . LYS B 1 284 ? -13.242 13.078 1.634 1 97.06 284 LYS B CA 1
ATOM 6627 C C . LYS B 1 284 ? -11.797 12.828 2.059 1 97.06 284 LYS B C 1
ATOM 6629 O O . LYS B 1 284 ? -11.523 12.562 3.232 1 97.06 284 LYS B O 1
ATOM 6634 N N . ILE B 1 285 ? -10.953 12.773 1.051 1 98.56 285 ILE B N 1
ATOM 6635 C CA . ILE B 1 285 ? -9.523 12.625 1.306 1 98.56 285 ILE B CA 1
ATOM 6636 C C . ILE B 1 285 ? -8.828 13.977 1.152 1 98.56 285 ILE B C 1
ATOM 6638 O O . ILE B 1 285 ? -8.992 14.648 0.134 1 98.56 285 ILE B O 1
ATOM 6642 N N . TYR B 1 286 ? -8.102 14.359 2.156 1 98.81 286 TYR B N 1
ATOM 6643 C CA . TYR B 1 286 ? -7.402 15.641 2.172 1 98.81 286 TYR B CA 1
ATOM 6644 C C . TYR B 1 286 ? -5.91 15.445 2.408 1 98.81 286 TYR B C 1
ATOM 6646 O O . TYR B 1 286 ? -5.504 14.523 3.125 1 98.81 286 TYR B O 1
ATOM 6654 N N . GLY B 1 287 ? -5.109 16.281 1.821 1 98.88 287 GLY B N 1
ATOM 6655 C CA . GLY B 1 287 ? -3.666 16.234 1.983 1 98.88 287 GLY B CA 1
ATOM 6656 C C . GLY B 1 287 ? -3.086 17.547 2.477 1 98.88 287 GLY B C 1
ATOM 6657 O O . GLY B 1 287 ? -3.502 18.625 2.037 1 98.88 287 GLY B O 1
ATOM 6658 N N . GLU B 1 288 ? -2.168 17.438 3.389 1 98.88 288 GLU B N 1
ATOM 6659 C CA . GLU B 1 288 ? -1.395 18.562 3.912 1 98.88 288 GLU B CA 1
ATOM 6660 C C . GLU B 1 288 ? 0.074 18.453 3.512 1 98.88 288 GLU B C 1
ATOM 6662 O O . GLU B 1 288 ? 0.681 17.391 3.639 1 98.88 288 GLU B O 1
ATOM 6667 N N . THR B 1 289 ? 0.543 19.453 2.951 1 98.88 289 THR B N 1
ATOM 6668 C CA . THR B 1 289 ? 1.996 19.562 2.863 1 98.88 289 THR B CA 1
ATOM 6669 C C . THR B 1 289 ? 2.516 20.656 3.801 1 98.88 289 THR B C 1
ATOM 6671 O O . THR B 1 289 ? 1.755 21.203 4.594 1 98.88 289 THR B O 1
ATOM 6674 N N . LEU B 1 290 ? 3.822 20.828 3.773 1 98.88 290 LEU B N 1
ATOM 6675 C CA . LEU B 1 290 ? 4.414 21.703 4.77 1 98.88 290 LEU B CA 1
ATOM 6676 C C . LEU B 1 290 ? 5.125 22.875 4.102 1 98.88 290 LEU B C 1
ATOM 6678 O O . LEU B 1 290 ? 5.578 22.766 2.959 1 98.88 290 LEU B O 1
ATOM 6682 N N . ALA B 1 291 ? 5.223 23.984 4.895 1 98.81 291 ALA B N 1
ATOM 6683 C CA . ALA B 1 291 ? 6.102 25.078 4.484 1 98.81 291 ALA B CA 1
ATOM 6684 C C . ALA B 1 291 ? 7.512 24.562 4.191 1 98.81 291 ALA B C 1
ATOM 6686 O O . ALA B 1 291 ? 8.156 25.016 3.236 1 98.81 291 ALA B O 1
ATOM 6687 N N . ALA B 1 292 ? 7.98 23.609 5.004 1 98.81 292 ALA B N 1
ATOM 6688 C CA . ALA B 1 292 ? 9.312 23.047 4.809 1 98.81 292 ALA B CA 1
ATOM 6689 C C . ALA B 1 292 ? 9.43 22.359 3.447 1 98.81 292 ALA B C 1
ATOM 6691 O O . ALA B 1 292 ? 10.422 22.531 2.742 1 98.81 292 ALA B O 1
ATOM 6692 N N . ALA B 1 293 ? 8.43 21.625 3.078 1 98.81 293 ALA B N 1
ATOM 6693 C CA . ALA B 1 293 ? 8.453 20.828 1.856 1 98.81 293 ALA B CA 1
ATOM 6694 C C . ALA B 1 293 ? 8.367 21.719 0.617 1 98.81 293 ALA B C 1
ATOM 6696 O O . ALA B 1 293 ? 8.922 21.375 -0.432 1 98.81 293 ALA B O 1
ATOM 6697 N N . VAL B 1 294 ? 7.691 22.859 0.688 1 98.69 294 VAL B N 1
ATOM 6698 C CA . VAL B 1 294 ? 7.531 23.719 -0.478 1 98.69 294 VAL B CA 1
ATOM 6699 C C . VAL B 1 294 ? 8.602 24.812 -0.465 1 98.69 294 VAL B C 1
ATOM 6701 O O . VAL B 1 294 ? 8.867 25.438 -1.493 1 98.69 294 VAL B O 1
ATOM 6704 N N . GLY B 1 295 ? 9.242 25.062 0.694 1 98.5 295 GLY B N 1
ATOM 6705 C CA . GLY B 1 295 ? 10.164 26.172 0.845 1 98.5 295 GLY B CA 1
ATOM 6706 C C . GLY B 1 295 ? 11.617 25.766 0.67 1 98.5 295 GLY B C 1
ATOM 6707 O O . GLY B 1 295 ? 12.477 26.609 0.396 1 98.5 295 GLY B O 1
ATOM 6708 N N . THR B 1 296 ? 11.875 24.484 0.93 1 97.69 296 THR B N 1
ATOM 6709 C CA . THR B 1 296 ? 13.25 24.016 0.803 1 97.69 296 THR B CA 1
ATOM 6710 C C . THR B 1 296 ? 13.289 22.531 0.466 1 97.69 296 THR B C 1
ATOM 6712 O O . THR B 1 296 ? 12.25 21.922 0.173 1 97.69 296 THR B O 1
ATOM 6715 N N . HIS B 1 297 ? 14.43 21.984 0.205 1 97.88 297 HIS B N 1
ATOM 6716 C CA . HIS B 1 297 ? 14.695 20.578 -0.07 1 97.88 297 HIS B CA 1
ATOM 6717 C C . HIS B 1 297 ? 16.031 20.141 0.529 1 97.88 297 HIS B C 1
ATOM 6719 O O . HIS B 1 297 ? 16.75 20.953 1.124 1 97.88 297 HIS B O 1
ATOM 6725 N N . TRP B 1 298 ? 16.266 18.844 0.527 1 97.81 298 TRP B N 1
ATOM 6726 C CA . TRP B 1 298 ? 17.562 18.359 1.007 1 97.81 298 TRP B CA 1
ATOM 6727 C C . TRP B 1 298 ? 18.656 18.641 -0.005 1 97.81 298 TRP B C 1
ATOM 6729 O O . TRP B 1 298 ? 18.953 17.812 -0.874 1 97.81 298 TRP B O 1
ATOM 6739 N N . ASP B 1 299 ? 19.312 19.75 0.156 1 96.25 299 ASP B N 1
ATOM 6740 C CA . ASP B 1 299 ? 20.391 20.172 -0.737 1 96.25 299 ASP B CA 1
ATOM 6741 C C . ASP B 1 299 ? 21.75 19.719 -0.203 1 96.25 299 ASP B C 1
ATOM 6743 O O . ASP B 1 299 ? 22.359 20.422 0.612 1 96.25 299 ASP B O 1
ATOM 6747 N N . GLU B 1 300 ? 22.297 18.75 -0.755 1 92.12 300 GLU B N 1
ATOM 6748 C CA . GLU B 1 300 ? 23.531 18.156 -0.271 1 92.12 300 GLU B CA 1
ATOM 6749 C C . GLU B 1 300 ? 24.688 19.156 -0.381 1 92.12 300 GLU B C 1
ATOM 6751 O O . GLU B 1 300 ? 25.656 19.078 0.389 1 92.12 300 GLU B O 1
ATOM 6756 N N . ASN B 1 301 ? 24.609 20 -1.319 1 93.25 301 ASN B N 1
ATOM 6757 C CA . ASN B 1 301 ? 25.672 20.969 -1.517 1 93.25 301 ASN B CA 1
ATOM 6758 C C . ASN B 1 301 ? 25.656 22.047 -0.44 1 93.25 301 ASN B C 1
ATOM 6760 O O . ASN B 1 301 ? 26.672 22.703 -0.201 1 93.25 301 ASN B O 1
ATOM 6764 N N . LYS B 1 302 ? 24.531 22.25 0.186 1 92.44 302 LYS B N 1
ATOM 6765 C CA . LYS B 1 302 ? 24.391 23.297 1.201 1 92.44 302 LYS B CA 1
ATOM 6766 C C . LYS B 1 302 ? 24.453 22.703 2.605 1 92.44 302 LYS B C 1
ATOM 6768 O O . LYS B 1 302 ? 24.875 23.375 3.551 1 92.44 302 LYS B O 1
ATOM 6773 N N . LEU B 1 303 ? 24.047 21.469 2.672 1 94.44 303 LEU B N 1
ATOM 6774 C CA . LEU B 1 303 ? 23.984 20.812 3.973 1 94.44 303 LEU B CA 1
ATOM 6775 C C . LEU B 1 303 ? 25.25 20 4.227 1 94.44 303 LEU B C 1
ATOM 6777 O O . LEU B 1 303 ? 25.188 18.797 4.457 1 94.44 303 LEU B O 1
ATOM 6781 N N . THR B 1 304 ? 26.359 20.719 4.312 1 90.19 304 THR B N 1
ATOM 6782 C CA . THR B 1 304 ? 27.656 20.062 4.363 1 90.19 304 THR B CA 1
ATOM 6783 C C . THR B 1 304 ? 28.109 19.844 5.805 1 90.19 304 THR B C 1
ATOM 6785 O O . THR B 1 304 ? 28.875 18.922 6.094 1 90.19 304 THR B O 1
ATOM 6788 N N . CYS B 1 305 ? 27.672 20.672 6.703 1 94.12 305 CYS B N 1
ATOM 6789 C CA . CYS B 1 305 ? 28.016 20.453 8.102 1 94.12 305 CYS B CA 1
ATOM 6790 C C . CYS B 1 305 ? 26.953 19.625 8.805 1 94.12 305 CYS B C 1
ATOM 6792 O O . CYS B 1 305 ? 25.766 19.703 8.469 1 94.12 305 CYS B O 1
ATOM 6794 N N . TRP B 1 306 ? 27.375 18.875 9.836 1 96.94 306 TRP B N 1
ATOM 6795 C CA . TRP B 1 306 ? 26.484 17.953 10.531 1 96.94 306 TRP B CA 1
ATOM 6796 C C . TRP B 1 306 ? 25.297 18.672 11.125 1 96.94 306 TRP B C 1
ATOM 6798 O O . TRP B 1 306 ? 24.156 18.219 11.008 1 96.94 306 TRP B O 1
ATOM 6808 N N . HIS B 1 307 ? 25.547 19.812 11.68 1 96.94 307 HIS B N 1
ATOM 6809 C CA . HIS B 1 307 ? 24.5 20.531 12.383 1 96.94 307 HIS B CA 1
ATOM 6810 C C . HIS B 1 307 ? 23.453 21.062 11.414 1 96.94 307 HIS B C 1
ATOM 6812 O O . HIS B 1 307 ? 22.266 21.047 11.719 1 96.94 307 HIS B O 1
ATOM 6818 N N . ASP B 1 308 ? 23.875 21.578 10.344 1 96.56 308 ASP B N 1
ATOM 6819 C CA . ASP B 1 308 ? 22.938 22.078 9.344 1 96.56 308 ASP B CA 1
ATOM 6820 C C . ASP B 1 308 ? 22.078 20.938 8.797 1 96.56 308 ASP B C 1
ATOM 6822 O O . ASP B 1 308 ? 20.859 21.125 8.602 1 96.56 308 ASP B O 1
ATOM 6826 N N . ALA B 1 309 ? 22.766 19.859 8.57 1 98 309 ALA B N 1
ATOM 6827 C CA . ALA B 1 309 ? 22.031 18.688 8.078 1 98 309 ALA B CA 1
ATOM 6828 C C . ALA B 1 309 ? 21.031 18.188 9.125 1 98 309 ALA B C 1
ATOM 6830 O O . ALA B 1 309 ? 19.875 17.906 8.805 1 98 309 ALA B O 1
ATOM 6831 N N . ALA B 1 310 ? 21.438 18.062 10.352 1 98.5 310 ALA B N 1
ATOM 6832 C CA . ALA B 1 310 ? 20.594 17.609 11.445 1 98.5 310 ALA B CA 1
ATOM 6833 C C . ALA B 1 310 ? 19.406 18.531 11.648 1 98.5 310 ALA B C 1
ATOM 6835 O O . ALA B 1 310 ? 18.312 18.094 12 1 98.5 310 ALA B O 1
ATOM 6836 N N . ALA B 1 311 ? 19.641 19.812 11.391 1 98.06 311 ALA B N 1
ATOM 6837 C CA . ALA B 1 311 ? 18.594 20.828 11.539 1 98.06 311 ALA B CA 1
ATOM 6838 C C . ALA B 1 311 ? 17.453 20.578 10.555 1 98.06 311 ALA B C 1
ATOM 6840 O O . ALA B 1 311 ? 16.312 21 10.797 1 98.06 311 ALA B O 1
ATOM 6841 N N . HIS B 1 312 ? 17.719 19.859 9.477 1 98.38 312 HIS B N 1
ATOM 6842 C CA . HIS B 1 312 ? 16.75 19.672 8.398 1 98.38 312 HIS B CA 1
ATOM 6843 C C . HIS B 1 312 ? 16.094 18.312 8.469 1 98.38 312 HIS B C 1
ATOM 6845 O O . HIS B 1 312 ? 15.383 17.906 7.543 1 98.38 312 HIS B O 1
ATOM 6851 N N . VAL B 1 313 ? 16.312 17.578 9.602 1 98.44 313 VAL B N 1
ATOM 6852 C CA . VAL B 1 313 ? 15.773 16.234 9.758 1 98.44 313 VAL B CA 1
ATOM 6853 C C . VAL B 1 313 ? 14.336 16.312 10.258 1 98.44 313 VAL B C 1
ATOM 6855 O O . VAL B 1 313 ? 14.07 16.906 11.312 1 98.44 313 VAL B O 1
ATOM 6858 N N . LEU B 1 314 ? 13.422 15.797 9.5 1 98.38 314 LEU B N 1
ATOM 6859 C CA . LEU B 1 314 ? 12.031 15.547 9.875 1 98.38 314 LEU B CA 1
ATOM 6860 C C . LEU B 1 314 ? 11.477 14.344 9.133 1 98.38 314 LEU B C 1
ATOM 6862 O O . LEU B 1 314 ? 12.125 13.805 8.234 1 98.38 314 LEU B O 1
ATOM 6866 N N . SER B 1 315 ? 10.289 13.867 9.516 1 98.31 315 SER B N 1
ATOM 6867 C CA . SER B 1 315 ? 9.672 12.688 8.922 1 98.31 315 SER B CA 1
ATOM 6868 C C . SER B 1 315 ? 8.242 12.984 8.461 1 98.31 315 SER B C 1
ATOM 6870 O O . SER B 1 315 ? 7.438 13.516 9.219 1 98.31 315 SER B O 1
ATOM 6872 N N . PRO B 1 316 ? 7.871 12.602 7.262 1 98.56 316 PRO B N 1
ATOM 6873 C CA . PRO B 1 316 ? 8.75 12.172 6.176 1 98.56 316 PRO B CA 1
ATOM 6874 C C . PRO B 1 316 ? 9.789 13.234 5.809 1 98.56 316 PRO B C 1
ATOM 6876 O O . PRO B 1 316 ? 9.57 14.422 6.043 1 98.56 316 PRO B O 1
ATOM 6879 N N . PRO B 1 317 ? 10.914 12.812 5.266 1 98.75 317 PRO B N 1
ATOM 6880 C CA . PRO B 1 317 ? 12.047 13.742 5.156 1 98.75 317 PRO B CA 1
ATOM 6881 C C . PRO B 1 317 ? 11.906 14.711 3.984 1 98.75 317 PRO B C 1
ATOM 6883 O O . PRO B 1 317 ? 11.102 14.469 3.078 1 98.75 317 PRO B O 1
ATOM 6886 N N . LEU B 1 318 ? 12.641 15.789 4.09 1 98.62 318 LEU B N 1
ATOM 6887 C CA . LEU B 1 318 ? 12.891 16.609 2.908 1 98.62 318 LEU B CA 1
ATOM 6888 C C . LEU B 1 318 ? 13.547 15.789 1.806 1 98.62 318 LEU B C 1
ATOM 6890 O O . LEU B 1 318 ? 14.406 14.945 2.082 1 98.62 318 LEU B O 1
ATOM 6894 N N . ARG B 1 319 ? 13.164 16.078 0.624 1 98.56 319 ARG B N 1
ATOM 6895 C CA . ARG B 1 319 ? 13.633 15.266 -0.492 1 98.56 319 ARG B CA 1
ATOM 6896 C C . ARG B 1 319 ? 14.812 15.93 -1.198 1 98.56 319 ARG B C 1
ATOM 6898 O O . ARG B 1 319 ? 14.914 17.156 -1.218 1 98.56 319 ARG B O 1
ATOM 6905 N N . ALA B 1 320 ? 15.664 15.109 -1.82 1 97.5 320 ALA B N 1
ATOM 6906 C CA . ALA B 1 320 ? 16.859 15.609 -2.486 1 97.5 320 ALA B CA 1
ATOM 6907 C C . ALA B 1 320 ? 16.531 16.234 -3.836 1 97.5 320 ALA B C 1
ATOM 6909 O O . ALA B 1 320 ? 17.234 17.125 -4.305 1 97.5 320 ALA B O 1
ATOM 6910 N N . ASP B 1 321 ? 15.453 15.789 -4.461 1 97.75 321 ASP B N 1
ATOM 6911 C CA . ASP B 1 321 ? 15.047 16.328 -5.754 1 97.75 321 ASP B CA 1
ATOM 6912 C C . ASP B 1 321 ? 14.664 17.812 -5.637 1 97.75 321 ASP B C 1
ATOM 6914 O O . ASP B 1 321 ? 13.68 18.156 -4.973 1 97.75 321 ASP B O 1
ATOM 6918 N N . PRO B 1 322 ? 15.367 18.688 -6.258 1 97.75 322 PRO B N 1
ATOM 6919 C CA . PRO B 1 322 ? 15.109 20.125 -6.125 1 97.75 322 PRO B CA 1
ATOM 6920 C C . PRO B 1 322 ? 13.781 20.547 -6.75 1 97.75 322 PRO B C 1
ATOM 6922 O O . PRO B 1 322 ? 13.32 21.672 -6.531 1 97.75 322 PRO B O 1
ATOM 6925 N N . ASP B 1 323 ? 13.148 19.641 -7.508 1 98.25 323 ASP B N 1
ATOM 6926 C CA . ASP B 1 323 ? 11.883 19.969 -8.156 1 98.25 323 ASP B CA 1
ATOM 6927 C C . ASP B 1 323 ? 10.703 19.625 -7.254 1 98.25 323 ASP B C 1
ATOM 6929 O O . ASP B 1 323 ? 9.562 20 -7.543 1 98.25 323 ASP B O 1
ATOM 6933 N N . THR B 1 324 ? 10.961 18.938 -6.172 1 98.69 324 THR B N 1
ATOM 6934 C CA . THR B 1 324 ? 9.875 18.469 -5.309 1 98.69 324 THR B CA 1
ATOM 6935 C C . THR B 1 324 ? 9.086 19.656 -4.758 1 98.69 324 THR B C 1
ATOM 6937 O O . THR B 1 324 ? 7.852 19.641 -4.781 1 98.69 324 THR B O 1
ATOM 6940 N N . PRO B 1 325 ? 9.711 20.719 -4.301 1 98.75 325 PRO B N 1
ATOM 6941 C CA . PRO B 1 325 ? 8.93 21.844 -3.775 1 98.75 325 PRO B CA 1
ATOM 6942 C C . PRO B 1 325 ? 7.957 22.422 -4.801 1 98.75 325 PRO B C 1
ATOM 6944 O O . PRO B 1 325 ? 6.77 22.594 -4.5 1 98.75 325 PRO B O 1
ATOM 6947 N N . ASN B 1 326 ? 8.461 22.672 -5.969 1 98.69 326 ASN B N 1
ATOM 6948 C CA . ASN B 1 326 ? 7.602 23.234 -7.016 1 98.69 326 ASN B CA 1
ATOM 6949 C C . ASN B 1 326 ? 6.48 22.266 -7.387 1 98.69 326 ASN B C 1
ATOM 6951 O O . ASN B 1 326 ? 5.367 22.688 -7.691 1 98.69 326 ASN B O 1
ATOM 6955 N N . PHE B 1 327 ? 6.852 21 -7.41 1 98.81 327 PHE B N 1
ATOM 6956 C CA . PHE B 1 327 ? 5.84 19.984 -7.695 1 98.81 327 PHE B CA 1
ATOM 6957 C C . PHE B 1 327 ? 4.711 20.062 -6.676 1 98.81 327 PHE B C 1
ATOM 6959 O O . PHE B 1 327 ? 3.533 20.047 -7.043 1 98.81 327 PHE B O 1
ATOM 6966 N N . LEU B 1 328 ? 5.008 20.141 -5.406 1 98.88 328 LEU B N 1
ATOM 6967 C CA . LEU B 1 328 ? 4.016 20.188 -4.34 1 98.88 328 LEU B CA 1
ATOM 6968 C C . LEU B 1 328 ? 3.213 21.484 -4.398 1 98.88 328 LEU B C 1
ATOM 6970 O O . LEU B 1 328 ? 2.018 21.484 -4.098 1 98.88 328 LEU B O 1
ATOM 6974 N N . LEU B 1 329 ? 3.859 22.578 -4.773 1 98.88 329 LEU B N 1
ATOM 6975 C CA . LEU B 1 329 ? 3.154 23.828 -4.961 1 98.88 329 LEU B CA 1
ATOM 6976 C C . LEU B 1 329 ? 2.105 23.703 -6.062 1 98.88 329 LEU B C 1
ATOM 6978 O O . LEU B 1 329 ? 1 24.25 -5.938 1 98.88 329 LEU B O 1
ATOM 6982 N N . ASN B 1 330 ? 2.473 23.031 -7.102 1 98.81 330 ASN B N 1
ATOM 6983 C CA . ASN B 1 330 ? 1.514 22.812 -8.18 1 98.81 330 ASN B CA 1
ATOM 6984 C C . ASN B 1 330 ? 0.339 21.953 -7.719 1 98.81 330 ASN B C 1
ATOM 6986 O O . ASN B 1 330 ? -0.792 22.156 -8.172 1 98.81 330 ASN B O 1
ATOM 6990 N N . MET B 1 331 ? 0.664 21 -6.867 1 98.81 331 MET B N 1
ATOM 6991 C CA . MET B 1 331 ? -0.402 20.188 -6.301 1 98.81 331 MET B CA 1
ATOM 6992 C C . MET B 1 331 ? -1.345 21.031 -5.449 1 98.81 331 MET B C 1
ATOM 6994 O O . MET B 1 331 ? -2.553 20.781 -5.426 1 98.81 331 MET B O 1
ATOM 6998 N N . LEU B 1 332 ? -0.832 22 -4.75 1 98.81 332 LEU B N 1
ATOM 6999 C CA . LEU B 1 332 ? -1.645 22.938 -3.99 1 98.81 332 LEU B CA 1
ATOM 7000 C C . LEU B 1 332 ? -2.471 23.812 -4.922 1 98.81 332 LEU B C 1
ATOM 7002 O O . LEU B 1 332 ? -3.66 24.031 -4.688 1 98.81 332 LEU B O 1
ATOM 7006 N N . ALA B 1 333 ? -1.851 24.266 -5.961 1 98.62 333 ALA B N 1
ATOM 7007 C CA . ALA B 1 333 ? -2.502 25.156 -6.926 1 98.62 333 ALA B CA 1
ATOM 7008 C C . ALA B 1 333 ? -3.705 24.469 -7.566 1 98.62 333 ALA B C 1
ATOM 7010 O O . ALA B 1 333 ? -4.734 25.109 -7.809 1 98.62 333 ALA B O 1
ATOM 7011 N N . SER B 1 334 ? -3.562 23.156 -7.773 1 97.75 334 SER B N 1
ATOM 7012 C CA . SER B 1 334 ? -4.59 22.422 -8.5 1 97.75 334 SER B CA 1
ATOM 7013 C C . SER B 1 334 ? -5.547 21.719 -7.535 1 97.75 334 SER B C 1
ATOM 7015 O O . SER B 1 334 ? -6.324 20.859 -7.941 1 97.75 334 SER B O 1
ATOM 7017 N N . ASP B 1 335 ? -5.422 21.953 -6.289 1 97.5 335 ASP B N 1
ATOM 7018 C CA . ASP B 1 335 ? -6.289 21.453 -5.23 1 97.5 335 ASP B CA 1
ATOM 7019 C C . ASP B 1 335 ? -6.164 19.938 -5.086 1 97.5 335 ASP B C 1
ATOM 7021 O O . ASP B 1 335 ? -7.117 19.266 -4.699 1 97.5 335 ASP B O 1
ATOM 7025 N N . LYS B 1 336 ? -5.051 19.469 -5.488 1 98.44 336 LYS B N 1
ATOM 7026 C CA . LYS B 1 336 ? -4.754 18.062 -5.227 1 98.44 336 LYS B CA 1
ATOM 7027 C C . LYS B 1 336 ? -4.215 17.875 -3.814 1 98.44 336 LYS B C 1
ATOM 7029 O O . LYS B 1 336 ? -4.316 16.781 -3.25 1 98.44 336 LYS B O 1
ATOM 7034 N N . LEU B 1 337 ? -3.648 18.891 -3.256 1 98.81 337 LEU B N 1
ATOM 7035 C CA . LEU B 1 337 ? -3.404 19.094 -1.83 1 98.81 337 LEU B CA 1
ATOM 7036 C C . LEU B 1 337 ? -4.215 20.266 -1.296 1 98.81 337 LEU B C 1
ATOM 7038 O O . LEU B 1 337 ? -4.438 21.25 -2.01 1 98.81 337 LEU B O 1
ATOM 7042 N N . GLN B 1 338 ? -4.605 20.234 -0.049 1 98.69 338 GLN B N 1
ATOM 7043 C CA . GLN B 1 338 ? -5.656 21.141 0.386 1 98.69 338 GLN B CA 1
ATOM 7044 C C . GLN B 1 338 ? -5.117 22.156 1.397 1 98.69 338 GLN B C 1
ATOM 7046 O O . GLN B 1 338 ? -5.633 23.266 1.499 1 98.69 338 GLN B O 1
ATOM 7051 N N . THR B 1 339 ? -4.141 21.734 2.174 1 98.88 339 THR B N 1
ATOM 7052 C CA . THR B 1 339 ? -3.709 22.609 3.258 1 98.88 339 THR B CA 1
ATOM 7053 C C . THR B 1 339 ? -2.188 22.641 3.357 1 98.88 339 THR B C 1
ATOM 7055 O O . THR B 1 339 ? -1.507 21.797 2.77 1 98.88 339 THR B O 1
ATOM 7058 N N . THR B 1 340 ? -1.721 23.641 4.055 1 98.88 340 THR B N 1
ATOM 7059 C CA . THR B 1 340 ? -0.308 23.75 4.402 1 98.88 340 THR B CA 1
ATOM 7060 C C . THR B 1 340 ? -0.132 23.922 5.906 1 98.88 340 THR B C 1
ATOM 7062 O O . THR B 1 340 ? -0.838 24.719 6.531 1 98.88 340 THR B O 1
ATOM 7065 N N . GLY B 1 341 ? 0.698 23.156 6.484 1 98.88 341 GLY B N 1
ATOM 7066 C CA . GLY B 1 341 ? 1.103 23.266 7.875 1 98.88 341 GLY B CA 1
ATOM 7067 C C . GLY B 1 341 ? 2.582 23.562 8.047 1 98.88 341 GLY B C 1
ATOM 7068 O O . GLY B 1 341 ? 3.33 23.594 7.066 1 98.88 341 GLY B O 1
ATOM 7069 N N . SER B 1 342 ? 2.924 23.906 9.234 1 98.88 342 SER B N 1
ATOM 7070 C CA . SER B 1 342 ? 4.34 24.125 9.508 1 98.88 342 SER B CA 1
ATOM 7071 C C . SER B 1 342 ? 5.004 22.875 10.07 1 98.88 342 SER B C 1
ATOM 7073 O O . SER B 1 342 ? 6.195 22.656 9.852 1 98.88 342 SER B O 1
ATOM 7075 N N . ASP B 1 343 ? 4.219 22.078 10.773 1 98.69 343 ASP B N 1
ATOM 7076 C CA . ASP B 1 343 ? 4.777 21 11.586 1 98.69 343 ASP B CA 1
ATOM 7077 C C . ASP B 1 343 ? 5.934 21.5 12.445 1 98.69 343 ASP B C 1
ATOM 7079 O O . ASP B 1 343 ? 6.953 20.828 12.578 1 98.69 343 ASP B O 1
ATOM 7083 N N . ASN B 1 344 ? 5.789 22.719 12.922 1 98.81 344 ASN B N 1
ATOM 7084 C CA . ASN B 1 344 ? 6.801 23.297 13.805 1 98.81 344 ASN B CA 1
ATOM 7085 C C . ASN B 1 344 ? 7.078 22.406 15.008 1 98.81 344 ASN B C 1
ATOM 7087 O O . ASN B 1 344 ? 6.203 22.203 15.852 1 98.81 344 ASN B O 1
ATOM 7091 N N . ALA B 1 345 ? 8.133 21.812 15.039 1 98.5 345 ALA B N 1
ATOM 7092 C CA . ALA B 1 345 ? 8.703 20.969 16.094 1 98.5 345 ALA B CA 1
ATOM 7093 C C . ALA B 1 345 ? 10.211 21.188 16.203 1 98.5 345 ALA B C 1
ATOM 7095 O O . ALA B 1 345 ? 10.992 20.469 15.578 1 98.5 345 ALA B O 1
ATOM 7096 N N . THR B 1 346 ? 10.562 22.078 17.078 1 98.25 346 THR B N 1
ATOM 7097 C CA . THR B 1 346 ? 11.93 22.578 17.016 1 98.25 346 THR B CA 1
ATOM 7098 C C . THR B 1 346 ? 12.766 22.047 18.172 1 98.25 346 THR B C 1
ATOM 7100 O O . THR B 1 346 ? 12.344 22.094 19.328 1 98.25 346 THR B O 1
ATOM 7103 N N . PHE B 1 347 ? 13.914 21.516 17.797 1 98.62 347 PHE B N 1
ATOM 7104 C CA . PHE B 1 347 ? 14.969 21.094 18.719 1 98.62 347 PHE B CA 1
ATOM 7105 C C . PHE B 1 347 ? 16.266 21.828 18.422 1 98.62 347 PHE B C 1
ATOM 7107 O O . PHE B 1 347 ? 16.688 21.938 17.266 1 98.62 347 PHE B O 1
ATOM 7114 N N . ASN B 1 348 ? 16.859 22.375 19.469 1 97.88 348 ASN B N 1
ATOM 7115 C CA . ASN B 1 348 ? 18.062 23.172 19.234 1 97.88 348 ASN B CA 1
ATOM 7116 C C . ASN B 1 348 ? 19.266 22.297 18.859 1 97.88 348 ASN B C 1
ATOM 7118 O O . ASN B 1 348 ? 19.141 21.078 18.797 1 97.88 348 ASN B O 1
ATOM 7122 N N . LYS B 1 349 ? 20.359 22.953 18.609 1 97.44 349 LYS B N 1
ATOM 7123 C CA . LYS B 1 349 ? 21.547 22.266 18.125 1 97.44 349 LYS B CA 1
ATOM 7124 C C . LYS B 1 349 ? 22.016 21.203 19.141 1 97.44 349 LYS B C 1
ATOM 7126 O O . LYS B 1 349 ? 22.438 20.125 18.75 1 97.44 349 LYS B O 1
ATOM 7131 N N . ASP B 1 350 ? 21.969 21.547 20.359 1 97.94 350 ASP B N 1
ATOM 7132 C CA . ASP B 1 350 ? 22.406 20.609 21.391 1 97.94 350 ASP B CA 1
ATOM 7133 C C . ASP B 1 350 ? 21.5 19.391 21.438 1 97.94 350 ASP B C 1
ATOM 7135 O O . ASP B 1 350 ? 21.984 18.266 21.562 1 97.94 350 ASP B O 1
ATOM 7139 N N . GLN B 1 351 ? 20.266 19.609 21.359 1 98.31 351 GLN B N 1
ATOM 7140 C CA . GLN B 1 351 ? 19.312 18.516 21.359 1 98.31 351 GLN B CA 1
ATOM 7141 C C . GLN B 1 351 ? 19.484 17.625 20.141 1 98.31 351 GLN B C 1
ATOM 7143 O O . GLN B 1 351 ? 19.453 16.391 20.25 1 98.31 351 GLN B O 1
ATOM 7148 N N . LYS B 1 352 ? 19.656 18.25 18.938 1 98.19 352 LYS B N 1
ATOM 7149 C CA . LYS B 1 352 ? 19.875 17.484 17.719 1 98.19 352 LYS B CA 1
ATOM 7150 C C . LYS B 1 352 ? 21.125 16.625 17.812 1 98.19 352 LYS B C 1
ATOM 7152 O O . LYS B 1 352 ? 21.203 15.555 17.203 1 98.19 352 LYS B O 1
ATOM 7157 N N . SER B 1 353 ? 22.094 17 18.609 1 98 353 SER B N 1
ATOM 7158 C CA . SER B 1 353 ? 23.391 16.328 18.734 1 98 353 SER B CA 1
ATOM 7159 C C . SER B 1 353 ? 23.234 14.992 19.453 1 98 353 SER B C 1
ATOM 7161 O O . SER B 1 353 ? 24.172 14.18 19.469 1 98 353 SER B O 1
ATOM 7163 N N . LEU B 1 354 ? 22.094 14.773 20.016 1 97.5 354 LEU B N 1
ATOM 7164 C CA . LEU B 1 354 ? 21.797 13.461 20.578 1 97.5 354 LEU B CA 1
ATOM 7165 C C . LEU B 1 354 ? 21.969 12.367 19.516 1 97.5 354 LEU B C 1
ATOM 7167 O O . LEU B 1 354 ? 22.234 11.211 19.859 1 97.5 354 LEU B O 1
ATOM 7171 N N . GLY B 1 355 ? 21.844 12.719 18.234 1 97.88 355 GLY B N 1
ATOM 7172 C CA . GLY B 1 355 ? 21.891 11.758 17.141 1 97.88 355 GLY B CA 1
ATOM 7173 C C . GLY B 1 355 ? 23.266 11.648 16.5 1 97.88 355 GLY B C 1
ATOM 7174 O O . GLY B 1 355 ? 23.422 11 15.461 1 97.88 355 GLY B O 1
ATOM 7175 N N . LYS B 1 356 ? 24.266 12.336 17.109 1 97.62 356 LYS B N 1
ATOM 7176 C CA . LYS B 1 356 ? 25.609 12.18 16.562 1 97.62 356 LYS B CA 1
ATOM 7177 C C . LYS B 1 356 ? 26.047 10.719 16.578 1 97.62 356 LYS B C 1
ATOM 7179 O O . LYS B 1 356 ? 25.969 10.055 17.625 1 97.62 356 LYS B O 1
ATOM 7184 N N . GLY B 1 357 ? 26.469 10.242 15.461 1 97.44 357 GLY B N 1
ATOM 7185 C CA . GLY B 1 357 ? 26.922 8.859 15.312 1 97.44 357 GLY B CA 1
ATOM 7186 C C . GLY B 1 357 ? 25.766 7.891 15.094 1 97.44 357 GLY B C 1
ATOM 7187 O O . GLY B 1 357 ? 25.984 6.695 14.906 1 97.44 357 GLY B O 1
ATOM 7188 N N . ASP B 1 358 ? 24.547 8.281 15.141 1 98.5 358 ASP B N 1
ATOM 7189 C CA . ASP B 1 358 ? 23.344 7.492 14.938 1 98.5 358 ASP B CA 1
ATOM 7190 C C . ASP B 1 358 ? 22.172 8.375 14.484 1 98.5 358 ASP B C 1
ATOM 7192 O O . ASP B 1 358 ? 21.453 8.938 15.312 1 98.5 358 ASP B O 1
ATOM 7196 N N . PHE B 1 359 ? 21.906 8.391 13.211 1 98.44 359 PHE B N 1
ATOM 7197 C CA . PHE B 1 359 ? 20.922 9.32 12.664 1 98.44 359 PHE B CA 1
ATOM 7198 C C . PHE B 1 359 ? 19.531 9.023 13.203 1 98.44 359 PHE B C 1
ATOM 7200 O O . PHE B 1 359 ? 18.656 9.883 13.188 1 98.44 359 PHE B O 1
ATOM 7207 N N . THR B 1 360 ? 19.281 7.789 13.68 1 98.12 360 THR B N 1
ATOM 7208 C CA . THR B 1 360 ? 17.953 7.414 14.172 1 98.12 360 THR B CA 1
ATOM 7209 C C . THR B 1 360 ? 17.656 8.102 15.5 1 98.12 360 THR B C 1
ATOM 7211 O O . THR B 1 360 ? 16.531 8.078 15.977 1 98.12 360 THR B O 1
ATOM 7214 N N . LYS B 1 361 ? 18.625 8.75 16.094 1 98 361 LYS B N 1
ATOM 7215 C CA . LYS B 1 361 ? 18.469 9.391 17.391 1 98 361 LYS B CA 1
ATOM 7216 C C . LYS B 1 361 ? 18.406 10.914 17.25 1 98 361 LYS B C 1
ATOM 7218 O O . LYS B 1 361 ? 18.312 11.625 18.25 1 98 361 LYS B O 1
ATOM 7223 N N . ILE B 1 362 ? 18.516 11.422 16.078 1 98.31 362 ILE B N 1
ATOM 7224 C CA . ILE B 1 362 ? 18.344 12.852 15.867 1 98.31 362 ILE B CA 1
ATOM 7225 C C . ILE B 1 362 ? 16.875 13.227 16.047 1 98.31 362 ILE B C 1
ATOM 7227 O O . ILE B 1 362 ? 16.016 12.766 15.297 1 98.31 362 ILE B O 1
ATOM 7231 N N . PRO B 1 363 ? 16.547 14.055 17 1 97.81 363 PRO B N 1
ATOM 7232 C CA . PRO B 1 363 ? 15.148 14.461 17.125 1 97.81 363 PRO B CA 1
ATOM 7233 C C . PRO B 1 363 ? 14.594 15.055 15.828 1 97.81 363 PRO B C 1
ATOM 7235 O O . PRO B 1 363 ? 15.211 15.953 15.25 1 97.81 363 PRO B O 1
ATOM 7238 N N . ASN B 1 364 ? 13.469 14.508 15.375 1 97.31 364 ASN B N 1
ATOM 7239 C CA . ASN B 1 364 ? 12.844 14.945 14.133 1 97.31 364 ASN B CA 1
ATOM 7240 C C . ASN B 1 364 ? 12.055 16.234 14.328 1 97.31 364 ASN B C 1
ATOM 7242 O O . ASN B 1 364 ? 11.25 16.344 15.25 1 97.31 364 ASN B O 1
ATOM 7246 N N . GLY B 1 365 ? 12.266 17.203 13.508 1 98 365 GLY B N 1
ATOM 7247 C CA . GLY B 1 365 ? 11.461 18.406 13.531 1 98 365 GLY B CA 1
ATOM 7248 C C . GLY B 1 365 ? 12.18 19.625 12.977 1 98 365 GLY B C 1
ATOM 7249 O O . GLY B 1 365 ? 13.406 19.719 13.094 1 98 365 GLY B O 1
ATOM 7250 N N . VAL B 1 366 ? 11.477 20.5 12.461 1 98.5 366 VAL B N 1
ATOM 7251 C CA . VAL B 1 366 ? 12.008 21.734 11.898 1 98.5 366 VAL B CA 1
ATOM 7252 C C . VAL B 1 366 ? 11.141 22.906 12.328 1 98.5 366 VAL B C 1
ATOM 7254 O O . VAL B 1 366 ? 10.102 22.719 12.977 1 98.5 366 VAL B O 1
ATOM 7257 N N . ASN B 1 367 ? 11.68 24.062 12.086 1 98.56 367 ASN B N 1
ATOM 7258 C CA . ASN B 1 367 ? 10.875 25.266 12.297 1 98.56 367 ASN B CA 1
ATOM 7259 C C . ASN B 1 367 ? 9.992 25.562 11.094 1 98.56 367 ASN B C 1
ATOM 7261 O O . ASN B 1 367 ? 10.266 25.109 9.984 1 98.56 367 ASN B O 1
ATOM 7265 N N . GLY B 1 368 ? 8.852 26.312 11.336 1 98.56 368 GLY B N 1
ATOM 7266 C CA . GLY B 1 368 ? 8.078 26.734 10.188 1 98.56 368 GLY B CA 1
ATOM 7267 C C . GLY B 1 368 ? 6.93 27.656 10.547 1 98.56 368 GLY B C 1
ATOM 7268 O O . GLY B 1 368 ? 6.375 28.344 9.68 1 98.56 368 GLY B O 1
ATOM 7269 N N . VAL B 1 369 ? 6.57 27.766 11.805 1 98.75 369 VAL B N 1
ATOM 7270 C CA . VAL B 1 369 ? 5.312 28.391 12.203 1 98.75 369 VAL B CA 1
ATOM 7271 C C . VAL B 1 369 ? 5.371 29.891 11.914 1 98.75 369 VAL B C 1
ATOM 7273 O O . VAL B 1 369 ? 4.371 30.484 11.516 1 98.75 369 VAL B O 1
ATOM 7276 N N . GLU B 1 370 ? 6.523 30.531 12.172 1 98.75 370 GLU B N 1
ATOM 7277 C CA . GLU B 1 370 ? 6.664 31.953 11.938 1 98.75 370 GLU B CA 1
ATOM 7278 C C . GLU B 1 370 ? 6.715 32.281 10.445 1 98.75 370 GLU B C 1
ATOM 7280 O O . GLU B 1 370 ? 6.176 33.281 10 1 98.75 370 GLU B O 1
ATOM 7285 N N . ASP B 1 371 ? 7.316 31.375 9.695 1 98.44 371 ASP B N 1
ATOM 7286 C CA . ASP B 1 371 ? 7.688 31.719 8.328 1 98.44 371 ASP B CA 1
ATOM 7287 C C . ASP B 1 371 ? 6.715 31.094 7.328 1 98.44 371 ASP B C 1
ATOM 7289 O O . ASP B 1 371 ? 6.762 31.406 6.137 1 98.44 371 ASP B O 1
ATOM 7293 N N . ARG B 1 372 ? 5.805 30.25 7.773 1 98.75 372 ARG B N 1
ATOM 7294 C CA . ARG B 1 372 ? 4.934 29.469 6.906 1 98.75 372 ARG B CA 1
ATOM 7295 C C . ARG B 1 372 ? 4.242 30.359 5.875 1 98.75 372 ARG B C 1
ATOM 7297 O O . ARG B 1 372 ? 4.348 30.109 4.672 1 98.75 372 ARG B O 1
ATOM 7304 N N . MET B 1 373 ? 3.631 31.469 6.285 1 98.56 373 MET B N 1
ATOM 7305 C CA . MET B 1 373 ? 2.846 32.312 5.387 1 98.56 373 MET B CA 1
ATOM 7306 C C . MET B 1 373 ? 3.746 33.031 4.379 1 98.56 373 MET B C 1
ATOM 7308 O O . MET B 1 373 ? 3.445 33.062 3.186 1 98.56 373 MET B O 1
ATOM 7312 N N . SER B 1 374 ? 4.859 33.531 4.816 1 98.44 374 SER B N 1
ATOM 7313 C CA . SER B 1 374 ? 5.773 34.25 3.932 1 98.44 374 SER B CA 1
ATOM 7314 C C . SER B 1 374 ? 6.41 33.312 2.916 1 98.44 374 SER B C 1
ATOM 7316 O O . SER B 1 374 ? 6.578 33.688 1.749 1 98.44 374 SER B O 1
ATOM 7318 N N . VAL B 1 375 ? 6.773 32.125 3.387 1 98.62 375 VAL B N 1
ATOM 7319 C CA . VAL B 1 375 ? 7.406 31.156 2.504 1 98.62 375 VAL B CA 1
ATOM 7320 C C . VAL B 1 375 ? 6.426 30.734 1.416 1 98.62 375 VAL B C 1
ATOM 7322 O O . VAL B 1 375 ? 6.773 30.688 0.234 1 98.62 375 VAL B O 1
ATOM 7325 N N . ILE B 1 376 ? 5.191 30.422 1.787 1 98.75 376 ILE B N 1
ATOM 7326 C CA . ILE B 1 376 ? 4.184 29.969 0.833 1 98.75 376 ILE B CA 1
ATOM 7327 C C . ILE B 1 376 ? 3.832 31.109 -0.123 1 98.75 376 ILE B C 1
ATOM 7329 O O . ILE B 1 376 ? 3.639 30.875 -1.32 1 98.75 376 ILE B O 1
ATOM 7333 N N . TRP B 1 377 ? 3.76 32.344 0.383 1 98.75 377 TRP B N 1
ATOM 7334 C CA . TRP B 1 377 ? 3.5 33.5 -0.46 1 98.75 377 TRP B CA 1
ATOM 7335 C C . TRP B 1 377 ? 4.609 33.688 -1.491 1 98.75 377 TRP B C 1
ATOM 7337 O O . TRP B 1 377 ? 4.332 33.875 -2.68 1 98.75 377 TRP B O 1
ATOM 7347 N N . GLU B 1 378 ? 5.852 33.594 -1.055 1 98.56 378 GLU B N 1
ATOM 7348 C CA . GLU B 1 378 ? 7.012 33.781 -1.921 1 98.56 378 GLU B CA 1
ATOM 7349 C C . GLU B 1 378 ? 7.059 32.719 -3.018 1 98.56 378 GLU B C 1
ATOM 7351 O O . GLU B 1 378 ? 7.238 33.031 -4.191 1 98.56 378 GLU B O 1
ATOM 7356 N N . LYS B 1 379 ? 6.824 31.484 -2.576 1 98.5 379 LYS B N 1
ATOM 7357 C CA . LYS B 1 379 ? 7.012 30.359 -3.486 1 98.5 379 LYS B CA 1
ATOM 7358 C C . LYS B 1 379 ? 5.785 30.156 -4.371 1 98.5 379 LYS B C 1
ATOM 7360 O O . LYS B 1 379 ? 5.875 29.547 -5.438 1 98.5 379 LYS B O 1
ATOM 7365 N N . GLY B 1 380 ? 4.652 30.641 -3.967 1 98.38 380 GLY B N 1
ATOM 7366 C CA . GLY B 1 380 ? 3.418 30.375 -4.688 1 98.38 380 GLY B CA 1
ATOM 7367 C C . GLY B 1 380 ? 2.863 31.594 -5.387 1 98.38 380 GLY B C 1
ATOM 7368 O O . GLY B 1 380 ? 2.688 31.609 -6.605 1 98.38 380 GLY B O 1
ATOM 7369 N N . VAL B 1 381 ? 2.633 32.688 -4.688 1 98.44 381 VAL B N 1
ATOM 7370 C CA . VAL B 1 381 ? 1.967 33.875 -5.23 1 98.44 381 VAL B CA 1
ATOM 7371 C C . VAL B 1 381 ? 2.967 34.719 -6.02 1 98.44 381 VAL B C 1
ATOM 7373 O O . VAL B 1 381 ? 2.707 35.062 -7.172 1 98.44 381 VAL B O 1
ATOM 7376 N N . VAL B 1 382 ? 4.121 35.031 -5.402 1 98.06 382 VAL B N 1
ATOM 7377 C CA . VAL B 1 382 ? 5.133 35.844 -6.066 1 98.06 382 VAL B CA 1
ATOM 7378 C C . VAL B 1 382 ? 5.617 35.125 -7.332 1 98.06 382 VAL B C 1
ATOM 7380 O O . VAL B 1 382 ? 5.867 35.781 -8.352 1 98.06 382 VAL B O 1
ATOM 7383 N N . SER B 1 383 ? 5.699 33.812 -7.246 1 96.75 383 SER B N 1
ATOM 7384 C CA . SER B 1 383 ? 6.137 33.031 -8.391 1 96.75 383 SER B CA 1
ATOM 7385 C C . SER B 1 383 ? 5.004 32.844 -9.398 1 96.75 383 SER B C 1
ATOM 7387 O O . SER B 1 383 ? 5.188 32.219 -10.438 1 96.75 383 SER B O 1
ATOM 7389 N N . GLU B 1 384 ? 3.785 33.25 -9.086 1 96.94 384 GLU B N 1
ATOM 7390 C CA . GLU B 1 384 ? 2.621 33.281 -9.961 1 96.94 384 GLU B CA 1
ATOM 7391 C C . GLU B 1 384 ? 2.064 31.875 -10.195 1 96.94 384 GLU B C 1
ATOM 7393 O O . GLU B 1 384 ? 1.493 31.594 -11.25 1 96.94 384 GLU B O 1
ATOM 7398 N N . LEU B 1 385 ? 2.328 31.016 -9.273 1 97 385 LEU B N 1
ATOM 7399 C CA . LEU B 1 385 ? 1.753 29.688 -9.367 1 97 385 LEU B CA 1
ATOM 7400 C C . LEU B 1 385 ? 0.28 29.688 -8.969 1 97 385 LEU B C 1
ATOM 7402 O O . LEU B 1 385 ? -0.515 28.906 -9.492 1 97 385 LEU B O 1
ATOM 7406 N N . PHE B 1 386 ? -0.078 30.469 -7.934 1 94.81 386 PHE B N 1
ATOM 7407 C CA . PHE B 1 386 ? -1.484 30.656 -7.598 1 94.81 386 PHE B CA 1
ATOM 7408 C C . PHE B 1 386 ? -1.734 32.062 -7.074 1 94.81 386 PHE B C 1
ATOM 7410 O O . PHE B 1 386 ? -0.791 32.781 -6.777 1 94.81 386 PHE B O 1
ATOM 7417 N N . ASP B 1 387 ? -2.971 32.469 -7.105 1 97.75 387 ASP B N 1
ATOM 7418 C CA . ASP B 1 387 ? -3.367 33.844 -6.746 1 97.75 387 ASP B CA 1
ATOM 7419 C C . ASP B 1 387 ? -3.59 33.969 -5.242 1 97.75 387 ASP B C 1
ATOM 7421 O O . ASP B 1 387 ? -3.5 32.969 -4.508 1 97.75 387 ASP B O 1
ATOM 7425 N N . PRO B 1 388 ? -3.797 35.125 -4.766 1 98.44 388 PRO B N 1
ATOM 7426 C CA . PRO B 1 388 ? -3.969 35.375 -3.328 1 98.44 388 PRO B CA 1
ATOM 7427 C C . PRO B 1 388 ? -5.172 34.625 -2.752 1 98.44 388 PRO B C 1
ATOM 7429 O O . PRO B 1 388 ? -5.156 34.219 -1.584 1 98.44 388 PRO B O 1
ATOM 7432 N N . CYS B 1 389 ? -6.203 34.406 -3.531 1 98.75 389 CYS B N 1
ATOM 7433 C CA . CYS B 1 389 ? -7.355 33.656 -3.051 1 98.75 389 CYS B CA 1
ATOM 7434 C C . CYS B 1 389 ? -6.973 32.219 -2.729 1 98.75 389 CYS B C 1
ATOM 7436 O O . CYS B 1 389 ? -7.363 31.688 -1.688 1 98.75 389 CYS B O 1
ATOM 7438 N N . ARG B 1 390 ? -6.207 31.641 -3.631 1 98.62 390 ARG B N 1
ATOM 7439 C CA . ARG B 1 390 ? -5.734 30.281 -3.391 1 98.62 390 ARG B CA 1
ATOM 7440 C C . ARG B 1 390 ? -4.797 30.234 -2.191 1 98.62 390 ARG B C 1
ATOM 7442 O O . ARG B 1 390 ? -4.805 29.266 -1.427 1 98.62 390 ARG B O 1
ATOM 7449 N N . PHE B 1 391 ? -4.004 31.281 -2.086 1 98.62 391 PHE B N 1
ATOM 7450 C CA . PHE B 1 391 ? -3.15 31.391 -0.911 1 98.62 391 PHE B CA 1
ATOM 7451 C C . PHE B 1 391 ? -3.979 31.344 0.368 1 98.62 391 PHE B C 1
ATOM 7453 O O . PHE B 1 391 ? -3.654 30.609 1.296 1 98.62 391 PHE B O 1
ATOM 7460 N N . VAL B 1 392 ? -5.062 32.094 0.426 1 98.88 392 VAL B N 1
ATOM 7461 C CA . VAL B 1 392 ? -5.945 32.125 1.585 1 98.88 392 VAL B CA 1
ATOM 7462 C C . VAL B 1 392 ? -6.582 30.734 1.781 1 98.88 392 VAL B C 1
ATOM 7464 O O . VAL B 1 392 ? -6.699 30.25 2.91 1 98.88 392 VAL B O 1
ATOM 7467 N N . ALA B 1 393 ? -6.938 30.094 0.7 1 98.88 393 ALA B N 1
ATOM 7468 C CA . ALA B 1 393 ? -7.555 28.766 0.778 1 98.88 393 ALA B CA 1
ATOM 7469 C C . ALA B 1 393 ? -6.629 27.781 1.472 1 98.88 393 ALA B C 1
ATOM 7471 O O . ALA B 1 393 ? -7.043 27.078 2.398 1 98.88 393 ALA B O 1
ATOM 7472 N N . ILE B 1 394 ? -5.363 27.75 1.114 1 98.88 394 ILE B N 1
ATOM 7473 C CA . ILE B 1 394 ? -4.48 26.656 1.526 1 98.88 394 ILE B CA 1
ATOM 7474 C C . ILE B 1 394 ? -3.793 27.031 2.84 1 98.88 394 ILE B C 1
ATOM 7476 O O . ILE B 1 394 ? -3.186 26.172 3.488 1 98.88 394 ILE B O 1
ATOM 7480 N N . THR B 1 395 ? -3.928 28.312 3.332 1 98.88 395 THR B N 1
ATOM 7481 C CA . THR B 1 395 ? -3.232 28.703 4.551 1 98.88 395 THR B CA 1
ATOM 7482 C C . THR B 1 395 ? -4.227 28.984 5.676 1 98.88 395 THR B C 1
ATOM 7484 O O . THR B 1 395 ? -3.834 29.141 6.836 1 98.88 395 THR B O 1
ATOM 7487 N N . SER B 1 396 ? -5.523 29.016 5.305 1 98.88 396 SER B N 1
ATOM 7488 C CA . SER B 1 396 ? -6.465 29.438 6.336 1 98.88 396 SER B CA 1
ATOM 7489 C C . SER B 1 396 ? -7.828 28.781 6.137 1 98.88 396 SER B C 1
ATOM 7491 O O . SER B 1 396 ? -8.211 27.875 6.891 1 98.88 396 SER B O 1
ATOM 7493 N N . ALA B 1 397 ? -8.555 29.047 5.078 1 98.88 397 ALA B N 1
ATOM 7494 C CA . ALA B 1 397 ? -9.961 28.719 4.883 1 98.88 397 ALA B CA 1
ATOM 7495 C C . ALA B 1 397 ? -10.188 27.219 4.883 1 98.88 397 ALA B C 1
ATOM 7497 O O . ALA B 1 397 ? -11.141 26.719 5.5 1 98.88 397 ALA B O 1
ATOM 7498 N N . ASN B 1 398 ? -9.375 26.484 4.156 1 98.81 398 ASN B N 1
ATOM 7499 C CA . ASN B 1 398 ? -9.57 25.047 4.066 1 98.81 398 ASN B CA 1
ATOM 7500 C C . ASN B 1 398 ? -9.445 24.375 5.438 1 98.81 398 ASN B C 1
ATOM 7502 O O . ASN B 1 398 ? -10.227 23.484 5.766 1 98.81 398 ASN B O 1
ATOM 7506 N N . ALA B 1 399 ? -8.422 24.828 6.199 1 98.88 399 ALA B N 1
ATOM 7507 C CA . ALA B 1 399 ? -8.289 24.281 7.547 1 98.88 399 ALA B CA 1
ATOM 7508 C C . ALA B 1 399 ? -9.523 24.578 8.391 1 98.88 399 ALA B C 1
ATOM 7510 O O . ALA B 1 399 ? -10.023 23.719 9.109 1 98.88 399 ALA B O 1
ATOM 7511 N N . ALA B 1 400 ? -9.992 25.797 8.289 1 98.88 400 ALA B N 1
ATOM 7512 C CA . ALA B 1 400 ? -11.18 26.188 9.047 1 98.88 400 ALA B CA 1
ATOM 7513 C C . ALA B 1 400 ? -12.383 25.328 8.672 1 98.88 400 ALA B C 1
ATOM 7515 O O . ALA B 1 400 ? -13.156 24.922 9.539 1 98.88 400 ALA B O 1
ATOM 7516 N N . LYS B 1 401 ? -12.531 25.062 7.375 1 98.62 401 LYS B N 1
ATOM 7517 C CA . LYS B 1 401 ? -13.641 24.25 6.891 1 98.62 401 LYS B CA 1
ATOM 7518 C C . LYS B 1 401 ? -13.5 22.797 7.344 1 98.62 401 LYS B C 1
ATOM 7520 O O . LYS B 1 401 ? -14.445 22.203 7.863 1 98.62 401 LYS B O 1
ATOM 7525 N N . ILE B 1 402 ? -12.32 22.25 7.199 1 98.62 402 ILE B N 1
ATOM 7526 C CA . ILE B 1 402 ? -12.07 20.844 7.504 1 98.62 402 ILE B CA 1
ATOM 7527 C C . ILE B 1 402 ? -12.273 20.594 9 1 98.62 402 ILE B C 1
ATOM 7529 O O . ILE B 1 402 ? -12.906 19.609 9.391 1 98.62 402 ILE B O 1
ATOM 7533 N N . PHE B 1 403 ? -11.836 21.547 9.805 1 98.81 403 PHE B N 1
ATOM 7534 C CA . PHE B 1 403 ? -11.883 21.312 11.242 1 98.81 403 PHE B CA 1
ATOM 7535 C C . PHE B 1 403 ? -13.07 22.047 11.867 1 98.81 403 PHE B C 1
ATOM 7537 O O . PHE B 1 403 ? -13.141 22.203 13.086 1 98.81 403 PHE B O 1
ATOM 7544 N N . ASN B 1 404 ? -13.922 22.516 11.07 1 98.62 404 ASN B N 1
ATOM 7545 C CA . ASN B 1 404 ? -15.305 22.891 11.375 1 98.62 404 ASN B CA 1
ATOM 7546 C C . ASN B 1 404 ? -15.359 24.172 12.219 1 98.62 404 ASN B C 1
ATOM 7548 O O . ASN B 1 404 ? -16.141 24.25 13.172 1 98.62 404 ASN B O 1
ATOM 7552 N N . ILE B 1 405 ? -14.609 25.156 11.844 1 98.69 405 ILE B N 1
ATOM 7553 C CA . ILE B 1 405 ? -14.688 26.438 12.531 1 98.69 405 ILE B CA 1
ATOM 7554 C C . ILE B 1 405 ? -14.938 27.547 11.523 1 98.69 405 ILE B C 1
ATOM 7556 O O . ILE B 1 405 ? -14.891 28.734 11.867 1 98.69 405 ILE B O 1
ATOM 7560 N N . PHE B 1 406 ? -15.133 27.188 10.266 1 98.31 406 PHE B N 1
ATOM 7561 C CA . PHE B 1 406 ? -15.578 28.109 9.242 1 98.31 406 PHE B CA 1
ATOM 7562 C C . PHE B 1 406 ? -17.078 28.359 9.344 1 98.31 406 PHE B C 1
ATOM 7564 O O . PHE B 1 406 ? -17.844 27.438 9.586 1 98.31 406 PHE B O 1
ATOM 7571 N N . PRO B 1 407 ? -17.594 29.625 9.25 1 98 407 PRO B N 1
ATOM 7572 C CA . PRO B 1 407 ? -16.891 30.859 8.867 1 98 407 PRO B CA 1
ATOM 7573 C C . PRO B 1 407 ? -16.484 31.703 10.07 1 98 407 PRO B C 1
ATOM 7575 O O . PRO B 1 407 ? -16.125 32.875 9.914 1 98 407 PRO B O 1
ATOM 7578 N N . ARG B 1 408 ? -16.594 31.109 11.281 1 98.56 408 ARG B N 1
ATOM 7579 C CA . ARG B 1 408 ? -16.094 31.844 12.445 1 98.56 408 ARG B CA 1
ATOM 7580 C C . ARG B 1 408 ? -14.664 32.344 12.211 1 98.56 408 ARG B C 1
ATOM 7582 O O . ARG B 1 408 ? -14.32 33.438 12.602 1 98.56 408 ARG B O 1
ATOM 7589 N N . LYS B 1 409 ? -13.883 31.484 11.703 1 98.69 409 LYS B N 1
ATOM 7590 C CA . LYS B 1 409 ? -12.523 31.781 11.281 1 98.69 409 LYS B CA 1
ATOM 7591 C C . LYS B 1 409 ? -12.289 31.375 9.828 1 98.69 409 LYS B C 1
ATOM 7593 O O . LYS B 1 409 ? -13.102 30.656 9.25 1 98.69 409 LYS B O 1
ATOM 7598 N N . GLY B 1 410 ? -11.25 31.844 9.227 1 98.56 410 GLY B N 1
ATOM 7599 C CA . GLY B 1 410 ? -10.867 31.438 7.883 1 98.56 410 GLY B CA 1
ATOM 7600 C C . GLY B 1 410 ? -11.461 32.312 6.801 1 98.56 410 GLY B C 1
ATOM 7601 O O . GLY B 1 410 ? -11.328 32.031 5.609 1 98.56 410 GLY B O 1
ATOM 7602 N N . CYS B 1 411 ? -12.117 33.406 7.215 1 98.25 411 CYS B N 1
ATOM 7603 C CA . CYS B 1 411 ? -12.656 34.344 6.238 1 98.25 411 CYS B CA 1
ATOM 7604 C C . CYS B 1 411 ? -12.867 35.719 6.863 1 98.25 411 CYS B C 1
ATOM 7606 O O . CYS B 1 411 ? -12.891 35.844 8.086 1 98.25 411 CYS B O 1
ATOM 7608 N N . ILE B 1 412 ? -12.844 36.719 6.012 1 98.75 412 ILE B N 1
ATOM 7609 C CA . ILE B 1 412 ? -13.242 38.062 6.371 1 98.75 412 ILE B CA 1
ATOM 7610 C C . ILE B 1 412 ? -14.711 38.281 6.02 1 98.75 412 ILE B C 1
ATOM 7612 O O . ILE B 1 412 ? -15.047 38.562 4.867 1 98.75 412 ILE B O 1
ATOM 7616 N N . ASP B 1 413 ? -15.484 38.219 6.992 1 98.12 413 ASP B N 1
ATOM 7617 C CA . ASP B 1 413 ? -16.922 38.375 6.82 1 98.12 413 ASP B CA 1
ATOM 7618 C C . ASP B 1 413 ? -17.594 38.781 8.125 1 98.12 413 ASP B C 1
ATOM 7620 O O . ASP B 1 413 ? -17.016 38.625 9.203 1 98.12 413 ASP B O 1
ATOM 7624 N N . VAL B 1 414 ? -18.781 39.344 7.961 1 98.19 414 VAL B N 1
ATOM 7625 C CA . VAL B 1 414 ? -19.531 39.781 9.141 1 98.19 414 VAL B CA 1
ATOM 7626 C C . VAL B 1 414 ? -19.812 38.562 10.023 1 98.19 414 VAL B C 1
ATOM 7628 O O . VAL B 1 414 ? -20.266 37.5 9.531 1 98.19 414 VAL B O 1
ATOM 7631 N N . GLY B 1 415 ? -19.453 38.719 11.273 1 98.25 415 GLY B N 1
ATOM 7632 C CA . GLY B 1 415 ? -19.734 37.656 12.211 1 98.25 415 GLY B CA 1
ATOM 7633 C C . GLY B 1 415 ? -18.5 36.812 12.523 1 98.25 415 GLY B C 1
ATOM 7634 O O . GLY B 1 415 ? -18.469 36.094 13.531 1 98.25 415 GLY B O 1
ATOM 7635 N N . SER B 1 416 ? -17.484 36.844 11.703 1 98.69 416 SER B N 1
ATOM 7636 C CA . SER B 1 416 ? -16.25 36.094 11.93 1 98.69 416 SER B CA 1
ATOM 7637 C C . SER B 1 416 ? -15.406 36.75 13.031 1 98.69 416 SER B C 1
ATOM 7639 O O . SER B 1 416 ? -15.531 37.938 13.297 1 98.69 416 SER B O 1
ATOM 7641 N N . ASP B 1 417 ? -14.656 35.906 13.719 1 98.56 417 ASP B N 1
ATOM 7642 C CA . ASP B 1 417 ? -13.641 36.469 14.602 1 98.56 417 ASP B CA 1
ATOM 7643 C C . ASP B 1 417 ? -12.734 37.438 13.859 1 98.56 417 ASP B C 1
ATOM 7645 O O . ASP B 1 417 ? -12.43 37.25 12.68 1 98.56 417 ASP B O 1
ATOM 7649 N N . ALA B 1 418 ? -12.375 38.469 14.562 1 98.5 418 ALA B N 1
ATOM 7650 C CA . ALA B 1 418 ? -11.484 39.438 13.945 1 98.5 418 ALA B CA 1
ATOM 7651 C C . ALA B 1 418 ? -10.039 38.938 13.961 1 98.5 418 ALA B C 1
ATOM 7653 O O . ALA B 1 418 ? -9.156 39.625 14.5 1 98.5 418 ALA B O 1
ATOM 7654 N N . ASP B 1 419 ? -9.836 37.812 13.516 1 98.75 419 ASP B N 1
ATOM 7655 C CA . ASP B 1 419 ? -8.516 37.281 13.18 1 98.75 419 ASP B CA 1
ATOM 7656 C C . ASP B 1 419 ? -8.102 37.688 11.766 1 98.75 419 ASP B C 1
ATOM 7658 O O . ASP B 1 419 ? -8.5 37.062 10.797 1 98.75 419 ASP B O 1
ATOM 7662 N N . ILE B 1 420 ? -7.254 38.688 11.68 1 98.81 420 ILE B N 1
ATOM 7663 C CA . ILE B 1 420 ? -7.012 39.344 10.391 1 98.81 420 ILE B CA 1
ATOM 7664 C C . ILE B 1 420 ? -5.516 39.594 10.227 1 98.81 420 ILE B C 1
ATOM 7666 O O . ILE B 1 420 ? -4.836 39.969 11.18 1 98.81 420 ILE B O 1
ATOM 7670 N N . VAL B 1 421 ? -5.051 39.375 9.078 1 98.88 421 VAL B N 1
ATOM 7671 C CA . VAL B 1 421 ? -3.707 39.812 8.703 1 98.88 421 VAL B CA 1
ATOM 7672 C C . VAL B 1 421 ? -3.791 40.875 7.602 1 98.88 421 VAL B C 1
ATOM 7674 O O . VAL B 1 421 ? -4.449 40.656 6.578 1 98.88 421 VAL B O 1
ATOM 7677 N N . VAL B 1 422 ? -3.312 42.062 7.871 1 98.81 422 VAL B N 1
ATOM 7678 C CA . VAL B 1 422 ? -3.074 43.031 6.816 1 98.81 422 VAL B CA 1
ATOM 7679 C C . VAL B 1 422 ? -1.712 42.781 6.172 1 98.81 422 VAL B C 1
ATOM 7681 O O . VAL B 1 422 ? -0.672 43.062 6.77 1 98.81 422 VAL B O 1
ATOM 7684 N N . TRP B 1 423 ? -1.767 42.219 5.012 1 98.69 423 TRP B N 1
ATOM 7685 C CA . TRP B 1 423 ? -0.614 41.688 4.301 1 98.69 423 TRP B CA 1
ATOM 7686 C C . TRP B 1 423 ? -0.057 42.688 3.312 1 98.69 423 TRP B C 1
ATOM 7688 O O . TRP B 1 423 ? -0.788 43.219 2.461 1 98.69 423 TRP B O 1
ATOM 7698 N N . ASN B 1 424 ? 1.209 43.094 3.477 1 98.19 424 ASN B N 1
ATOM 7699 C CA . ASN B 1 424 ? 1.908 44 2.566 1 98.19 424 ASN B CA 1
ATOM 7700 C C . ASN B 1 424 ? 2.646 43.219 1.474 1 98.19 424 ASN B C 1
ATOM 7702 O O . ASN B 1 424 ? 3.748 42.719 1.699 1 98.19 424 ASN B O 1
ATOM 7706 N N . PRO B 1 425 ? 2.102 43.125 0.296 1 96.69 425 PRO B N 1
ATOM 7707 C CA . PRO B 1 425 ? 2.723 42.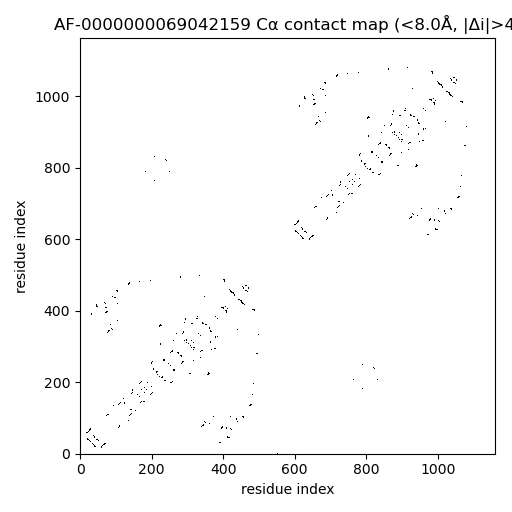344 -0.769 1 96.69 425 PRO B CA 1
ATOM 7708 C C . PRO B 1 425 ? 4.016 42.969 -1.287 1 96.69 425 PRO B C 1
ATOM 7710 O O . PRO B 1 425 ? 4.777 42.312 -2.006 1 96.69 425 PRO B O 1
ATOM 7713 N N . LYS B 1 426 ? 4.355 44.156 -0.888 1 94.06 426 LYS B N 1
ATOM 7714 C CA . LYS B 1 426 ? 5.562 44.844 -1.345 1 94.06 426 LYS B CA 1
ATOM 7715 C C . LYS B 1 426 ? 6.652 44.812 -0.278 1 94.06 426 LYS B C 1
ATOM 7717 O O . LYS B 1 426 ? 7.812 45.094 -0.558 1 94.06 426 LYS B O 1
ATOM 7722 N N . GLY B 1 427 ? 6.238 44.5 0.905 1 96 427 GLY B N 1
ATOM 7723 C CA . GLY B 1 427 ? 7.219 44.375 1.975 1 96 427 GLY B CA 1
ATOM 7724 C C . GLY B 1 427 ? 8.242 43.281 1.739 1 96 427 GLY B C 1
ATOM 7725 O O . GLY B 1 427 ? 7.941 42.281 1.085 1 96 427 GLY B O 1
ATOM 7726 N N . LYS B 1 428 ? 9.469 43.531 2.236 1 96 428 LYS B N 1
ATOM 7727 C CA . LYS B 1 428 ? 10.555 42.562 2.082 1 96 428 LYS B CA 1
ATOM 7728 C C . LYS B 1 428 ? 11.125 42.188 3.436 1 96 428 LYS B C 1
ATOM 7730 O O . LYS B 1 428 ? 11.172 43 4.363 1 96 428 LYS B O 1
ATOM 7735 N N . ARG B 1 429 ? 11.469 40.969 3.465 1 95.25 429 ARG B N 1
ATOM 7736 C CA . ARG B 1 429 ? 12.109 40.438 4.664 1 95.25 429 ARG B CA 1
ATOM 7737 C C . ARG B 1 429 ? 13.055 39.281 4.324 1 95.25 429 ARG B C 1
ATOM 7739 O O . ARG B 1 429 ? 12.766 38.469 3.438 1 95.25 429 ARG B O 1
ATOM 7746 N N . ILE B 1 430 ? 14.227 39.25 4.988 1 98.12 430 ILE B N 1
ATOM 7747 C CA . ILE B 1 430 ? 15.133 38.125 4.906 1 98.12 430 ILE B CA 1
ATOM 7748 C C . ILE B 1 430 ? 14.992 37.25 6.16 1 98.12 430 ILE B C 1
ATOM 7750 O O . ILE B 1 430 ? 15.148 37.75 7.277 1 98.12 430 ILE B O 1
ATOM 7754 N N . ILE B 1 431 ? 14.703 36 5.988 1 98.44 431 ILE B N 1
ATOM 7755 C CA . ILE B 1 431 ? 14.516 35.094 7.117 1 98.44 431 ILE B CA 1
ATOM 7756 C C . ILE B 1 431 ? 15.859 34.812 7.777 1 98.44 431 ILE B C 1
ATOM 7758 O O . ILE B 1 431 ? 16.844 34.531 7.094 1 98.44 431 ILE B O 1
ATOM 7762 N N . SER B 1 432 ? 15.867 34.938 9.078 1 98.38 432 SER B N 1
ATOM 7763 C CA . SER B 1 432 ? 17.094 34.688 9.82 1 98.38 432 SER B CA 1
ATOM 7764 C C . SER B 1 432 ? 16.797 34.219 11.242 1 98.38 432 SER B C 1
ATOM 7766 O O . SER B 1 432 ? 15.875 34.75 11.891 1 98.38 432 SER B O 1
ATOM 7768 N N . ALA B 1 433 ? 17.641 33.344 11.719 1 97.75 433 ALA B N 1
ATOM 7769 C CA . ALA B 1 433 ? 17.547 32.875 13.102 1 97.75 433 ALA B CA 1
ATOM 7770 C C . ALA B 1 433 ? 17.906 34 14.078 1 97.75 433 ALA B C 1
ATOM 7772 O O . ALA B 1 433 ? 17.5 33.969 15.242 1 97.75 433 ALA B O 1
ATOM 7773 N N . LYS B 1 434 ? 18.547 34.969 13.641 1 97.75 434 LYS B N 1
ATOM 7774 C CA . LYS B 1 434 ? 18.969 36.094 14.484 1 97.75 434 LYS B CA 1
ATOM 7775 C C . LYS B 1 434 ? 17.797 37 14.789 1 97.75 434 LYS B C 1
ATOM 7777 O O . LYS B 1 434 ? 17.812 37.719 15.797 1 97.75 434 LYS B O 1
ATOM 7782 N N . THR B 1 435 ? 16.828 37 13.906 1 96.88 435 THR B N 1
ATOM 7783 C CA . THR B 1 435 ? 15.797 38 14.039 1 96.88 435 THR B CA 1
ATOM 7784 C C . THR B 1 435 ? 14.43 37.344 14.273 1 96.88 435 THR B C 1
ATOM 7786 O O . THR B 1 435 ? 13.469 38.031 14.633 1 96.88 435 THR B O 1
ATOM 7789 N N . HIS B 1 436 ? 14.336 36.062 13.984 1 97.06 436 HIS B N 1
ATOM 7790 C CA . HIS B 1 436 ? 13.023 35.438 14.18 1 97.06 436 HIS B CA 1
ATOM 7791 C C . HIS B 1 436 ? 12.648 35.406 15.656 1 97.06 436 HIS B C 1
ATOM 7793 O O . HIS B 1 436 ? 13.477 35.688 16.516 1 97.06 436 HIS B O 1
ATOM 7799 N N . HIS B 1 437 ? 11.422 35.094 15.984 1 97.88 437 HIS B N 1
ATOM 7800 C CA . HIS B 1 437 ? 10.906 35.156 17.344 1 97.88 437 HIS B CA 1
ATOM 7801 C C . HIS B 1 437 ? 10.789 33.781 17.969 1 97.88 437 HIS B C 1
ATOM 7803 O O . HIS B 1 437 ? 10.312 33.625 19.094 1 97.88 437 HIS B O 1
ATOM 7809 N N . GLN B 1 438 ? 11.188 32.75 17.219 1 97.62 438 GLN B N 1
ATOM 7810 C CA . GLN B 1 438 ? 11.203 31.391 17.719 1 97.62 438 GLN B CA 1
ATOM 7811 C C . GLN B 1 438 ? 12.367 31.172 18.688 1 97.62 438 GLN B C 1
ATOM 7813 O O . GLN B 1 438 ? 13.32 31.953 18.703 1 97.62 438 GLN B O 1
ATOM 7818 N N . ALA B 1 439 ? 12.266 30.172 19.5 1 97.94 439 ALA B N 1
ATOM 7819 C CA . ALA B 1 439 ? 13.305 29.875 20.484 1 97.94 439 ALA B CA 1
ATOM 7820 C C . ALA B 1 439 ? 14.469 29.125 19.828 1 97.94 439 ALA B C 1
ATOM 7822 O O . ALA B 1 439 ? 15.594 29.156 20.344 1 97.94 439 ALA B O 1
ATOM 7823 N N . VAL B 1 440 ? 14.234 28.469 18.766 1 97.81 440 VAL B N 1
ATOM 7824 C CA . VAL B 1 440 ? 15.234 27.625 18.109 1 97.81 440 VAL B CA 1
ATOM 7825 C C . VAL B 1 440 ? 16.375 28.484 17.594 1 97.81 440 VAL B C 1
ATOM 7827 O O . VAL B 1 440 ? 16.172 29.656 17.219 1 97.81 440 VAL B O 1
ATOM 7830 N N . ASP B 1 441 ? 17.609 27.906 17.484 1 98.12 441 ASP B N 1
ATOM 7831 C CA . ASP B 1 441 ? 18.828 28.672 17.219 1 98.12 441 ASP B CA 1
ATOM 7832 C C . ASP B 1 441 ? 19.234 28.531 15.758 1 98.12 441 ASP B C 1
ATOM 7834 O O . ASP B 1 441 ? 20.391 28.828 15.398 1 98.12 441 ASP B O 1
ATOM 7838 N N . TYR B 1 442 ? 18.438 28 14.93 1 97.5 442 TYR B N 1
ATOM 7839 C CA . TYR B 1 442 ? 18.625 27.922 13.484 1 97.5 442 TYR B CA 1
ATOM 7840 C C . TYR B 1 442 ? 17.312 28.156 12.75 1 97.5 442 TYR B C 1
ATOM 7842 O O . TYR B 1 442 ? 16.25 28.25 13.367 1 97.5 442 TYR B O 1
ATOM 7850 N N . ASN B 1 443 ? 17.328 28.344 11.492 1 98.31 443 ASN B N 1
ATOM 7851 C CA . ASN B 1 443 ? 16.172 28.406 10.602 1 98.31 443 ASN B CA 1
ATOM 7852 C C . ASN B 1 443 ? 16.438 27.703 9.281 1 98.31 443 ASN B C 1
ATOM 7854 O O . ASN B 1 443 ? 17.406 28.016 8.586 1 98.31 443 ASN B O 1
ATOM 7858 N N . ILE B 1 444 ? 15.602 26.797 8.914 1 98.25 444 ILE B N 1
ATOM 7859 C CA . ILE B 1 444 ? 15.883 25.984 7.734 1 98.25 444 ILE B CA 1
ATOM 7860 C C . ILE B 1 444 ? 15.664 26.812 6.473 1 98.25 444 ILE B C 1
ATOM 7862 O O . ILE B 1 444 ? 16.031 26.406 5.371 1 98.25 444 ILE B O 1
ATOM 7866 N N . PHE B 1 445 ? 15.055 28 6.613 1 98.31 445 PHE B N 1
ATOM 7867 C CA . PHE B 1 445 ? 14.859 28.922 5.5 1 98.31 445 PHE B CA 1
ATOM 7868 C C . PHE B 1 445 ? 15.883 30.062 5.551 1 98.31 445 PHE B C 1
ATOM 7870 O O . PHE B 1 445 ? 15.68 31.109 4.934 1 98.31 445 PHE B O 1
ATOM 7877 N N . GLU B 1 446 ? 16.922 29.906 6.289 1 97.75 446 GLU B N 1
ATOM 7878 C CA . GLU B 1 446 ? 17.906 30.953 6.527 1 97.75 446 GLU B CA 1
ATOM 7879 C C . GLU B 1 446 ? 18.328 31.625 5.219 1 97.75 446 GLU B C 1
ATOM 7881 O O . GLU B 1 446 ? 18.719 30.953 4.27 1 97.75 446 GLU B O 1
ATOM 7886 N N . GLY B 1 447 ? 18.188 32.938 5.191 1 97.81 447 GLY B N 1
ATOM 7887 C CA . GLY B 1 447 ? 18.672 33.688 4.062 1 97.81 447 GLY B CA 1
ATOM 7888 C C . GLY B 1 447 ? 17.641 33.875 2.963 1 97.81 447 GLY B C 1
ATOM 7889 O O . GLY B 1 447 ? 17.859 34.656 2.027 1 97.81 447 GLY B O 1
ATOM 7890 N N . MET B 1 448 ? 16.516 33.25 3.086 1 97.81 448 MET B N 1
ATOM 7891 C CA . MET B 1 448 ? 15.477 33.406 2.076 1 97.81 448 MET B CA 1
ATOM 7892 C C . MET B 1 448 ? 14.898 34.812 2.107 1 97.81 448 MET B C 1
ATOM 7894 O O . MET B 1 448 ? 14.531 35.312 3.172 1 97.81 448 MET B O 1
ATOM 7898 N N . GLU B 1 449 ? 14.914 35.438 0.988 1 98.06 449 GLU B N 1
ATOM 7899 C CA . GLU B 1 449 ? 14.258 36.719 0.853 1 98.06 449 GLU B CA 1
ATOM 7900 C C . GLU B 1 449 ? 12.797 36.562 0.452 1 98.06 449 GLU B C 1
ATOM 7902 O O . GLU B 1 449 ? 12.492 35.938 -0.562 1 98.06 449 GLU B O 1
ATOM 7907 N N . CYS B 1 450 ? 11.891 37.094 1.237 1 97.44 450 CYS B N 1
ATOM 7908 C CA . CYS B 1 450 ? 10.461 37.031 0.982 1 97.44 450 CYS B CA 1
ATOM 7909 C C . CYS B 1 450 ? 9.891 38.406 0.625 1 97.44 450 CYS B C 1
ATOM 7911 O O . CYS B 1 450 ? 10.305 39.406 1.191 1 97.44 450 CYS B O 1
ATOM 7913 N N . HIS B 1 451 ? 9.016 38.406 -0.359 1 96.94 451 HIS B N 1
ATOM 7914 C CA . HIS B 1 451 ? 8.305 39.594 -0.789 1 96.94 451 HIS B CA 1
ATOM 7915 C C . HIS B 1 451 ? 6.832 39.531 -0.385 1 96.94 451 HIS B C 1
ATOM 7917 O O . HIS B 1 451 ? 5.961 39.312 -1.23 1 96.94 451 HIS B O 1
ATOM 7923 N N . GLY B 1 452 ? 6.445 39.844 0.702 1 95.88 452 GLY B N 1
ATOM 7924 C CA . GLY B 1 452 ? 5.16 39.75 1.378 1 95.88 452 GLY B CA 1
ATOM 7925 C C . GLY B 1 452 ? 5.285 39.5 2.869 1 95.88 452 GLY B C 1
ATOM 7926 O O . GLY B 1 452 ? 5.852 38.5 3.287 1 95.88 452 GLY B O 1
ATOM 7927 N N . ILE B 1 453 ? 4.836 40.438 3.627 1 95.69 453 ILE B N 1
ATOM 7928 C CA . ILE B 1 453 ? 5.012 40.344 5.07 1 95.69 453 ILE B CA 1
ATOM 7929 C C . ILE B 1 453 ? 3.77 40.875 5.781 1 95.69 453 ILE B C 1
ATOM 7931 O O . ILE B 1 453 ? 3.033 41.688 5.23 1 95.69 453 ILE B O 1
ATOM 7935 N N . PRO B 1 454 ? 3.527 40.406 6.949 1 98.06 454 PRO B N 1
ATOM 7936 C CA . PRO B 1 454 ? 2.414 40.969 7.719 1 98.06 454 PRO B CA 1
ATOM 7937 C C . PRO B 1 454 ? 2.73 42.375 8.281 1 98.06 454 PRO B C 1
ATOM 7939 O O . PRO B 1 454 ? 3.652 42.5 9.086 1 98.06 454 PRO B O 1
ATOM 7942 N N . GLU B 1 455 ? 1.949 43.312 7.91 1 98.25 455 GLU B N 1
ATOM 7943 C CA . GLU B 1 455 ? 2.082 44.656 8.438 1 98.25 455 GLU B CA 1
ATOM 7944 C C . GLU B 1 455 ? 1.308 44.812 9.742 1 98.25 455 GLU B C 1
ATOM 7946 O O . GLU B 1 455 ? 1.775 45.5 10.664 1 98.25 455 GLU B O 1
ATOM 7951 N N . TYR B 1 456 ? 0.138 44.281 9.766 1 98.5 456 TYR B N 1
ATOM 7952 C CA . TYR B 1 456 ? -0.689 44.188 10.969 1 98.5 456 TYR B CA 1
ATOM 7953 C C . TYR B 1 456 ? -1.238 42.75 11.125 1 98.5 456 TYR B C 1
ATOM 7955 O O . TYR B 1 456 ? -1.586 42.125 10.141 1 98.5 456 TYR B O 1
ATOM 7963 N N . VAL B 1 457 ? -1.244 42.281 12.336 1 98.81 457 VAL B N 1
ATOM 7964 C CA . VAL B 1 457 ? -1.908 41.031 12.664 1 98.81 457 VAL B CA 1
ATOM 7965 C C . VAL B 1 457 ? -2.844 41.25 13.859 1 98.81 457 VAL B C 1
ATOM 7967 O O . VAL B 1 457 ? -2.426 41.719 14.906 1 98.81 457 VAL B O 1
ATOM 7970 N N . LEU B 1 458 ? -4.051 40.969 13.648 1 98.44 458 LEU B N 1
ATOM 7971 C CA . LEU B 1 458 ? -5.051 41.062 14.711 1 98.44 458 LEU B CA 1
ATOM 7972 C C . LEU B 1 458 ? -5.457 39.656 15.18 1 98.44 458 LEU B C 1
ATOM 7974 O O . LEU B 1 458 ? -5.758 38.781 14.359 1 98.44 458 LEU B O 1
ATOM 7978 N N . VAL B 1 459 ? -5.434 39.406 16.469 1 98.38 459 VAL B N 1
ATOM 7979 C CA . VAL B 1 459 ? -5.961 38.188 17.094 1 98.38 459 VAL B CA 1
ATOM 7980 C C . VAL B 1 459 ? -7.191 38.531 17.922 1 98.38 459 VAL B C 1
ATOM 7982 O O . VAL B 1 459 ? -7.082 39.188 18.969 1 98.38 459 VAL B O 1
ATOM 7985 N N . GLY B 1 460 ? -8.336 38.125 17.453 1 96.81 460 GLY B N 1
ATOM 7986 C CA . GLY B 1 460 ? -9.555 38.469 18.156 1 96.81 460 GLY B CA 1
ATOM 7987 C C . GLY B 1 460 ? -9.742 39.969 18.297 1 96.81 460 GLY B C 1
ATOM 7988 O O . GLY B 1 460 ? -10.125 40.469 19.359 1 96.81 460 GLY B O 1
ATOM 7989 N N . GLY B 1 461 ? -9.328 40.688 17.375 1 96.81 461 GLY B N 1
ATOM 7990 C CA . GLY B 1 461 ? -9.531 42.125 17.359 1 96.81 461 GLY B CA 1
ATOM 7991 C C . GLY B 1 461 ? -8.398 42.875 18.016 1 96.81 461 GLY B C 1
ATOM 7992 O O . GLY B 1 461 ? -8.352 44.125 17.938 1 96.81 461 GLY B O 1
ATOM 7993 N N . ARG B 1 462 ? -7.551 42.219 18.609 1 96.62 462 ARG B N 1
ATOM 7994 C CA . ARG B 1 462 ? -6.398 42.875 19.219 1 96.62 462 ARG B CA 1
ATOM 7995 C C . ARG B 1 462 ? -5.246 43 18.219 1 96.62 462 ARG B C 1
ATOM 7997 O O . ARG B 1 462 ? -4.867 42 17.594 1 96.62 462 ARG B O 1
ATOM 8004 N N . VAL B 1 463 ? -4.664 44.156 18.078 1 97.81 463 VAL B N 1
ATOM 8005 C CA . VAL B 1 463 ? -3.525 44.344 17.188 1 97.81 463 VAL B CA 1
ATOM 8006 C C . VAL B 1 463 ? -2.26 43.812 17.859 1 97.81 463 VAL B C 1
ATOM 8008 O O . VAL B 1 463 ? -1.732 44.406 18.797 1 97.81 463 VAL B O 1
ATOM 8011 N N . CYS B 1 464 ? -1.769 42.75 17.344 1 98.25 464 CYS B N 1
ATOM 8012 C CA . CYS B 1 464 ? -0.624 42.062 17.938 1 98.25 464 CYS B CA 1
ATOM 8013 C C . CYS B 1 464 ? 0.646 42.344 17.141 1 98.25 464 CYS B C 1
ATOM 8015 O O . CYS B 1 464 ? 1.755 42.156 17.641 1 98.25 464 CYS B O 1
ATOM 8017 N N . VAL B 1 465 ? 0.58 42.531 15.906 1 98.44 465 VAL B N 1
ATOM 8018 C CA . VAL B 1 465 ? 1.629 43.125 15.078 1 98.44 465 VAL B CA 1
ATOM 8019 C C . VAL B 1 465 ? 1.182 44.5 14.578 1 98.44 465 VAL B C 1
ATOM 8021 O O . VAL B 1 465 ? 0.117 44.625 13.969 1 98.44 465 VAL B O 1
ATOM 8024 N N . ASP B 1 466 ? 1.903 45.469 14.867 1 97.94 466 ASP B N 1
ATOM 8025 C CA . ASP B 1 466 ? 1.593 46.844 14.531 1 97.94 466 ASP B CA 1
ATOM 8026 C C . ASP B 1 466 ? 2.715 47.5 13.711 1 97.94 466 ASP B C 1
ATOM 8028 O O . ASP B 1 466 ? 3.74 47.906 14.266 1 97.94 466 ASP B O 1
ATOM 8032 N N . GLU B 1 467 ? 2.473 47.625 12.414 1 96.44 467 GLU B N 1
ATOM 8033 C CA . GLU B 1 467 ? 3.475 48.125 11.477 1 96.44 467 GLU B CA 1
ATOM 8034 C C . GLU B 1 467 ? 4.781 47.344 11.594 1 96.44 467 GLU B C 1
ATOM 8036 O O . GLU B 1 467 ? 5.848 47.938 11.758 1 96.44 467 GLU B O 1
ATOM 8041 N N . GLY B 1 468 ? 4.574 46.094 11.719 1 94.81 468 GLY B N 1
ATOM 8042 C CA . GLY B 1 468 ? 5.719 45.188 11.727 1 94.81 468 GLY B CA 1
ATOM 8043 C C . GLY B 1 468 ? 6.258 44.906 13.125 1 94.81 468 GLY B C 1
ATOM 8044 O O . GLY B 1 468 ? 7.078 44.031 13.312 1 94.81 468 GLY B O 1
ATOM 8045 N N . GLN B 1 469 ? 5.785 45.656 14.109 1 96.44 469 GLN B N 1
ATOM 8046 C CA . GLN B 1 469 ? 6.27 45.469 15.469 1 96.44 469 GLN B CA 1
ATOM 8047 C C . GLN B 1 469 ? 5.387 44.5 16.25 1 96.44 469 GLN B C 1
ATOM 8049 O O . GLN B 1 469 ? 4.168 44.688 16.312 1 96.44 469 GLN B O 1
ATOM 8054 N N . LEU B 1 470 ? 6 43.531 16.828 1 97.69 470 LEU B N 1
ATOM 8055 C CA . LEU B 1 470 ? 5.285 42.469 17.547 1 97.69 470 LEU B CA 1
ATOM 8056 C C . LEU B 1 470 ? 4.938 42.938 18.953 1 97.69 470 LEU B C 1
ATOM 8058 O O . LEU B 1 470 ? 5.82 43.344 19.719 1 97.69 470 LEU B O 1
ATOM 8062 N N . LYS B 1 471 ? 3.664 42.969 19.281 1 96.5 471 LYS B N 1
ATOM 8063 C CA . LYS B 1 471 ? 3.137 43.312 20.594 1 96.5 471 LYS B CA 1
ATOM 8064 C C . LYS B 1 471 ? 2.129 42.281 21.094 1 96.5 471 LYS B C 1
ATOM 8066 O O . LYS B 1 471 ? 0.918 42.5 21 1 96.5 471 LYS B O 1
ATOM 8071 N N . VAL B 1 472 ? 2.676 41.281 21.719 1 95.06 472 VAL B N 1
ATOM 8072 C CA . VAL B 1 472 ? 1.762 40.219 22.125 1 95.06 472 VAL B CA 1
ATOM 8073 C C . VAL B 1 472 ? 1.574 40.25 23.641 1 95.06 472 VAL B C 1
ATOM 8075 O O . VAL B 1 472 ? 2.385 40.844 24.359 1 95.06 472 VAL B O 1
ATOM 8078 N N . VAL B 1 473 ? 0.469 39.688 24.047 1 93.31 473 VAL B N 1
ATOM 8079 C CA . VAL B 1 473 ? 0.173 39.5 25.453 1 93.31 473 VAL B CA 1
ATOM 8080 C C . VAL B 1 473 ? 0.084 38.031 25.781 1 93.31 473 VAL B C 1
ATOM 8082 O O . VAL B 1 473 ? -0.722 37.312 25.188 1 93.31 473 VAL B O 1
ATOM 8085 N N . GLN B 1 474 ? 0.905 37.594 26.703 1 95.94 474 GLN B N 1
ATOM 8086 C CA . GLN B 1 474 ? 0.901 36.188 27.141 1 95.94 474 GLN B CA 1
ATOM 8087 C C . GLN B 1 474 ? -0.448 35.812 27.75 1 95.94 474 GLN B C 1
ATOM 8089 O O . GLN B 1 474 ? -0.969 36.531 28.609 1 95.94 474 GLN B O 1
ATOM 8094 N N . GLY B 1 475 ? -1.043 34.719 27.234 1 95.62 475 GLY B N 1
ATOM 8095 C CA . GLY B 1 475 ? -2.291 34.219 27.781 1 95.62 475 GLY B CA 1
ATOM 8096 C C . GLY B 1 475 ? -3.52 34.812 27.109 1 95.62 475 GLY B C 1
ATOM 8097 O O . GLY B 1 475 ? -4.648 34.531 27.516 1 95.62 475 GLY B O 1
ATOM 8098 N N . HIS B 1 476 ? -3.285 35.594 26.125 1 95 476 HIS B N 1
ATOM 8099 C CA . HIS B 1 476 ? -4.391 36.25 25.422 1 95 476 HIS B CA 1
ATOM 8100 C C . HIS B 1 476 ? -5.156 35.281 24.547 1 95 476 HIS B C 1
ATOM 8102 O O . HIS B 1 476 ? -6.363 35.406 24.359 1 95 476 HIS B O 1
ATOM 8108 N N . GLY B 1 477 ? -4.426 34.312 23.922 1 96.19 477 GLY B N 1
ATOM 8109 C CA . GLY B 1 477 ? -5.043 33.312 23.047 1 96.19 477 GLY B CA 1
ATOM 8110 C C . GLY B 1 477 ? -6.066 32.438 23.75 1 96.19 477 GLY B C 1
ATOM 8111 O O . GLY B 1 477 ? -5.965 32.219 24.953 1 96.19 477 GLY B O 1
ATOM 8112 N N . LYS B 1 478 ? -7.008 31.938 23 1 96.94 478 LYS B N 1
ATOM 8113 C CA . LYS B 1 478 ? -8.086 31.125 23.547 1 96.94 478 LYS B CA 1
ATOM 8114 C C . LYS B 1 478 ? -8.117 29.75 22.906 1 96.94 478 LYS B C 1
ATOM 8116 O O . LYS B 1 478 ? -7.715 29.578 21.766 1 96.94 478 LYS B O 1
ATOM 8121 N N . TYR B 1 479 ? -8.602 28.781 23.766 1 98.31 479 TYR B N 1
ATOM 8122 C CA . TYR B 1 479 ? -8.922 27.469 23.203 1 98.31 479 TYR B CA 1
ATOM 8123 C C . TYR B 1 479 ? -10.172 27.547 22.344 1 98.31 479 TYR B C 1
ATOM 8125 O O . TYR B 1 479 ? -11.203 28.062 22.766 1 98.31 479 TYR B O 1
ATOM 8133 N N . VAL B 1 480 ? -10.086 27.109 21.094 1 98.62 480 VAL B N 1
ATOM 8134 C CA . VAL B 1 480 ? -11.203 27.094 20.141 1 98.62 480 VAL B CA 1
ATOM 8135 C C . VAL B 1 480 ? -11.68 25.656 19.922 1 98.62 480 VAL B C 1
ATOM 8137 O O . VAL B 1 480 ? -10.992 24.859 19.281 1 98.62 480 VAL B O 1
ATOM 8140 N N . PRO B 1 481 ? -12.883 25.281 20.453 1 98.69 481 PRO B N 1
ATOM 8141 C CA . PRO B 1 481 ? -13.414 23.938 20.188 1 98.69 481 PRO B CA 1
ATOM 8142 C C . PRO B 1 481 ? -13.656 23.688 18.703 1 98.69 481 PRO B C 1
ATOM 8144 O O . PRO B 1 481 ? -14.102 24.594 17.984 1 98.69 481 PRO B O 1
ATOM 8147 N N . THR B 1 482 ? -13.391 22.516 18.234 1 98.81 482 THR B N 1
ATOM 8148 C CA . THR B 1 482 ? -13.672 22.078 16.875 1 98.81 482 THR B CA 1
ATOM 8149 C C . THR B 1 482 ? -14.789 21.031 16.875 1 98.81 482 THR B C 1
ATOM 8151 O O . THR B 1 482 ? -14.555 19.859 17.141 1 98.81 482 THR B O 1
ATOM 8154 N N . PRO B 1 483 ? -15.977 21.438 16.562 1 98.56 483 PRO B N 1
ATOM 8155 C CA . PRO B 1 483 ? -17.109 20.516 16.609 1 98.56 483 PRO B CA 1
ATOM 8156 C C . PRO B 1 483 ? -17.031 19.406 15.562 1 98.56 483 PRO B C 1
ATOM 8158 O O . PRO B 1 483 ? -16.453 19.609 14.492 1 98.56 483 PRO B O 1
ATOM 8161 N N . THR B 1 484 ? -17.672 18.312 15.812 1 98.5 484 THR B N 1
ATOM 8162 C CA . THR B 1 484 ? -17.719 17.188 14.883 1 98.5 484 THR B CA 1
ATOM 8163 C C . THR B 1 484 ? -18.719 17.453 13.758 1 98.5 484 THR B C 1
ATOM 8165 O O . THR B 1 484 ? -19.375 18.484 13.75 1 98.5 484 THR B O 1
ATOM 8168 N N . HIS B 1 485 ? -18.719 16.562 12.781 1 97.81 485 HIS B N 1
ATOM 8169 C CA . HIS B 1 485 ? -19.641 16.562 11.648 1 97.81 485 HIS B CA 1
ATOM 8170 C C . HIS B 1 485 ? -19.5 17.844 10.828 1 97.81 485 HIS B C 1
ATOM 8172 O O . HIS B 1 485 ? -20.484 18.531 10.547 1 97.81 485 HIS B O 1
ATOM 8178 N N . SER B 1 486 ? -18.25 18.141 10.516 1 97.62 486 SER B N 1
ATOM 8179 C CA . SER B 1 486 ? -18.016 19.234 9.586 1 97.62 486 SER B CA 1
ATOM 8180 C C . SER B 1 486 ? -18.828 19.062 8.305 1 97.62 486 SER B C 1
ATOM 8182 O O . SER B 1 486 ? -18.75 18.016 7.652 1 97.62 486 SER B O 1
ATOM 8184 N N . GLU B 1 487 ? -19.547 20.062 7.945 1 95.38 487 GLU B N 1
ATOM 8185 C CA . GLU B 1 487 ? -20.344 20 6.719 1 95.38 487 GLU B CA 1
ATOM 8186 C C . GLU B 1 487 ? -19.438 19.828 5.492 1 95.38 487 GLU B C 1
ATOM 8188 O O . GLU B 1 487 ? -19.797 19.125 4.551 1 95.38 487 GLU B O 1
ATOM 8193 N N . PHE B 1 488 ? -18.344 20.438 5.555 1 96.25 488 PHE B N 1
ATOM 8194 C CA . PHE B 1 488 ? -17.375 20.391 4.457 1 96.25 488 PHE B CA 1
ATOM 8195 C C . PHE B 1 488 ? -16.875 18.984 4.234 1 96.25 488 PHE B C 1
ATOM 8197 O O . PHE B 1 488 ? -16.625 18.578 3.094 1 96.25 488 PHE B O 1
ATOM 8204 N N . VAL B 1 489 ? -16.734 18.219 5.27 1 97.25 489 VAL B N 1
ATOM 8205 C CA . VAL B 1 489 ? -16.141 16.891 5.211 1 97.25 489 VAL B CA 1
ATOM 8206 C C . VAL B 1 489 ? -17.234 15.836 5.047 1 97.25 489 VAL B C 1
ATOM 8208 O O . VAL B 1 489 ? -17.094 14.898 4.27 1 97.25 489 VAL B O 1
ATOM 8211 N N . TYR B 1 490 ? -18.328 15.938 5.754 1 95.06 490 TYR B N 1
ATOM 8212 C CA . TYR B 1 490 ? -19.312 14.867 5.852 1 95.06 490 TYR B CA 1
ATOM 8213 C C . TYR B 1 490 ? -20.5 15.133 4.941 1 95.06 490 TYR B C 1
ATOM 8215 O O . TYR B 1 490 ? -21.297 14.234 4.676 1 95.06 490 TYR B O 1
ATOM 8223 N N . ASN B 1 491 ? -20.594 16.375 4.43 1 82.31 491 ASN B N 1
ATOM 8224 C CA . ASN B 1 491 ? -21.688 16.625 3.506 1 82.31 491 ASN B CA 1
ATOM 8225 C C . ASN B 1 491 ? -21.344 16.203 2.082 1 82.31 491 ASN B C 1
ATOM 8227 O O . ASN B 1 491 ? -20.172 16.312 1.673 1 82.31 491 ASN B O 1
ATOM 8231 N N . ASN B 1 492 ? -22.094 15.438 1.365 1 66 492 ASN B N 1
ATOM 8232 C CA . ASN B 1 492 ? -21.875 14.82 0.06 1 66 492 ASN B CA 1
ATOM 8233 C C . ASN B 1 492 ? -22.047 15.828 -1.071 1 66 492 ASN B C 1
ATOM 8235 O O . ASN B 1 492 ? -22.547 15.484 -2.145 1 66 492 ASN B O 1
ATOM 8239 N N . GLU B 1 493 ? -21.516 17.094 -0.869 1 61.44 493 GLU B N 1
ATOM 8240 C CA . GLU B 1 493 ? -21.641 18 -2.006 1 61.44 493 GLU B CA 1
ATOM 8241 C C . GLU B 1 493 ? -20.625 17.672 -3.088 1 61.44 493 GLU B C 1
ATOM 8243 O O . GLU B 1 493 ? -19.5 17.266 -2.787 1 61.44 493 GLU B O 1
ATOM 8248 N N . LYS B 1 494 ? -21.047 17.75 -4.312 1 63.06 494 LYS B N 1
ATOM 8249 C CA . LYS B 1 494 ? -20.281 17.375 -5.488 1 63.06 494 LYS B CA 1
ATOM 8250 C C . LYS B 1 494 ? -19.109 18.328 -5.715 1 63.06 494 LYS B C 1
ATOM 8252 O O . LYS B 1 494 ? -19.25 19.547 -5.547 1 63.06 494 LYS B O 1
ATOM 8257 N N . VAL B 1 495 ? -17.844 17.922 -5.824 1 60.31 495 VAL B N 1
ATOM 8258 C CA . VAL B 1 495 ? -16.641 18.703 -6.043 1 60.31 495 VAL B CA 1
ATOM 8259 C C . VAL B 1 495 ? -16.172 18.547 -7.484 1 60.31 495 VAL B C 1
ATOM 8261 O O . VAL B 1 495 ? -16.234 17.453 -8.047 1 60.31 495 VAL B O 1
ATOM 8264 N N . SER B 1 496 ? -15.992 19.688 -8.289 1 50.38 496 SER B N 1
ATOM 8265 C CA . SER B 1 496 ? -15.422 19.625 -9.633 1 50.38 496 SER B CA 1
ATOM 8266 C C . SER B 1 496 ? -13.898 19.719 -9.586 1 50.38 496 SER B C 1
ATOM 8268 O O . SER B 1 496 ? -13.336 20.391 -8.727 1 50.38 496 SER B O 1
ATOM 8270 N N . GLU B 1 497 ? -13.25 18.859 -10.102 1 49.53 497 GLU B N 1
ATOM 8271 C CA . GLU B 1 497 ? -11.797 18.953 -10.25 1 49.53 497 GLU B CA 1
ATOM 8272 C C . GLU B 1 497 ? -11.398 20.266 -10.914 1 49.53 497 GLU B C 1
ATOM 8274 O O . GLU B 1 497 ? -12.008 20.688 -11.898 1 49.53 497 GLU B O 1
ATOM 8279 N N . ILE B 1 498 ? -10.664 21.125 -10.188 1 45.53 498 ILE B N 1
ATOM 8280 C CA . ILE B 1 498 ? -10.125 22.328 -10.805 1 45.53 498 ILE B CA 1
ATOM 8281 C C . ILE B 1 498 ? -9.07 21.938 -11.844 1 45.53 498 ILE B C 1
ATOM 8283 O O . ILE B 1 498 ? -8.086 21.281 -11.523 1 45.53 498 ILE B O 1
ATOM 8287 N N . GLU B 1 499 ? -9.367 21.875 -13.008 1 42.34 499 GLU B N 1
ATOM 8288 C CA . GLU B 1 499 ? -8.375 21.688 -14.062 1 42.34 499 GLU B CA 1
ATOM 8289 C C . GLU B 1 499 ? -7.371 22.844 -14.078 1 42.34 499 GLU B C 1
ATOM 8291 O O . GLU B 1 499 ? -7.766 24.016 -14.141 1 42.34 499 GLU B O 1
ATOM 8296 N N . VAL B 1 500 ? -6.258 22.734 -13.508 1 41.19 500 VAL B N 1
ATOM 8297 C CA . VAL B 1 500 ? -5.223 23.734 -13.742 1 41.19 500 VAL B CA 1
ATOM 8298 C C . VAL B 1 500 ? -5.082 24 -15.234 1 41.19 500 VAL B C 1
ATOM 8300 O O . VAL B 1 500 ? -4.766 23.078 -16 1 41.19 500 VAL B O 1
ATOM 8303 N N . ILE B 1 501 ? -5.719 25.031 -15.805 1 34.62 501 ILE B N 1
ATOM 8304 C CA . ILE B 1 501 ? -5.418 25.516 -17.141 1 34.62 501 ILE B CA 1
ATOM 8305 C C . ILE B 1 501 ? -3.922 25.812 -17.266 1 34.62 501 ILE B C 1
ATOM 8307 O O . ILE B 1 501 ? -3.348 26.516 -16.438 1 34.62 501 ILE B O 1
ATOM 8311 N N . ASP B 1 502 ? -3.176 24.938 -17.859 1 34.72 502 ASP B N 1
ATOM 8312 C CA . ASP B 1 502 ? -1.869 25.375 -18.344 1 34.72 502 ASP B CA 1
ATOM 8313 C C . ASP B 1 502 ? -1.936 26.781 -18.922 1 34.72 502 ASP B C 1
ATOM 8315 O O . ASP B 1 502 ? -2.34 26.969 -20.078 1 34.72 502 ASP B O 1
ATOM 8319 N N . GLU B 1 503 ? -2.355 27.719 -18.188 1 33.22 503 GLU B N 1
ATOM 8320 C CA . GLU B 1 503 ? -2.34 29.109 -18.641 1 33.22 503 GLU B CA 1
ATOM 8321 C C . GLU B 1 503 ? -0.918 29.578 -18.938 1 33.22 503 GLU B C 1
ATOM 8323 O O . GLU B 1 503 ? -0.672 30.766 -19.094 1 33.22 503 GLU B O 1
ATOM 8328 N N . SER B 1 504 ? 0.108 28.859 -19.141 1 30.73 504 SER B N 1
ATOM 8329 C CA . SER B 1 504 ? 1.191 29.609 -19.75 1 30.73 504 SER B CA 1
ATOM 8330 C C . SER B 1 504 ? 0.698 30.391 -20.969 1 30.73 504 SER B C 1
ATOM 8332 O O . SER B 1 504 ? 1.406 31.266 -21.484 1 30.73 504 SER B O 1
ATOM 8334 N N . LYS B 1 505 ? -0.37 29.953 -21.703 1 30.2 505 LYS B N 1
ATOM 8335 C CA . LYS B 1 505 ? -0.617 30.828 -22.828 1 30.2 505 LYS B CA 1
ATOM 8336 C C . LYS B 1 505 ? -1.321 32.125 -22.391 1 30.2 505 LYS B C 1
ATOM 8338 O O . LYS B 1 505 ? -1.062 33.188 -22.938 1 30.2 505 LYS B O 1
ATOM 8343 N N . GLU B 1 506 ? -2.457 32.031 -21.688 1 26.16 506 GLU B N 1
ATOM 8344 C CA . GLU B 1 506 ? -3.199 33.281 -21.656 1 26.16 506 GLU B CA 1
ATOM 8345 C C . GLU B 1 506 ? -2.807 34.125 -20.438 1 26.16 506 GLU B C 1
ATOM 8347 O O . GLU B 1 506 ? -3.385 35.188 -20.203 1 26.16 506 GLU B O 1
ATOM 8352 N N . ILE B 1 507 ? -2.037 33.719 -19.516 1 29.67 507 ILE B N 1
ATOM 8353 C CA . ILE B 1 507 ? -1.701 34.625 -18.438 1 29.67 507 ILE B CA 1
ATOM 8354 C C . ILE B 1 507 ? -0.921 35.812 -19.016 1 29.67 507 ILE B C 1
ATOM 8356 O O . ILE B 1 507 ? -0.01 36.344 -18.375 1 29.67 507 ILE B O 1
ATOM 8360 N N . LYS B 1 508 ? -0.781 35.781 -20.359 1 26.23 508 LYS B N 1
ATOM 8361 C CA . LYS B 1 508 ? -0.127 37 -20.812 1 26.23 508 LYS B CA 1
ATOM 8362 C C . LYS B 1 508 ? -0.822 38.25 -20.234 1 26.23 508 LYS B C 1
ATOM 8364 O O . LYS B 1 508 ? -0.161 39.188 -19.828 1 26.23 508 LYS B O 1
ATOM 8369 N N . ALA B 1 509 ? -2.07 38.531 -20.672 1 26.02 509 ALA B N 1
ATOM 8370 C CA . ALA B 1 509 ? -2.492 39.906 -20.797 1 26.02 509 ALA B CA 1
ATOM 8371 C C . ALA B 1 509 ? -2.973 40.469 -19.453 1 26.02 509 ALA B C 1
ATOM 8373 O O . ALA B 1 509 ? -3.385 41.625 -19.359 1 26.02 509 ALA B O 1
ATOM 8374 N N . LEU B 1 510 ? -3.436 39.562 -18.484 1 25.2 510 LEU B N 1
ATOM 8375 C CA . LEU B 1 510 ? -4.043 40.375 -17.438 1 25.2 510 LEU B CA 1
ATOM 8376 C C . LEU B 1 510 ? -2.984 41.188 -16.703 1 25.2 510 LEU B C 1
ATOM 8378 O O . LEU B 1 510 ? -2.332 40.688 -15.789 1 25.2 510 LEU B O 1
ATOM 8382 N N . LYS B 1 511 ? -1.989 41.594 -17.5 1 27.56 511 LYS B N 1
ATOM 8383 C CA . LYS B 1 511 ? -1.182 42.688 -16.953 1 27.56 511 LYS B CA 1
ATOM 8384 C C . LYS B 1 511 ? -2.035 43.656 -16.125 1 27.56 511 LYS B C 1
ATOM 8386 O O . LYS B 1 511 ? -3.027 44.188 -16.625 1 27.56 511 LYS B O 1
ATOM 8391 N N . LEU B 1 512 ? -2.068 43.375 -14.75 1 24.41 512 LEU B N 1
ATOM 8392 C CA . LEU B 1 512 ? -2.648 44.281 -13.766 1 24.41 512 LEU B CA 1
ATOM 8393 C C . LEU B 1 512 ? -2.424 45.719 -14.18 1 24.41 512 LEU B C 1
ATOM 8395 O O . LEU B 1 512 ? -1.283 46.188 -14.219 1 24.41 512 LEU B O 1
ATOM 8399 N N . GLN B 1 513 ? -2.943 46.125 -15.305 1 26.59 513 GLN B N 1
ATOM 8400 C CA . GLN B 1 513 ? -2.908 47.562 -15.617 1 26.59 513 GLN B CA 1
ATOM 8401 C C . GLN B 1 513 ? -3.242 48.375 -14.383 1 26.59 513 GLN B C 1
ATOM 8403 O O . GLN B 1 513 ? -4.383 48.375 -13.914 1 26.59 513 GLN B O 1
ATOM 8408 N N . ILE B 1 514 ? -2.359 48.312 -13.398 1 26.36 514 ILE B N 1
ATOM 8409 C CA . ILE B 1 514 ? -2.494 49.344 -12.383 1 26.36 514 ILE B CA 1
ATOM 8410 C C . ILE B 1 514 ? -2.697 50.719 -13.062 1 26.36 514 ILE B C 1
ATOM 8412 O O . ILE B 1 514 ? -1.863 51.156 -13.859 1 26.36 514 ILE B O 1
ATOM 8416 N N . SER B 1 515 ? -3.859 51 -13.5 1 25.67 515 SER B N 1
ATOM 8417 C CA . SER B 1 515 ? -4.219 52.281 -14.109 1 25.67 515 SER B CA 1
ATOM 8418 C C . SER B 1 515 ? -3.484 53.438 -13.438 1 25.67 515 SER B C 1
ATOM 8420 O O . SER B 1 515 ? -3.277 53.438 -12.227 1 25.67 515 SER B O 1
ATOM 8422 N N . PRO B 1 516 ? -2.553 54.094 -14.133 1 27.47 516 PRO B N 1
ATOM 8423 C CA . PRO B 1 516 ? -1.847 55.25 -13.609 1 27.47 516 PRO B CA 1
ATOM 8424 C C . PRO B 1 516 ? -2.77 56.219 -12.852 1 27.47 516 PRO B C 1
ATOM 8426 O O . PRO B 1 516 ? -3.98 56.219 -13.086 1 27.47 516 PRO B O 1
ATOM 8429 N N . PRO B 1 517 ? -2.367 56.75 -11.742 1 22.8 517 PRO B N 1
ATOM 8430 C CA . PRO B 1 517 ? -3.158 57.656 -10.922 1 22.8 517 PRO B CA 1
ATOM 8431 C C . PRO B 1 517 ? -3.857 58.75 -11.742 1 22.8 517 PRO B C 1
ATOM 8433 O O . PRO B 1 517 ? -3.209 59.438 -12.516 1 22.8 517 PRO B O 1
ATOM 8436 N N . SER B 1 518 ? -4.961 58.438 -12.461 1 22.94 518 SER B N 1
ATOM 8437 C CA . SER B 1 518 ? -5.688 59.5 -13.133 1 22.94 518 SER B CA 1
ATOM 8438 C C . SER B 1 518 ? -5.758 60.75 -12.258 1 22.94 518 SER B C 1
ATOM 8440 O O . SER B 1 518 ? -6.051 60.656 -11.062 1 22.94 518 SER B O 1
ATOM 8442 N N . SER B 1 519 ? -4.957 61.812 -12.586 1 22.94 519 SER B N 1
ATOM 8443 C CA . SER B 1 519 ? -5.012 63.156 -12.023 1 22.94 519 SER B CA 1
ATOM 8444 C C . SER B 1 519 ? -6.445 63.656 -11.977 1 22.94 519 SER B C 1
ATOM 8446 O O . SER B 1 519 ? -7.008 64.062 -13 1 22.94 519 SER B O 1
ATOM 8448 N N . VAL B 1 520 ? -7.398 62.938 -11.383 1 22.44 520 VAL B N 1
ATOM 8449 C CA . VAL B 1 520 ? -8.727 63.531 -11.258 1 22.44 520 VAL B CA 1
ATOM 8450 C C . VAL B 1 520 ? -8.609 64.938 -10.719 1 22.44 520 VAL B C 1
ATOM 8452 O O . VAL B 1 520 ? -8.086 65.188 -9.625 1 22.44 520 VAL B O 1
ATOM 8455 N N . THR B 1 521 ? -8.398 65.938 -11.586 1 22.56 521 THR B N 1
ATOM 8456 C CA . THR B 1 521 ? -8.625 67.375 -11.266 1 22.56 521 THR B CA 1
ATOM 8457 C C . THR B 1 521 ? -9.977 67.562 -10.586 1 22.56 521 THR B C 1
ATOM 8459 O O . THR B 1 521 ? -11.008 67.188 -11.125 1 22.56 521 THR B O 1
ATOM 8462 N N . SER B 1 522 ? -10.055 67.625 -9.234 1 21.81 522 SER B N 1
ATOM 8463 C CA . SER B 1 522 ? -11.156 67.812 -8.297 1 21.81 522 SER B CA 1
ATOM 8464 C C . SER B 1 522 ? -11.984 69.062 -8.703 1 21.81 522 SER B C 1
ATOM 8466 O O . SER B 1 522 ? -11.5 70.188 -8.656 1 21.81 522 SER B O 1
ATOM 8468 N N . ASP B 1 523 ? -12.57 69.062 -9.961 1 21.8 523 ASP B N 1
ATOM 8469 C CA . ASP B 1 523 ? -13.391 70.25 -9.992 1 21.8 523 ASP B CA 1
ATOM 8470 C C . ASP B 1 523 ? -14.266 70.375 -8.742 1 21.8 523 ASP B C 1
ATOM 8472 O O . ASP B 1 523 ? -14.984 69.438 -8.406 1 21.8 523 ASP B O 1
ATOM 8476 N N . VAL B 1 524 ? -13.953 71.375 -7.895 1 23.98 524 VAL B N 1
ATOM 8477 C CA . VAL B 1 524 ? -14.516 71.812 -6.629 1 23.98 524 VAL B CA 1
ATOM 8478 C C . VAL B 1 524 ? -16 72.125 -6.801 1 23.98 524 VAL B C 1
ATOM 8480 O O . VAL B 1 524 ? -16.375 73.062 -7.461 1 23.98 524 VAL B O 1
ATOM 8483 N N . SER B 1 525 ? -16.891 71.188 -7.258 1 20.22 525 SER B N 1
ATOM 8484 C CA . SER B 1 525 ? -18.312 71.5 -7.047 1 20.22 525 SER B CA 1
ATOM 8485 C C . SER B 1 525 ? -18.547 72.062 -5.648 1 20.22 525 SER B C 1
ATOM 8487 O O . SER B 1 525 ? -17.953 71.625 -4.676 1 20.22 525 SER B O 1
ATOM 8489 N N . THR B 1 526 ? -19.328 73.188 -5.617 1 19.83 526 THR B N 1
ATOM 8490 C CA . THR B 1 526 ? -19.75 74.312 -4.785 1 19.83 526 THR B CA 1
ATOM 8491 C C . THR B 1 526 ? -20.406 73.812 -3.502 1 19.83 526 THR B C 1
ATOM 8493 O O . THR B 1 526 ? -21.516 73.25 -3.537 1 19.83 526 THR B O 1
ATOM 8496 N N . CYS B 1 527 ? -19.609 73.375 -2.604 1 19.94 527 CYS B N 1
ATOM 8497 C CA . CYS B 1 527 ? -19.828 72.875 -1.229 1 19.94 527 CYS B CA 1
ATOM 8498 C C . CYS B 1 527 ? -20.562 73.938 -0.429 1 19.94 527 CYS B C 1
ATOM 8500 O O . CYS B 1 527 ? -20.016 75 -0.12 1 19.94 527 CYS B O 1
ATOM 8502 N N . THR B 1 528 ? -21.828 74.25 -0.908 1 17.53 528 THR B N 1
ATOM 8503 C CA . THR B 1 528 ? -22.516 75.312 -0.219 1 17.53 528 THR B CA 1
ATOM 8504 C C . THR B 1 528 ? -22.188 75.312 1.27 1 17.53 528 THR B C 1
ATOM 8506 O O . THR B 1 528 ? -21.719 76.312 1.812 1 17.53 528 THR B O 1
ATOM 8509 N N . LYS B 1 529 ? -23.453 75.438 1.986 1 18.19 529 LYS B N 1
ATOM 8510 C CA . LYS B 1 529 ? -23.734 76.188 3.213 1 18.19 529 LYS B CA 1
ATOM 8511 C C . LYS B 1 529 ? -22.969 75.625 4.395 1 18.19 529 LYS B C 1
ATOM 8513 O O . LYS B 1 529 ? -23.016 74.375 4.648 1 18.19 529 LYS B O 1
ATOM 8518 N N . SER B 1 530 ? -22.031 76.312 4.816 1 17.05 530 SER B N 1
ATOM 8519 C CA . SER B 1 530 ? -20.984 76.5 5.828 1 17.05 530 SER B CA 1
ATOM 8520 C C . SER B 1 530 ? -21.594 76.5 7.234 1 17.05 530 SER B C 1
ATOM 8522 O O . SER B 1 530 ? -20.906 76.875 8.203 1 17.05 530 SER B O 1
ATOM 8524 N N . PRO B 1 531 ? -22.891 75.812 7.375 1 17.58 531 PRO B N 1
ATOM 8525 C CA . PRO B 1 531 ? -23.422 76.5 8.562 1 17.58 531 PRO B CA 1
ATOM 8526 C C . PRO B 1 531 ? -22.438 76.5 9.734 1 17.58 531 PRO B C 1
ATOM 8528 O O . PRO B 1 531 ? -21.609 75.562 9.844 1 17.58 531 PRO B O 1
ATOM 8531 N N . MET B 1 532 ? -22.297 77.688 10.352 1 15.68 532 MET B N 1
ATOM 8532 C CA . MET B 1 532 ? -21.406 78.375 11.281 1 15.68 532 MET B CA 1
ATOM 8533 C C . MET B 1 532 ? -21.406 77.688 12.641 1 15.68 532 MET B C 1
ATOM 8535 O O . MET B 1 532 ? -22.453 77.562 13.266 1 15.68 532 MET B O 1
ATOM 8539 N N . ILE B 1 533 ? -20.609 76.625 12.734 1 17.23 533 ILE B N 1
ATOM 8540 C CA . ILE B 1 533 ? -20.438 75.938 14.039 1 17.23 533 ILE B CA 1
ATOM 8541 C C . ILE B 1 533 ? -19.984 77 15.07 1 17.23 533 ILE B C 1
ATOM 8543 O O . ILE B 1 533 ? -18.844 77.438 15.047 1 17.23 533 ILE B O 1
ATOM 8547 N N . HIS B 1 534 ? -20.781 78.062 15.211 1 14.64 534 HIS B N 1
ATOM 8548 C CA . HIS B 1 534 ? -20.234 79.125 16.094 1 14.64 534 HIS B CA 1
ATOM 8549 C C . HIS B 1 534 ? -19.719 78.5 17.391 1 14.64 534 HIS B C 1
ATOM 8551 O O . HIS B 1 534 ? -20.047 77.375 17.719 1 14.64 534 HIS B O 1
ATOM 8557 N N . THR B 1 535 ? -19.656 79.375 18.406 1 15.22 535 THR B N 1
ATOM 8558 C CA . THR B 1 535 ? -18.641 80.125 19.172 1 15.22 535 THR B CA 1
ATOM 8559 C C . THR B 1 535 ? -18.391 79.438 20.516 1 15.22 535 THR B C 1
ATOM 8561 O O . THR B 1 535 ? -17.25 79.125 20.859 1 15.22 535 THR B O 1
ATOM 8564 N N . GLY B 1 536 ? -19.094 79.875 21.625 1 14.29 536 GLY B N 1
ATOM 8565 C CA . GLY B 1 536 ? -18.594 80.625 22.75 1 14.29 536 GLY B CA 1
ATOM 8566 C C . GLY B 1 536 ? -18.312 79.812 23.984 1 14.29 536 GLY B C 1
ATOM 8567 O O . GLY B 1 536 ? -17.625 80.25 24.891 1 14.29 536 GLY B O 1
ATOM 8568 N N . LYS B 1 537 ? -19.188 78.812 24.375 1 15.1 537 LYS B N 1
ATOM 8569 C CA . LYS B 1 537 ? -19.5 79.125 25.781 1 15.1 537 LYS B CA 1
ATOM 8570 C C . LYS B 1 537 ? -18.25 78.938 26.656 1 15.1 537 LYS B C 1
ATOM 8572 O O . LYS B 1 537 ? -17.375 78.125 26.359 1 15.1 537 LYS B O 1
ATOM 8577 N N . GLY B 1 538 ? -18.297 79.688 27.812 1 14.75 538 GLY B N 1
ATOM 8578 C CA . GLY B 1 538 ? -17.625 80.438 28.844 1 14.75 538 GLY B CA 1
ATOM 8579 C C . GLY B 1 538 ? -16.75 79.625 29.75 1 14.75 538 GLY B C 1
ATOM 8580 O O . GLY B 1 538 ? -16.719 78.375 29.609 1 14.75 538 GLY B O 1
ATOM 8581 N N . MET B 1 539 ? -16.828 79.812 31.156 1 14.56 539 MET B N 1
ATOM 8582 C CA . MET B 1 539 ? -16.094 80.375 32.281 1 14.56 539 MET B CA 1
ATOM 8583 C C . MET B 1 539 ? -15.633 79.25 33.219 1 14.56 539 MET B C 1
ATOM 8585 O O . MET B 1 539 ? -14.688 79.438 34 1 14.56 539 MET B O 1
ATOM 8589 N N . ARG B 1 540 ? -16.422 78.188 33.5 1 14.45 540 ARG B N 1
ATOM 8590 C CA . ARG B 1 540 ? -16.453 78.188 34.969 1 14.45 540 ARG B CA 1
ATOM 8591 C C . ARG B 1 540 ? -15.055 78.062 35.562 1 14.45 540 ARG B C 1
ATOM 8593 O O . ARG B 1 540 ? -14.148 77.5 34.906 1 14.45 540 ARG B O 1
ATOM 8600 N N . MET B 1 541 ? -15.031 78.062 36.969 1 14.25 541 MET B N 1
ATOM 8601 C CA . MET B 1 541 ? -14.492 78.688 38.156 1 14.25 541 MET B CA 1
ATOM 8602 C C . MET B 1 541 ? -13.234 78 38.625 1 14.25 541 MET B C 1
ATOM 8604 O O . MET B 1 541 ? -13.008 76.812 38.281 1 14.25 541 MET B O 1
ATOM 8608 N N . GLU B 1 542 ? -12.844 78.375 39.906 1 14.41 542 GLU B N 1
ATOM 8609 C CA . GLU B 1 542 ? -11.734 78.812 40.75 1 14.41 542 GLU B CA 1
ATOM 8610 C C . GLU B 1 542 ? -10.938 77.625 41.281 1 14.41 542 GLU B C 1
ATOM 8612 O O . GLU B 1 542 ? -11.336 76.438 41.094 1 14.41 542 GLU B O 1
ATOM 8617 N N . GLY B 1 543 ? -10.719 77.688 42.656 1 14.53 543 GLY B N 1
ATOM 8618 C CA . GLY B 1 543 ? -9.547 78 43.438 1 14.53 543 GLY B CA 1
ATOM 8619 C C . GLY B 1 543 ? -8.781 76.75 43.875 1 14.53 543 GLY B C 1
ATOM 8620 O O . GLY B 1 543 ? -9.156 75.625 43.531 1 14.53 543 GLY B O 1
ATOM 8621 N N . GLN B 1 544 ? -8.43 76.688 45.312 1 13.79 544 GLN B N 1
ATOM 8622 C CA . GLN B 1 544 ? -7.32 76.875 46.25 1 13.79 544 GLN B CA 1
ATOM 8623 C C . GLN B 1 544 ? -6.977 75.562 46.938 1 13.79 544 GLN B C 1
ATOM 8625 O O . GLN B 1 544 ? -5.875 75.375 47.469 1 13.79 544 GLN B O 1
ATOM 8630 N N . ARG B 1 545 ? -7.969 74.562 47.062 1 13.84 545 ARG B N 1
ATOM 8631 C CA . ARG B 1 545 ? -7.871 74.188 48.469 1 13.84 545 ARG B CA 1
ATOM 8632 C C . ARG B 1 545 ? -6.449 73.75 48.812 1 13.84 545 ARG B C 1
ATOM 8634 O O . ARG B 1 545 ? -5.699 73.312 47.969 1 13.84 545 ARG B O 1
ATOM 8641 N N . ASP B 1 546 ? -6.281 73.438 50.156 1 13.97 546 ASP B N 1
ATOM 8642 C CA . ASP B 1 546 ? -5.637 73.688 51.469 1 13.97 546 ASP B CA 1
ATOM 8643 C C . ASP B 1 546 ? -4.461 72.688 51.656 1 13.97 546 ASP B C 1
ATOM 8645 O O . ASP B 1 546 ? -4.371 71.688 50.969 1 13.97 546 ASP B O 1
ATOM 8649 N N . LEU B 1 547 ? -4.148 72.375 53 1 14.2 547 LEU B N 1
ATOM 8650 C CA . LEU B 1 547 ? -3.154 72.562 54.031 1 14.2 547 LEU B CA 1
ATOM 8651 C C . LEU B 1 547 ? -2.311 71.312 54.188 1 14.2 547 LEU B C 1
ATOM 8653 O O . LEU B 1 547 ? -1.078 71.375 54.188 1 14.2 547 LEU B O 1
ATOM 8657 N N . GLN B 1 548 ? -2.545 70.312 55.312 1 14.07 548 GLN B N 1
ATOM 8658 C CA . GLN B 1 548 ? -1.757 70.312 56.531 1 14.07 548 GLN B CA 1
ATOM 8659 C C . GLN B 1 548 ? -0.651 69.25 56.469 1 14.07 548 GLN B C 1
ATOM 8661 O O . GLN B 1 548 ? -0.667 68.375 55.562 1 14.07 548 GLN B O 1
ATOM 8666 N N . SER B 1 549 ? -0.297 68.375 57.656 1 14.03 549 SER B N 1
ATOM 8667 C CA . SER B 1 549 ? 0.691 68.312 58.75 1 14.03 549 SER B CA 1
ATOM 8668 C C . SER B 1 549 ? 1.683 67.125 58.5 1 14.03 549 SER B C 1
ATOM 8670 O O . SER B 1 549 ? 2.896 67.375 58.5 1 14.03 549 SER B O 1
ATOM 8672 N N . SER B 1 550 ? 1.823 65.938 59.5 1 14.6 550 SER B N 1
ATOM 8673 C CA . SER B 1 550 ? 2.756 65.75 60.594 1 14.6 550 SER B CA 1
ATOM 8674 C C . SER B 1 550 ? 3.891 64.812 60.188 1 14.6 550 SER B C 1
ATOM 8676 O O . SER B 1 550 ? 3.805 64.125 59.156 1 14.6 550 SER B O 1
ATOM 8678 N N . THR B 1 551 ? 4.527 63.719 61.25 1 14.72 551 THR B N 1
ATOM 8679 C CA . THR B 1 551 ? 5.625 63.5 62.188 1 14.72 551 THR B CA 1
ATOM 8680 C C . THR B 1 551 ? 6.531 62.375 61.688 1 14.72 551 THR B C 1
ATOM 8682 O O . THR B 1 551 ? 6.125 61.562 60.844 1 14.72 551 THR B O 1
ATOM 8685 N N . PHE B 1 552 ? 7.488 61.531 62.688 1 14.62 552 PHE B N 1
ATOM 8686 C CA . PHE B 1 552 ? 8.852 61.25 63.094 1 14.62 552 PHE B CA 1
ATOM 8687 C C . PHE B 1 552 ? 9.328 59.906 62.531 1 14.62 552 PHE B C 1
ATOM 8689 O O . PHE B 1 552 ? 10.336 59.875 61.812 1 14.62 552 PHE B O 1
ATOM 8696 N N . SER B 1 553 ? 9.961 58.688 63.438 1 14.26 553 SER B N 1
ATOM 8697 C CA . SER B 1 553 ? 11.227 58.344 64.125 1 14.26 553 SER B CA 1
ATOM 8698 C C . SER B 1 553 ? 11.797 57.031 63.562 1 14.26 553 SER B C 1
ATOM 8700 O O . SER B 1 553 ? 12.961 56.969 63.156 1 14.26 553 SER B O 1
ATOM 8702 N N . ILE B 1 554 ? 11.883 55.656 64.438 1 14.92 554 ILE B N 1
ATOM 8703 C CA . ILE B 1 554 ? 12.828 54.938 65.312 1 14.92 554 ILE B CA 1
ATOM 8704 C C . ILE B 1 554 ? 13.461 53.812 64.5 1 14.92 554 ILE B C 1
ATOM 8706 O O . ILE B 1 554 ? 12.836 53.25 63.594 1 14.92 554 ILE B O 1
ATOM 8710 N N . SER B 1 555 ? 14.586 52.781 65.25 1 14.74 555 SER B N 1
ATOM 8711 C CA . SER B 1 555 ? 15.922 52.25 65.5 1 14.74 555 SER B CA 1
ATOM 8712 C C . SER B 1 555 ? 16.047 50.812 65 1 14.74 555 SER B C 1
ATOM 8714 O O . SER B 1 555 ? 16.984 50.469 64.25 1 14.74 555 SER B O 1
ATOM 8716 N N . SER B 1 556 ? 15.969 49.562 66 1 13.85 556 SER B N 1
ATOM 8717 C CA . SER B 1 556 ? 16.906 48.719 66.75 1 13.85 556 SER B CA 1
ATOM 8718 C C . SER B 1 556 ? 17.156 47.406 65.938 1 13.85 556 SER B C 1
ATOM 8720 O O . SER B 1 556 ? 18.312 47.031 65.75 1 13.85 556 SER B O 1
ATOM 8722 N N . GLU B 1 557 ? 17 46.031 66.75 1 14.36 557 GLU B N 1
ATOM 8723 C CA . GLU B 1 557 ? 17.828 45.062 67.438 1 14.36 557 GLU B CA 1
ATOM 8724 C C . GLU B 1 557 ? 18.156 43.875 66.5 1 14.36 557 GLU B C 1
ATOM 8726 O O . GLU B 1 557 ? 17.484 43.656 65.5 1 14.36 557 GLU B O 1
ATOM 8731 N N . PHE B 1 558 ? 18.109 42.469 67.312 1 13.85 558 PHE B N 1
ATOM 8732 C CA . PHE B 1 558 ? 18.984 41.438 67.812 1 13.85 558 PHE B CA 1
ATOM 8733 C C . PHE B 1 558 ? 19.188 40.312 66.812 1 13.85 558 PHE B C 1
ATOM 8735 O O . PHE B 1 558 ? 20.328 39.906 66.562 1 13.85 558 PHE B O 1
ATOM 8742 N N . ASN B 1 559 ? 18.797 38.844 67.312 1 14.09 559 ASN B N 1
ATOM 8743 C CA . ASN B 1 559 ? 19.516 37.688 67.812 1 14.09 559 ASN B CA 1
ATOM 8744 C C . ASN B 1 559 ? 19.812 36.656 66.75 1 14.09 559 ASN B C 1
ATOM 8746 O O . ASN B 1 559 ? 19.203 36.656 65.688 1 14.09 559 ASN B O 1
ATOM 8750 N N . ASP B 1 560 ? 19.609 35.219 67.188 1 14.76 560 ASP B N 1
ATOM 8751 C CA . ASP B 1 560 ? 20.406 34.094 67.625 1 14.76 560 ASP B CA 1
ATOM 8752 C C . ASP B 1 560 ? 20.672 33.125 66.438 1 14.76 560 ASP B C 1
ATOM 8754 O O . ASP B 1 560 ? 19.953 33.156 65.438 1 14.76 560 ASP B O 1
ATOM 8758 N N . PRO B 1 561 ? 20.766 31.703 66.875 1 14.65 561 PRO B N 1
ATOM 8759 C CA . PRO B 1 561 ? 21.734 30.625 67.062 1 14.65 561 PRO B CA 1
ATOM 8760 C C . PRO B 1 561 ? 21.75 29.672 65.875 1 14.65 561 PRO B C 1
ATOM 8762 O O . PRO B 1 561 ? 22.797 29.516 65.188 1 14.65 561 PRO B O 1
ATOM 8765 N N . VAL B 1 562 ? 21.344 28.234 66.188 1 13.71 562 VAL B N 1
ATOM 8766 C CA . VAL B 1 562 ? 22.109 27 66.375 1 13.71 562 VAL B CA 1
ATOM 8767 C C . VAL B 1 562 ? 22.094 26.141 65.125 1 13.71 562 VAL B C 1
ATOM 8769 O O . VAL B 1 562 ? 23.141 25.656 64.688 1 13.71 562 VAL B O 1
ATOM 8772 N N . LYS B 1 563 ? 21.016 25.188 64.938 1 15.59 563 LYS B N 1
ATOM 8773 C CA . LYS B 1 563 ? 21.203 23.766 65.25 1 15.59 563 LYS B CA 1
ATOM 8774 C C . LYS B 1 563 ? 21.938 23.094 64.062 1 15.59 563 LYS B C 1
ATOM 8776 O O . LYS B 1 563 ? 21.859 23.547 62.938 1 15.59 563 LYS B O 1
ATOM 8781 N N . LYS B 1 564 ? 21.859 21.719 64.312 1 15.4 564 LYS B N 1
ATOM 8782 C CA . LYS B 1 564 ? 22.578 20.469 64.562 1 15.4 564 LYS B CA 1
ATOM 8783 C C . LYS B 1 564 ? 23.016 19.828 63.25 1 15.4 564 LYS B C 1
ATOM 8785 O O . LYS B 1 564 ? 22.516 20.172 62.188 1 15.4 564 LYS B O 1
ATOM 8790 N N . SER B 1 565 ? 22.656 18.516 63.281 1 14.6 565 SER B N 1
ATOM 8791 C CA . SER B 1 565 ? 23.328 17.266 63.656 1 14.6 565 SER B CA 1
ATOM 8792 C C . SER B 1 565 ? 23.766 16.484 62.438 1 14.6 565 SER B C 1
ATOM 8794 O O . SER B 1 565 ? 23.312 16.766 61.312 1 14.6 565 SER B O 1
ATOM 8796 N N . SER B 1 566 ? 23.625 15.117 62.625 1 14.26 566 SER B N 1
ATOM 8797 C CA . SER B 1 566 ? 24.5 13.984 62.938 1 14.26 566 SER B CA 1
ATOM 8798 C C . SER B 1 566 ? 24.844 13.195 61.656 1 14.26 566 SER B C 1
ATOM 8800 O O . SER B 1 566 ? 26.016 12.945 61.406 1 14.26 566 SER B O 1
ATOM 8802 N N . ILE B 1 567 ? 24.219 11.891 61.531 1 14.8 567 ILE B N 1
ATOM 8803 C CA . ILE B 1 567 ? 24.875 10.633 61.906 1 14.8 567 ILE B CA 1
ATOM 8804 C C . ILE B 1 567 ? 25.531 10.031 60.656 1 14.8 567 ILE B C 1
ATOM 8806 O O . ILE B 1 567 ? 24.953 10.055 59.562 1 14.8 567 ILE B O 1
ATOM 8810 N N . ARG B 1 568 ? 26.766 9.43 60.844 1 14.45 568 ARG B N 1
ATOM 8811 C CA . ARG B 1 568 ? 28 8.734 60.5 1 14.45 568 ARG B CA 1
ATOM 8812 C C . ARG B 1 568 ? 27.719 7.348 59.938 1 14.45 568 ARG B C 1
ATOM 8814 O O . ARG B 1 568 ? 28.594 6.707 59.344 1 14.45 568 ARG B O 1
ATOM 8821 N N . VAL B 1 569 ? 26.625 6.633 60.406 1 14.38 569 VAL B N 1
ATOM 8822 C CA . VAL B 1 569 ? 27.094 5.367 60.969 1 14.38 569 VAL B CA 1
ATOM 8823 C C . VAL B 1 569 ? 27.891 4.602 59.906 1 14.38 569 VAL B C 1
ATOM 8825 O O . VAL B 1 569 ? 27.672 4.801 58.719 1 14.38 569 VAL B O 1
ATOM 8828 N N . ARG B 1 570 ? 27.906 3.137 60.188 1 14.63 570 ARG B N 1
ATOM 8829 C CA . ARG B 1 570 ? 28.734 2.068 60.719 1 14.63 570 ARG B CA 1
ATOM 8830 C C . ARG B 1 570 ? 29.391 1.269 59.594 1 14.63 570 ARG B C 1
ATOM 8832 O O . ARG B 1 570 ? 28.891 1.277 58.438 1 14.63 570 ARG B O 1
ATOM 8839 N N . ASN B 1 571 ? 29.516 -0.049 59.938 1 14.7 571 ASN B N 1
ATOM 8840 C CA . ASN B 1 571 ? 30.594 -0.933 60.344 1 14.7 571 ASN B CA 1
ATOM 8841 C C . ASN B 1 571 ? 31.062 -1.812 59.188 1 14.7 571 ASN B C 1
ATOM 8843 O O . ASN B 1 571 ? 30.453 -1.817 58.125 1 14.7 571 ASN B O 1
ATOM 8847 N N . PRO B 1 572 ? 31.094 -3.24 59.562 1 16.22 572 PRO B N 1
ATOM 8848 C CA . PRO B 1 572 ? 32.281 -4.02 59.906 1 16.22 572 PRO B CA 1
ATOM 8849 C C . PRO B 1 572 ? 32.812 -4.852 58.75 1 16.22 572 PRO B C 1
ATOM 8851 O O . PRO B 1 572 ? 34.031 -4.77 58.438 1 16.22 572 PRO B O 1
ATOM 8854 N N . PRO B 1 573 ? 32.969 -6.367 59.125 1 15.32 573 PRO B N 1
ATOM 8855 C CA . PRO B 1 573 ? 34.062 -7.289 59.5 1 15.32 573 PRO B CA 1
ATOM 8856 C C . PRO B 1 573 ? 34.406 -8.273 58.406 1 15.32 573 PRO B C 1
ATOM 8858 O O . PRO B 1 573 ? 35.594 -8.445 58.094 1 15.32 573 PRO B O 1
ATOM 8861 N N . GLY B 1 574 ? 33.688 -9.57 58.438 1 16.75 574 GLY B N 1
ATOM 8862 C CA . GLY B 1 574 ? 34.219 -10.859 58.844 1 16.75 574 GLY B CA 1
ATOM 8863 C C . GLY B 1 574 ? 34.938 -11.586 57.688 1 16.75 574 GLY B C 1
ATOM 8864 O O . GLY B 1 574 ? 34.719 -11.281 56.531 1 16.75 574 GLY B O 1
ATOM 8865 N N . GLY B 1 575 ? 35.75 -12.812 58.062 1 16.53 575 GLY B N 1
ATOM 8866 C CA . GLY B 1 575 ? 36.906 -13.664 58.062 1 16.53 575 GLY B CA 1
ATOM 8867 C C . GLY B 1 575 ? 36.875 -14.742 57 1 16.53 575 GLY B C 1
ATOM 8868 O O . GLY B 1 575 ? 37.844 -14.938 56.281 1 16.53 575 GLY B O 1
ATOM 8869 N N . GLN B 1 576 ? 36.094 -15.883 57.188 1 16.48 576 GLN B N 1
ATOM 8870 C CA . GLN B 1 576 ? 36.875 -17.109 57.344 1 16.48 576 GLN B CA 1
ATOM 8871 C C . GLN B 1 576 ? 37.438 -17.609 56 1 16.48 576 GLN B C 1
ATOM 8873 O O . GLN B 1 576 ? 38.531 -18.109 55.938 1 16.48 576 GLN B O 1
ATOM 8878 N N . SER B 1 577 ? 36.594 -18.031 55.156 1 19.02 577 SER B N 1
ATOM 8879 C CA . SER B 1 577 ? 36.75 -19.422 54.75 1 19.02 577 SER B CA 1
ATOM 8880 C C . SER B 1 577 ? 37.938 -19.578 53.812 1 19.02 577 SER B C 1
ATOM 8882 O O . SER B 1 577 ? 38.219 -18.703 53 1 19.02 577 SER B O 1
ATOM 8884 N N . LEU B 1 578 ? 38.688 -20.688 53.812 1 19 578 LEU B N 1
ATOM 8885 C CA . LEU B 1 578 ? 40.062 -21.172 54.031 1 19 578 LEU B CA 1
ATOM 8886 C C . LEU B 1 578 ? 40.969 -20.672 52.906 1 19 578 LEU B C 1
ATOM 8888 O O . LEU B 1 578 ? 42 -20.062 53.188 1 19 578 LEU B O 1
ATOM 8892 N N . GLY B 1 579 ? 41.438 -21.656 52.281 1 18.84 579 GLY B N 1
ATOM 8893 C CA . GLY B 1 579 ? 42.562 -22.594 52.344 1 18.84 579 GLY B CA 1
ATOM 8894 C C . GLY B 1 579 ? 43.594 -22.359 51.281 1 18.84 579 GLY B C 1
ATOM 8895 O O . GLY B 1 579 ? 43.406 -21.484 50.406 1 18.84 579 GLY B O 1
ATOM 8896 N N . PHE B 1 580 ? 44.344 -23.172 50.562 1 20.86 580 PHE B N 1
ATOM 8897 C CA . PHE B 1 580 ? 45.781 -23.141 50.562 1 20.86 580 PHE B CA 1
ATOM 8898 C C . PHE B 1 580 ? 46.312 -21.875 49.844 1 20.86 580 PHE B C 1
ATOM 8900 O O . PHE B 1 580 ? 45.531 -21.156 49.219 1 20.86 580 PHE B O 1
ATOM 8907 N N . TRP B 1 581 ? 47.531 -22.062 49.25 1 20.31 581 TRP B N 1
ATOM 8908 C CA . TRP B 1 581 ? 48.594 -21.406 48.5 1 20.31 581 TRP B CA 1
ATOM 8909 C C . TRP B 1 581 ? 48.062 -20.781 47.219 1 20.31 581 TRP B C 1
ATOM 8911 O O . TRP B 1 581 ? 47.156 -21.312 46.594 1 20.31 581 TRP B O 1
#

Foldseek 3Di:
DCPPDDPPPPPPPVVVQLVLKAKEAQAWEFALVDIHGWIWITGQQFTADIGPPDDDDPSHHYHYLHQWYKFFFFEFAAAAAQDDDLNDGFQHHQQLLQLLLLLQRHQEYEYEQEAWVVGAQVRSVVVVVVRNFLFHFHAYAYEYEDQDDDPVNLVVVLCCQPPPQYQEYEAEQADPPTRHDDLVRLLVVQLSSQVNLGEYEYAFFNHVQLVVQLVVCLVVVNQALVSQQVSGDLVRRLVRLLSSLVSCVVSVGAYEYPARQFLSNLVSLLVSQVVCCVVQLGHRYAHEYELLSLQDAPDCVPCPDRQLSLQQAAPVHGHHPRCRNVSVLLCLQQRSHFAYHHNAGHDASVCQCCSVSHNVSRTHHHHASNCGLQSSCQRCPVVPNHHVSSSLRHRWQVVCLNLPNPPLGSGRDGGHRPFIFTKNQADKDADFLVPRSHPYNGHNNHGDIGRMGTLWTDRSSRTQHHRSDGRTRRSNYYHDRRHGNRCSNNPSDRDDRRPPPPPPPVVPPVPVCPPPPPCPVPPPPDPDDDDDDDDDDDDDDDDDDDDDDDDDDDDDDDDDDYDDDDDDDDDDDYDDDDDDD/DPPPPPPPPDPDPVVVQLVLKEKEAQAWEFALVDIHGWIWITGQQFTADIGPPDDDDPSHHYHYLHQWYKFFFFEFAAAAAQDDDLNDGFQHHQQLLQLLLLLQRHQEYEYEQEDWVVGAQVRSVVVNVVRNFLFHFHAYAYEYEDQDDDPRNLVVVLCCQPPPQYQEYEAEQADPPTRHDDLVRLLVVQLSSQVSLGEYEYAFFNHVQLVVQLVVCLVVPNQALVSQQVSGDLVRRLVRLLSSLVSCVVSVGAYEYPARQFLSNLVSLLVSQVVCCVVQLGHRYAHEYELLSLQDAPDCVPCPDRQLSLQQAAPVHGHHPRCRNVSVLLCLQQRSHFAYHHNARHDASVQQCCSVSHNVSRTHHHHASNCGLQSSCQRCPVVPNHHVSSSLRHRWQVVCLNLPNPPLGSGRDGGHRPFIFTKNQADKDADFLVPRSHPYNGHNNHGDIGRMGTLWTDRSSRTQHHRSRGRTRRSNYYHDRRHGNRCSNNPSDRDDRRPPPPVPPPVPPVPVCPPPPPPPPPPPPDPDDPPDPDDDDDDDDDDDDDDDYDDDDDDYYDYDDDDDDDDDDYYDDDDDDDDDD

Secondary structure (DSSP, 8-state):
------------HHHHHHTTEEEEES-EEE-SS-EEE-EEEEETTEEEEEESS----TT-EEEE-TTSEEEEPEEEEEE-SS-EETTEE-S--HHHHHHHHHHTTEEEEEEEE-PPTT--HHHHHHHHHHHHTTT-SSEEEEEEE--S--HHHHHHHHHHHHHH---EEEEES-STTTTB--HHHHHHHHHHHHHHT-EEEEE---HHHHHHHHHHHHHTT--STHHHHHTS-HHHHHHHHHHHHHHHHHHT--EEEE---SHHHHHHHHHHHHHHHHHHSS--EEEEEEHHHHH----TTT--SHHHHHHT--SSPPPS-TTHHHHHHHHHHTTSS-EEE--B----HHHHGGGTT-GGGSPP-B--TTTHHHHHIIIIIITTSS-HHHHHIIIIIHHHHHTT-TTTSSS-STTSB--EEEEEEEEEEE--TTT-SSSSS--TTTT-EEEEEEEEEEETTEEEEETTEE---TT---B----SS-HHHHS-----------TTTGGGT------------------------------------------------------------------------/------------HHHHHHTTEEEEES-EEE-SS-EEE-EEEEETTEEEEEESS----TT-EEEE-TT-EEEEPEEEEEE-TT-EETTEE-S--HHHHHHHHHHTTEEEEEEEE-PPTT--HHHHHHHHHHHHTTT-SSEEEEEEE--S--HHHHHHHHHHHHHH---EEEEES-STTTTB--HHHHHHHHHHHHHHT-EEEEE---HHHHHHHHHHHHHTT--STHHHHHTS-HHHHHHHHHHHHHHHHHHT--EEEE---SHHHHHHHHHHHHHHHHHHSS--EEEEEEHHHHH----TTT--SHHHHHHT--SSPPPS-TTHHHHHHHHHHTTSS-EEE--B----HHHHGGGTT-GGGSPP-B--TTTHHHHHIIIIIITTSS-HHHHHIIIIIHHHHHTT-TTTSSS-STTSB--EEEEEEEEEEE--TTT-SSSSS--TTTT-EEEEEEEEEEETTEEEEETTEE---TT---B----SS-HHHHS-----------TTTTTTS------------------------------------------------------------------------

Sequence (1162 aa):
MANQSNPVKKVPIHLQSSQNRILIKNGKIVNADKMVDSDVYIEDGIIKMVGCNLIIPGGTRVIDATSMLVMPGGIDPHTHLELEFMGAVSVDDFYQGTKAAIAGGTTMIIDFALPSKGESLLDAYHKWRTRATNKVCCDYALHIGVTSWSDEVKREMEELCKLHGVNSFKMFMAYKGVFMVTDSELYNSFEACKELGAIPMVHAENGDIVFENSKRLLKSGINGPDGHALSRPEEVEAEAVNRACTLSNQVGSPLYVVHVMSKAAAEVLAKHRAKQIKQNGNTKIYGETLAAAVGTHWDENKLTCWHDAAAHVLSPPLRADPDTPNFLLNMLASDKLQTTGSDNATFNKDQKSLGKGDFTKIPNGVNGVEDRMSVIWEKGVVSELFDPCRFVAITSANAAKIFNIFPRKGCIDVGSDADIVVWNPKGKRIISAKTHHQAVDYNIFEGMECHGIPEYVLVGGRVCVDEGQLKVVQGHGKYVPTPTHSEFVYNNEKVSEIEVIDESKEIKALKLQISPPSSVTSDVSTCTKSPMIHTGKGMRMEGQRDLQSSTFSISSEFNDPVKKSSIRVRNPPGGQSLGFWMANQSNPVKKVPIHLQSSQNRILIKNGKIVNADKMVDSDVYIEDGIIKMVGCNLIIPGGTRVIDATSMLVMPGGIDPHTHLELEFMGAVSVDDFYQGTKAAIAGGTTMIIDFALPSKGESLLDAYHKWRTRATNKVCCDYALHIGVTSWSDEVKREMEELCKLHGVNSFKMFMAYKGVFMVTDSELYNSFEACKELGAIPMVHAENGDIVFENSKRLLKSGINGPDGHALSRPEEVEAEAVNRACTLSNQVGSPLYVVHVMSKAAAEVLAKHRAKQIKQNGNTKIYGETLAAAVGTHWDENKLTCWHDAAAHVLSPPLRADPDTPNFLLNMLASDKLQTTGSDNATFNKDQKSLGKGDFTKIPNGVNGVEDRMSVIWEKGVVSELFDPCRFVAITSANAAKIFNIFPRKGCIDVGSDADIVVWNPKGKRIISAKTHHQAVDYNIFEGMECHGIPEYVLVGGRVCVDEGQLKVVQGHGKYVPTPTHSEFVYNNEKVSEIEVIDESKEIKALKLQISPPSSVTSDVSTCTKSPMIHTGKGMRMEGQRDLQSSTFSISSEFNDPVKKSSIRVRNPPGGQSLGFW

Organism: Acyrthosiphon pisum (NCBI:txid7029)

pLDDT: mean 83.94, std 28.99, range [13.71, 98.94]

Nearest PDB structures (foldseek):
  4gz7-assembly1_A  TM=9.837E-01  e=6.482E-73  Tetraodon nigroviridis
  2ftw-assembly1_A  TM=9.861E-01  e=3.129E-71  Dictyostelium discoideum
  5nks-assembly1_A  TM=9.874E-01  e=3.479E-70  Homo sapiens
  4cnu-assembly1_A  TM=9.868E-01  e=1.528E-70  Homo sapiens
  4b90-assembly1_A  TM=9.900E-01  e=5.187E-69  Homo sapiens